Protein AF-0000000069056713 (afdb_homodimer)

Radius of gyration: 35.23 Å; Cα contacts (8 Å, |Δi|>4): 2065; chains: 2; bounding box: 78×116×124 Å

Secondary structure (DSSP, 8-state):
-------------------------------SS-SEEEEEEEEE-TTS-EEEEEEEEEE-TT--EEEEETBTTEEEEEEEE-TTS-EEE-B---SSHHHHHHT-TT-TTPEE-SB-SEEGGGEEE-TT--EEEPP--BTTBEETTSTT-GGGSBPEEEEETTEEEEEEEE-TTGGG-SS-EEEEEEEEE-TTSEEEEEEEEEESS-EE-B-EE-PEE-TT-TTSHHHHHTTEEEEE-EEEEEEEETTTTEEEEEEEE-TTSTT--SS-EEHHHHGGGSTTSS-EEEEEE---S-TT--EEEEEEEETTTTEEEEEEES-SEEEEE--TTS---S--SS------------------SS---------S------TTTTTTSS----------------------EE-GGG-EE-TTS-EEEEEES-TTTTT-TTSPP-EEPTTS-EEEEEEEEEEE-----/-------------------------------SS-SEEEEEEEEE-TTS-EEEEEEEEEE-TTS-EEEEETBTTEEEEEEEE-TTS-EEE-B---SSHHHHHHT-TT-TTPEE-SB-SEEGGGEEE-TTS-EEEPP--BTTBEETTSTT-GGGSBPEEEEETTEEEEEEEE-TTGGG-SS-EEEEEEEEE-TTSEEEEEEEEEESS-EE-B-EE--EE-TT-TTSHHHHHTTEEEEE-EEEEEEEETTTTEEEEEEEE-TTSTT--SS-EEHHHHGGGSTTSS-EEEEEE---S-TT--EEEEEEEETTTTEEEEEEES-SEEEEE--TTS---S--SS------------------SS---------S------THHHHTSS----------------------EE-GGG-EE-TTS-EEEEEES-TTTTT-TTSPP-EEPTTS-EEEEEEEEEEE-----

InterPro domains:
  IPR008183 Aldose 1-/Glucose-6-phosphate 1-epimerase [PF01263] (55-453)
  IPR011013 Galactose mutarotase-like domain superfamily [SSF74650] (52-454)
  IPR014718 Glycoside hydrolase-type carbohydrate-binding [G3DSA:2.70.98.10] (38-457)
  IPR047215 Galactose mutarotase-like [cd09019] (55-454)

Sequence (922 aa):
MDGSKKHSLETMLLNPISVDALNDIIYESEEQQKSFSIKLCSIKDDNGQNVRVTKYTLKNEHKVVIEIINYGATVISCWVPNSQGELEDVLLGFDSIEDYKLHNTHSIGGTLGRVTDYISNGHLENENGEIYELIKNRDGHHFNGGEKGFDKVMWDGYVADDELVLTYSSKDGEEGYPGTFQARITFRLTCKNELVVNYVGMTSKSTPVNMASNMFFNLAGQNTGESELMNHSIMVNAEEYVAIKQPERRPVGLIKNVHYTCLDLRVPRLLKKAFPLVPGFGYNHTFKLFKGKDRKAFNLAASLVHKQSGRLLDIYTDMPCIHVNTAQDFPNYGKPLFKEEVLKVTNIEAPLAKFNKYENEQESFISEEYKFASDAELVEEEHNLDYDIKHSSTHVNHVQEIKPIKGKCNTIYNKHSGICIRPQLFPDAVTHKNFNSITLKPSNMYSQQVIYKFGVIASTAMDGSKKHSLETMLLNPISVDALNDIIYESEEQQKSFSIKLCSIKDDNGQNVRVTKYTLKNEHKVVIEIINYGATVISCWVPNSQGELEDVLLGFDSIEDYKLHNTHSIGGTLGRVTDYISNGHLENENGEIYELIKNRDGHHFNGGEKGFDKVMWDGYVADDELVLTYSSKDGEEGYPGTFQARITFRLTCKNELVVNYVGMTSKSTPVNMASNMFFNLAGQNTGESELMNHSIMVNAEEYVAIKQPERRPVGLIKNVHYTCLDLRVPRLLKKAFPLVPGFGYNHTFKLFKGKDRKAFNLAASLVHKQSGRLLDIYTDMPCIHVNTAQDFPNYGKPLFKEEVLKVTNIEAPLAKFNKYENEQESFISEEYKFASDAELVEEEHNLDYDIKHSSTHVNHVQEIKPIKGKCNTIYNKHSGICIRPQLFPDAVTHKNFNSITLKPSNMYSQQVIYKFGVIASTA

Foldseek 3Di:
DPPPPPPPPPPPPPDDPDPPPPVPPPPPPPDPVAQKDKDWDWDQDPVGDTDIKIKIWGAAPLGWIWIFIQQLRFTAWTWDAFPVSDIFTFWWFADDPVCLQPPPPVLARGKFDQAAAWQQLQWFADPVGDIWRFAADDPNIAHRCHPCGSNGHGWDWDDDRQKIKTKDWDAACRSGWHWIKIKIWIWGQDNLRKTKIKIKIFTPAKTFGKMKTFIFGGQVHLQPAQVQLQQKKKAFQFQKWFDADPPVRAGPQDIGGCAQALNHRNDIDRLNVSQLRDVLSWFFTKGFHDDPPDLQDWDFGMKMARQQRQKIKTKTKSFGIKTKGLQSVAAAPDDPPDPSPNPQQAGRRDPDPPPDDDDDPPPPPRPRRRHNPDPVVVVPPDDPPPPPPPPPPPPPVPVVVNDFSQIYPRRTHGRRSGMTIIRIADHNCSVHVVGDGSIDGNVDMDIMMMMIRMDGDPRDD/DPDDDPVVVPPPPPDDPDPPDPPPPPPPPDPPVAQKDKDWDWDQDPVGRTDIKIKIWGAAPLGWIWIFIQQLRFTAWTWDAFPVSDIFTFWWFADDPVCLQPPPPVLARGKFDQAAAWQQLQWFADPVGDIWRFAADDPNIAHRCHDCGSNGDGWDWDDDRQKIKTKDWDAACRSGWHWIKIKIWIWGQDNLRKTKIKIKIFTPAKTFGKMKTWIFGGQVHLQPFQVQLLQKKKAFQFQKWFDADPPVRAGPQDIGGCAQALNHRNDIDRLNVSQLRDVLSWFFTKGFHDDPPDLQDWDFGMKMARQQRQKIKTKTKSFGIKTKDLQSVAAAPDDPPDPSPNPQQAGRRDPPPPPDDDDDPPPPPRPPRRHNPDPVVVVPPDDPPPPPPPPPPPPPVPVVVRDFSQIYPRRTHGRRSGMTIIRIADHNCSVHVVGDGSIDGNVDMDIMMMMIRMDGDDRDD

Organism: Acyrthosiphon pisum (NCBI:txid7029)

Nearest PDB structures (foldseek):
  4rnl-assembly4_D  TM=9.428E-01  e=7.581E-34  Streptomyces platensis
  1lur-assembly2_B  TM=9.309E-01  e=1.025E-30  Caenorhabditis elegans
  1mmu-assembly1_A  TM=8.641E-01  e=6.506E-29  Lactococcus lactis
  1nsu-assembly1_B  TM=8.604E-01  e=3.171E-28  Lactococcus lactis
  1nsx-assembly1_B  TM=8.621E-01  e=4.400E-28  Lactococcus lactis

Solvent-accessible surface area (backbone atoms only — not comparable to full-atom values): 50426 Å² total; per-residue (Å²): 136,78,74,75,73,72,77,74,77,76,73,78,75,77,76,83,80,78,88,75,80,74,77,68,78,68,78,68,71,83,70,61,100,61,44,63,48,80,44,80,43,75,42,66,42,97,86,65,44,78,36,81,35,42,34,36,34,38,43,43,92,80,67,34,36,38,32,34,29,29,54,3,56,16,44,47,39,35,29,39,46,30,59,84,62,52,71,38,47,20,32,39,35,52,79,43,70,66,44,55,74,74,62,42,83,78,41,59,11,12,23,31,11,54,32,41,49,44,34,64,66,13,63,42,67,51,97,84,66,51,77,36,64,33,41,55,64,49,96,62,15,16,37,36,28,24,85,74,16,44,41,69,37,78,35,36,72,44,77,56,91,70,29,42,32,35,24,41,76,45,49,59,50,55,59,33,39,53,29,37,36,41,39,37,38,36,43,33,67,43,90,73,44,27,44,38,39,37,40,39,32,43,32,42,30,64,28,66,52,29,57,33,55,41,45,27,37,16,72,83,19,38,78,53,26,39,78,49,43,34,58,25,29,38,24,33,43,32,60,30,28,53,40,56,41,83,87,80,60,44,69,71,73,44,76,41,66,19,78,42,40,81,68,52,26,70,46,74,39,46,37,62,72,46,24,58,48,26,84,85,54,35,49,77,45,42,30,35,43,66,53,72,96,46,82,71,44,74,41,73,42,35,38,40,37,24,56,87,47,8,23,32,42,37,33,33,28,42,52,55,19,34,33,37,32,28,37,58,85,37,51,72,87,64,82,68,88,63,75,86,61,76,50,73,50,16,50,40,76,61,75,78,78,74,82,69,87,82,86,77,85,71,75,76,76,73,74,81,74,16,61,55,76,62,75,65,67,73,61,57,72,70,80,78,73,77,71,75,70,71,72,73,69,75,68,68,76,64,71,62,75,77,69,75,44,67,26,44,93,74,27,70,46,32,39,30,21,28,37,24,74,27,55,24,61,69,63,29,19,86,73,24,78,89,40,69,78,44,64,41,42,51,88,45,72,48,76,47,47,39,33,44,32,50,44,63,41,87,46,80,126,134,83,76,77,87,68,77,70,78,73,75,77,73,80,74,80,81,78,86,75,81,74,76,70,78,68,80,69,73,83,75,61,98,63,43,62,48,79,45,79,44,74,41,66,44,98,86,64,43,79,36,80,36,43,36,37,34,37,44,42,90,80,67,35,34,38,31,35,30,29,56,3,57,16,45,46,39,35,28,41,45,31,59,85,62,52,72,38,46,20,32,40,34,52,80,42,70,65,44,54,74,75,63,42,84,79,40,59,11,12,23,31,11,54,31,42,50,44,33,63,66,12,62,42,68,51,98,84,66,50,76,36,64,33,42,54,65,47,96,62,15,17,37,36,28,24,87,72,16,43,40,68,36,76,35,36,73,44,78,55,90,69,28,43,32,36,22,40,76,45,48,59,50,52,59,33,40,54,29,38,35,39,40,37,38,36,42,33,68,42,88,75,44,26,44,38,38,39,40,38,32,43,32,40,28,65,28,67,53,28,59,33,56,40,45,26,38,14,72,82,18,37,78,52,26,38,77,48,43,34,58,25,29,38,26,34,42,33,60,30,28,53,41,57,42,83,88,81,60,45,71,71,73,43,77,42,66,18,77,43,38,81,67,50,25,69,47,74,40,47,37,61,71,46,24,56,48,27,82,84,54,36,50,77,46,43,31,35,43,66,54,72,96,43,84,73,46,73,41,74,43,34,39,39,36,23,56,87,47,8,22,32,41,38,33,32,30,43,52,57,20,34,33,37,33,28,36,58,84,37,51,75,86,63,81,70,87,62,75,84,63,76,50,74,52,16,48,40,76,63,75,80,75,72,83,70,88,81,86,79,86,71,76,76,75,74,72,78,74,16,63,58,75,62,74,65,68,72,61,58,71,69,79,81,74,78,70,75,69,72,74,72,72,76,68,66,77,66,71,62,75,77,67,73,46,67,27,45,92,73,28,70,47,33,39,30,22,29,37,25,72,28,56,25,60,67,65,29,19,86,74,25,78,88,40,69,78,44,63,41,43,50,88,46,71,49,76,47,48,39,32,44,33,50,41,62,41,86,48,80,128

Structure (mmCIF, N/CA/C/O backbone):
data_AF-0000000069056713-model_v1
#
loop_
_entity.id
_entity.type
_entity.pdbx_description
1 polymer 'Galactose mutarotase'
#
loop_
_atom_site.group_PDB
_atom_site.id
_atom_site.type_symbol
_atom_site.label_atom_id
_atom_site.label_alt_id
_atom_site.label_comp_id
_atom_site.label_asym_id
_atom_site.label_entity_id
_atom_site.label_seq_id
_atom_site.pdbx_PDB_ins_code
_atom_site.Cartn_x
_atom_site.Cartn_y
_atom_site.Cartn_z
_atom_site.occupancy
_atom_site.B_iso_or_equiv
_atom_site.auth_seq_id
_atom_site.auth_comp_id
_atom_site.auth_asym_id
_atom_site.auth_atom_id
_atom_site.pdbx_PDB_model_num
ATOM 1 N N . MET A 1 1 ? -31.625 64.312 -53.062 1 21.7 1 MET A N 1
ATOM 2 C CA . MET A 1 1 ? -32.656 63.625 -52.25 1 21.7 1 MET A CA 1
ATOM 3 C C . MET A 1 1 ? -32.219 62.219 -51.875 1 21.7 1 MET A C 1
ATOM 5 O O . MET A 1 1 ? -32.375 61.281 -52.688 1 21.7 1 MET A O 1
ATOM 9 N N . ASP A 1 2 ? -31.094 62.094 -51.531 1 21.25 2 ASP A N 1
ATOM 10 C CA . ASP A 1 2 ? -29.938 61.281 -51.156 1 21.25 2 ASP A CA 1
ATOM 11 C C . ASP A 1 2 ? -30.266 60.344 -50 1 21.25 2 ASP A C 1
ATOM 13 O O . ASP A 1 2 ? -30.234 60.75 -48.844 1 21.25 2 ASP A O 1
ATOM 17 N N . GLY A 1 3 ? -31.422 59.719 -50.312 1 21.02 3 GLY A N 1
ATOM 18 C CA . GLY A 1 3 ? -32.188 58.969 -49.344 1 21.02 3 GLY A CA 1
ATOM 19 C C . GLY A 1 3 ? -31.391 57.875 -48.656 1 21.02 3 GLY A C 1
ATOM 20 O O . GLY A 1 3 ? -30.844 57 -49.312 1 21.02 3 GLY A O 1
ATOM 21 N N . SER A 1 4 ? -30.688 58.219 -47.719 1 20.09 4 SER A N 1
ATOM 22 C CA . SER A 1 4 ? -29.703 57.625 -46.812 1 20.09 4 SER A CA 1
ATOM 23 C C . SER A 1 4 ? -30.25 56.375 -46.156 1 20.09 4 SER A C 1
ATOM 25 O O . SER A 1 4 ? -31.094 56.469 -45.25 1 20.09 4 SER A O 1
ATOM 27 N N . LYS A 1 5 ? -30.688 55.469 -46.938 1 20.91 5 LYS A N 1
ATOM 28 C CA . LYS A 1 5 ? -31.438 54.281 -46.469 1 20.91 5 LYS A CA 1
ATOM 29 C C . LYS A 1 5 ? -30.672 53.562 -45.375 1 20.91 5 LYS A C 1
ATOM 31 O O . LYS A 1 5 ? -29.719 52.844 -45.656 1 20.91 5 LYS A O 1
ATOM 36 N N . LYS A 1 6 ? -30.25 54.188 -44.375 1 20.94 6 LYS A N 1
ATOM 37 C CA . LYS A 1 6 ? -29.406 53.5 -43.375 1 20.94 6 LYS A CA 1
ATOM 38 C C . LYS A 1 6 ? -30.094 52.219 -42.875 1 20.94 6 LYS A C 1
ATOM 40 O O . LYS A 1 6 ? -31.25 52.25 -42.469 1 20.94 6 LYS A O 1
ATOM 45 N N . HIS A 1 7 ? -29.859 51.062 -43.375 1 19.73 7 HIS A N 1
ATOM 46 C CA . HIS A 1 7 ? -30.297 49.719 -43.094 1 19.73 7 HIS A CA 1
ATOM 47 C C . HIS A 1 7 ? -30.172 49.406 -41.594 1 19.73 7 HIS A C 1
ATOM 49 O O . HIS A 1 7 ? -29.109 49.594 -41 1 19.73 7 HIS A O 1
ATOM 55 N N . SER A 1 8 ? -31.062 49.781 -40.812 1 20.42 8 SER A N 1
ATOM 56 C CA . SER A 1 8 ? -31.219 49.625 -39.344 1 20.42 8 SER A CA 1
ATOM 57 C C . SER A 1 8 ? -31.062 48.156 -38.938 1 20.42 8 SER A C 1
ATOM 59 O O . SER A 1 8 ? -31.828 47.312 -39.406 1 20.42 8 SER A O 1
ATOM 61 N N . LEU A 1 9 ? -29.906 47.656 -39.031 1 20.58 9 LEU A N 1
ATOM 62 C CA . LEU A 1 9 ? -29.594 46.281 -38.688 1 20.58 9 LEU A CA 1
ATOM 63 C C . LEU A 1 9 ? -30.25 45.906 -37.375 1 20.58 9 LEU A C 1
ATOM 65 O O . LEU A 1 9 ? -29.969 46.5 -36.312 1 20.58 9 LEU A O 1
ATOM 69 N N . GLU A 1 10 ? -31.438 45.625 -37.281 1 18.97 10 GLU A N 1
ATOM 70 C CA . GLU A 1 10 ? -32.25 45.188 -36.156 1 18.97 10 GLU A CA 1
ATOM 71 C C . GLU A 1 10 ? -31.594 44.062 -35.406 1 18.97 10 GLU A C 1
ATOM 73 O O . GLU A 1 10 ? -31.25 43.031 -36 1 18.97 10 GLU A O 1
ATOM 78 N N . THR A 1 11 ? -30.766 44.312 -34.406 1 19.45 11 THR A N 1
ATOM 79 C CA . THR A 1 11 ? -30.062 43.469 -33.438 1 19.45 11 THR A CA 1
ATOM 80 C C . THR A 1 11 ? -31.016 42.469 -32.781 1 19.45 11 THR A C 1
ATOM 82 O O . THR A 1 11 ? -31.984 42.844 -32.125 1 19.45 11 THR A O 1
ATOM 85 N N . MET A 1 12 ? -31.516 41.562 -33.469 1 19.14 12 MET A N 1
ATOM 86 C CA . MET A 1 12 ? -32.406 40.594 -32.844 1 19.14 12 MET A CA 1
ATOM 87 C C . MET A 1 12 ? -31.844 40.156 -31.484 1 19.14 12 MET A C 1
ATOM 89 O O . MET A 1 12 ? -30.703 39.656 -31.406 1 19.14 12 MET A O 1
ATOM 93 N N . LEU A 1 13 ? -32.156 40.75 -30.391 1 19.84 13 LEU A N 1
ATOM 94 C CA . LEU A 1 13 ? -31.969 40.5 -28.969 1 19.84 13 LEU A CA 1
ATOM 95 C C . LEU A 1 13 ? -32.375 39.094 -28.594 1 19.84 13 LEU A C 1
ATOM 97 O O . LEU A 1 13 ? -33.531 38.688 -28.75 1 19.84 13 LEU A O 1
ATOM 101 N N . LEU A 1 14 ? -31.578 38.094 -28.906 1 19.81 14 LEU A N 1
ATOM 102 C CA . LEU A 1 14 ? -31.844 36.719 -28.609 1 19.81 14 LEU A CA 1
ATOM 103 C C . LEU A 1 14 ? -32.438 36.562 -27.219 1 19.81 14 LEU A C 1
ATOM 105 O O . LEU A 1 14 ? -31.969 37.188 -26.266 1 19.81 14 LEU A O 1
ATOM 109 N N . ASN A 1 15 ? -33.656 36.25 -27.031 1 20.31 15 ASN A N 1
ATOM 110 C CA . ASN A 1 15 ? -34.531 35.969 -25.891 1 20.31 15 ASN A CA 1
ATOM 111 C C . ASN A 1 15 ? -33.844 35.062 -24.875 1 20.31 15 ASN A C 1
ATOM 113 O O . ASN A 1 15 ? -33.094 34.156 -25.25 1 20.31 15 ASN A O 1
ATOM 117 N N . PRO A 1 16 ? -33.875 35.406 -23.531 1 22.5 16 PRO A N 1
ATOM 118 C CA . PRO A 1 16 ? -33.281 34.844 -22.312 1 22.5 16 PRO A CA 1
ATOM 119 C C . PRO A 1 16 ? -33.719 33.375 -22.078 1 22.5 16 PRO A C 1
ATOM 121 O O . PRO A 1 16 ? -34.938 33.094 -22 1 22.5 16 PRO A O 1
ATOM 124 N N . ILE A 1 17 ? -33.312 32.438 -22.75 1 23.09 17 ILE A N 1
ATOM 125 C CA . ILE A 1 17 ? -33.75 31.062 -22.578 1 23.09 17 ILE A CA 1
ATOM 126 C C . ILE A 1 17 ? -33.906 30.766 -21.078 1 23.09 17 ILE A C 1
ATOM 128 O O . ILE A 1 17 ? -33.031 31.125 -20.266 1 23.09 17 ILE A O 1
ATOM 132 N N . SER A 1 18 ? -35.062 30.438 -20.531 1 21.95 18 SER A N 1
ATOM 133 C CA . SER A 1 18 ? -35.688 30.031 -19.281 1 21.95 18 SER A CA 1
ATOM 134 C C . SER A 1 18 ? -34.844 28.984 -18.547 1 21.95 18 SER A C 1
ATOM 136 O O . SER A 1 18 ? -34.156 28.188 -19.172 1 21.95 18 SER A O 1
ATOM 138 N N . VAL A 1 19 ? -34.594 29.125 -17.203 1 23.42 19 VAL A N 1
ATOM 139 C CA . VAL A 1 19 ? -33.938 28.547 -16.016 1 23.42 19 VAL A CA 1
ATOM 140 C C . VAL A 1 19 ? -34.406 27.094 -15.852 1 23.42 19 VAL A C 1
ATOM 142 O O . VAL A 1 19 ? -35.562 26.844 -15.438 1 23.42 19 VAL A O 1
ATOM 145 N N . ASP A 1 20 ? -34.531 26.25 -16.734 1 22.88 20 ASP A N 1
ATOM 146 C CA . ASP A 1 20 ? -34.938 24.859 -16.609 1 22.88 20 ASP A CA 1
ATOM 147 C C . ASP A 1 20 ? -34.344 24.203 -15.367 1 22.88 20 ASP A C 1
ATOM 149 O O . ASP A 1 20 ? -33.156 24.391 -15.086 1 22.88 20 ASP A O 1
ATOM 153 N N . ALA A 1 21 ? -35.219 23.609 -14.414 1 22.86 21 ALA A N 1
ATOM 154 C CA . ALA A 1 21 ? -35.312 22.922 -13.125 1 22.86 21 ALA A CA 1
ATOM 155 C C . ALA A 1 21 ? -34.344 21.75 -13.055 1 22.86 21 ALA A C 1
ATOM 157 O O . ALA A 1 21 ? -34.5 20.766 -13.773 1 22.86 21 ALA A O 1
ATOM 158 N N . LEU A 1 22 ? -33.188 22.031 -13 1 23.75 22 LEU A N 1
ATOM 159 C CA . LEU A 1 22 ? -32.156 21.078 -12.578 1 23.75 22 LEU A CA 1
ATOM 160 C C . LEU A 1 22 ? -32.688 20.203 -11.445 1 23.75 22 LEU A C 1
ATOM 162 O O . LEU A 1 22 ? -32.844 20.672 -10.312 1 23.75 22 LEU A O 1
ATOM 166 N N . ASN A 1 23 ? -33.688 19.422 -11.711 1 23.7 23 ASN A N 1
ATOM 167 C CA . ASN A 1 23 ? -34.125 18.422 -10.734 1 23.7 23 ASN A CA 1
ATOM 168 C C . ASN A 1 23 ? -32.906 17.703 -10.117 1 23.7 23 ASN A C 1
ATOM 170 O O . ASN A 1 23 ? -32.188 16.984 -10.812 1 23.7 23 ASN A O 1
ATOM 174 N N . ASP A 1 24 ? -32.312 18.344 -9.219 1 26.41 24 ASP A N 1
ATOM 175 C CA . ASP A 1 24 ? -31.375 17.953 -8.172 1 26.41 24 ASP A CA 1
ATOM 176 C C . ASP A 1 24 ? -31.797 16.625 -7.543 1 26.41 24 ASP A C 1
ATOM 178 O O . ASP A 1 24 ? -32.781 16.562 -6.812 1 26.41 24 ASP A O 1
ATOM 182 N N . ILE A 1 25 ? -31.922 15.641 -8.281 1 26.91 25 ILE A N 1
ATOM 183 C CA . ILE A 1 25 ? -32.25 14.422 -7.539 1 26.91 25 ILE A CA 1
ATOM 184 C C . ILE A 1 25 ? -31.266 14.258 -6.379 1 26.91 25 ILE A C 1
ATOM 186 O O . ILE A 1 25 ? -30.078 13.969 -6.594 1 26.91 25 ILE A O 1
ATOM 190 N N . ILE A 1 26 ? -31.469 15.016 -5.359 1 27.47 26 ILE A N 1
ATOM 191 C CA . ILE A 1 26 ? -30.938 14.859 -4.008 1 27.47 26 ILE A CA 1
ATOM 192 C C . ILE A 1 26 ? -31.188 13.43 -3.52 1 27.47 26 ILE A C 1
ATOM 194 O O . ILE A 1 26 ? -32.344 13.016 -3.346 1 27.47 26 ILE A O 1
ATOM 198 N N . TYR A 1 27 ? -30.578 12.539 -4.027 1 27.08 27 TYR A N 1
ATOM 199 C CA . TYR A 1 27 ? -30.719 11.289 -3.287 1 27.08 27 TYR A CA 1
ATOM 200 C C . TYR A 1 27 ? -30.297 11.469 -1.834 1 27.08 27 TYR A C 1
ATOM 202 O O . TYR A 1 27 ? -29.125 11.734 -1.549 1 27.08 27 TYR A O 1
ATOM 210 N N . GLU A 1 28 ? -31.234 12.109 -1.03 1 27.86 28 GLU A N 1
ATOM 211 C CA . GLU A 1 28 ? -31.156 12.047 0.426 1 27.86 28 GLU A CA 1
ATOM 212 C C . GLU A 1 28 ? -31.25 10.609 0.923 1 27.86 28 GLU A C 1
ATOM 214 O O . GLU A 1 28 ? -32.281 9.945 0.77 1 27.86 28 GLU A O 1
ATOM 219 N N . SER A 1 29 ? -30.391 9.812 0.697 1 31.2 29 SER A N 1
ATOM 220 C CA . SER A 1 29 ? -30.562 8.594 1.485 1 31.2 29 SER A CA 1
ATOM 221 C C . SER A 1 29 ? -30.938 8.922 2.926 1 31.2 29 SER A C 1
ATOM 223 O O . SER A 1 29 ? -30.531 9.953 3.465 1 31.2 29 SER A O 1
ATOM 225 N N . GLU A 1 30 ? -32.156 8.625 3.375 1 29.73 30 GLU A N 1
ATOM 226 C CA . GLU A 1 30 ? -32.656 8.656 4.746 1 29.73 30 GLU A CA 1
ATOM 227 C C . GLU A 1 30 ? -31.578 8.305 5.742 1 29.73 30 GLU A C 1
ATOM 229 O O . GLU A 1 30 ? -30.969 7.234 5.652 1 29.73 30 GLU A O 1
ATOM 234 N N . GLU A 1 31 ? -30.938 9.359 6.312 1 32.09 31 GLU A N 1
ATOM 235 C CA . GLU A 1 31 ? -30.031 9.445 7.457 1 32.09 31 GLU A CA 1
ATOM 236 C C . GLU A 1 31 ? -30.609 8.727 8.672 1 32.09 31 GLU A C 1
ATOM 238 O O . GLU A 1 31 ? -31.625 9.156 9.227 1 32.09 31 GLU A O 1
ATOM 243 N N . GLN A 1 32 ? -30.859 7.582 8.766 1 31.58 32 GLN A N 1
ATOM 244 C CA . GLN A 1 32 ? -30.5 7.117 10.102 1 31.58 32 GLN A CA 1
ATOM 245 C C . GLN A 1 32 ? -29.328 7.926 10.664 1 31.58 32 GLN A C 1
ATOM 247 O O . GLN A 1 32 ? -28.578 8.547 9.914 1 31.58 32 GLN A O 1
ATOM 252 N N . GLN A 1 33 ? -29.062 8.312 12 1 38.03 33 GLN A N 1
ATOM 253 C CA . GLN A 1 33 ? -28.078 9.109 12.719 1 38.03 33 GLN A CA 1
ATOM 254 C C . GLN A 1 33 ? -26.719 9.078 12.016 1 38.03 33 GLN A C 1
ATOM 256 O O . GLN A 1 33 ? -25.828 8.32 12.414 1 38.03 33 GLN A O 1
ATOM 261 N N . LYS A 1 34 ? -26.438 9.117 10.703 1 47.34 34 LYS A N 1
ATOM 262 C CA . LYS A 1 34 ? -25.344 8.789 9.789 1 47.34 34 LYS A CA 1
ATOM 263 C C . LYS A 1 34 ? -24.266 9.867 9.828 1 47.34 34 LYS A C 1
ATOM 265 O O . LYS A 1 34 ? -24.562 11.055 9.711 1 47.34 34 LYS A O 1
ATOM 270 N N . SER A 1 35 ? -22.922 9.633 10.453 1 61.53 35 SER A N 1
ATOM 271 C CA . SER A 1 35 ? -21.625 10.242 10.75 1 61.53 35 SER A CA 1
ATOM 272 C C . SER A 1 35 ? -21.031 10.906 9.516 1 61.53 35 SER A C 1
ATOM 274 O O . SER A 1 35 ? -20.047 11.633 9.609 1 61.53 35 SER A O 1
ATOM 276 N N . PHE A 1 36 ? -21.656 10.617 8.281 1 63.88 36 PHE A N 1
ATOM 277 C CA . PHE A 1 36 ? -20.984 11.172 7.109 1 63.88 36 PHE A CA 1
ATOM 278 C C . PHE A 1 36 ? -21.984 11.82 6.16 1 63.88 36 PHE A C 1
ATOM 280 O O . PHE A 1 36 ? -23.125 11.359 6.047 1 63.88 36 PHE A O 1
ATOM 287 N N . SER A 1 37 ? -21.891 13.141 5.68 1 65.88 37 SER A N 1
ATOM 288 C CA . SER A 1 37 ? -22.578 13.68 4.508 1 65.88 37 SER A CA 1
ATOM 289 C C . SER A 1 37 ? -21.594 14.008 3.395 1 65.88 37 SER A C 1
ATOM 291 O O . SER A 1 37 ? -20.391 14.188 3.648 1 65.88 37 SER A O 1
ATOM 293 N N . ILE A 1 38 ? -22.062 13.852 2.117 1 72.19 38 ILE A N 1
ATOM 294 C CA . ILE A 1 38 ? -21.203 14.094 0.959 1 72.19 38 ILE A CA 1
ATOM 295 C C . ILE A 1 38 ? -21.844 15.156 0.061 1 72.19 38 ILE A C 1
ATOM 297 O O . ILE A 1 38 ? -23.062 15.133 -0.175 1 72.19 38 ILE A O 1
ATOM 301 N N . LYS A 1 39 ? -21.094 16.234 -0.246 1 71.62 39 LYS A N 1
ATOM 302 C CA . LYS A 1 39 ? -21.484 17.234 -1.235 1 71.62 39 LYS A CA 1
ATOM 303 C C . LYS A 1 39 ? -20.469 17.328 -2.365 1 71.62 39 LYS A C 1
ATOM 305 O O . LYS A 1 39 ? -19.266 17.234 -2.125 1 71.62 39 LYS A O 1
ATOM 310 N N . LEU A 1 40 ? -21.031 17.344 -3.57 1 66.81 40 LEU A N 1
ATOM 311 C CA . LEU A 1 40 ? -20.156 17.359 -4.746 1 66.81 40 LEU A CA 1
ATOM 312 C C . LEU A 1 40 ? -20.109 18.766 -5.352 1 66.81 40 LEU A C 1
ATOM 314 O O . LEU A 1 40 ? -21.125 19.469 -5.391 1 66.81 40 LEU A O 1
ATOM 318 N N . CYS A 1 41 ? -18.906 19.219 -5.496 1 69.19 41 CYS A N 1
ATOM 319 C CA . CYS A 1 41 ? -18.688 20.438 -6.246 1 69.19 41 CYS A CA 1
ATOM 320 C C . CYS A 1 41 ? -17.734 20.203 -7.41 1 69.19 41 CYS A C 1
ATOM 322 O O . CYS A 1 41 ? -17.062 19.172 -7.469 1 69.19 41 CYS A O 1
ATOM 324 N N . SER A 1 42 ? -17.922 20.953 -8.547 1 69.94 42 SER A N 1
ATOM 325 C CA . SER A 1 42 ? -17.047 20.766 -9.703 1 69.94 42 SER A CA 1
ATOM 326 C C . SER A 1 42 ? -16.031 21.906 -9.82 1 69.94 42 SER A C 1
ATOM 328 O O . SER A 1 42 ? -16.344 23.047 -9.484 1 69.94 42 SER A O 1
ATOM 330 N N . ILE A 1 43 ? -14.852 21.484 -10.078 1 65.44 43 ILE A N 1
ATOM 331 C CA . ILE A 1 43 ? -13.828 22.484 -10.375 1 65.44 43 ILE A CA 1
ATOM 332 C C . ILE A 1 43 ? -13.133 22.125 -11.695 1 65.44 43 ILE A C 1
ATOM 334 O O . ILE A 1 43 ? -13.289 21.016 -12.203 1 65.44 43 ILE A O 1
ATOM 338 N N . LYS A 1 44 ? -12.469 23.156 -12.375 1 66.38 44 LYS A N 1
ATOM 339 C CA . LYS A 1 44 ? -11.68 22.891 -13.57 1 66.38 44 LYS A CA 1
ATOM 340 C C . LYS A 1 44 ? -10.266 22.438 -13.203 1 66.38 44 LYS A C 1
ATOM 342 O O . LYS A 1 44 ? -9.633 23.016 -12.312 1 66.38 44 LYS A O 1
ATOM 347 N N . ASP A 1 45 ? -9.859 21.328 -13.742 1 64.5 45 ASP A N 1
ATOM 348 C CA . ASP A 1 45 ? -8.492 20.875 -13.523 1 64.5 45 ASP A CA 1
ATOM 349 C C . ASP A 1 45 ? -7.512 21.656 -14.398 1 64.5 45 ASP A C 1
ATOM 351 O O . ASP A 1 45 ? -7.887 22.656 -15.016 1 64.5 45 ASP A O 1
ATOM 355 N N . ASP A 1 46 ? -6.215 21.344 -14.258 1 61.03 46 ASP A N 1
ATOM 356 C CA . ASP A 1 46 ? -5.148 22.062 -14.938 1 61.03 46 ASP A CA 1
ATOM 357 C C . ASP A 1 46 ? -5.359 22.062 -16.453 1 61.03 46 ASP A C 1
ATOM 359 O O . ASP A 1 46 ? -4.895 22.953 -17.156 1 61.03 46 ASP A O 1
ATOM 363 N N . ASN A 1 47 ? -6.047 21.016 -16.891 1 64.44 47 ASN A N 1
ATOM 364 C CA . ASN A 1 47 ? -6.32 20.906 -18.328 1 64.44 47 ASN A CA 1
ATOM 365 C C . ASN A 1 47 ? -7.641 21.578 -18.688 1 64.44 47 ASN A C 1
ATOM 367 O O . ASN A 1 47 ? -8.086 21.484 -19.844 1 64.44 47 ASN A O 1
ATOM 371 N N . GLY A 1 48 ? -8.219 22.25 -17.719 1 66.62 48 GLY A N 1
ATOM 372 C CA . GLY A 1 48 ? -9.477 22.938 -17.953 1 66.62 48 GLY A CA 1
ATOM 373 C C . GLY A 1 48 ? -10.688 22.031 -17.906 1 66.62 48 GLY A C 1
ATOM 374 O O . GLY A 1 48 ? -11.797 22.453 -18.219 1 66.62 48 GLY A O 1
ATOM 375 N N . GLN A 1 49 ? -10.414 20.766 -17.547 1 70.75 49 GLN A N 1
ATOM 376 C CA . GLN A 1 49 ? -11.523 19.812 -17.453 1 70.75 49 GLN A CA 1
ATOM 377 C C . GLN A 1 49 ? -12.211 19.906 -16.094 1 70.75 49 GLN A C 1
ATOM 379 O O . GLN A 1 49 ? -11.555 20.078 -15.078 1 70.75 49 GLN A O 1
ATOM 384 N N . ASN A 1 50 ? -13.516 19.766 -16.156 1 76.25 50 ASN A N 1
ATOM 385 C CA . ASN A 1 50 ? -14.289 19.781 -14.914 1 76.25 50 ASN A CA 1
ATOM 386 C C . ASN A 1 50 ? -14.039 18.531 -14.078 1 76.25 50 ASN A C 1
ATOM 388 O O . ASN A 1 50 ? -14.156 17.406 -14.586 1 76.25 50 ASN A O 1
ATOM 392 N N . VAL A 1 51 ? -13.508 18.859 -12.969 1 77.25 51 VAL A N 1
ATOM 393 C CA . VAL A 1 51 ? -13.32 17.75 -12.055 1 77.25 51 VAL A CA 1
ATOM 394 C C . VAL A 1 51 ? -14.219 17.922 -10.828 1 77.25 51 VAL A C 1
ATOM 396 O O . VAL A 1 51 ? -14.414 19.031 -10.352 1 77.25 51 VAL A O 1
ATOM 399 N N . ARG A 1 52 ? -14.773 16.812 -10.469 1 84.56 52 ARG A N 1
ATOM 400 C CA . ARG A 1 52 ? -15.688 16.828 -9.336 1 84.56 52 ARG A CA 1
ATOM 401 C C . ARG A 1 52 ? -14.93 16.766 -8.016 1 84.56 52 ARG A C 1
ATOM 403 O O . ARG A 1 52 ? -14.062 15.898 -7.836 1 84.56 52 ARG A O 1
ATOM 410 N N . VAL A 1 53 ? -15.133 17.797 -7.191 1 90.75 53 VAL A N 1
ATOM 411 C CA . VAL A 1 53 ? -14.617 17.797 -5.828 1 90.75 53 VAL A CA 1
ATOM 412 C C . VAL A 1 53 ? -15.727 17.406 -4.852 1 90.75 53 VAL A C 1
ATOM 414 O O . VAL A 1 53 ? -16.844 17.906 -4.957 1 90.75 53 VAL A O 1
ATOM 417 N N . THR A 1 54 ? -15.43 16.531 -3.996 1 92 54 THR A N 1
ATOM 418 C CA . THR A 1 54 ? -16.406 16.047 -3.027 1 92 54 THR A CA 1
ATOM 419 C C . THR A 1 54 ? -16.094 16.578 -1.632 1 92 54 THR A C 1
ATOM 421 O O . THR A 1 54 ? -14.945 16.547 -1.19 1 92 54 THR A O 1
ATOM 424 N N . LYS A 1 55 ? -17.125 17.125 -1.016 1 93.12 55 LYS A N 1
ATOM 425 C CA . LYS A 1 55 ? -17.031 17.5 0.39 1 93.12 55 LYS A CA 1
ATOM 426 C C . LYS A 1 55 ? -17.609 16.422 1.295 1 93.12 55 LYS A C 1
ATOM 428 O O . LYS A 1 55 ? -18.75 16 1.098 1 93.12 55 LYS A O 1
ATOM 433 N N . TYR A 1 56 ? -16.859 16.031 2.215 1 94.31 56 TYR A N 1
ATOM 434 C CA . TYR A 1 56 ? -17.266 15.047 3.209 1 94.31 56 TYR A CA 1
ATOM 435 C C . TYR A 1 56 ? -17.484 15.703 4.57 1 94.31 56 TYR A C 1
ATOM 437 O O . TYR A 1 56 ? -16.609 16.438 5.043 1 94.31 56 TYR A O 1
ATOM 445 N N . THR A 1 57 ? -18.594 15.43 5.195 1 94.38 57 THR A N 1
ATOM 446 C CA . THR A 1 57 ? -18.891 15.977 6.516 1 94.38 57 THR A CA 1
ATOM 447 C C . THR A 1 57 ? -18.969 14.859 7.559 1 94.38 57 THR A C 1
ATOM 449 O O . THR A 1 57 ? -19.812 13.969 7.465 1 94.38 57 THR A O 1
ATOM 452 N N . LEU A 1 58 ? -18.047 14.953 8.484 1 94.56 58 LEU A N 1
ATOM 453 C CA . LEU A 1 58 ? -18.062 14.055 9.633 1 94.56 58 LEU A CA 1
ATOM 454 C C . LEU A 1 58 ? -18.766 14.695 10.82 1 94.56 58 LEU A C 1
ATOM 456 O O . LEU A 1 58 ? -18.5 15.852 11.156 1 94.56 58 LEU A O 1
ATOM 460 N N . LYS A 1 59 ? -19.688 13.922 11.469 1 93.31 59 LYS A N 1
ATOM 461 C CA . LYS A 1 59 ? -20.422 14.422 12.625 1 93.31 59 LYS A CA 1
ATOM 462 C C . LYS A 1 59 ? -20.516 13.359 13.719 1 93.31 59 LYS A C 1
ATOM 464 O O . LYS A 1 59 ? -20.594 12.164 13.422 1 93.31 59 LYS A O 1
ATOM 469 N N . ASN A 1 60 ? -20.438 13.797 14.945 1 91.88 60 ASN A N 1
ATOM 470 C CA . ASN A 1 60 ? -20.688 12.867 16.047 1 91.88 60 ASN A CA 1
ATOM 471 C C . ASN A 1 60 ? -21.828 13.328 16.938 1 91.88 60 ASN A C 1
ATOM 473 O O . ASN A 1 60 ? -22.531 14.289 16.594 1 91.88 60 ASN A O 1
ATOM 477 N N . GLU A 1 61 ? -22.094 12.609 17.953 1 89.94 61 GLU A N 1
ATOM 478 C CA . GLU A 1 61 ? -23.25 12.852 18.812 1 89.94 61 GLU A CA 1
ATOM 479 C C . GLU A 1 61 ? -23.047 14.094 19.672 1 89.94 61 GLU A C 1
ATOM 481 O O . GLU A 1 61 ? -24 14.602 20.266 1 89.94 61 GLU A O 1
ATOM 486 N N . HIS A 1 62 ? -21.906 14.625 19.797 1 89.81 62 HIS A N 1
ATOM 487 C CA . HIS A 1 62 ? -21.609 15.781 20.641 1 89.81 62 HIS A CA 1
ATOM 488 C C . HIS A 1 62 ? -21.562 17.062 19.812 1 89.81 62 HIS A C 1
ATOM 490 O O . HIS A 1 62 ? -20.922 18.031 20.203 1 89.81 62 HIS A O 1
ATOM 496 N N . LYS A 1 63 ? -22.016 17.031 18.578 1 89.88 63 LYS A N 1
ATOM 497 C CA . LYS A 1 63 ? -22.234 18.172 17.688 1 89.88 63 LYS A CA 1
ATOM 498 C C . LYS A 1 63 ? -20.938 18.594 17.016 1 89.88 63 LYS A C 1
ATOM 500 O O . LYS A 1 63 ? -20.859 19.656 16.391 1 89.88 63 LYS A O 1
ATOM 505 N N . VAL A 1 64 ? -19.891 17.859 17.266 1 95.81 64 VAL A N 1
ATOM 506 C CA . VAL A 1 64 ? -18.656 18.156 16.547 1 95.81 64 VAL A CA 1
ATOM 507 C C . VAL A 1 64 ? -18.844 17.844 15.055 1 95.81 64 VAL A C 1
ATOM 509 O O . VAL A 1 64 ? -19.422 16.812 14.695 1 95.81 64 VAL A O 1
ATOM 512 N N . VAL A 1 65 ? -18.406 18.781 14.203 1 95.38 65 VAL A N 1
ATOM 513 C CA . VAL A 1 65 ? -18.516 18.625 12.75 1 95.38 65 VAL A CA 1
ATOM 514 C C . VAL A 1 65 ? -17.172 18.953 12.102 1 95.38 65 VAL A C 1
ATOM 516 O O . VAL A 1 65 ? -16.609 20.016 12.344 1 95.38 65 VAL A O 1
ATOM 519 N N . ILE A 1 66 ? -16.688 18.031 11.32 1 97.31 66 ILE A N 1
ATOM 520 C CA . ILE A 1 66 ? -15.469 18.234 10.555 1 97.31 66 ILE A CA 1
ATOM 521 C C . ILE A 1 66 ? -15.75 18.031 9.062 1 97.31 66 ILE A C 1
ATOM 523 O O . ILE A 1 66 ? -16.375 17.047 8.664 1 97.31 66 ILE A O 1
ATOM 527 N N . GLU A 1 67 ? -15.336 18.953 8.289 1 95.81 67 GLU A N 1
ATOM 528 C CA . GLU A 1 67 ? -15.539 18.875 6.848 1 95.81 67 GLU A CA 1
ATOM 529 C C . GLU A 1 67 ? -14.219 18.75 6.105 1 95.81 67 GLU A C 1
ATOM 531 O O . GLU A 1 67 ? -13.242 19.438 6.434 1 95.81 67 GLU A O 1
ATOM 536 N N . ILE A 1 68 ? -14.203 17.812 5.156 1 97.25 68 ILE A N 1
ATOM 537 C CA . ILE A 1 68 ? -13.008 17.484 4.391 1 97.25 68 ILE A CA 1
ATOM 538 C C . ILE A 1 68 ? -13.344 17.422 2.902 1 97.25 68 ILE A C 1
ATOM 540 O O . ILE A 1 68 ? -14.406 16.938 2.518 1 97.25 68 ILE A O 1
ATOM 544 N N . ILE A 1 69 ? -12.438 17.969 2.076 1 95.19 69 ILE A N 1
ATOM 545 C CA . ILE A 1 69 ? -12.609 17.828 0.635 1 95.19 69 ILE A CA 1
ATOM 546 C C . ILE A 1 69 ? -11.477 16.969 0.065 1 95.19 69 ILE A C 1
ATOM 548 O O . ILE A 1 69 ? -10.391 16.906 0.644 1 95.19 69 ILE A O 1
ATOM 552 N N . ASN A 1 70 ? -11.766 16.344 -1.058 1 95.69 70 ASN A N 1
ATOM 553 C CA . ASN A 1 70 ? -10.781 15.414 -1.605 1 95.69 70 ASN A CA 1
ATOM 554 C C . ASN A 1 70 ? -9.742 16.141 -2.455 1 95.69 70 ASN A C 1
ATOM 556 O O . ASN A 1 70 ? -8.734 15.547 -2.852 1 95.69 70 ASN A O 1
ATOM 560 N N . TYR A 1 71 ? -9.938 17.438 -2.719 1 95.25 71 TYR A N 1
ATOM 561 C CA . TYR A 1 71 ? -8.836 18.219 -3.264 1 95.25 71 TYR A CA 1
ATOM 562 C C . TYR A 1 71 ? -7.801 18.531 -2.189 1 95.25 71 TYR A C 1
ATOM 564 O O . TYR A 1 71 ? -8.102 19.219 -1.211 1 95.25 71 TYR A O 1
ATOM 572 N N . GLY A 1 72 ? -6.656 17.891 -2.359 1 97.25 72 GLY A N 1
ATOM 573 C CA . GLY A 1 72 ? -5.574 18.109 -1.412 1 97.25 72 GLY A CA 1
ATOM 574 C C . GLY A 1 72 ? -5.785 17.406 -0.09 1 97.25 72 GLY A C 1
ATOM 575 O O . GLY A 1 72 ? -5.09 17.672 0.889 1 97.25 72 GLY A O 1
ATOM 576 N N . ALA A 1 73 ? -6.844 16.516 -0.14 1 98.25 73 ALA A N 1
ATOM 577 C CA . ALA A 1 73 ? -7.203 15.953 1.157 1 98.25 73 ALA A CA 1
ATOM 578 C C . ALA A 1 73 ? -7.242 17.031 2.236 1 98.25 73 ALA A C 1
ATOM 580 O O . ALA A 1 73 ? -6.602 16.891 3.279 1 98.25 73 ALA A O 1
ATOM 581 N N . THR A 1 74 ? -8.023 18.031 2.061 1 97.94 74 THR A N 1
ATOM 582 C CA . THR A 1 74 ? -7.988 19.266 2.844 1 97.94 74 THR A CA 1
ATOM 583 C C . THR A 1 74 ? -9.094 19.266 3.896 1 97.94 74 THR A C 1
ATOM 585 O O . THR A 1 74 ? -10.266 19.062 3.576 1 97.94 74 THR A O 1
ATOM 588 N N . VAL A 1 75 ? -8.719 19.453 5.141 1 98.25 75 VAL A N 1
ATOM 589 C CA . VAL A 1 75 ? -9.711 19.734 6.172 1 98.25 75 VAL A CA 1
ATOM 590 C C . VAL A 1 75 ? -10.125 21.203 6.098 1 98.25 75 VAL A C 1
ATOM 592 O O . VAL A 1 75 ? -9.297 22.094 6.27 1 98.25 75 VAL A O 1
ATOM 595 N N . ILE A 1 76 ? -11.398 21.469 5.895 1 96.19 76 ILE A N 1
ATOM 596 C CA . ILE A 1 76 ? -11.766 22.844 5.539 1 96.19 76 ILE A CA 1
ATOM 597 C C . ILE A 1 76 ? -12.508 23.5 6.703 1 96.19 76 ILE A C 1
ATOM 599 O O . ILE A 1 76 ? -12.586 24.719 6.781 1 96.19 76 ILE A O 1
ATOM 603 N N . SER A 1 77 ? -13.07 22.703 7.602 1 96.56 77 SER A N 1
ATOM 604 C CA . SER A 1 77 ? -13.719 23.281 8.773 1 96.56 77 SER A CA 1
ATOM 605 C C . SER A 1 77 ? -13.727 22.297 9.938 1 96.56 77 SER A C 1
ATOM 607 O O . SER A 1 77 ? -13.594 21.078 9.734 1 96.56 77 SER A O 1
ATOM 609 N N . CYS A 1 78 ? -13.789 22.812 11.117 1 98.19 78 CYS A N 1
ATOM 610 C CA . CYS A 1 78 ? -13.859 22.078 12.375 1 98.19 78 CYS A CA 1
ATOM 611 C C . CYS A 1 78 ? -14.719 22.828 13.391 1 98.19 78 CYS A C 1
ATOM 613 O O . CYS A 1 78 ? -14.258 23.766 14.039 1 98.19 78 CYS A O 1
ATOM 615 N N . TRP A 1 79 ? -15.922 22.359 13.555 1 97.5 79 TRP A N 1
ATOM 616 C CA . TRP A 1 79 ? -16.859 22.969 14.484 1 97.5 79 TRP A CA 1
ATOM 617 C C . TRP A 1 79 ? -16.859 22.234 15.82 1 97.5 79 TRP A C 1
ATOM 619 O O . TRP A 1 79 ? -17.188 21.031 15.875 1 97.5 79 TRP A O 1
ATOM 629 N N . VAL A 1 80 ? -16.594 22.922 16.875 1 98 80 VAL A N 1
ATOM 630 C CA . VAL A 1 80 ? -16.516 22.297 18.188 1 98 80 VAL A CA 1
ATOM 631 C C . VAL A 1 80 ? -17.219 23.172 19.219 1 98 80 VAL A C 1
ATOM 633 O O . VAL A 1 80 ? -17.297 24.391 19.062 1 98 80 VAL A O 1
ATOM 636 N N . PRO A 1 81 ? -17.766 22.625 20.266 1 96.5 81 PRO A N 1
ATOM 637 C CA . PRO A 1 81 ? -18.484 23.391 21.297 1 96.5 81 PRO A CA 1
ATOM 638 C C . PRO A 1 81 ? -17.547 24.062 22.281 1 96.5 81 PRO A C 1
ATOM 640 O O . PRO A 1 81 ? -16.438 23.578 22.516 1 96.5 81 PRO A O 1
ATOM 643 N N . ASN A 1 82 ? -18 25.219 22.812 1 96.25 82 ASN A N 1
ATOM 644 C CA . ASN A 1 82 ? -17.344 25.812 23.969 1 96.25 82 ASN A CA 1
ATOM 645 C C . ASN A 1 82 ? -17.953 25.344 25.281 1 96.25 82 ASN A C 1
ATOM 647 O O . ASN A 1 82 ? -18.734 24.375 25.297 1 96.25 82 ASN A O 1
ATOM 651 N N . SER A 1 83 ? -17.531 25.922 26.406 1 94.31 83 SER A N 1
ATOM 652 C CA . SER A 1 83 ? -17.984 25.516 27.719 1 94.31 83 SER A CA 1
ATOM 653 C C . SER A 1 83 ? -19.5 25.719 27.875 1 94.31 83 SER A C 1
ATOM 655 O O . SER A 1 83 ? -20.125 25.094 28.734 1 94.31 83 SER A O 1
ATOM 657 N N . GLN A 1 84 ? -20.125 26.516 27.031 1 93.5 84 GLN A N 1
ATOM 658 C CA . GLN A 1 84 ? -21.562 26.781 27.078 1 93.5 84 GLN A CA 1
ATOM 659 C C . GLN A 1 84 ? -22.312 25.953 26.047 1 93.5 84 GLN A C 1
ATOM 661 O O . GLN A 1 84 ? -23.531 26.078 25.906 1 93.5 84 GLN A O 1
ATOM 666 N N . GLY A 1 85 ? -21.578 25.219 25.234 1 93.44 85 GLY A N 1
ATOM 667 C CA . GLY A 1 85 ? -22.203 24.359 24.234 1 93.44 85 GLY A CA 1
ATOM 668 C C . GLY A 1 85 ? -22.344 25.016 22.875 1 93.44 85 GLY A C 1
ATOM 669 O O . GLY A 1 85 ? -22.891 24.422 21.953 1 93.44 85 GLY A O 1
ATOM 670 N N . GLU A 1 86 ? -21.891 26.25 22.766 1 94.44 86 GLU A N 1
ATOM 671 C CA . GLU A 1 86 ? -21.953 26.969 21.5 1 94.44 86 GLU A CA 1
ATOM 672 C C . GLU A 1 86 ? -20.875 26.5 20.531 1 94.44 86 GLU A C 1
ATOM 674 O O . GLU A 1 86 ? -19.719 26.375 20.906 1 94.44 86 GLU A O 1
ATOM 679 N N . LEU A 1 87 ? -21.266 26.312 19.328 1 96.38 87 LEU A N 1
ATOM 680 C CA . LEU A 1 87 ? -20.359 25.812 18.312 1 96.38 87 LEU A CA 1
ATOM 681 C C . LEU A 1 87 ? -19.641 26.953 17.609 1 96.38 87 LEU A C 1
ATOM 683 O O . LEU A 1 87 ? -20.219 28.016 17.375 1 96.38 87 LEU A O 1
ATOM 687 N N . GLU A 1 88 ? -18.375 26.703 17.312 1 96.69 88 GLU A N 1
ATOM 688 C CA . GLU A 1 88 ? -17.562 27.609 16.5 1 96.69 88 GLU A CA 1
ATOM 689 C C . GLU A 1 88 ? -16.625 26.828 15.57 1 96.69 88 GLU A C 1
ATOM 691 O O . GLU A 1 88 ? -16.156 25.75 15.922 1 96.69 88 GLU A O 1
ATOM 696 N N . ASP A 1 89 ? -16.484 27.375 14.336 1 97.75 89 ASP A N 1
ATOM 697 C CA . ASP A 1 89 ? -15.453 26.859 13.445 1 97.75 89 ASP A CA 1
ATOM 698 C C . ASP A 1 89 ? -14.07 27.328 13.875 1 97.75 89 ASP A C 1
ATOM 700 O O . ASP A 1 89 ? -13.758 28.531 13.773 1 97.75 89 ASP A O 1
ATOM 704 N N . VAL A 1 90 ? -13.234 26.422 14.273 1 98.62 90 VAL A N 1
ATOM 705 C CA . VAL A 1 90 ? -11.969 26.812 14.875 1 98.62 90 VAL A CA 1
ATOM 706 C C . VAL A 1 90 ? -10.836 26.594 13.867 1 98.62 90 VAL A C 1
ATOM 708 O O . VAL A 1 90 ? -9.656 26.672 14.234 1 98.62 90 VAL A O 1
ATOM 711 N N . LEU A 1 91 ? -11.086 26.297 12.641 1 98.38 91 LEU A N 1
ATOM 712 C CA . LEU A 1 91 ? -10.078 26.047 11.617 1 98.38 91 LEU A CA 1
ATOM 713 C C . LEU A 1 91 ? -10.109 27.156 10.555 1 98.38 91 LEU A C 1
ATOM 715 O O . LEU A 1 91 ? -11.172 27.5 10.047 1 98.38 91 LEU A O 1
ATOM 719 N N . LEU A 1 92 ? -8.875 27.734 10.281 1 97.88 92 LEU A N 1
ATOM 720 C CA . LEU A 1 92 ? -8.789 28.641 9.148 1 97.88 92 LEU A CA 1
ATOM 721 C C . LEU A 1 92 ? -9.055 27.906 7.84 1 97.88 92 LEU A C 1
ATOM 723 O O . LEU A 1 92 ? -8.852 26.703 7.754 1 97.88 92 LEU A O 1
ATOM 727 N N . GLY A 1 93 ? -9.531 28.625 6.871 1 96.88 93 GLY A N 1
ATOM 728 C CA . GLY A 1 93 ? -9.828 28.047 5.57 1 96.88 93 GLY A CA 1
ATOM 729 C C . GLY A 1 93 ? -10.523 29.016 4.633 1 96.88 93 GLY A C 1
ATOM 730 O O . GLY A 1 93 ? -10.5 30.234 4.852 1 96.88 93 GLY A O 1
ATOM 731 N N . PHE A 1 94 ? -11.047 28.484 3.547 1 93.94 94 PHE A N 1
ATOM 732 C CA . PHE A 1 94 ? -11.727 29.266 2.523 1 93.94 94 PHE A CA 1
ATOM 733 C C . PHE A 1 94 ? -13.133 28.734 2.283 1 93.94 94 PHE A C 1
ATOM 735 O O . PHE A 1 94 ? -13.477 27.641 2.732 1 93.94 94 PHE A O 1
ATOM 742 N N . ASP A 1 95 ? -13.898 29.531 1.559 1 87.75 95 ASP A N 1
ATOM 743 C CA . ASP A 1 95 ? -15.297 29.172 1.354 1 87.75 95 ASP A CA 1
ATOM 744 C C . ASP A 1 95 ? -15.484 28.391 0.05 1 87.75 95 ASP A C 1
ATOM 746 O O . ASP A 1 95 ? -16.438 27.641 -0.1 1 87.75 95 ASP A O 1
ATOM 750 N N . SER A 1 96 ? -14.555 28.656 -0.84 1 85.38 96 SER A N 1
ATOM 751 C CA . SER A 1 96 ? -14.773 28.062 -2.154 1 85.38 96 SER A CA 1
ATOM 752 C C . SER A 1 96 ? -13.578 27.219 -2.584 1 85.38 96 SER A C 1
ATOM 754 O O . SER A 1 96 ? -12.445 27.484 -2.168 1 85.38 96 SER A O 1
ATOM 756 N N . ILE A 1 97 ? -13.906 26.281 -3.4 1 85.88 97 ILE A N 1
ATOM 757 C CA . ILE A 1 97 ? -12.859 25.422 -3.932 1 85.88 97 ILE A CA 1
ATOM 758 C C . ILE A 1 97 ? -11.898 26.25 -4.793 1 85.88 97 ILE A C 1
ATOM 760 O O . ILE A 1 97 ? -10.695 25.984 -4.824 1 85.88 97 ILE A O 1
ATOM 764 N N . GLU A 1 98 ? -12.391 27.219 -5.484 1 84.38 98 GLU A N 1
ATOM 765 C CA . GLU A 1 98 ? -11.562 28.094 -6.305 1 84.38 98 GLU A CA 1
ATOM 766 C C . GLU A 1 98 ? -10.508 28.812 -5.457 1 84.38 98 GLU A C 1
ATOM 768 O O . GLU A 1 98 ? -9.367 28.953 -5.879 1 84.38 98 GLU A O 1
ATOM 773 N N . ASP A 1 99 ? -10.938 29.219 -4.305 1 88.06 99 ASP A N 1
ATOM 774 C CA . ASP A 1 99 ? -9.992 29.875 -3.412 1 88.06 99 ASP A CA 1
ATOM 775 C C . ASP A 1 99 ? -8.914 28.906 -2.93 1 88.06 99 ASP A C 1
ATOM 777 O O . ASP A 1 99 ? -7.746 29.281 -2.812 1 88.06 99 ASP A O 1
ATOM 781 N N . TYR A 1 100 ? -9.305 27.703 -2.623 1 91.31 100 TYR A N 1
ATOM 782 C CA . TYR A 1 100 ? -8.312 26.703 -2.246 1 91.31 100 TYR A CA 1
ATOM 783 C C . TYR A 1 100 ? -7.34 26.453 -3.389 1 91.31 100 TYR A C 1
ATOM 785 O O . TYR A 1 100 ? -6.145 26.234 -3.158 1 91.31 100 TYR A O 1
ATOM 793 N N . LYS A 1 101 ? -7.777 26.469 -4.531 1 88.56 101 LYS A N 1
ATOM 794 C CA . LYS A 1 101 ? -6.938 26.172 -5.691 1 88.56 101 LYS A CA 1
ATOM 795 C C . LYS A 1 101 ? -6.047 27.359 -6.039 1 88.56 101 LYS A C 1
ATOM 797 O O . LYS A 1 101 ? -4.863 27.203 -6.328 1 88.56 101 LYS A O 1
ATOM 802 N N . LEU A 1 102 ? -6.562 28.625 -5.926 1 86.56 102 LEU A N 1
ATOM 803 C CA . LEU A 1 102 ? -5.887 29.781 -6.512 1 86.56 102 LEU A CA 1
ATOM 804 C C . LEU A 1 102 ? -5.219 30.625 -5.43 1 86.56 102 LEU A C 1
ATOM 806 O O . LEU A 1 102 ? -4.227 31.297 -5.695 1 86.56 102 LEU A O 1
ATOM 810 N N . HIS A 1 103 ? -5.75 30.531 -4.215 1 88.25 103 HIS A N 1
ATOM 811 C CA . HIS A 1 103 ? -5.332 31.547 -3.252 1 88.25 103 HIS A CA 1
ATOM 812 C C . HIS A 1 103 ? -4.715 30.906 -2.012 1 88.25 103 HIS A C 1
ATOM 814 O O . HIS A 1 103 ? -4.195 31.609 -1.142 1 88.25 103 HIS A O 1
ATOM 820 N N . ASN A 1 104 ? -4.734 29.625 -1.883 1 92 104 ASN A N 1
ATOM 821 C CA . ASN A 1 104 ? -4.203 28.953 -0.7 1 92 104 ASN A CA 1
ATOM 822 C C . ASN A 1 104 ? -2.688 28.797 -0.78 1 92 104 ASN A C 1
ATOM 824 O O . ASN A 1 104 ? -2.174 27.672 -0.739 1 92 104 ASN A O 1
ATOM 828 N N . THR A 1 105 ? -1.981 29.891 -0.723 1 89.5 105 THR A N 1
ATOM 829 C CA . THR A 1 105 ? -0.533 29.906 -0.894 1 89.5 105 THR A CA 1
ATOM 830 C C . THR A 1 105 ? 0.164 29.297 0.318 1 89.5 105 THR A C 1
ATOM 832 O O . THR A 1 105 ? 1.338 28.938 0.245 1 89.5 105 THR A O 1
ATOM 835 N N . HIS A 1 106 ? -0.521 29.203 1.414 1 93.44 106 HIS A N 1
ATOM 836 C CA . HIS A 1 106 ? 0.087 28.688 2.631 1 93.44 106 HIS A CA 1
ATOM 837 C C . HIS A 1 106 ? -0.415 27.281 2.934 1 93.44 106 HIS A C 1
ATOM 839 O O . HIS A 1 106 ? -0.251 26.781 4.051 1 93.44 106 HIS A O 1
ATOM 845 N N . SER A 1 107 ? -1.112 26.672 1.976 1 96.44 107 SER A N 1
ATOM 846 C CA . SER A 1 107 ? -1.594 25.297 2.062 1 96.44 107 SER A CA 1
ATOM 847 C C . SER A 1 107 ? -2.459 25.094 3.303 1 96.44 107 SER A C 1
ATOM 849 O O . SER A 1 107 ? -2.355 24.062 3.977 1 96.44 107 SER A O 1
ATOM 851 N N . ILE A 1 108 ? -3.264 26.062 3.615 1 97.5 108 ILE A N 1
ATOM 852 C CA . ILE A 1 108 ? -4.121 26.016 4.797 1 97.5 108 ILE A CA 1
ATOM 853 C C . ILE A 1 108 ? -5.055 24.812 4.707 1 97.5 108 ILE A C 1
ATOM 855 O O . ILE A 1 108 ? -5.836 24.688 3.76 1 97.5 108 ILE A O 1
ATOM 859 N N . GLY A 1 109 ? -4.98 23.953 5.676 1 98.06 109 GLY A N 1
ATOM 860 C CA . GLY A 1 109 ? -5.871 22.812 5.797 1 98.06 109 GLY A CA 1
ATOM 861 C C . GLY A 1 109 ? -5.453 21.641 4.934 1 98.06 109 GLY A C 1
ATOM 862 O O . GLY A 1 109 ? -5.941 20.516 5.117 1 98.06 109 GLY A O 1
ATOM 863 N N . GLY A 1 110 ? -4.551 21.828 4.016 1 98.25 110 GLY A N 1
ATOM 864 C CA . GLY A 1 110 ? -4.164 20.812 3.045 1 98.25 110 GLY A CA 1
ATOM 865 C C . GLY A 1 110 ? -3.186 19.797 3.598 1 98.25 110 GLY A C 1
ATOM 866 O O . GLY A 1 110 ? -2.566 20.016 4.641 1 98.25 110 GLY A O 1
ATOM 867 N N . THR A 1 111 ? -3.121 18.641 2.912 1 98.56 111 THR A N 1
ATOM 868 C CA . THR A 1 111 ? -2.127 17.625 3.238 1 98.56 111 THR A CA 1
ATOM 869 C C . THR A 1 111 ? -0.823 17.891 2.49 1 98.56 111 THR A C 1
ATOM 871 O O . THR A 1 111 ? -0.817 18 1.265 1 98.56 111 THR A O 1
ATOM 874 N N . LEU A 1 112 ? 0.237 17.969 3.27 1 98.5 112 LEU A N 1
ATOM 875 C CA . LEU A 1 112 ? 1.552 18.188 2.676 1 98.5 112 LEU A CA 1
ATOM 876 C C . LEU A 1 112 ? 2.225 16.859 2.342 1 98.5 112 LEU A C 1
ATOM 878 O O . LEU A 1 112 ? 2.137 15.898 3.111 1 98.5 112 LEU A O 1
ATOM 882 N N . GLY A 1 113 ? 2.93 16.891 1.194 1 98.25 113 GLY A N 1
ATOM 883 C CA . GLY A 1 113 ? 3.654 15.742 0.675 1 98.25 113 GLY A CA 1
ATOM 884 C C . GLY A 1 113 ? 4.219 15.969 -0.714 1 98.25 113 GLY A C 1
ATOM 885 O O . GLY A 1 113 ? 3.846 16.938 -1.392 1 98.25 113 GLY A O 1
ATOM 886 N N . ARG A 1 114 ? 5.102 15.203 -1.1 1 98.38 114 ARG A N 1
ATOM 887 C CA . ARG A 1 114 ? 5.504 13.922 -0.528 1 98.38 114 ARG A CA 1
ATOM 888 C C . ARG A 1 114 ? 6.301 14.125 0.757 1 98.38 114 ARG A C 1
ATOM 890 O O . ARG A 1 114 ? 6.305 13.25 1.632 1 98.38 114 ARG A O 1
ATOM 897 N N . VAL A 1 115 ? 7 15.25 0.783 1 98.56 115 VAL A N 1
ATOM 898 C CA . VAL A 1 115 ? 7.773 15.578 1.977 1 98.56 115 VAL A CA 1
ATOM 899 C C . VAL A 1 115 ? 7.406 16.969 2.469 1 98.56 115 VAL A C 1
ATOM 901 O O . VAL A 1 115 ? 7.488 17.938 1.717 1 98.56 115 VAL A O 1
ATOM 904 N N . THR A 1 116 ? 6.961 17.031 3.678 1 97.75 116 THR A N 1
ATOM 905 C CA . THR A 1 116 ? 6.723 18.328 4.301 1 97.75 116 THR A CA 1
ATOM 906 C C . THR A 1 116 ? 8.039 18.984 4.699 1 97.75 116 THR A C 1
ATOM 908 O O . THR A 1 116 ? 9.016 18.297 5.02 1 97.75 116 THR A O 1
ATOM 911 N N . ASP A 1 117 ? 8.078 20.312 4.648 1 96.12 117 ASP A N 1
ATOM 912 C CA . ASP A 1 117 ? 9.242 21.109 5.008 1 96.12 117 ASP A CA 1
ATOM 913 C C . ASP A 1 117 ? 10.312 21.047 3.918 1 96.12 117 ASP A C 1
ATOM 915 O O . ASP A 1 117 ? 10 20.859 2.74 1 96.12 117 ASP A O 1
ATOM 919 N N . TYR A 1 118 ? 11.648 21.281 4.246 1 95.88 118 TYR A N 1
ATOM 920 C CA . TYR A 1 118 ? 12.695 21.531 3.264 1 95.88 118 TYR A CA 1
ATOM 921 C C . TYR A 1 118 ? 13.383 20.234 2.855 1 95.88 118 TYR A C 1
ATOM 923 O O . TYR A 1 118 ? 13.5 19.297 3.658 1 95.88 118 TYR A O 1
ATOM 931 N N . ILE A 1 119 ? 13.688 20.188 1.694 1 96.88 119 ILE A N 1
ATOM 932 C CA . ILE A 1 119 ? 14.859 19.469 1.206 1 96.88 119 ILE A CA 1
ATOM 933 C C . ILE A 1 119 ? 15.844 20.438 0.579 1 96.88 119 ILE A C 1
ATOM 935 O O . ILE A 1 119 ? 15.625 20.922 -0.533 1 96.88 119 ILE A O 1
ATOM 939 N N . SER A 1 120 ? 16.891 20.672 1.276 1 95.62 120 SER A N 1
ATOM 940 C CA . SER A 1 120 ? 17.828 21.734 0.912 1 95.62 120 SER A CA 1
ATOM 941 C C . SER A 1 120 ? 18.438 21.484 -0.461 1 95.62 120 SER A C 1
ATOM 943 O O . SER A 1 120 ? 18.828 20.359 -0.773 1 95.62 120 SER A O 1
ATOM 945 N N . ASN A 1 121 ? 18.469 22.5 -1.291 1 95.25 121 ASN A N 1
ATOM 946 C CA . ASN A 1 121 ? 19.031 22.516 -2.635 1 95.25 121 ASN A CA 1
ATOM 947 C C . ASN A 1 121 ? 18.281 21.578 -3.576 1 95.25 121 ASN A C 1
ATOM 949 O O . ASN A 1 121 ? 18.672 21.422 -4.734 1 95.25 121 ASN A O 1
ATOM 953 N N . GLY A 1 122 ? 17.219 20.938 -3.072 1 97 122 GLY A N 1
ATOM 954 C CA . GLY A 1 122 ? 16.453 20.016 -3.893 1 97 122 GLY A CA 1
ATOM 955 C C . GLY A 1 122 ? 17.234 18.797 -4.336 1 97 122 GLY A C 1
ATOM 956 O O . GLY A 1 122 ? 16.953 18.219 -5.383 1 97 122 GLY A O 1
ATOM 957 N N . HIS A 1 123 ? 18.234 18.531 -3.613 1 94.31 123 HIS A N 1
ATOM 958 C CA . HIS A 1 123 ? 19.141 17.453 -3.963 1 94.31 123 HIS A CA 1
ATOM 959 C C . HIS A 1 123 ? 18.812 16.172 -3.199 1 94.31 123 HIS A C 1
ATOM 961 O O . HIS A 1 123 ? 18.766 16.172 -1.967 1 94.31 123 HIS A O 1
ATOM 967 N N . LEU A 1 124 ? 18.531 15.078 -3.91 1 95.75 124 LEU A N 1
ATOM 968 C CA . LEU A 1 124 ? 18.234 13.766 -3.334 1 95.75 124 LEU A CA 1
ATOM 969 C C . LEU A 1 124 ? 19.188 12.711 -3.896 1 95.75 124 LEU A C 1
ATOM 971 O O . LEU A 1 124 ? 19.344 12.602 -5.113 1 95.75 124 LEU A O 1
ATOM 975 N N . GLU A 1 125 ? 19.812 12.023 -3.006 1 92.06 125 GLU A N 1
ATOM 976 C CA . GLU A 1 125 ? 20.672 10.914 -3.393 1 92.06 125 GLU A CA 1
ATOM 977 C C . GLU A 1 125 ? 20.188 9.602 -2.777 1 92.06 125 GLU A C 1
ATOM 979 O O . GLU A 1 125 ? 19.922 9.539 -1.576 1 92.06 125 GLU A O 1
ATOM 984 N N . ASN A 1 126 ? 20.031 8.625 -3.646 1 87.31 126 ASN A N 1
ATOM 985 C CA . ASN A 1 126 ? 19.594 7.352 -3.098 1 87.31 126 ASN A CA 1
ATOM 986 C C . ASN A 1 126 ? 20.766 6.52 -2.584 1 87.31 126 ASN A C 1
ATOM 988 O O . ASN A 1 126 ? 21.906 6.984 -2.588 1 87.31 126 ASN A O 1
ATOM 992 N N . GLU A 1 127 ? 20.453 5.344 -2.076 1 82.75 127 GLU A N 1
ATOM 993 C CA . GLU A 1 127 ? 21.453 4.473 -1.455 1 82.75 127 GLU A CA 1
ATOM 994 C C . GLU A 1 127 ? 22.484 3.998 -2.475 1 82.75 127 GLU A C 1
ATOM 996 O O . GLU A 1 127 ? 23.594 3.639 -2.111 1 82.75 127 GLU A O 1
ATOM 1001 N N . ASN A 1 128 ? 22.188 4.039 -3.746 1 83.62 128 ASN A N 1
ATOM 1002 C CA . ASN A 1 128 ? 23.094 3.588 -4.801 1 83.62 128 ASN A CA 1
ATOM 1003 C C . ASN A 1 128 ? 23.891 4.746 -5.398 1 83.62 128 ASN A C 1
ATOM 1005 O O . ASN A 1 128 ? 24.609 4.566 -6.375 1 83.62 128 ASN A O 1
ATOM 1009 N N . GLY A 1 129 ? 23.656 5.914 -4.883 1 87.12 129 GLY A N 1
ATOM 1010 C CA . GLY A 1 129 ? 24.406 7.078 -5.332 1 87.12 129 GLY A CA 1
ATOM 1011 C C . GLY A 1 129 ? 23.734 7.805 -6.48 1 87.12 129 GLY A C 1
ATOM 1012 O O . GLY A 1 129 ? 24.281 8.766 -7.02 1 87.12 129 GLY A O 1
ATOM 1013 N N . GLU A 1 130 ? 22.609 7.328 -6.902 1 90.12 130 GLU A N 1
ATOM 1014 C CA . GLU A 1 130 ? 21.875 8.023 -7.945 1 90.12 130 GLU A CA 1
ATOM 1015 C C . GLU A 1 130 ? 21.297 9.344 -7.434 1 90.12 130 GLU A C 1
ATOM 1017 O O . GLU A 1 130 ? 20.766 9.406 -6.324 1 90.12 130 GLU A O 1
ATOM 1022 N N . ILE A 1 131 ? 21.438 10.336 -8.266 1 93.44 131 ILE A N 1
ATOM 1023 C CA . ILE A 1 131 ? 21.031 11.68 -7.859 1 93.44 131 ILE A CA 1
ATOM 1024 C C . ILE A 1 131 ? 19.703 12.047 -8.531 1 93.44 131 ILE A C 1
ATOM 1026 O O . ILE A 1 131 ? 19.516 11.805 -9.727 1 93.44 131 ILE A O 1
ATOM 1030 N N . TYR A 1 132 ? 18.812 12.547 -7.762 1 96.12 132 TYR A N 1
ATOM 1031 C CA . TYR A 1 132 ? 17.547 13.086 -8.234 1 96.12 132 TYR A CA 1
ATOM 1032 C C . TYR A 1 132 ? 17.438 14.578 -7.93 1 96.12 132 TYR A C 1
ATOM 1034 O O . TYR A 1 132 ? 17.797 15.016 -6.832 1 96.12 132 TYR A O 1
ATOM 1042 N N . GLU A 1 133 ? 17 15.32 -8.859 1 96.81 133 GLU A N 1
ATOM 1043 C CA . GLU A 1 133 ? 16.766 16.75 -8.664 1 96.81 133 GLU A CA 1
ATOM 1044 C C . GLU A 1 133 ? 15.273 17.031 -8.484 1 96.81 133 GLU A C 1
ATOM 1046 O O . GLU A 1 133 ? 14.477 16.844 -9.406 1 96.81 133 GLU A O 1
ATOM 1051 N N . LEU A 1 134 ? 14.984 17.5 -7.355 1 98.12 134 LEU A N 1
ATOM 1052 C CA . LEU A 1 134 ? 13.602 17.859 -7.055 1 98.12 134 LEU A CA 1
ATOM 1053 C C . LEU A 1 134 ? 13.312 19.297 -7.492 1 98.12 134 LEU A C 1
ATOM 1055 O O . LEU A 1 134 ? 14.227 20.109 -7.617 1 98.12 134 LEU A O 1
ATOM 1059 N N . ILE A 1 135 ? 12.086 19.562 -7.711 1 98 135 ILE A N 1
ATOM 1060 C CA . ILE A 1 135 ? 11.664 20.906 -8.094 1 98 135 ILE A CA 1
ATOM 1061 C C . ILE A 1 135 ? 11.953 21.891 -6.953 1 98 135 ILE A C 1
ATOM 1063 O O . ILE A 1 135 ? 11.617 21.609 -5.797 1 98 135 ILE A O 1
ATOM 1067 N N . LYS A 1 136 ? 12.648 22.906 -7.27 1 97.31 136 LYS A N 1
ATOM 1068 C CA . LYS A 1 136 ? 12.953 23.953 -6.293 1 97.31 136 LYS A CA 1
ATOM 1069 C C . LYS A 1 136 ? 11.914 25.062 -6.34 1 97.31 136 LYS A C 1
ATOM 1071 O O . LYS A 1 136 ? 11.922 25.891 -7.258 1 97.31 136 LYS A O 1
ATOM 1076 N N . ASN A 1 137 ? 11.062 25.109 -5.344 1 95.94 137 ASN A N 1
ATOM 1077 C CA . ASN A 1 137 ? 9.93 26.031 -5.391 1 95.94 137 ASN A CA 1
ATOM 1078 C C . ASN A 1 137 ? 10.062 27.141 -4.352 1 95.94 137 ASN A C 1
ATOM 1080 O O . ASN A 1 137 ? 9.211 28.031 -4.262 1 95.94 137 ASN A O 1
ATOM 1084 N N . ARG A 1 138 ? 11.094 27.125 -3.527 1 93.44 138 ARG A N 1
ATOM 1085 C CA . ARG A 1 138 ? 11.281 28.141 -2.506 1 93.44 138 ARG A CA 1
ATOM 1086 C C . ARG A 1 138 ? 12.758 28.516 -2.363 1 93.44 138 ARG A C 1
ATOM 1088 O O . ARG A 1 138 ? 13.531 27.766 -1.771 1 93.44 138 ARG A O 1
ATOM 1095 N N . ASP A 1 139 ? 13.195 29.609 -2.875 1 91.88 139 ASP A N 1
ATOM 1096 C CA . ASP A 1 139 ? 14.516 30.203 -2.717 1 91.88 139 ASP A CA 1
ATOM 1097 C C . ASP A 1 139 ? 15.617 29.188 -3.02 1 91.88 139 ASP A C 1
ATOM 1099 O O . ASP A 1 139 ? 16.547 29.016 -2.223 1 91.88 139 ASP A O 1
ATOM 1103 N N . GLY A 1 140 ? 15.422 28.422 -4.027 1 94.81 140 GLY A N 1
ATOM 1104 C CA . GLY A 1 140 ? 16.438 27.484 -4.477 1 94.81 140 GLY A CA 1
ATOM 1105 C C . GLY A 1 140 ? 16.359 26.156 -3.773 1 94.81 140 GLY A C 1
ATOM 1106 O O . GLY A 1 140 ? 17.234 25.297 -3.965 1 94.81 140 GLY A O 1
ATOM 1107 N N . HIS A 1 141 ? 15.359 25.969 -2.934 1 96 141 HIS A N 1
ATOM 1108 C CA . HIS A 1 141 ? 15.18 24.719 -2.201 1 96 141 HIS A CA 1
ATOM 1109 C C . HIS A 1 141 ? 13.836 24.078 -2.521 1 96 141 HIS A C 1
ATOM 1111 O O . HIS A 1 141 ? 12.977 24.703 -3.154 1 96 141 HIS A O 1
ATOM 1117 N N . HIS A 1 142 ? 13.75 22.828 -2.268 1 97.31 142 HIS A N 1
ATOM 1118 C CA . HIS A 1 142 ? 12.492 22.094 -2.346 1 97.31 142 HIS A CA 1
ATOM 1119 C C . HIS A 1 142 ? 11.711 22.203 -1.042 1 97.31 142 HIS A C 1
ATOM 1121 O O . HIS A 1 142 ? 12.258 21.969 0.038 1 97.31 142 HIS A O 1
ATOM 1127 N N . PHE A 1 143 ? 10.422 22.594 -1.185 1 96.56 143 PHE A N 1
ATOM 1128 C CA . PHE A 1 143 ? 9.648 22.859 0.021 1 96.56 143 PHE A CA 1
ATOM 1129 C C . PHE A 1 143 ? 8.242 22.297 -0.092 1 96.56 143 PHE A C 1
ATOM 1131 O O . PHE A 1 143 ? 7.57 22.469 -1.111 1 96.56 143 PHE A O 1
ATOM 1138 N N . ASN A 1 144 ? 7.805 21.594 0.92 1 97.56 144 ASN A N 1
ATOM 1139 C CA . ASN A 1 144 ? 6.453 21.078 1.111 1 97.56 144 ASN A CA 1
ATOM 1140 C C . ASN A 1 144 ? 5.965 20.312 -0.115 1 97.56 144 ASN A C 1
ATOM 1142 O O . ASN A 1 144 ? 4.84 20.516 -0.571 1 97.56 144 ASN A O 1
ATOM 1146 N N . GLY A 1 145 ? 6.805 19.531 -0.616 1 97.75 145 GLY A N 1
ATOM 1147 C CA . GLY A 1 145 ? 6.414 18.609 -1.673 1 97.75 145 GLY A CA 1
ATOM 1148 C C . GLY A 1 145 ? 6.516 19.219 -3.061 1 97.75 145 GLY A C 1
ATOM 1149 O O . GLY A 1 145 ? 6.145 18.578 -4.051 1 97.75 145 GLY A O 1
ATOM 1150 N N . GLY A 1 146 ? 6.918 20.484 -3.219 1 97.44 146 GLY A N 1
ATOM 1151 C CA . GLY A 1 146 ? 7.164 21.062 -4.527 1 97.44 146 GLY A CA 1
ATOM 1152 C C . GLY A 1 146 ? 6.066 22.016 -4.973 1 97.44 146 GLY A C 1
ATOM 1153 O O . GLY A 1 146 ? 5.355 22.578 -4.141 1 97.44 146 GLY A O 1
ATOM 1154 N N . GLU A 1 147 ? 6.004 22.297 -6.27 1 96.19 147 GLU A N 1
ATOM 1155 C CA . GLU A 1 147 ? 5.039 23.219 -6.863 1 96.19 147 GLU A CA 1
ATOM 1156 C C . GLU A 1 147 ? 3.619 22.656 -6.777 1 96.19 147 GLU A C 1
ATOM 1158 O O . GLU A 1 147 ? 2.678 23.391 -6.473 1 96.19 147 GLU A O 1
ATOM 1163 N N . LYS A 1 148 ? 3.486 21.438 -7.121 1 95.75 148 LYS A N 1
ATOM 1164 C CA . LYS A 1 148 ? 2.207 20.75 -7.004 1 95.75 148 LYS A CA 1
ATOM 1165 C C . LYS A 1 148 ? 2.303 19.578 -6.039 1 95.75 148 LYS A C 1
ATOM 1167 O O . LYS A 1 148 ? 2.307 18.422 -6.461 1 95.75 148 LYS A O 1
ATOM 1172 N N . GLY A 1 149 ? 2.344 19.953 -4.766 1 97.44 149 GLY A N 1
ATOM 1173 C CA . GLY A 1 149 ? 2.408 18.922 -3.744 1 97.44 149 GLY A CA 1
ATOM 1174 C C . GLY A 1 149 ? 1.078 18.234 -3.504 1 97.44 149 GLY A C 1
ATOM 1175 O O . GLY A 1 149 ? 0.141 18.391 -4.289 1 97.44 149 GLY A O 1
ATOM 1176 N N . PHE A 1 150 ? 1.007 17.438 -2.451 1 98.44 150 PHE A N 1
ATOM 1177 C CA . PHE A 1 150 ? -0.149 16.609 -2.152 1 98.44 150 PHE A CA 1
ATOM 1178 C C . PHE A 1 150 ? -1.356 17.469 -1.787 1 98.44 150 PHE A C 1
ATOM 1180 O O . PHE A 1 150 ? -2.492 16.984 -1.805 1 98.44 150 PHE A O 1
ATOM 1187 N N . ASP A 1 151 ? -1.16 18.75 -1.389 1 97.75 151 ASP A N 1
ATOM 1188 C CA . ASP A 1 151 ? -2.248 19.656 -1.059 1 97.75 151 ASP A CA 1
ATOM 1189 C C . ASP A 1 151 ? -2.873 20.25 -2.322 1 97.75 151 ASP A C 1
ATOM 1191 O O . ASP A 1 151 ? -3.883 20.953 -2.252 1 97.75 151 ASP A O 1
ATOM 1195 N N . LYS A 1 152 ? -2.369 19.922 -3.512 1 95.81 152 LYS A N 1
ATOM 1196 C CA . LYS A 1 152 ? -2.83 20.531 -4.758 1 95.81 152 LYS A CA 1
ATOM 1197 C C . LYS A 1 152 ? -3.232 19.469 -5.773 1 95.81 152 LYS A C 1
ATOM 1199 O O . LYS A 1 152 ? -3.24 19.719 -6.98 1 95.81 152 LYS A O 1
ATOM 1204 N N . VAL A 1 153 ? -3.531 18.312 -5.332 1 95.38 153 VAL A N 1
ATOM 1205 C CA . VAL A 1 153 ? -3.934 17.219 -6.227 1 95.38 153 VAL A CA 1
ATOM 1206 C C . VAL A 1 153 ? -5.297 16.688 -5.801 1 95.38 153 VAL A C 1
ATOM 1208 O O . VAL A 1 153 ? -5.777 16.984 -4.707 1 95.38 153 VAL A O 1
ATOM 1211 N N . MET A 1 154 ? -5.941 15.938 -6.727 1 93.62 154 MET A N 1
ATOM 1212 C CA . MET A 1 154 ? -7.215 15.289 -6.438 1 93.62 154 MET A CA 1
ATOM 1213 C C . MET A 1 154 ? -6.992 13.906 -5.836 1 93.62 154 MET A C 1
ATOM 1215 O O . MET A 1 154 ? -6.32 13.062 -6.434 1 93.62 154 MET A O 1
ATOM 1219 N N . TRP A 1 155 ? -7.496 13.711 -4.691 1 96.31 155 TRP A N 1
ATOM 1220 C CA . TRP A 1 155 ? -7.48 12.406 -4.039 1 96.31 155 TRP A CA 1
ATOM 1221 C C . TRP A 1 155 ? -8.75 11.625 -4.355 1 96.31 155 TRP A C 1
ATOM 1223 O O . TRP A 1 155 ? -9.82 12.211 -4.531 1 96.31 155 TRP A O 1
ATOM 1233 N N . ASP A 1 156 ? -8.641 10.305 -4.43 1 94.25 156 ASP A N 1
ATOM 1234 C CA . ASP A 1 156 ? -9.812 9.438 -4.531 1 94.25 156 ASP A CA 1
ATOM 1235 C C . ASP A 1 156 ? -10.445 9.211 -3.16 1 94.25 156 ASP A C 1
ATOM 1237 O O . ASP A 1 156 ? -9.758 8.852 -2.203 1 94.25 156 ASP A O 1
ATOM 1241 N N . GLY A 1 157 ? -11.797 9.359 -3.096 1 94.12 157 GLY A N 1
ATOM 1242 C CA . GLY A 1 157 ? -12.469 9.227 -1.813 1 94.12 157 GLY A CA 1
ATOM 1243 C C . GLY A 1 157 ? -13.32 7.973 -1.713 1 94.12 157 GLY A C 1
ATOM 1244 O O . GLY A 1 157 ? -13.922 7.547 -2.697 1 94.12 157 GLY A O 1
ATOM 1245 N N . TYR A 1 158 ? -13.281 7.379 -0.535 1 93 158 TYR A N 1
ATOM 1246 C CA . TYR A 1 158 ? -14.094 6.219 -0.193 1 93 158 TYR A CA 1
ATOM 1247 C C . TYR A 1 158 ? -14.57 6.297 1.252 1 93 158 TYR A C 1
ATOM 1249 O O . TYR A 1 158 ? -13.797 6.602 2.156 1 93 158 TYR A O 1
ATOM 1257 N N . VAL A 1 159 ? -15.852 6.105 1.459 1 92.12 159 VAL A N 1
ATOM 1258 C CA . VAL A 1 159 ? -16.391 6.105 2.814 1 92.12 159 VAL A CA 1
ATOM 1259 C C . VAL A 1 159 ? -16.656 4.676 3.266 1 92.12 159 VAL A C 1
ATOM 1261 O O . VAL A 1 159 ? -17.422 3.949 2.619 1 92.12 159 VAL A O 1
ATOM 1264 N N . ALA A 1 160 ? -15.984 4.285 4.25 1 88.75 160 ALA A N 1
ATOM 1265 C CA . ALA A 1 160 ? -16.188 2.98 4.871 1 88.75 160 ALA A CA 1
ATOM 1266 C C . ALA A 1 160 ? -16.75 3.127 6.285 1 88.75 160 ALA A C 1
ATOM 1268 O O . ALA A 1 160 ? -16 3.408 7.227 1 88.75 160 ALA A O 1
ATOM 1269 N N . ASP A 1 161 ? -18 2.824 6.418 1 84.31 161 ASP A N 1
ATOM 1270 C CA . ASP A 1 161 ? -18.641 2.986 7.719 1 84.31 161 ASP A CA 1
ATOM 1271 C C . ASP A 1 161 ? -18.484 4.414 8.234 1 84.31 161 ASP A C 1
ATOM 1273 O O . ASP A 1 161 ? -18.969 5.363 7.625 1 84.31 161 ASP A O 1
ATOM 1277 N N . ASP A 1 162 ? -17.641 4.527 9.234 1 86.81 162 ASP A N 1
ATOM 1278 C CA . ASP A 1 162 ? -17.5 5.844 9.859 1 86.81 162 ASP A CA 1
ATOM 1279 C C . ASP A 1 162 ? -16.125 6.441 9.562 1 86.81 162 ASP A C 1
ATOM 1281 O O . ASP A 1 162 ? -15.672 7.328 10.289 1 86.81 162 ASP A O 1
ATOM 1285 N N . GLU A 1 163 ? -15.555 5.977 8.477 1 94.25 163 GLU A N 1
ATOM 1286 C CA . GLU A 1 163 ? -14.227 6.48 8.141 1 94.25 163 GLU A CA 1
ATOM 1287 C C . GLU A 1 163 ? -14.188 6.996 6.703 1 94.25 163 GLU A C 1
ATOM 1289 O O . GLU A 1 163 ? -14.805 6.418 5.809 1 94.25 163 GLU A O 1
ATOM 1294 N N . LEU A 1 164 ? -13.555 8.109 6.547 1 96.75 164 LEU A N 1
ATOM 1295 C CA . LEU A 1 164 ? -13.234 8.617 5.215 1 96.75 164 LEU A CA 1
ATOM 1296 C C . LEU A 1 164 ? -11.836 8.195 4.797 1 96.75 164 LEU A C 1
ATOM 1298 O O . LEU A 1 164 ? -10.859 8.453 5.508 1 96.75 164 LEU A O 1
ATOM 1302 N N . VAL A 1 165 ? -11.75 7.496 3.68 1 97.56 165 VAL A N 1
ATOM 1303 C CA . VAL A 1 165 ? -10.469 7.055 3.135 1 97.56 165 VAL A CA 1
ATOM 1304 C C . VAL A 1 165 ? -10.148 7.844 1.867 1 97.56 165 VAL A C 1
ATOM 1306 O O . VAL A 1 165 ? -10.945 7.871 0.926 1 97.56 165 VAL A O 1
ATOM 1309 N N . LEU A 1 166 ? -9.055 8.531 1.874 1 98.06 166 LEU A N 1
ATOM 1310 C CA . LEU A 1 166 ? -8.555 9.242 0.704 1 98.06 166 LEU A CA 1
ATOM 1311 C C . LEU A 1 166 ? -7.246 8.625 0.217 1 98.06 166 LEU A C 1
ATOM 1313 O O . LEU A 1 166 ? -6.332 8.391 1.012 1 98.06 166 LEU A O 1
ATOM 1317 N N . THR A 1 167 ? -7.152 8.352 -1.085 1 98 167 THR A N 1
ATOM 1318 C CA . THR A 1 167 ? -5.957 7.746 -1.654 1 98 167 THR A CA 1
ATOM 1319 C C . THR A 1 167 ? -5.426 8.578 -2.82 1 98 167 THR A C 1
ATOM 1321 O O . THR A 1 167 ? -6.195 9.25 -3.51 1 98 167 THR A O 1
ATOM 1324 N N . TYR A 1 168 ? -4.145 8.57 -2.975 1 97.81 168 TYR A N 1
ATOM 1325 C CA . TYR A 1 168 ? -3.482 9.25 -4.078 1 97.81 168 TYR A CA 1
ATOM 1326 C C . TYR A 1 168 ? -2.25 8.484 -4.539 1 97.81 168 TYR A C 1
ATOM 1328 O O . TYR A 1 168 ? -1.483 7.98 -3.713 1 97.81 168 TYR A O 1
ATOM 1336 N N . SER A 1 169 ? -2.121 8.312 -5.855 1 97.12 169 SER A N 1
ATOM 1337 C CA . SER A 1 169 ? -0.947 7.691 -6.457 1 97.12 169 SER A CA 1
ATOM 1338 C C . SER A 1 169 ? -0.005 8.742 -7.043 1 97.12 169 SER A C 1
ATOM 1340 O O . SER A 1 169 ? -0.257 9.273 -8.125 1 97.12 169 SER A O 1
ATOM 1342 N N . SER A 1 170 ? 1.058 9.008 -6.312 1 97.81 170 SER A N 1
ATOM 1343 C CA . SER A 1 170 ? 2.098 9.906 -6.812 1 97.81 170 SER A CA 1
ATOM 1344 C C . SER A 1 170 ? 3.066 9.172 -7.727 1 97.81 170 SER A C 1
ATOM 1346 O O . SER A 1 170 ? 3.887 8.375 -7.262 1 97.81 170 SER A O 1
ATOM 1348 N N . LYS A 1 171 ? 3.062 9.461 -8.969 1 96.5 171 LYS A N 1
ATOM 1349 C CA . LYS A 1 171 ? 3.768 8.688 -9.984 1 96.5 171 LYS A CA 1
ATOM 1350 C C . LYS A 1 171 ? 5.273 8.922 -9.914 1 96.5 171 LYS A C 1
ATOM 1352 O O . LYS A 1 171 ? 5.723 9.953 -9.406 1 96.5 171 LYS A O 1
ATOM 1357 N N . ASP A 1 172 ? 6.016 7.969 -10.453 1 95.94 172 ASP A N 1
ATOM 1358 C CA . ASP A 1 172 ? 7.465 8.109 -10.57 1 95.94 172 ASP A CA 1
ATOM 1359 C C . ASP A 1 172 ? 7.828 9.391 -11.32 1 95.94 172 ASP A C 1
ATOM 1361 O O . ASP A 1 172 ? 7.27 9.68 -12.375 1 95.94 172 ASP A O 1
ATOM 1365 N N . GLY A 1 173 ? 8.695 10.164 -10.672 1 96.88 173 GLY A N 1
ATOM 1366 C CA . GLY A 1 173 ? 9.18 11.383 -11.312 1 96.88 173 GLY A CA 1
ATOM 1367 C C . GLY A 1 173 ? 8.383 12.609 -10.922 1 96.88 173 GLY A C 1
ATOM 1368 O O . GLY A 1 173 ? 8.766 13.734 -11.25 1 96.88 173 GLY A O 1
ATOM 1369 N N . GLU A 1 174 ? 7.262 12.414 -10.281 1 97.5 174 GLU A N 1
ATOM 1370 C CA . GLU A 1 174 ? 6.461 13.562 -9.859 1 97.5 174 GLU A CA 1
ATOM 1371 C C . GLU A 1 174 ? 7.262 14.492 -8.953 1 97.5 174 GLU A C 1
ATOM 1373 O O . GLU A 1 174 ? 7.801 14.055 -7.938 1 97.5 174 GLU A O 1
ATOM 1378 N N . GLU A 1 175 ? 7.344 15.781 -9.281 1 98.19 175 GLU A N 1
ATOM 1379 C CA . GLU A 1 175 ? 8.109 16.797 -8.57 1 98.19 175 GLU A CA 1
ATOM 1380 C C . GLU A 1 175 ? 9.57 16.375 -8.422 1 98.19 175 GLU A C 1
ATOM 1382 O O . GLU A 1 175 ? 10.289 16.906 -7.566 1 98.19 175 GLU A O 1
ATOM 1387 N N . GLY A 1 176 ? 9.969 15.32 -9.141 1 98 176 GLY A N 1
ATOM 1388 C CA . GLY A 1 176 ? 11.352 14.867 -9.156 1 98 176 GLY A CA 1
ATOM 1389 C C . GLY A 1 176 ? 11.602 13.664 -8.273 1 98 176 GLY A C 1
ATOM 1390 O O . GLY A 1 176 ? 12.711 13.125 -8.242 1 98 176 GLY A O 1
ATOM 1391 N N . TYR A 1 177 ? 10.609 13.164 -7.582 1 98.12 177 TYR A N 1
ATOM 1392 C CA . TYR A 1 177 ? 10.773 12.062 -6.641 1 98.12 177 TYR A CA 1
ATOM 1393 C C . TYR A 1 177 ? 10.914 10.734 -7.375 1 98.12 177 TYR A C 1
ATOM 1395 O O . TYR A 1 177 ? 10.211 10.484 -8.359 1 98.12 177 TYR A O 1
ATOM 1403 N N . PRO A 1 178 ? 11.781 9.898 -6.906 1 97.31 178 PRO A N 1
ATOM 1404 C CA . PRO A 1 178 ? 11.844 8.555 -7.484 1 97.31 178 PRO A CA 1
ATOM 1405 C C . PRO A 1 178 ? 10.734 7.637 -6.977 1 97.31 178 PRO A C 1
ATOM 1407 O O . PRO A 1 178 ? 10.367 7.703 -5.801 1 97.31 178 PRO A O 1
ATOM 1410 N N . GLY A 1 179 ? 10.172 6.824 -7.902 1 96.25 179 GLY A N 1
ATOM 1411 C CA . GLY A 1 179 ? 9.234 5.781 -7.535 1 96.25 179 GLY A CA 1
ATOM 1412 C C . GLY A 1 179 ? 7.793 6.258 -7.5 1 96.25 179 GLY A C 1
ATOM 1413 O O . GLY A 1 179 ? 7.531 7.445 -7.309 1 96.25 179 GLY A O 1
ATOM 1414 N N . THR A 1 180 ? 6.898 5.379 -7.754 1 96.88 180 THR A N 1
ATOM 1415 C CA . THR A 1 180 ? 5.48 5.609 -7.512 1 96.88 180 THR A CA 1
ATOM 1416 C C . THR A 1 180 ? 5.141 5.398 -6.039 1 96.88 180 THR A C 1
ATOM 1418 O O . THR A 1 180 ? 5.488 4.371 -5.457 1 96.88 180 THR A O 1
ATOM 1421 N N . PHE A 1 181 ? 4.664 6.359 -5.445 1 98.06 181 PHE A N 1
ATOM 1422 C CA . PHE A 1 181 ? 4.262 6.297 -4.043 1 98.06 181 PHE A CA 1
ATOM 1423 C C . PHE A 1 181 ? 2.742 6.301 -3.916 1 98.06 181 PHE A C 1
ATOM 1425 O O . PHE A 1 181 ? 2.078 7.234 -4.367 1 98.06 181 PHE A O 1
ATOM 1432 N N . GLN A 1 182 ? 2.141 5.289 -3.404 1 97.62 182 GLN A N 1
ATOM 1433 C CA . GLN A 1 182 ? 0.714 5.23 -3.102 1 97.62 182 GLN A CA 1
ATOM 1434 C C . GLN A 1 182 ? 0.439 5.668 -1.666 1 97.62 182 GLN A C 1
ATOM 1436 O O . GLN A 1 182 ? 0.892 5.023 -0.718 1 97.62 182 GLN A O 1
ATOM 1441 N N . ALA A 1 183 ? -0.347 6.664 -1.562 1 98.38 183 ALA A N 1
ATOM 1442 C CA . ALA A 1 183 ? -0.664 7.23 -0.253 1 98.38 183 ALA A CA 1
ATOM 1443 C C . ALA A 1 183 ? -2.125 6.984 0.111 1 98.38 183 ALA A C 1
ATOM 1445 O O . ALA A 1 183 ? -3.008 7.07 -0.747 1 98.38 183 ALA A O 1
ATOM 1446 N N . ARG A 1 184 ? -2.383 6.703 1.387 1 98.44 184 ARG A N 1
ATOM 1447 C CA . ARG A 1 184 ? -3.725 6.586 1.946 1 98.44 184 ARG A CA 1
ATOM 1448 C C . ARG A 1 184 ? -3.844 7.363 3.252 1 98.44 184 ARG A C 1
ATOM 1450 O O . ARG A 1 184 ? -2.994 7.242 4.137 1 98.44 184 ARG A O 1
ATOM 1457 N N . ILE A 1 185 ? -4.793 8.141 3.305 1 98.62 185 ILE A N 1
ATOM 1458 C CA . ILE A 1 185 ? -5.133 8.836 4.543 1 98.62 185 ILE A CA 1
ATOM 1459 C C . ILE A 1 185 ? -6.535 8.43 4.992 1 98.62 185 ILE A C 1
ATOM 1461 O O . ILE A 1 185 ? -7.473 8.422 4.188 1 98.62 185 ILE A O 1
ATOM 1465 N N . THR A 1 186 ? -6.688 8.109 6.254 1 98.19 186 THR A N 1
ATOM 1466 C CA . THR A 1 186 ? -7.992 7.785 6.824 1 98.19 186 THR A CA 1
ATOM 1467 C C . THR A 1 186 ? -8.367 8.781 7.922 1 98.19 186 THR A C 1
ATOM 1469 O O . THR A 1 186 ? -7.574 9.039 8.828 1 98.19 186 THR A O 1
ATOM 1472 N N . PHE A 1 187 ? -9.547 9.336 7.793 1 98 187 PHE A N 1
ATOM 1473 C CA . PHE A 1 187 ? -10.102 10.227 8.797 1 98 187 PHE A CA 1
ATOM 1474 C C . PHE A 1 187 ? -11.258 9.562 9.531 1 98 187 PHE A C 1
ATOM 1476 O O . PHE A 1 187 ? -12.188 9.039 8.898 1 98 187 PHE A O 1
ATOM 1483 N N . ARG A 1 188 ? -11.219 9.633 10.82 1 97.12 188 ARG A N 1
ATOM 1484 C CA . ARG A 1 188 ? -12.305 9.109 11.641 1 97.12 188 ARG A CA 1
ATOM 1485 C C . ARG A 1 188 ? -12.609 10.055 12.805 1 97.12 188 ARG A C 1
ATOM 1487 O O . ARG A 1 188 ? -11.695 10.461 13.531 1 97.12 188 ARG A O 1
ATOM 1494 N N . LEU A 1 189 ? -13.812 10.43 12.938 1 96.94 189 LEU A N 1
ATOM 1495 C CA . LEU A 1 189 ? -14.266 11.203 14.086 1 96.94 189 LEU A CA 1
ATOM 1496 C C . LEU A 1 189 ? -14.922 10.297 15.125 1 96.94 189 LEU A C 1
ATOM 1498 O O . LEU A 1 189 ? -15.945 9.664 14.844 1 96.94 189 LEU A O 1
ATOM 1502 N N . THR A 1 190 ? -14.367 10.242 16.344 1 96 190 THR A N 1
ATOM 1503 C CA . THR A 1 190 ? -14.867 9.32 17.359 1 96 190 THR A CA 1
ATOM 1504 C C . THR A 1 190 ? -15.914 10 18.25 1 96 190 THR A C 1
ATOM 1506 O O . THR A 1 190 ? -16.094 11.219 18.172 1 96 190 THR A O 1
ATOM 1509 N N . CYS A 1 191 ? -16.531 9.219 19.094 1 93.88 191 CYS A N 1
ATOM 1510 C CA . CYS A 1 191 ? -17.531 9.719 20.047 1 93.88 191 CYS A CA 1
ATOM 1511 C C . CYS A 1 191 ? -16.859 10.469 21.188 1 93.88 191 CYS A C 1
ATOM 1513 O O . CYS A 1 191 ? -17.531 11.141 21.969 1 93.88 191 CYS A O 1
ATOM 1515 N N . LYS A 1 192 ? -15.562 10.438 21.281 1 95.19 192 LYS A N 1
ATOM 1516 C CA . LYS A 1 192 ? -14.82 11.148 22.312 1 95.19 192 LYS A CA 1
ATOM 1517 C C . LYS A 1 192 ? -14.281 12.477 21.781 1 95.19 192 LYS A C 1
ATOM 1519 O O . LYS A 1 192 ? -13.328 13.031 22.344 1 95.19 192 LYS A O 1
ATOM 1524 N N . ASN A 1 193 ? -14.805 12.906 20.609 1 96.5 193 ASN A N 1
ATOM 1525 C CA . ASN A 1 193 ? -14.406 14.156 19.984 1 96.5 193 ASN A CA 1
ATOM 1526 C C . ASN A 1 193 ? -12.945 14.125 19.531 1 96.5 193 ASN A C 1
ATOM 1528 O O . ASN A 1 193 ? -12.211 15.086 19.734 1 96.5 193 ASN A O 1
ATOM 1532 N N . GLU A 1 194 ? -12.555 12.945 19 1 97.44 194 GLU A N 1
ATOM 1533 C CA . GLU A 1 194 ? -11.227 12.766 18.438 1 97.44 194 GLU A CA 1
ATOM 1534 C C . GLU A 1 194 ? -11.281 12.641 16.922 1 97.44 194 GLU A C 1
ATOM 1536 O O . GLU A 1 194 ? -12.039 11.828 16.391 1 97.44 194 GLU A O 1
ATOM 1541 N N . LEU A 1 195 ? -10.57 13.547 16.281 1 98.06 195 LEU A N 1
ATOM 1542 C CA . LEU A 1 195 ? -10.273 13.281 14.875 1 98.06 195 LEU A CA 1
ATOM 1543 C C . LEU A 1 195 ? -9.008 12.438 14.734 1 98.06 195 LEU A C 1
ATOM 1545 O O . LEU A 1 195 ? -7.902 12.922 14.953 1 98.06 195 LEU A O 1
ATOM 1549 N N . VAL A 1 196 ? -9.203 11.188 14.414 1 98.12 196 VAL A N 1
ATOM 1550 C CA . VAL A 1 196 ? -8.086 10.266 14.211 1 98.12 196 VAL A CA 1
ATOM 1551 C C . VAL A 1 196 ? -7.676 10.273 12.742 1 98.12 196 VAL A C 1
ATOM 1553 O O . VAL A 1 196 ? -8.492 10 11.859 1 98.12 196 VAL A O 1
ATOM 1556 N N . VAL A 1 197 ? -6.445 10.609 12.461 1 98.38 197 VAL A N 1
ATOM 1557 C CA . VAL A 1 197 ? -5.895 10.648 11.109 1 98.38 197 VAL A CA 1
ATOM 1558 C C . VAL A 1 197 ? -4.77 9.625 10.984 1 98.38 197 VAL A C 1
ATOM 1560 O O . VAL A 1 197 ? -3.768 9.703 11.695 1 98.38 197 VAL A O 1
ATOM 1563 N N . ASN A 1 198 ? -4.938 8.648 10.109 1 98.06 198 ASN A N 1
ATOM 1564 C CA . ASN A 1 198 ? -3.93 7.633 9.828 1 98.06 198 ASN A CA 1
ATOM 1565 C C . ASN A 1 198 ? -3.367 7.785 8.414 1 98.06 198 ASN A C 1
ATOM 1567 O O . ASN A 1 198 ? -4.125 7.914 7.449 1 98.06 198 ASN A O 1
ATOM 1571 N N . TYR A 1 199 ? -2.053 7.82 8.336 1 98 199 TYR A N 1
ATOM 1572 C CA . TYR A 1 199 ? -1.351 7.852 7.059 1 98 199 TYR A CA 1
ATOM 1573 C C . TYR A 1 199 ? -0.64 6.527 6.797 1 98 199 TYR A C 1
ATOM 1575 O O . TYR A 1 199 ? 0.085 6.023 7.656 1 98 199 TYR A O 1
ATOM 1583 N N . VAL A 1 200 ? -0.874 5.98 5.625 1 97.69 200 VAL A N 1
ATOM 1584 C CA . VAL A 1 200 ? -0.194 4.766 5.191 1 97.69 200 VAL A CA 1
ATOM 1585 C C . VAL A 1 200 ? 0.288 4.926 3.752 1 97.69 200 VAL A C 1
ATOM 1587 O O . VAL A 1 200 ? -0.266 5.727 2.992 1 97.69 200 VAL A O 1
ATOM 1590 N N . GLY A 1 201 ? 1.373 4.254 3.42 1 97.5 201 GLY A N 1
ATOM 1591 C CA . GLY A 1 201 ? 1.822 4.312 2.039 1 97.5 201 GLY A CA 1
ATOM 1592 C C . GLY A 1 201 ? 2.838 3.238 1.695 1 97.5 201 GLY A C 1
ATOM 1593 O O . GLY A 1 201 ? 3.404 2.604 2.588 1 97.5 201 GLY A O 1
ATOM 1594 N N . MET A 1 202 ? 3.043 2.982 0.434 1 96.5 202 MET A N 1
ATOM 1595 C CA . MET A 1 202 ? 4.059 2.092 -0.126 1 96.5 202 MET A CA 1
ATOM 1596 C C . MET A 1 202 ? 4.676 2.695 -1.382 1 96.5 202 MET A C 1
ATOM 1598 O O . MET A 1 202 ? 4.062 3.539 -2.039 1 96.5 202 MET A O 1
ATOM 1602 N N . THR A 1 203 ? 5.887 2.254 -1.674 1 97.44 203 THR A N 1
ATOM 1603 C CA . THR A 1 203 ? 6.609 2.875 -2.777 1 97.44 203 THR A CA 1
ATOM 1604 C C . THR A 1 203 ? 7.25 1.817 -3.67 1 97.44 203 THR A C 1
ATOM 1606 O O . THR A 1 203 ? 7.5 0.694 -3.229 1 97.44 203 THR A O 1
ATOM 1609 N N . SER A 1 204 ? 7.504 2.18 -4.914 1 95.75 204 SER A N 1
ATOM 1610 C CA . SER A 1 204 ? 8.117 1.267 -5.871 1 95.75 204 SER A CA 1
ATOM 1611 C C . SER A 1 204 ? 9.641 1.37 -5.84 1 95.75 204 SER A C 1
ATOM 1613 O O . SER A 1 204 ? 10.336 0.442 -6.25 1 95.75 204 SER A O 1
ATOM 1615 N N . LYS A 1 205 ? 10.125 2.529 -5.508 1 95.06 205 LYS A N 1
ATOM 1616 C CA . LYS A 1 205 ? 11.547 2.795 -5.32 1 95.06 205 LYS A CA 1
ATOM 1617 C C . LYS A 1 205 ? 11.797 3.535 -4.008 1 95.06 205 LYS A C 1
ATOM 1619 O O . LYS A 1 205 ? 10.891 4.164 -3.461 1 95.06 205 LYS A O 1
ATOM 1624 N N . SER A 1 206 ? 13.031 3.41 -3.564 1 95.94 206 SER A N 1
ATOM 1625 C CA . SER A 1 206 ? 13.383 4.191 -2.385 1 95.94 206 SER A CA 1
ATOM 1626 C C . SER A 1 206 ? 13.117 5.676 -2.602 1 95.94 206 SER A C 1
ATOM 1628 O O . SER A 1 206 ? 13.555 6.25 -3.602 1 95.94 206 SER A O 1
ATOM 1630 N N . THR A 1 207 ? 12.383 6.285 -1.706 1 97.69 207 THR A N 1
ATOM 1631 C CA . THR A 1 207 ? 12 7.684 -1.835 1 97.69 207 THR A CA 1
ATOM 1632 C C . THR A 1 207 ? 11.75 8.305 -0.463 1 97.69 207 THR A C 1
ATOM 1634 O O . THR A 1 207 ? 11.305 7.625 0.461 1 97.69 207 THR A O 1
ATOM 1637 N N . PRO A 1 208 ? 12.078 9.562 -0.252 1 98 208 PRO A N 1
ATOM 1638 C CA . PRO A 1 208 ? 11.727 10.195 1.022 1 98 208 PRO A CA 1
ATOM 1639 C C . PRO A 1 208 ? 10.227 10.445 1.156 1 98 208 PRO A C 1
ATOM 1641 O O . PRO A 1 208 ? 9.562 10.797 0.174 1 98 208 PRO A O 1
ATOM 1644 N N . VAL A 1 209 ? 9.695 10.188 2.324 1 98.56 209 VAL A N 1
ATOM 1645 C CA . VAL A 1 209 ? 8.289 10.438 2.611 1 98.56 209 VAL A CA 1
ATOM 1646 C C . VAL A 1 209 ? 8.148 11.094 3.984 1 98.56 209 VAL A C 1
ATOM 1648 O O . VAL A 1 209 ? 8.773 10.656 4.953 1 98.56 209 VAL A O 1
ATOM 1651 N N . ASN A 1 210 ? 7.422 12.117 4.102 1 98.69 210 ASN A N 1
ATOM 1652 C CA . ASN A 1 210 ? 7.07 12.867 5.301 1 98.69 210 ASN A CA 1
ATOM 1653 C C . ASN A 1 210 ? 5.766 13.641 5.117 1 98.69 210 ASN A C 1
ATOM 1655 O O . ASN A 1 210 ? 5.781 14.805 4.715 1 98.69 210 ASN A O 1
ATOM 1659 N N . MET A 1 211 ? 4.66 13.031 5.453 1 98.62 211 MET A N 1
ATOM 1660 C CA . MET A 1 211 ? 3.361 13.656 5.207 1 98.62 211 MET A CA 1
ATOM 1661 C C . MET A 1 211 ? 2.84 14.336 6.465 1 98.62 211 MET A C 1
ATOM 1663 O O . MET A 1 211 ? 3.146 13.914 7.582 1 98.62 211 MET A O 1
ATOM 1667 N N . ALA A 1 212 ? 2.043 15.344 6.309 1 98.19 212 ALA A N 1
ATOM 1668 C CA . ALA A 1 212 ? 1.441 16.047 7.438 1 98.19 212 ALA A CA 1
ATOM 1669 C C . ALA A 1 212 ? 0.244 16.875 6.988 1 98.19 212 ALA A C 1
ATOM 1671 O O . ALA A 1 212 ? 0.204 17.359 5.855 1 98.19 212 ALA A O 1
ATOM 1672 N N . SER A 1 213 ? -0.687 17.031 7.848 1 97.94 213 SER A N 1
ATOM 1673 C CA . SER A 1 213 ? -1.798 17.953 7.617 1 97.94 213 SER A CA 1
ATOM 1674 C C . SER A 1 213 ? -1.473 19.344 8.125 1 97.94 213 SER A C 1
ATOM 1676 O O . SER A 1 213 ? -0.987 19.516 9.242 1 97.94 213 SER A O 1
ATOM 1678 N N . ASN A 1 214 ? -1.718 20.297 7.312 1 98.38 214 ASN A N 1
ATOM 1679 C CA . ASN A 1 214 ? -1.351 21.688 7.621 1 98.38 214 ASN A CA 1
ATOM 1680 C C . ASN A 1 214 ? -2.547 22.484 8.133 1 98.38 214 ASN A C 1
ATOM 1682 O O . ASN A 1 214 ? -2.865 23.547 7.594 1 98.38 214 ASN A O 1
ATOM 1686 N N . MET A 1 215 ? -3.119 22.125 9.211 1 98.56 215 MET A N 1
ATOM 1687 C CA . MET A 1 215 ? -4.301 22.734 9.805 1 98.56 215 MET A CA 1
ATOM 1688 C C . MET A 1 215 ? -3.914 23.906 10.711 1 98.56 215 MET A C 1
ATOM 1690 O O . MET A 1 215 ? -3.143 23.719 11.656 1 98.56 215 MET A O 1
ATOM 1694 N N . PHE A 1 216 ? -4.445 25.078 10.438 1 98.56 216 PHE A N 1
ATOM 1695 C CA . PHE A 1 216 ? -4.27 26.25 11.297 1 98.56 216 PHE A CA 1
ATOM 1696 C C . PHE A 1 216 ? -5.484 26.453 12.188 1 98.56 216 PHE A C 1
ATOM 1698 O O . PHE A 1 216 ? -6.582 26.734 11.703 1 98.56 216 PHE A O 1
ATOM 1705 N N . PHE A 1 217 ? -5.277 26.391 13.492 1 98.81 217 PHE A N 1
ATOM 1706 C CA . PHE A 1 217 ? -6.363 26.469 14.461 1 98.81 217 PHE A CA 1
ATOM 1707 C C . PHE A 1 217 ? -6.418 27.828 15.117 1 98.81 217 PHE A C 1
ATOM 1709 O O . PHE A 1 217 ? -5.383 28.469 15.328 1 98.81 217 PHE A O 1
ATOM 1716 N N . ASN A 1 218 ? -7.516 28.344 15.406 1 98.69 218 ASN A N 1
ATOM 1717 C CA . ASN A 1 218 ? -7.863 29.375 16.375 1 98.69 218 ASN A CA 1
ATOM 1718 C C . ASN A 1 218 ? -9.086 28.969 17.203 1 98.69 218 ASN A C 1
ATOM 1720 O O . ASN A 1 218 ? -10.219 29.062 16.719 1 98.69 218 ASN A O 1
ATOM 1724 N N . LEU A 1 219 ? -8.852 28.531 18.438 1 98.56 219 LEU A N 1
ATOM 1725 C CA . LEU A 1 219 ? -9.898 27.906 19.25 1 98.56 219 LEU A CA 1
ATOM 1726 C C . LEU A 1 219 ? -10.953 28.938 19.641 1 98.56 219 LEU A C 1
ATOM 1728 O O . LEU A 1 219 ? -12.047 28.578 20.078 1 98.56 219 LEU A O 1
ATOM 1732 N N . ALA A 1 220 ? -10.656 30.219 19.5 1 97.62 220 ALA A N 1
ATOM 1733 C CA . ALA A 1 220 ? -11.648 31.266 19.719 1 97.62 220 ALA A CA 1
ATOM 1734 C C . ALA A 1 220 ? -12.594 31.406 18.531 1 97.62 220 ALA A C 1
ATOM 1736 O O . ALA A 1 220 ? -13.672 32 18.656 1 97.62 220 ALA A O 1
ATOM 1737 N N . GLY A 1 221 ? -12.258 30.859 17.438 1 97.75 221 GLY A N 1
ATOM 1738 C CA . GLY A 1 221 ? -12.945 31.016 16.172 1 97.75 221 GLY A CA 1
ATOM 1739 C C . GLY A 1 221 ? -12.039 31.5 15.047 1 97.75 221 GLY A C 1
ATOM 1740 O O . GLY A 1 221 ? -11.203 32.375 15.258 1 97.75 221 GLY A O 1
ATOM 1741 N N . GLN A 1 222 ? -12.219 30.938 13.859 1 95.62 222 GLN A N 1
ATOM 1742 C CA . GLN A 1 222 ? -11.336 31.219 12.734 1 95.62 222 GLN A CA 1
ATOM 1743 C C . GLN A 1 222 ? -11.375 32.719 12.367 1 95.62 222 GLN A C 1
ATOM 1745 O O . GLN A 1 222 ? -10.445 33.219 11.742 1 95.62 222 GLN A O 1
ATOM 1750 N N . ASN A 1 223 ? -12.383 33.438 12.781 1 94.5 223 ASN A N 1
ATOM 1751 C CA . ASN A 1 223 ? -12.57 34.844 12.383 1 94.5 223 ASN A CA 1
ATOM 1752 C C . ASN A 1 223 ? -12.086 35.812 13.461 1 94.5 223 ASN A C 1
ATOM 1754 O O . ASN A 1 223 ? -12.25 37.031 13.336 1 94.5 223 ASN A O 1
ATOM 1758 N N . THR A 1 224 ? -11.484 35.344 14.516 1 95.31 224 THR A N 1
ATOM 1759 C CA . THR A 1 224 ? -11.172 36.188 15.648 1 95.31 224 THR A CA 1
ATOM 1760 C C . THR A 1 224 ? -9.766 36.781 15.523 1 95.31 224 THR A C 1
ATOM 1762 O O . THR A 1 224 ? -9.422 37.75 16.188 1 95.31 224 THR A O 1
ATOM 1765 N N . GLY A 1 225 ? -8.914 36.125 14.75 1 93.31 225 GLY A N 1
ATOM 1766 C CA . GLY A 1 225 ? -7.637 36.719 14.344 1 93.31 225 GLY A CA 1
ATOM 1767 C C . GLY A 1 225 ? -6.605 36.719 15.461 1 93.31 225 GLY A C 1
ATOM 1768 O O . GLY A 1 225 ? -6.633 35.844 16.344 1 93.31 225 GLY A O 1
ATOM 1769 N N . GLU A 1 226 ? -5.672 37.656 15.312 1 92 226 GLU A N 1
ATOM 1770 C CA . GLU A 1 226 ? -4.512 37.75 16.188 1 92 226 GLU A CA 1
ATOM 1771 C C . GLU A 1 226 ? -4.926 38.094 17.625 1 92 226 GLU A C 1
ATOM 1773 O O . GLU A 1 226 ? -4.34 37.594 18.578 1 92 226 GLU A O 1
ATOM 1778 N N . SER A 1 227 ? -5.879 38.938 17.781 1 91.62 227 SER A N 1
ATOM 1779 C CA . SER A 1 227 ? -6.277 39.438 19.094 1 91.62 227 SER A CA 1
ATOM 1780 C C . SER A 1 227 ? -6.66 38.281 20.016 1 91.62 227 SER A C 1
ATOM 1782 O O . SER A 1 227 ? -6.285 38.25 21.188 1 91.62 227 SER A O 1
ATOM 1784 N N . GLU A 1 228 ? -7.328 37.281 19.469 1 94.25 228 GLU A N 1
ATOM 1785 C CA . GLU A 1 228 ? -7.738 36.188 20.312 1 94.25 228 GLU A CA 1
ATOM 1786 C C . GLU A 1 228 ? -6.695 35.062 20.297 1 94.25 228 GLU A C 1
ATOM 1788 O O . GLU A 1 228 ? -6.543 34.344 21.281 1 94.25 228 GLU A O 1
ATOM 1793 N N . LEU A 1 229 ? -5.965 34.969 19.203 1 96.56 229 LEU A N 1
ATOM 1794 C CA . LEU A 1 229 ? -4.906 33.969 19.203 1 96.56 229 LEU A CA 1
ATOM 1795 C C . LEU A 1 229 ? -3.945 34.188 20.359 1 96.56 229 LEU A C 1
ATOM 1797 O O . LEU A 1 229 ? -3.5 33.219 21 1 96.56 229 LEU A O 1
ATOM 1801 N N . MET A 1 230 ? -3.734 35.406 20.688 1 94.94 230 MET A N 1
ATOM 1802 C CA . MET A 1 230 ? -2.791 35.781 21.734 1 94.94 230 MET A CA 1
ATOM 1803 C C . MET A 1 230 ? -3.262 35.312 23.094 1 94.94 230 MET A C 1
ATOM 1805 O O . MET A 1 230 ? -2.467 35.188 24.031 1 94.94 230 MET A O 1
ATOM 1809 N N . ASN A 1 231 ? -4.504 35 23.172 1 96.75 231 ASN A N 1
ATOM 1810 C CA . ASN A 1 231 ? -5.078 34.562 24.438 1 96.75 231 ASN A CA 1
ATOM 1811 C C . ASN A 1 231 ? -5.027 33.031 24.578 1 96.75 231 ASN A C 1
ATOM 1813 O O . ASN A 1 231 ? -5.598 32.469 25.516 1 96.75 231 ASN A O 1
ATOM 1817 N N . HIS A 1 232 ? -4.32 32.344 23.672 1 98 232 HIS A N 1
ATOM 1818 C CA . HIS A 1 232 ? -4.125 30.906 23.766 1 98 232 HIS A CA 1
ATOM 1819 C C . HIS A 1 232 ? -2.891 30.562 24.594 1 98 232 HIS A C 1
ATOM 1821 O O . HIS A 1 232 ? -1.924 31.328 24.609 1 98 232 HIS A O 1
ATOM 1827 N N . SER A 1 233 ? -2.957 29.453 25.297 1 97.62 233 SER A N 1
ATOM 1828 C CA . SER A 1 233 ? -1.796 28.828 25.922 1 97.62 233 SER A CA 1
ATOM 1829 C C . SER A 1 233 ? -1.395 27.547 25.188 1 97.62 233 SER A C 1
ATOM 1831 O O . SER A 1 233 ? -2.254 26.766 24.766 1 97.62 233 SER A O 1
ATOM 1833 N N . ILE A 1 234 ? -0.087 27.375 25.016 1 98.06 234 ILE A N 1
ATOM 1834 C CA . ILE A 1 234 ? 0.387 26.203 24.297 1 98.06 234 ILE A CA 1
ATOM 1835 C C . ILE A 1 234 ? 1.397 25.438 25.156 1 98.06 234 ILE A C 1
ATOM 1837 O O . ILE A 1 234 ? 2.188 26.047 25.875 1 98.06 234 ILE A O 1
ATOM 1841 N N . MET A 1 235 ? 1.319 24.156 25.156 1 97.56 235 MET A N 1
ATOM 1842 C CA . MET A 1 235 ? 2.297 23.234 25.734 1 97.56 235 MET A CA 1
ATOM 1843 C C . MET A 1 235 ? 2.787 22.234 24.703 1 97.56 235 MET A C 1
ATOM 1845 O O . MET A 1 235 ? 1.994 21.703 23.922 1 97.56 235 MET A O 1
ATOM 1849 N N . VAL A 1 236 ? 4.07 22.047 24.562 1 97.31 236 VAL A N 1
ATOM 1850 C CA . VAL A 1 236 ? 4.68 21.047 23.688 1 97.31 236 VAL A CA 1
ATOM 1851 C C . VAL A 1 236 ? 5.547 20.094 24.516 1 97.31 236 VAL A C 1
ATOM 1853 O O . VAL A 1 236 ? 6.438 20.531 25.234 1 97.31 236 VAL A O 1
ATOM 1856 N N . ASN A 1 237 ? 5.277 18.844 24.359 1 94.94 237 ASN A N 1
ATOM 1857 C CA . ASN A 1 237 ? 6.008 17.812 25.109 1 94.94 237 ASN A CA 1
ATOM 1858 C C . ASN A 1 237 ? 7.336 17.469 24.438 1 94.94 237 ASN A C 1
ATOM 1860 O O . ASN A 1 237 ? 7.527 16.344 23.969 1 94.94 237 ASN A O 1
ATOM 1864 N N . ALA A 1 238 ? 8.242 18.438 24.469 1 95.5 238 ALA A N 1
ATOM 1865 C CA . ALA A 1 238 ? 9.539 18.25 23.828 1 95.5 238 ALA A CA 1
ATOM 1866 C C . ALA A 1 238 ? 10.664 18.891 24.641 1 95.5 238 ALA A C 1
ATOM 1868 O O . ALA A 1 238 ? 10.531 20.016 25.125 1 95.5 238 ALA A O 1
ATOM 1869 N N . GLU A 1 239 ? 11.797 18.172 24.828 1 93.5 239 GLU A N 1
ATOM 1870 C CA . GLU A 1 239 ? 12.945 18.688 25.562 1 93.5 239 GLU A CA 1
ATOM 1871 C C . GLU A 1 239 ? 14 19.234 24.594 1 93.5 239 GLU A C 1
ATOM 1873 O O . GLU A 1 239 ? 14.992 19.844 25.031 1 93.5 239 GLU A O 1
ATOM 1878 N N . GLU A 1 240 ? 13.773 19 23.344 1 96.31 240 GLU A N 1
ATOM 1879 C CA . GLU A 1 240 ? 14.727 19.406 22.312 1 96.31 240 GLU A CA 1
ATOM 1880 C C . GLU A 1 240 ? 14.023 20.031 21.109 1 96.31 240 GLU A C 1
ATOM 1882 O O . GLU A 1 240 ? 12.805 19.906 20.984 1 96.31 240 GLU A O 1
ATOM 1887 N N . TYR A 1 241 ? 14.742 20.828 20.328 1 96.12 241 TYR A N 1
ATOM 1888 C CA . TYR A 1 241 ? 14.242 21.406 19.094 1 96.12 241 TYR A CA 1
ATOM 1889 C C . TYR A 1 241 ? 15.305 21.391 18 1 96.12 241 TYR A C 1
ATOM 1891 O O . TYR A 1 241 ? 16.5 21.219 18.297 1 96.12 241 TYR A O 1
ATOM 1899 N N . VAL A 1 242 ? 14.883 21.469 16.766 1 96.44 242 VAL A N 1
ATOM 1900 C CA . VAL A 1 242 ? 15.781 21.516 15.617 1 96.44 242 VAL A CA 1
ATOM 1901 C C . VAL A 1 242 ? 16.219 22.953 15.367 1 96.44 242 VAL A C 1
ATOM 1903 O O . VAL A 1 242 ? 15.398 23.828 15.109 1 96.44 242 VAL A O 1
ATOM 1906 N N . ALA A 1 243 ? 17.484 23.172 15.398 1 94.88 243 ALA A N 1
ATOM 1907 C CA . ALA A 1 243 ? 18.031 24.516 15.188 1 94.88 243 ALA A CA 1
ATOM 1908 C C . ALA A 1 243 ? 17.891 24.938 13.727 1 94.88 243 ALA A C 1
ATOM 1910 O O . ALA A 1 243 ? 18.047 24.125 12.82 1 94.88 243 ALA A O 1
ATOM 1911 N N . ILE A 1 244 ? 17.594 26.188 13.508 1 92.38 244 ILE A N 1
ATOM 1912 C CA . ILE A 1 244 ? 17.391 26.688 12.156 1 92.38 244 ILE A CA 1
ATOM 1913 C C . ILE A 1 244 ? 18.297 27.891 11.914 1 92.38 244 ILE A C 1
ATOM 1915 O O . ILE A 1 244 ? 18.75 28.531 12.867 1 92.38 244 ILE A O 1
ATOM 1919 N N . LYS A 1 245 ? 18.531 28.078 10.633 1 84.81 245 LYS A N 1
ATOM 1920 C CA . LYS A 1 245 ? 19.281 29.266 10.195 1 84.81 245 LYS A CA 1
ATOM 1921 C C . LYS A 1 245 ? 18.328 30.406 9.828 1 84.81 245 LYS A C 1
ATOM 1923 O O . LYS A 1 245 ? 17.359 30.203 9.094 1 84.81 245 LYS A O 1
ATOM 1928 N N . GLN A 1 246 ? 18.438 31.562 10.406 1 77.81 246 GLN A N 1
ATOM 1929 C CA . GLN A 1 246 ? 17.656 32.75 10.031 1 77.81 246 GLN A CA 1
ATOM 1930 C C . GLN A 1 246 ? 18.344 33.5 8.898 1 77.81 246 GLN A C 1
ATOM 1932 O O . GLN A 1 246 ? 19.562 33.469 8.781 1 77.81 246 GLN A O 1
ATOM 1937 N N . PRO A 1 247 ? 17.594 34.031 7.914 1 74.5 247 PRO A N 1
ATOM 1938 C CA . PRO A 1 247 ? 16.141 34.219 7.977 1 74.5 247 PRO A CA 1
ATOM 1939 C C . PRO A 1 247 ? 15.375 33.094 7.266 1 74.5 247 PRO A C 1
ATOM 1941 O O . PRO A 1 247 ? 14.148 33 7.398 1 74.5 247 PRO A O 1
ATOM 1944 N N . GLU A 1 248 ? 16.047 32.219 6.547 1 74.06 248 GLU A N 1
ATOM 1945 C CA . GLU A 1 248 ? 15.367 31.203 5.723 1 74.06 248 GLU A CA 1
ATOM 1946 C C . GLU A 1 248 ? 14.695 30.141 6.586 1 74.06 248 GLU A C 1
ATOM 1948 O O . GLU A 1 248 ? 13.781 29.453 6.125 1 74.06 248 GLU A O 1
ATOM 1953 N N . ARG A 1 249 ? 15.062 30.016 7.742 1 83.81 249 ARG A N 1
ATOM 1954 C CA . ARG A 1 249 ? 14.508 29.094 8.734 1 83.81 249 ARG A CA 1
ATOM 1955 C C . ARG A 1 249 ? 14.711 27.656 8.305 1 83.81 249 ARG A C 1
ATOM 1957 O O . ARG A 1 249 ? 13.836 26.812 8.5 1 83.81 249 ARG A O 1
ATOM 1964 N N . ARG A 1 250 ? 15.758 27.406 7.594 1 91.06 250 ARG A N 1
ATOM 1965 C CA . ARG A 1 250 ? 16.141 26.047 7.215 1 91.06 250 ARG A CA 1
ATOM 1966 C C . ARG A 1 250 ? 16.875 25.344 8.352 1 91.06 250 ARG A C 1
ATOM 1968 O O . ARG A 1 250 ? 17.719 25.953 9.016 1 91.06 250 ARG A O 1
ATOM 1975 N N . PRO A 1 251 ? 16.609 24.078 8.523 1 94.25 251 PRO A N 1
ATOM 1976 C CA . PRO A 1 251 ? 17.375 23.344 9.539 1 94.25 251 PRO A CA 1
ATOM 1977 C C . PRO A 1 251 ? 18.875 23.328 9.258 1 94.25 251 PRO A C 1
ATOM 1979 O O . PRO A 1 251 ? 19.281 23.234 8.102 1 94.25 251 PRO A O 1
ATOM 1982 N N . VAL A 1 252 ? 19.719 23.344 10.32 1 93.38 252 VAL A N 1
ATOM 1983 C CA . VAL A 1 252 ? 21.156 23.375 10.148 1 93.38 252 VAL A CA 1
ATOM 1984 C C . VAL A 1 252 ? 21.75 22.047 10.594 1 93.38 252 VAL A C 1
ATOM 1986 O O . VAL A 1 252 ? 22.984 21.906 10.711 1 93.38 252 VAL A O 1
ATOM 1989 N N . GLY A 1 253 ? 20.922 21.109 10.984 1 93.62 253 GLY A N 1
ATOM 1990 C CA . GLY A 1 253 ? 21.391 19.766 11.32 1 93.62 253 GLY A CA 1
ATOM 1991 C C . GLY A 1 253 ? 21.75 19.625 12.789 1 93.62 253 GLY A C 1
ATOM 1992 O O . GLY A 1 253 ? 22.422 18.656 13.172 1 93.62 253 GLY A O 1
ATOM 1993 N N . LEU A 1 254 ? 21.312 20.547 13.594 1 93.5 254 LEU A N 1
ATOM 1994 C CA . LEU A 1 254 ? 21.609 20.5 15.023 1 93.5 254 LEU A CA 1
ATOM 1995 C C . LEU A 1 254 ? 20.328 20.391 15.836 1 93.5 254 LEU A C 1
ATOM 1997 O O . LEU A 1 254 ? 19.312 21.031 15.5 1 93.5 254 LEU A O 1
ATOM 2001 N N . ILE A 1 255 ? 20.422 19.578 16.891 1 95.06 255 ILE A N 1
ATOM 2002 C CA . ILE A 1 255 ? 19.344 19.453 17.875 1 95.06 255 ILE A CA 1
ATOM 2003 C C . ILE A 1 255 ? 19.797 20.078 19.188 1 95.06 255 ILE A C 1
ATOM 2005 O O . ILE A 1 255 ? 20.875 19.75 19.703 1 95.06 255 ILE A O 1
ATOM 2009 N N . LYS A 1 256 ? 19.016 20.984 19.703 1 94.94 256 LYS A N 1
ATOM 2010 C CA . LYS A 1 256 ? 19.375 21.703 20.938 1 94.94 256 LYS A CA 1
ATOM 2011 C C . LYS A 1 256 ? 18.312 21.5 22.016 1 94.94 256 LYS A C 1
ATOM 2013 O O . LYS A 1 256 ? 17.156 21.172 21.703 1 94.94 256 LYS A O 1
ATOM 2018 N N . ASN A 1 257 ? 18.719 21.672 23.203 1 95.06 257 ASN A N 1
ATOM 2019 C CA . ASN A 1 257 ? 17.797 21.578 24.328 1 95.06 257 ASN A CA 1
ATOM 2020 C C . ASN A 1 257 ? 16.953 22.844 24.453 1 95.06 257 ASN A C 1
ATOM 2022 O O . ASN A 1 257 ? 17.438 23.953 24.25 1 95.06 257 ASN A O 1
ATOM 2026 N N . VAL A 1 258 ? 15.727 22.688 24.844 1 94.62 258 VAL A N 1
ATOM 2027 C CA . VAL A 1 258 ? 14.836 23.844 24.953 1 94.62 258 VAL A CA 1
ATOM 2028 C C . VAL A 1 258 ? 15.078 24.547 26.281 1 94.62 258 VAL A C 1
ATOM 2030 O O . VAL A 1 258 ? 14.641 25.688 26.469 1 94.62 258 VAL A O 1
ATOM 2033 N N . HIS A 1 259 ? 15.758 23.891 27.188 1 92 259 HIS A N 1
ATOM 2034 C CA . HIS A 1 259 ? 15.961 24.422 28.531 1 92 259 HIS A CA 1
ATOM 2035 C C . HIS A 1 259 ? 16.609 25.797 28.484 1 92 259 HIS A C 1
ATOM 2037 O O . HIS A 1 259 ? 17.594 26 27.797 1 92 259 HIS A O 1
ATOM 2043 N N . TYR A 1 260 ? 15.977 26.797 29.109 1 87.56 260 TYR A N 1
ATOM 2044 C CA . TYR A 1 260 ? 16.438 28.172 29.25 1 87.56 260 TYR A CA 1
ATOM 2045 C C . TYR A 1 260 ? 16.406 28.906 27.906 1 87.56 260 TYR A C 1
ATOM 2047 O O . TYR A 1 260 ? 17.281 29.703 27.609 1 87.56 260 TYR A O 1
ATOM 2055 N N . THR A 1 261 ? 15.492 28.469 27.141 1 90.25 261 THR A N 1
ATOM 2056 C CA . THR A 1 261 ? 15.273 29.172 25.875 1 90.25 261 THR A CA 1
ATOM 2057 C C . THR A 1 261 ? 13.812 29.594 25.734 1 90.25 261 THR A C 1
ATOM 2059 O O . THR A 1 261 ? 12.961 29.156 26.516 1 90.25 261 THR A O 1
ATOM 2062 N N . CYS A 1 262 ? 13.539 30.516 24.797 1 91.06 262 CYS A N 1
ATOM 2063 C CA . CYS A 1 262 ? 12.188 30.969 24.5 1 91.06 262 CYS A CA 1
ATOM 2064 C C . CYS A 1 262 ? 11.359 29.859 23.859 1 91.06 262 CYS A C 1
ATOM 2066 O O . CYS A 1 262 ? 10.156 30 23.656 1 91.06 262 CYS A O 1
ATOM 2068 N N . LEU A 1 263 ? 12.023 28.656 23.656 1 94.94 263 LEU A N 1
ATOM 2069 C CA . LEU A 1 263 ? 11.336 27.547 23.016 1 94.94 263 LEU A CA 1
ATOM 2070 C C . LEU A 1 263 ? 10.945 26.484 24.031 1 94.94 263 LEU A C 1
ATOM 2072 O O . LEU A 1 263 ? 10.469 25.406 23.672 1 94.94 263 LEU A O 1
ATOM 2076 N N . ASP A 1 264 ? 11.188 26.812 25.312 1 94.5 264 ASP A N 1
ATOM 2077 C CA . ASP A 1 264 ? 10.766 25.906 26.359 1 94.5 264 ASP A CA 1
ATOM 2078 C C . ASP A 1 264 ? 9.25 25.953 26.562 1 94.5 264 ASP A C 1
ATOM 2080 O O . ASP A 1 264 ? 8.75 26.828 27.281 1 94.5 264 ASP A O 1
ATOM 2084 N N . LEU A 1 265 ? 8.586 25.078 25.938 1 96 265 LEU A N 1
ATOM 2085 C CA . LEU A 1 265 ? 7.129 25.031 26 1 96 265 LEU A CA 1
ATOM 2086 C C . LEU A 1 265 ? 6.664 23.797 26.781 1 96 265 LEU A C 1
ATOM 2088 O O . LEU A 1 265 ? 5.531 23.344 26.609 1 96 265 LEU A O 1
ATOM 2092 N N . ARG A 1 266 ? 7.512 23.172 27.641 1 93.62 266 ARG A N 1
ATOM 2093 C CA . ARG A 1 266 ? 7.164 21.984 28.406 1 93.62 266 ARG A CA 1
ATOM 2094 C C . ARG A 1 266 ? 6.086 22.281 29.438 1 93.62 266 ARG A C 1
ATOM 2096 O O . ARG A 1 266 ? 5.348 21.391 29.859 1 93.62 266 ARG A O 1
ATOM 2103 N N . VAL A 1 267 ? 6.004 23.578 29.734 1 92.81 267 VAL A N 1
ATOM 2104 C CA . VAL A 1 267 ? 4.91 24.109 30.547 1 92.81 267 VAL A CA 1
ATOM 2105 C C . VAL A 1 267 ? 4.039 25.031 29.703 1 92.81 267 VAL A C 1
ATOM 2107 O O . VAL A 1 267 ? 4.551 25.766 28.859 1 92.81 267 VAL A O 1
ATOM 2110 N N . PRO A 1 268 ? 2.758 24.984 29.984 1 95.12 268 PRO A N 1
ATOM 2111 C CA . PRO A 1 268 ? 1.89 25.859 29.188 1 95.12 268 PRO A CA 1
ATOM 2112 C C . PRO A 1 268 ? 2.307 27.328 29.234 1 95.12 268 PRO A C 1
ATOM 2114 O O . PRO A 1 268 ? 2.578 27.859 30.328 1 95.12 268 PRO A O 1
ATOM 2117 N N . ARG A 1 269 ? 2.391 27.969 28.078 1 95.25 269 ARG A N 1
ATOM 2118 C CA . ARG A 1 269 ? 2.746 29.375 27.969 1 95.25 269 ARG A CA 1
ATOM 2119 C C . ARG A 1 269 ? 1.675 30.141 27.203 1 95.25 269 ARG A C 1
ATOM 2121 O O . ARG A 1 269 ? 1.235 29.719 26.141 1 95.25 269 ARG A O 1
ATOM 2128 N N . LEU A 1 270 ? 1.267 31.25 27.812 1 95.62 270 LEU A N 1
ATOM 2129 C CA . LEU A 1 270 ? 0.383 32.156 27.094 1 95.62 270 LEU A CA 1
ATOM 2130 C C . LEU A 1 270 ? 1.104 32.812 25.922 1 95.62 270 LEU A C 1
ATOM 2132 O O . LEU A 1 270 ? 2.203 33.344 26.078 1 95.62 270 LEU A O 1
ATOM 2136 N N . LEU A 1 271 ? 0.514 32.812 24.781 1 95.94 271 LEU A N 1
ATOM 2137 C CA . LEU A 1 271 ? 1.187 33.281 23.562 1 95.94 271 LEU A CA 1
ATOM 2138 C C . LEU A 1 271 ? 1.525 34.75 23.656 1 95.94 271 LEU A C 1
ATOM 2140 O O . LEU A 1 271 ? 2.594 35.188 23.203 1 95.94 271 LEU A O 1
ATOM 2144 N N . LYS A 1 272 ? 0.631 35.531 24.25 1 93.88 272 LYS A N 1
ATOM 2145 C CA . LYS A 1 272 ? 0.859 36.969 24.375 1 93.88 272 LYS A CA 1
ATOM 2146 C C . LYS A 1 272 ? 2.135 37.25 25.172 1 93.88 272 LYS A C 1
ATOM 2148 O O . LYS A 1 272 ? 2.814 38.25 24.922 1 93.88 272 LYS A O 1
ATOM 2153 N N . LYS A 1 273 ? 2.459 36.438 26.062 1 91.31 273 LYS A N 1
ATOM 2154 C CA . LYS A 1 273 ? 3.654 36.625 26.891 1 91.31 273 LYS A CA 1
ATOM 2155 C C . LYS A 1 273 ? 4.879 36 26.203 1 91.31 273 LYS A C 1
ATOM 2157 O O . LYS A 1 273 ? 6 36.469 26.391 1 91.31 273 LYS A O 1
ATOM 2162 N N . ALA A 1 274 ? 4.668 35 25.469 1 92.06 274 ALA A N 1
ATOM 2163 C CA . ALA A 1 274 ? 5.766 34.25 24.859 1 92.06 274 ALA A CA 1
ATOM 2164 C C . ALA A 1 274 ? 6.27 34.938 23.594 1 92.06 274 ALA A C 1
ATOM 2166 O O . ALA A 1 274 ? 7.477 34.969 23.344 1 92.06 274 ALA A O 1
ATOM 2167 N N . PHE A 1 275 ? 5.391 35.469 22.766 1 89.88 275 PHE A N 1
ATOM 2168 C CA . PHE A 1 275 ? 5.699 35.969 21.438 1 89.88 275 PHE A CA 1
ATOM 2169 C C . PHE A 1 275 ? 6.797 37.031 21.5 1 89.88 275 PHE A C 1
ATOM 2171 O O . PHE A 1 275 ? 7.746 37 20.703 1 89.88 275 PHE A O 1
ATOM 2178 N N . PRO A 1 276 ? 6.711 37.938 22.469 1 84.88 276 PRO A N 1
ATOM 2179 C CA . PRO A 1 276 ? 7.738 38.969 22.5 1 84.88 276 PRO A CA 1
ATOM 2180 C C . PRO A 1 276 ? 9.141 38.406 22.75 1 84.88 276 PRO A C 1
ATOM 2182 O O . PRO A 1 276 ? 10.133 39.094 22.438 1 84.88 276 PRO A O 1
ATOM 2185 N N . LEU A 1 277 ? 9.211 37.219 23.234 1 86.25 277 LEU A N 1
ATOM 2186 C CA . LEU A 1 277 ? 10.5 36.625 23.578 1 86.25 277 LEU A CA 1
ATOM 2187 C C . LEU A 1 277 ? 11.062 35.844 22.406 1 86.25 277 LEU A C 1
ATOM 2189 O O . LEU A 1 277 ? 12.242 35.5 22.406 1 86.25 277 LEU A O 1
ATOM 2193 N N . VAL A 1 278 ? 10.289 35.531 21.484 1 87.75 278 VAL A N 1
ATOM 2194 C CA . VAL A 1 278 ? 10.688 34.688 20.359 1 87.75 278 VAL A CA 1
ATOM 2195 C C . VAL A 1 278 ? 11.125 35.562 19.188 1 87.75 278 VAL A C 1
ATOM 2197 O O . VAL A 1 278 ? 10.383 36.438 18.75 1 87.75 278 VAL A O 1
ATOM 2200 N N . PRO A 1 279 ? 12.359 35.312 18.688 1 81.19 279 PRO A N 1
ATOM 2201 C CA . PRO A 1 279 ? 12.75 36.062 17.484 1 81.19 279 PRO A CA 1
ATOM 2202 C C . PRO A 1 279 ? 11.742 35.906 16.344 1 81.19 279 PRO A C 1
ATOM 2204 O O . PRO A 1 279 ? 11.336 34.781 16.016 1 81.19 279 PRO A O 1
ATOM 2207 N N . GLY A 1 280 ? 11.234 37.031 15.781 1 78.06 280 GLY A N 1
ATOM 2208 C CA . GLY A 1 280 ? 10.234 37.031 14.727 1 78.06 280 GLY A CA 1
ATOM 2209 C C . GLY A 1 280 ? 8.812 37.094 15.25 1 78.06 280 GLY A C 1
ATOM 2210 O O . GLY A 1 280 ? 7.859 37.156 14.469 1 78.06 280 GLY A O 1
ATOM 2211 N N . PHE A 1 281 ? 8.688 37.125 16.594 1 84.56 281 PHE A N 1
ATOM 2212 C CA . PHE A 1 281 ? 7.426 37.312 17.297 1 84.56 281 PHE A CA 1
ATOM 2213 C C . PHE A 1 281 ? 6.461 36.188 17.016 1 84.56 281 PHE A C 1
ATOM 2215 O O . PHE A 1 281 ? 5.305 36.406 16.656 1 84.56 281 PHE A O 1
ATOM 2222 N N . GLY A 1 282 ? 6.871 35.031 17.047 1 91.38 282 GLY A N 1
ATOM 2223 C CA . GLY A 1 282 ? 6.059 33.844 16.844 1 91.38 282 GLY A CA 1
ATOM 2224 C C . GLY A 1 282 ? 6.875 32.594 16.688 1 91.38 282 GLY A C 1
ATOM 2225 O O . GLY A 1 282 ? 8.109 32.625 16.672 1 91.38 282 GLY A O 1
ATOM 2226 N N . TYR A 1 283 ? 6.203 31.484 16.688 1 94.38 283 TYR A N 1
ATOM 2227 C CA . TYR A 1 283 ? 6.875 30.203 16.562 1 94.38 283 TYR A CA 1
ATOM 2228 C C . TYR A 1 283 ? 6.824 29.688 15.133 1 94.38 283 TYR A C 1
ATOM 2230 O O . TYR A 1 283 ? 5.809 29.828 14.445 1 94.38 283 TYR A O 1
ATOM 2238 N N . ASN A 1 284 ? 7.789 29.219 14.594 1 94.62 284 ASN A N 1
ATOM 2239 C CA . ASN A 1 284 ? 7.98 28.453 13.367 1 94.62 284 ASN A CA 1
ATOM 2240 C C . ASN A 1 284 ? 9.141 27.469 13.5 1 94.62 284 ASN A C 1
ATOM 2242 O O . ASN A 1 284 ? 10.156 27.594 12.812 1 94.62 284 ASN A O 1
ATOM 2246 N N . HIS A 1 285 ? 8.898 26.562 14.406 1 95.88 285 HIS A N 1
ATOM 2247 C CA . HIS A 1 285 ? 9.977 25.703 14.883 1 95.88 285 HIS A CA 1
ATOM 2248 C C . HIS A 1 285 ? 9.523 24.25 14.969 1 95.88 285 HIS A C 1
ATOM 2250 O O . HIS A 1 285 ? 8.344 23.969 15.219 1 95.88 285 HIS A O 1
ATOM 2256 N N . THR A 1 286 ? 10.492 23.406 14.688 1 97.44 286 THR A N 1
ATOM 2257 C CA . THR A 1 286 ? 10.25 21.984 14.867 1 97.44 286 THR A CA 1
ATOM 2258 C C . THR A 1 286 ? 10.82 21.5 16.203 1 97.44 286 THR A C 1
ATOM 2260 O O . THR A 1 286 ? 11.992 21.75 16.5 1 97.44 286 THR A O 1
ATOM 2263 N N . PHE A 1 287 ? 9.969 20.891 16.969 1 97.31 287 PHE A N 1
ATOM 2264 C CA . PHE A 1 287 ? 10.352 20.344 18.266 1 97.31 287 PHE A CA 1
ATOM 2265 C C . PHE A 1 287 ? 10.484 18.828 18.188 1 97.31 287 PHE A C 1
ATOM 2267 O O . PHE A 1 287 ? 9.688 18.156 17.516 1 97.31 287 PHE A O 1
ATOM 2274 N N . LYS A 1 288 ? 11.492 18.266 18.812 1 95.94 288 LYS A N 1
ATOM 2275 C CA . LYS A 1 288 ? 11.641 16.828 18.938 1 95.94 288 LYS A CA 1
ATOM 2276 C C . LYS A 1 288 ? 10.914 16.297 20.172 1 95.94 288 LYS A C 1
ATOM 2278 O O . LYS A 1 288 ? 11.266 16.641 21.312 1 95.94 288 LYS A O 1
ATOM 2283 N N . LEU A 1 289 ? 10 15.453 19.984 1 93.38 289 LEU A N 1
ATOM 2284 C CA . LEU A 1 289 ? 9.125 14.992 21.047 1 93.38 289 LEU A CA 1
ATOM 2285 C C . LEU A 1 289 ? 9.852 14.008 21.953 1 93.38 289 LEU A C 1
ATOM 2287 O O . LEU A 1 289 ? 10.727 13.273 21.516 1 93.38 289 LEU A O 1
ATOM 2291 N N . PHE A 1 290 ? 9.484 14.062 23.188 1 78.25 290 PHE A N 1
ATOM 2292 C CA . PHE A 1 290 ? 10 13.133 24.188 1 78.25 290 PHE A CA 1
ATOM 2293 C C . PHE A 1 290 ? 9.352 11.766 24.031 1 78.25 290 PHE A C 1
ATOM 2295 O O . PHE A 1 290 ? 8.133 11.633 24.156 1 78.25 290 PHE A O 1
ATOM 2302 N N . LYS A 1 291 ? 10.086 10.797 23.469 1 69.38 291 LYS A N 1
ATOM 2303 C CA . LYS A 1 291 ? 9.445 9.492 23.328 1 69.38 291 LYS A CA 1
ATOM 2304 C C . LYS A 1 291 ? 10.055 8.477 24.297 1 69.38 291 LYS A C 1
ATOM 2306 O O . LYS A 1 291 ? 11.273 8.367 24.406 1 69.38 291 LYS A O 1
ATOM 2311 N N . GLY A 1 292 ? 9.68 8.547 25.609 1 58.25 292 GLY A N 1
ATOM 2312 C CA . GLY A 1 292 ? 10.164 7.531 26.531 1 58.25 292 GLY A CA 1
ATOM 2313 C C . GLY A 1 292 ? 11 6.461 25.859 1 58.25 292 GLY A C 1
ATOM 2314 O O . GLY A 1 292 ? 11.531 6.672 24.781 1 58.25 292 GLY A O 1
ATOM 2315 N N . LYS A 1 293 ? 11.289 5.324 26.453 1 50.47 293 LYS A N 1
ATOM 2316 C CA . LYS A 1 293 ? 12.141 4.223 26 1 50.47 293 LYS A CA 1
ATOM 2317 C C . LYS A 1 293 ? 11.578 3.576 24.734 1 50.47 293 LYS A C 1
ATOM 2319 O O . LYS A 1 293 ? 12.305 2.891 24.016 1 50.47 293 LYS A O 1
ATOM 2324 N N . ASP A 1 294 ? 10.297 3.859 24.484 1 50.5 294 ASP A N 1
ATOM 2325 C CA . ASP A 1 294 ? 9.734 3.066 23.406 1 50.5 294 ASP A CA 1
ATOM 2326 C C . ASP A 1 294 ? 9.602 3.9 22.125 1 50.5 294 ASP A C 1
ATOM 2328 O O . ASP A 1 294 ? 9.109 5.027 22.172 1 50.5 294 ASP A O 1
ATOM 2332 N N . ARG A 1 295 ? 10.219 3.605 21.094 1 50.72 295 ARG A N 1
ATOM 2333 C CA . ARG A 1 295 ? 10.312 4.234 19.781 1 50.72 295 ARG A CA 1
ATOM 2334 C C . ARG A 1 295 ? 8.938 4.656 19.281 1 50.72 295 ARG A C 1
ATOM 2336 O O . ARG A 1 295 ? 8.797 5.691 18.625 1 50.72 295 ARG A O 1
ATOM 2343 N N . LYS A 1 296 ? 7.98 3.873 19.344 1 56.91 296 LYS A N 1
ATOM 2344 C CA . LYS A 1 296 ? 6.66 4.137 18.781 1 56.91 296 LYS A CA 1
ATOM 2345 C C . LYS A 1 296 ? 5.656 4.492 19.875 1 56.91 296 LYS A C 1
ATOM 2347 O O . LYS A 1 296 ? 4.465 4.191 19.75 1 56.91 296 LYS A O 1
ATOM 2352 N N . ALA A 1 297 ? 6.086 5.254 20.812 1 67.25 297 ALA A N 1
ATOM 2353 C CA . ALA A 1 297 ? 5.18 5.613 21.891 1 67.25 297 ALA A CA 1
ATOM 2354 C C . ALA A 1 297 ? 4.16 6.656 21.438 1 67.25 297 ALA A C 1
ATOM 2356 O O . ALA A 1 297 ? 4.504 7.594 20.719 1 67.25 297 ALA A O 1
ATOM 2357 N N . PHE A 1 298 ? 3 6.328 21.578 1 77.38 298 PHE A N 1
ATOM 2358 C CA . PHE A 1 298 ? 1.86 7.199 21.328 1 77.38 298 PHE A CA 1
ATOM 2359 C C . PHE A 1 298 ? 1.521 8.023 22.562 1 77.38 298 PHE A C 1
ATOM 2361 O O . PHE A 1 298 ? 0.928 7.508 23.516 1 77.38 298 PHE A O 1
ATOM 2368 N N . ASN A 1 299 ? 2.094 9.297 22.547 1 83.94 299 ASN A N 1
ATOM 2369 C CA . ASN A 1 299 ? 1.948 10.164 23.703 1 83.94 299 ASN A CA 1
ATOM 2370 C C . ASN A 1 299 ? 1.375 11.523 23.312 1 83.94 299 ASN A C 1
ATOM 2372 O O . ASN A 1 299 ? 1.213 11.82 22.141 1 83.94 299 ASN A O 1
ATOM 2376 N N . LEU A 1 300 ? 1.021 12.297 24.422 1 93.12 300 LEU A N 1
ATOM 2377 C CA . LEU A 1 300 ? 0.619 13.688 24.219 1 93.12 300 LEU A CA 1
ATOM 2378 C C . LEU A 1 300 ? 1.771 14.508 23.656 1 93.12 300 LEU A C 1
ATOM 2380 O O . LEU A 1 300 ? 2.844 14.578 24.25 1 93.12 300 LEU A O 1
ATOM 2384 N N . ALA A 1 301 ? 1.563 15.047 22.5 1 96.19 301 ALA A N 1
ATOM 2385 C CA . ALA A 1 301 ? 2.605 15.812 21.828 1 96.19 301 ALA A CA 1
ATOM 2386 C C . ALA A 1 301 ? 2.484 17.297 22.141 1 96.19 301 ALA A C 1
ATOM 2388 O O . ALA A 1 301 ? 3.49 17.984 22.375 1 96.19 301 ALA A O 1
ATOM 2389 N N . ALA A 1 302 ? 1.265 17.812 22.141 1 97.81 302 ALA A N 1
ATOM 2390 C CA . ALA A 1 302 ? 1.015 19.234 22.375 1 97.81 302 ALA A CA 1
ATOM 2391 C C . ALA A 1 302 ? -0.406 19.469 22.875 1 97.81 302 ALA A C 1
ATOM 2393 O O . ALA A 1 302 ? -1.292 18.641 22.656 1 97.81 302 ALA A O 1
ATOM 2394 N N . SER A 1 303 ? -0.566 20.547 23.578 1 98.12 303 SER A N 1
ATOM 2395 C CA . SER A 1 303 ? -1.869 21 24.062 1 98.12 303 SER A CA 1
ATOM 2396 C C . SER A 1 303 ? -2.078 22.484 23.797 1 98.12 303 SER A C 1
ATOM 2398 O O . SER A 1 303 ? -1.168 23.281 24 1 98.12 303 SER A O 1
ATOM 2400 N N . LEU A 1 304 ? -3.178 22.812 23.297 1 98.62 304 LEU A N 1
ATOM 2401 C CA . LEU A 1 304 ? -3.596 24.172 23.031 1 98.62 304 LEU A CA 1
ATOM 2402 C C . LEU A 1 304 ? -4.895 24.5 23.75 1 98.62 304 LEU A C 1
ATOM 2404 O O . LEU A 1 304 ? -5.863 23.734 23.672 1 98.62 304 LEU A O 1
ATOM 2408 N N . VAL A 1 305 ? -4.906 25.672 24.5 1 98.06 305 VAL A N 1
ATOM 2409 C CA . VAL A 1 305 ? -6.082 26 25.297 1 98.06 305 VAL A CA 1
ATOM 2410 C C . VAL A 1 305 ? -6.465 27.453 25.078 1 98.06 305 VAL A C 1
ATOM 2412 O O . VAL A 1 305 ? -5.594 28.344 25.047 1 98.06 305 VAL A O 1
ATOM 2415 N N . HIS A 1 306 ? -7.656 27.703 24.859 1 98.06 306 HIS A N 1
ATOM 2416 C CA . HIS A 1 306 ? -8.242 29.031 24.938 1 98.06 306 HIS A CA 1
ATOM 2417 C C . HIS A 1 306 ? -9.172 29.172 26.141 1 98.06 306 HIS A C 1
ATOM 2419 O O . HIS A 1 306 ? -10.336 28.766 26.078 1 98.06 306 HIS A O 1
ATOM 2425 N N . LYS A 1 307 ? -8.773 29.812 27.109 1 95.56 307 LYS A N 1
ATOM 2426 C CA . LYS A 1 307 ? -9.469 29.844 28.391 1 95.56 307 LYS A CA 1
ATOM 2427 C C . LYS A 1 307 ? -10.836 30.516 28.266 1 95.56 307 LYS A C 1
ATOM 2429 O O . LYS A 1 307 ? -11.812 30.062 28.875 1 95.56 307 LYS A O 1
ATOM 2434 N N . GLN A 1 308 ? -10.914 31.609 27.531 1 95.06 308 GLN A N 1
ATOM 2435 C CA . GLN A 1 308 ? -12.141 32.375 27.453 1 95.06 308 GLN A CA 1
ATOM 2436 C C . GLN A 1 308 ? -13.297 31.547 26.891 1 95.06 308 GLN A C 1
ATOM 2438 O O . GLN A 1 308 ? -14.414 31.625 27.391 1 95.06 308 GLN A O 1
ATOM 2443 N N . SER A 1 309 ? -13.031 30.797 25.891 1 96.12 309 SER A N 1
ATOM 2444 C CA . SER A 1 309 ? -14.078 29.938 25.328 1 96.12 309 SER A CA 1
ATOM 2445 C C . SER A 1 309 ? -14.164 28.609 26.078 1 96.12 309 SER A C 1
ATOM 2447 O O . SER A 1 309 ? -15.164 27.906 25.984 1 96.12 309 SER A O 1
ATOM 2449 N N . GLY A 1 310 ? -13.07 28.219 26.734 1 97 310 GLY A N 1
ATOM 2450 C CA . GLY A 1 310 ? -12.977 26.922 27.391 1 97 310 GLY A CA 1
ATOM 2451 C C . GLY A 1 310 ? -12.547 25.812 26.453 1 97 310 GLY A C 1
ATOM 2452 O O . GLY A 1 310 ? -12.375 24.656 26.875 1 97 310 GLY A O 1
ATOM 2453 N N . ARG A 1 311 ? -12.297 26.078 25.172 1 97.81 311 ARG A N 1
ATOM 2454 C CA . ARG A 1 311 ? -11.945 25.047 24.203 1 97.81 311 ARG A CA 1
ATOM 2455 C C . ARG A 1 311 ? -10.5 24.594 24.375 1 97.81 311 ARG A C 1
ATOM 2457 O O . ARG A 1 311 ? -9.617 25.422 24.656 1 97.81 311 ARG A O 1
ATOM 2464 N N . LEU A 1 312 ? -10.312 23.328 24.234 1 97.94 312 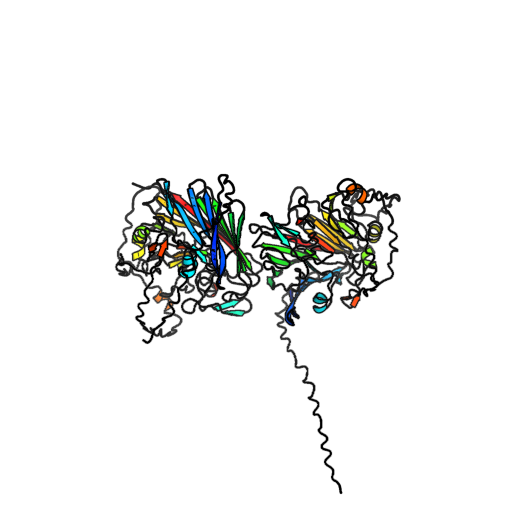LEU A N 1
ATOM 2465 C CA . LEU A 1 312 ? -9.023 22.656 24.375 1 97.94 312 LEU A CA 1
ATOM 2466 C C . LEU A 1 312 ? -8.766 21.734 23.188 1 97.94 312 LEU A C 1
ATOM 2468 O O . LEU A 1 312 ? -9.68 21.047 22.719 1 97.94 312 LEU A O 1
ATOM 2472 N N . LEU A 1 313 ? -7.508 21.719 22.672 1 98.56 313 LEU A N 1
ATOM 2473 C CA . LEU A 1 313 ? -7.039 20.781 21.656 1 98.56 313 LEU A CA 1
ATOM 2474 C C . LEU A 1 313 ? -5.789 20.047 22.125 1 98.56 313 LEU A C 1
ATOM 2476 O O . LEU A 1 313 ? -4.742 20.672 22.344 1 98.56 313 LEU A O 1
ATOM 2480 N N . ASP A 1 314 ? -5.918 18.75 22.344 1 98.12 314 ASP A N 1
ATOM 2481 C CA . ASP A 1 314 ? -4.777 17.875 22.609 1 98.12 314 ASP A CA 1
ATOM 2482 C C . ASP A 1 314 ? -4.406 17.078 21.359 1 98.12 314 ASP A C 1
ATOM 2484 O O . ASP A 1 314 ? -5.281 16.516 20.688 1 98.12 314 ASP A O 1
ATOM 2488 N N . ILE A 1 315 ? -3.156 17.047 21.094 1 98.25 315 ILE A N 1
ATOM 2489 C CA . ILE A 1 315 ? -2.676 16.312 19.938 1 98.25 315 ILE A CA 1
ATOM 2490 C C . ILE A 1 315 ? -1.794 15.148 20.391 1 98.25 315 ILE A C 1
ATOM 2492 O O . ILE A 1 315 ? -0.848 15.344 21.156 1 98.25 315 ILE A O 1
ATOM 2496 N N . TYR A 1 316 ? -2.131 13.93 19.969 1 96.88 316 TYR A N 1
ATOM 2497 C CA . TYR A 1 316 ? -1.351 12.719 20.188 1 96.88 316 TYR A CA 1
ATOM 2498 C C . TYR A 1 316 ? -0.792 12.18 18.875 1 96.88 316 TYR A C 1
ATOM 2500 O O . TYR A 1 316 ? -1.449 12.258 17.844 1 96.88 316 TYR A O 1
ATOM 2508 N N . THR A 1 317 ? 0.396 11.617 18.922 1 96.31 317 THR A N 1
ATOM 2509 C CA . THR A 1 317 ? 0.971 11.094 17.703 1 96.31 317 THR A CA 1
ATOM 2510 C C . THR A 1 317 ? 2.105 10.117 18 1 96.31 317 THR A C 1
ATOM 2512 O O . THR A 1 317 ? 2.605 10.07 19.125 1 96.31 317 THR A O 1
ATOM 2515 N N . ASP A 1 318 ? 2.443 9.297 17.047 1 93.94 318 ASP A N 1
ATOM 2516 C CA . ASP A 1 318 ? 3.613 8.422 17.125 1 93.94 318 ASP A CA 1
ATOM 2517 C C . ASP A 1 318 ? 4.801 9.039 16.391 1 93.94 318 ASP A C 1
ATOM 2519 O O . ASP A 1 318 ? 5.867 8.422 16.297 1 93.94 318 ASP A O 1
ATOM 2523 N N . MET A 1 319 ? 4.664 10.242 15.867 1 95.06 319 MET A N 1
ATOM 2524 C CA . MET A 1 319 ? 5.734 10.891 15.117 1 95.06 319 MET A CA 1
ATOM 2525 C C . MET A 1 319 ? 6.809 11.43 16.062 1 95.06 319 MET A C 1
ATOM 2527 O O . MET A 1 319 ? 6.512 11.781 17.203 1 95.06 319 MET A O 1
ATOM 2531 N N . PRO A 1 320 ? 7.98 11.547 15.609 1 94.81 320 PRO A N 1
ATOM 2532 C CA . PRO A 1 320 ? 9.078 11.969 16.484 1 94.81 320 PRO A CA 1
ATOM 2533 C C . PRO A 1 320 ? 9.117 13.484 16.688 1 94.81 320 PRO A C 1
ATOM 2535 O O . PRO A 1 320 ? 9.734 13.961 17.641 1 94.81 320 PRO A O 1
ATOM 2538 N N . CYS A 1 321 ? 8.477 14.234 15.781 1 96.44 321 CYS A N 1
ATOM 2539 C CA . CYS A 1 321 ? 8.555 15.688 15.859 1 96.44 321 CYS A CA 1
ATOM 2540 C C . CYS A 1 321 ? 7.176 16.328 15.727 1 96.44 321 CYS A C 1
ATOM 2542 O O . CYS A 1 321 ? 6.234 15.672 15.258 1 96.44 321 CYS A O 1
ATOM 2544 N N . ILE A 1 322 ? 7.16 17.562 16.203 1 97.19 322 ILE A N 1
ATOM 2545 C CA . ILE A 1 322 ? 6.016 18.438 15.93 1 97.19 322 ILE A CA 1
ATOM 2546 C C . ILE A 1 322 ? 6.504 19.797 15.477 1 97.19 322 ILE A C 1
ATOM 2548 O O . ILE A 1 322 ? 7.48 20.328 16.016 1 97.19 322 ILE A O 1
ATOM 2552 N N . HIS A 1 323 ? 5.941 20.25 14.445 1 98 323 HIS A N 1
ATOM 2553 C CA . HIS A 1 323 ? 6.223 21.594 13.953 1 98 323 HIS A CA 1
ATOM 2554 C C . HIS A 1 323 ? 5.137 22.562 14.391 1 98 323 HIS A C 1
ATOM 2556 O O . HIS A 1 323 ? 3.947 22.312 14.195 1 98 323 HIS A O 1
ATOM 2562 N N . VAL A 1 324 ? 5.547 23.656 15.031 1 98.06 324 VAL A N 1
ATOM 2563 C CA . VAL A 1 324 ? 4.617 24.688 15.477 1 98.06 324 VAL A CA 1
ATOM 2564 C C . VAL A 1 324 ? 4.812 25.953 14.641 1 98.06 324 VAL A C 1
ATOM 2566 O O . VAL A 1 324 ? 5.914 26.5 14.594 1 98.06 324 VAL A O 1
ATOM 2569 N N . ASN A 1 325 ? 3.797 26.328 14 1 97.5 325 ASN A N 1
ATOM 2570 C CA . ASN A 1 325 ? 3.768 27.531 13.18 1 97.5 325 ASN A CA 1
ATOM 2571 C C . ASN A 1 325 ? 2.613 28.453 13.57 1 97.5 325 ASN A C 1
ATOM 2573 O O . ASN A 1 325 ? 1.445 28.094 13.422 1 97.5 325 ASN A O 1
ATOM 2577 N N . THR A 1 326 ? 2.951 29.672 14.008 1 96.94 326 THR A N 1
ATOM 2578 C CA . THR A 1 326 ? 1.926 30.594 14.492 1 96.94 326 THR A CA 1
ATOM 2579 C C . THR A 1 326 ? 1.556 31.594 13.406 1 96.94 326 THR A C 1
ATOM 2581 O O . THR A 1 326 ? 1.241 32.75 13.711 1 96.94 326 THR A O 1
ATOM 2584 N N . ALA A 1 327 ? 1.718 31.219 12.133 1 95.25 327 ALA A N 1
ATOM 2585 C CA . ALA A 1 327 ? 1.32 32 10.953 1 95.25 327 ALA A CA 1
ATOM 2586 C C . ALA A 1 327 ? 2.018 33.344 10.93 1 95.25 327 ALA A C 1
ATOM 2588 O O . ALA A 1 327 ? 1.426 34.344 10.523 1 95.25 327 ALA A O 1
ATOM 2589 N N . GLN A 1 328 ? 3.18 33.438 11.344 1 87.25 328 GLN A N 1
ATOM 2590 C CA . GLN A 1 328 ? 3.928 34.688 11.352 1 87.25 328 GLN A CA 1
ATOM 2591 C C . GLN A 1 328 ? 4.262 35.156 9.93 1 87.25 328 GLN A C 1
ATOM 2593 O O . GLN A 1 328 ? 4.551 36.312 9.703 1 87.25 328 GLN A O 1
ATOM 2598 N N . ASP A 1 329 ? 4.203 34.188 8.977 1 85.81 329 ASP A N 1
ATOM 2599 C CA . ASP A 1 329 ? 4.555 34.531 7.602 1 85.81 329 ASP A CA 1
ATOM 2600 C C . ASP A 1 329 ? 3.316 34.938 6.801 1 85.81 329 ASP A C 1
ATOM 2602 O O . ASP A 1 329 ? 3.412 35.219 5.609 1 85.81 329 ASP A O 1
ATOM 2606 N N . PHE A 1 330 ? 2.129 34.875 7.484 1 90.88 330 PHE A N 1
ATOM 2607 C CA . PHE A 1 330 ? 0.952 35.438 6.836 1 90.88 330 PHE A CA 1
ATOM 2608 C C . PHE A 1 330 ? 1.126 36.938 6.609 1 90.88 330 PHE A C 1
ATOM 2610 O O . PHE A 1 330 ? 1.88 37.594 7.328 1 90.88 330 PHE A O 1
ATOM 2617 N N . PRO A 1 331 ? 0.438 37.531 5.555 1 86.62 331 PRO A N 1
ATOM 2618 C CA . PRO A 1 331 ? 0.561 38.938 5.301 1 86.62 331 PRO A CA 1
ATOM 2619 C C . PRO A 1 331 ? 0.074 39.812 6.469 1 86.62 331 PRO A C 1
ATOM 2621 O O . PRO A 1 331 ? -0.905 39.438 7.133 1 86.62 331 PRO A O 1
ATOM 2624 N N . ASN A 1 332 ? 0.788 40.812 6.73 1 79.44 332 ASN A N 1
ATOM 2625 C CA . ASN A 1 332 ? 0.419 41.75 7.785 1 79.44 332 ASN A CA 1
ATOM 2626 C C . ASN A 1 332 ? -0.362 42.938 7.227 1 79.44 332 ASN A C 1
ATOM 2628 O O . ASN A 1 332 ? 0.206 43.812 6.559 1 79.44 332 ASN A O 1
ATOM 2632 N N . TYR A 1 333 ? -1.637 43.031 7.133 1 64.06 333 TYR A N 1
ATOM 2633 C CA . TYR A 1 333 ? -2.42 44.125 6.559 1 64.06 333 TYR A CA 1
ATOM 2634 C C . TYR A 1 333 ? -2.902 45.062 7.641 1 64.06 333 TYR A C 1
ATOM 2636 O O . TYR A 1 333 ? -3.197 46.25 7.367 1 64.06 333 TYR A O 1
ATOM 2644 N N . GLY A 1 334 ? -2.613 44.938 8.875 1 56.34 334 GLY A N 1
ATOM 2645 C CA . GLY A 1 334 ? -3.096 45.844 9.914 1 56.34 334 GLY A CA 1
ATOM 2646 C C . GLY A 1 334 ? -1.984 46.406 10.773 1 56.34 334 GLY A C 1
ATOM 2647 O O . GLY A 1 334 ? -0.803 46.188 10.492 1 56.34 334 GLY A O 1
ATOM 2648 N N . LYS A 1 335 ? -2.217 47.562 11.578 1 46.53 335 LYS A N 1
ATOM 2649 C CA . LYS A 1 335 ? -1.284 48.125 12.539 1 46.53 335 LYS A CA 1
ATOM 2650 C C . LYS A 1 335 ? -0.733 47.062 13.477 1 46.53 335 LYS A C 1
ATOM 2652 O O . LYS A 1 335 ? -1.497 46.344 14.117 1 46.53 335 LYS A O 1
ATOM 2657 N N . PRO A 1 336 ? 0.498 46.625 13.18 1 47.69 336 PRO A N 1
ATOM 2658 C CA . PRO A 1 336 ? 1.025 45.656 14.125 1 47.69 336 PRO A CA 1
ATOM 2659 C C . PRO A 1 336 ? 0.731 46 15.578 1 47.69 336 PRO A C 1
ATOM 2661 O O . PRO A 1 336 ? 0.751 47.188 15.945 1 47.69 336 PRO A O 1
ATOM 2664 N N . LEU A 1 337 ? -0.112 45.156 16.266 1 43.66 337 LEU A N 1
ATOM 2665 C CA . LEU A 1 337 ? -0.384 45.438 17.672 1 43.66 337 LEU A CA 1
ATOM 2666 C C . LEU A 1 337 ? 0.913 45.656 18.438 1 43.66 337 LEU A C 1
ATOM 2668 O O . LEU A 1 337 ? 0.916 46.312 19.484 1 43.66 337 LEU A O 1
ATOM 2672 N N . PHE A 1 338 ? 1.996 44.781 18.203 1 42.59 338 PHE A N 1
ATOM 2673 C CA . PHE A 1 338 ? 3.229 44.938 18.969 1 42.59 338 PHE A CA 1
ATOM 2674 C C . PHE A 1 338 ? 4.32 45.562 18.109 1 42.59 338 PHE A C 1
ATOM 2676 O O . PHE A 1 338 ? 4.41 45.281 16.906 1 42.59 338 PHE A O 1
ATOM 2683 N N . LYS A 1 339 ? 4.66 46.719 18.375 1 37.22 339 LYS A N 1
ATOM 2684 C CA . LYS A 1 339 ? 5.902 47.281 17.844 1 37.22 339 LYS A CA 1
ATOM 2685 C C . LYS A 1 339 ? 7.043 46.25 17.969 1 37.22 339 LYS A C 1
ATOM 2687 O O . LYS A 1 339 ? 7.277 45.719 19.047 1 37.22 339 LYS A O 1
ATOM 2692 N N . GLU A 1 340 ? 7.422 45.469 16.953 1 41.09 340 GLU A N 1
ATOM 2693 C CA . GLU A 1 340 ? 8.492 44.469 16.891 1 41.09 340 GLU A CA 1
ATOM 2694 C C . GLU A 1 340 ? 9.727 44.969 17.656 1 41.09 340 GLU A C 1
ATOM 2696 O O . GLU A 1 340 ? 10.602 45.625 17.078 1 41.09 340 GLU A O 1
ATOM 2701 N N . GLU A 1 341 ? 9.625 45.625 18.781 1 30.58 341 GLU A N 1
ATOM 2702 C CA . GLU A 1 341 ? 10.914 45.781 19.453 1 30.58 341 GLU A CA 1
ATOM 2703 C C . GLU A 1 341 ? 11.445 44.469 19.969 1 30.58 341 GLU A C 1
ATOM 2705 O O . GLU A 1 341 ? 10.789 43.781 20.75 1 30.58 341 GLU A O 1
ATOM 2710 N N . VAL A 1 342 ? 12.125 43.781 19.172 1 32.38 342 VAL A N 1
ATOM 2711 C CA . VAL A 1 342 ? 12.844 42.562 19.547 1 32.38 342 VAL A CA 1
ATOM 2712 C C . VAL A 1 342 ? 13.398 42.719 20.969 1 32.38 342 VAL A C 1
ATOM 2714 O O . VAL A 1 342 ? 14.25 43.562 21.219 1 32.38 342 VAL A O 1
ATOM 2717 N N . LEU A 1 343 ? 12.625 42.562 21.953 1 29.17 343 LEU A N 1
ATOM 2718 C CA . LEU A 1 343 ? 13.273 42.5 23.25 1 29.17 343 LEU A CA 1
ATOM 2719 C C . LEU A 1 343 ? 14.32 41.406 23.297 1 29.17 343 LEU A C 1
ATOM 2721 O O . LEU A 1 343 ? 14.039 40.25 22.922 1 29.17 343 LEU A O 1
ATOM 2725 N N . LYS A 1 344 ? 15.539 41.656 23.125 1 28.41 344 LYS A N 1
ATOM 2726 C CA . LYS A 1 344 ? 16.703 40.812 23.359 1 28.41 344 LYS A CA 1
ATOM 2727 C C . LYS A 1 344 ? 16.578 40.062 24.703 1 28.41 344 LYS A C 1
ATOM 2729 O O . LYS A 1 344 ? 16.812 40.656 25.766 1 28.41 344 LYS A O 1
ATOM 2734 N N . VAL A 1 345 ? 15.625 39.188 24.922 1 28.98 345 VAL A N 1
ATOM 2735 C CA . VAL A 1 345 ? 15.57 38.438 26.172 1 28.98 345 VAL A CA 1
ATOM 2736 C C . VAL A 1 345 ? 16.625 37.344 26.172 1 28.98 345 VAL A C 1
ATOM 2738 O O . VAL A 1 345 ? 16.641 36.5 25.281 1 28.98 345 VAL A O 1
ATOM 2741 N N . THR A 1 346 ? 17.797 37.5 26.812 1 27.14 346 THR A N 1
ATOM 2742 C CA . THR A 1 346 ? 18.891 36.531 26.953 1 27.14 346 THR A CA 1
ATOM 2743 C C . THR A 1 346 ? 18.406 35.281 27.672 1 27.14 346 THR A C 1
ATOM 2745 O O . THR A 1 346 ? 18.578 34.188 27.172 1 27.14 346 THR A O 1
ATOM 2748 N N . ASN A 1 347 ? 18.75 35.188 29.141 1 25.75 347 ASN A N 1
ATOM 2749 C CA . ASN A 1 347 ? 18.828 34 30 1 25.75 347 ASN A CA 1
ATOM 2750 C C . ASN A 1 347 ? 17.484 33.625 30.594 1 25.75 347 ASN A C 1
ATOM 2752 O O . ASN A 1 347 ? 16.906 34.406 31.375 1 25.75 347 ASN A O 1
ATOM 2756 N N . ILE A 1 348 ? 16.594 33.031 29.875 1 30.69 348 ILE A N 1
ATOM 2757 C CA . ILE A 1 348 ? 15.336 32.625 30.484 1 30.69 348 ILE A CA 1
ATOM 2758 C C . ILE A 1 348 ? 15.562 31.469 31.438 1 30.69 348 ILE A C 1
ATOM 2760 O O . ILE A 1 348 ? 16.031 30.406 31.016 1 30.69 348 ILE A O 1
ATOM 2764 N N . GLU A 1 349 ? 15.891 31.719 32.688 1 27.27 349 GLU A N 1
ATOM 2765 C CA . GLU A 1 349 ? 15.773 30.594 33.594 1 27.27 349 GLU A CA 1
ATOM 2766 C C . GLU A 1 349 ? 14.367 29.984 33.562 1 27.27 349 GLU A C 1
ATOM 2768 O O . GLU A 1 349 ? 13.375 30.719 33.656 1 27.27 349 GLU A O 1
ATOM 2773 N N . ALA A 1 350 ? 14.227 28.922 32.906 1 29.3 350 ALA A N 1
ATOM 2774 C CA . ALA A 1 350 ? 13 28.141 32.844 1 29.3 350 ALA A CA 1
ATOM 2775 C C . ALA A 1 350 ? 12.352 28.031 34.219 1 29.3 350 ALA A C 1
ATOM 2777 O O . ALA A 1 350 ? 13.016 27.688 35.219 1 29.3 350 ALA A O 1
ATOM 2778 N N . PRO A 1 351 ? 11.297 28.703 34.5 1 28.72 351 PRO A N 1
ATOM 2779 C CA . PRO A 1 351 ? 10.695 28.406 35.812 1 28.72 351 PRO A CA 1
ATOM 2780 C C . PRO A 1 351 ? 10.406 26.922 36 1 28.72 351 PRO A C 1
ATOM 2782 O O . PRO A 1 351 ? 10.18 26.203 35.031 1 28.72 351 PRO A O 1
ATOM 2785 N N . LEU A 1 352 ? 10.953 26.297 36.969 1 26.2 352 LEU A N 1
ATOM 2786 C CA . LEU A 1 352 ? 10.617 24.938 37.438 1 26.2 352 LEU A CA 1
ATOM 2787 C C . LEU A 1 352 ? 9.102 24.766 37.5 1 26.2 352 LEU A C 1
ATOM 2789 O O . LEU A 1 352 ? 8.406 25.547 38.156 1 26.2 352 LEU A O 1
ATOM 2793 N N . ALA A 1 353 ? 8.531 24.125 36.5 1 28.45 353 ALA A N 1
ATOM 2794 C CA . ALA A 1 353 ? 7.113 23.781 36.438 1 28.45 353 ALA A CA 1
ATOM 2795 C C . ALA A 1 353 ? 6.688 22.938 37.625 1 28.45 353 ALA A C 1
ATOM 2797 O O . ALA A 1 353 ? 7.074 21.781 37.75 1 28.45 353 ALA A O 1
ATOM 2798 N N . LYS A 1 354 ? 6.66 23.438 38.906 1 27.48 354 LYS A N 1
ATOM 2799 C CA . LYS A 1 354 ? 5.93 22.641 39.875 1 27.48 354 LYS A CA 1
ATOM 2800 C C . LYS A 1 354 ? 4.434 22.625 39.562 1 27.48 354 LYS A C 1
ATOM 2802 O O . LYS A 1 354 ? 3.783 23.672 39.562 1 27.48 354 LYS A O 1
ATOM 2807 N N . PHE A 1 355 ? 4.016 21.609 38.781 1 26.8 355 PHE A N 1
ATOM 2808 C CA . PHE A 1 355 ? 2.609 21.359 38.5 1 26.8 355 PHE A CA 1
ATOM 2809 C C . PHE A 1 355 ? 1.825 21.203 39.812 1 26.8 355 PHE A C 1
ATOM 2811 O O . PHE A 1 355 ? 1.94 20.188 40.5 1 26.8 355 PHE A O 1
ATOM 2818 N N . ASN A 1 356 ? 1.677 22.219 40.688 1 25.52 356 ASN A N 1
ATOM 2819 C CA . ASN A 1 356 ? 0.653 21.938 41.688 1 25.52 356 ASN A CA 1
ATOM 2820 C C . ASN A 1 356 ? -0.714 21.719 41.062 1 25.52 356 ASN A C 1
ATOM 2822 O O . ASN A 1 356 ? -0.995 22.266 39.969 1 25.52 356 ASN A O 1
ATOM 2826 N N . LYS A 1 357 ? -1.568 20.875 41.562 1 27.55 357 LYS A N 1
ATOM 2827 C CA . LYS A 1 357 ? -2.91 20.484 41.156 1 27.55 357 LYS A CA 1
ATOM 2828 C C . LYS A 1 357 ? -3.707 21.688 40.656 1 27.55 357 LYS A C 1
ATOM 2830 O O . LYS A 1 357 ? -4.332 21.625 39.594 1 27.55 357 LYS A O 1
ATOM 2835 N N . TYR A 1 358 ? -4.652 22.266 41.531 1 24.53 358 TYR A N 1
ATOM 2836 C CA . TYR A 1 358 ? -5.809 23.125 41.312 1 24.53 358 TYR A CA 1
ATOM 2837 C C . TYR A 1 358 ? -5.371 24.531 40.906 1 24.53 358 TYR A C 1
ATOM 2839 O O . TYR A 1 358 ? -5.961 25.109 39.969 1 24.53 358 TYR A O 1
ATOM 2847 N N . GLU A 1 359 ? -4.707 25.391 41.844 1 24.83 359 GLU A N 1
ATOM 2848 C CA . GLU A 1 359 ? -5.105 26.781 42.094 1 24.83 359 GLU A CA 1
ATOM 2849 C C . GLU A 1 359 ? -4.605 27.703 40.969 1 24.83 359 GLU A C 1
ATOM 2851 O O . GLU A 1 359 ? -3.83 27.281 40.125 1 24.83 359 GLU A O 1
ATOM 2856 N N . ASN A 1 360 ? -4.062 29.188 41.406 1 23.75 360 ASN A N 1
ATOM 2857 C CA . ASN A 1 360 ? -3.994 30.594 41.031 1 23.75 360 ASN A CA 1
ATOM 2858 C C . ASN A 1 360 ? -2.924 30.828 39.969 1 23.75 360 ASN A C 1
ATOM 2860 O O . ASN A 1 360 ? -1.983 30.047 39.844 1 23.75 360 ASN A O 1
ATOM 2864 N N . GLU A 1 361 ? -3.121 31.922 39.062 1 26.59 361 GLU A N 1
ATOM 2865 C CA . GLU A 1 361 ? -2.346 32.625 38.031 1 26.59 361 GLU A CA 1
ATOM 2866 C C . GLU A 1 361 ? -0.906 32.844 38.5 1 26.59 361 GLU A C 1
ATOM 2868 O O . GLU A 1 361 ? -0.65 33.625 39.406 1 26.59 361 GLU A O 1
ATOM 2873 N N . GLN A 1 362 ? -0.161 31.844 38.875 1 27.77 362 GLN A N 1
ATOM 2874 C CA . GLN A 1 362 ? 1.167 32.312 39.281 1 27.77 362 GLN A CA 1
ATOM 2875 C C . GLN A 1 362 ? 1.766 33.25 38.25 1 27.77 362 GLN A C 1
ATOM 2877 O O . GLN A 1 362 ? 1.799 32.938 37.062 1 27.77 362 GLN A O 1
ATOM 2882 N N . GLU A 1 363 ? 1.83 34.562 38.562 1 25.52 363 GLU A N 1
ATOM 2883 C CA . GLU A 1 363 ? 2.564 35.625 37.906 1 25.52 363 GLU A CA 1
ATOM 2884 C C . GLU A 1 363 ? 3.986 35.188 37.562 1 25.52 363 GLU A C 1
ATOM 2886 O O . GLU A 1 363 ? 4.766 34.844 38.438 1 25.52 363 GLU A O 1
ATOM 2891 N N . SER A 1 364 ? 4.176 34.406 36.562 1 29.03 364 SER A N 1
ATOM 2892 C CA . SER A 1 364 ? 5.531 34.156 36.094 1 29.03 364 SER A CA 1
ATOM 2893 C C . SER A 1 364 ? 6.344 35.438 36.031 1 29.03 364 SER A C 1
ATOM 2895 O O . SER A 1 364 ? 5.941 36.406 35.406 1 29.03 364 SER A O 1
ATOM 2897 N N . PHE A 1 365 ? 6.887 35.875 37.219 1 25.28 365 PHE A N 1
ATOM 2898 C CA . PHE A 1 365 ? 7.84 36.969 37.25 1 25.28 365 PHE A CA 1
ATOM 2899 C C . PHE A 1 365 ? 8.938 36.75 36.219 1 25.28 365 PHE A C 1
ATOM 2901 O O . PHE A 1 365 ? 9.602 35.719 36.219 1 25.28 365 PHE A O 1
ATOM 2908 N N . ILE A 1 366 ? 8.734 37.219 35 1 28.83 366 ILE A N 1
ATOM 2909 C CA . ILE A 1 366 ? 9.758 37.406 33.969 1 28.83 366 ILE A CA 1
ATOM 2910 C C . ILE A 1 366 ? 10.977 38.094 34.562 1 28.83 366 ILE A C 1
ATOM 2912 O O . ILE A 1 366 ? 10.883 39.219 35.062 1 28.83 366 ILE A O 1
ATOM 2916 N N . SER A 1 367 ? 11.789 37.406 35.25 1 27.52 367 SER A N 1
ATOM 2917 C CA . SER A 1 367 ? 13.023 38.094 35.594 1 27.52 367 SER A CA 1
ATOM 2918 C C . SER A 1 367 ? 13.656 38.75 34.375 1 27.52 367 SER A C 1
ATOM 2920 O O . SER A 1 367 ? 13.547 38.219 33.25 1 27.52 367 SER A O 1
ATOM 2922 N N . GLU A 1 368 ? 14.031 40.031 34.281 1 26.03 368 GLU A N 1
ATOM 2923 C CA . GLU A 1 368 ? 14.469 41.062 33.344 1 26.03 368 GLU A CA 1
ATOM 2924 C C . GLU A 1 368 ? 15.594 40.562 32.438 1 26.03 368 GLU A C 1
ATOM 2926 O O . GLU A 1 368 ? 15.703 40.969 31.281 1 26.03 368 GLU A O 1
ATOM 2931 N N . GLU A 1 369 ? 16.719 39.938 32.875 1 25.08 369 GLU A N 1
ATOM 2932 C CA . GLU A 1 369 ? 17.953 40.062 32.125 1 25.08 369 GLU A CA 1
ATOM 2933 C C . GLU A 1 369 ? 18.141 38.906 31.141 1 25.08 369 GLU A C 1
ATOM 2935 O O . GLU A 1 369 ? 18.516 37.812 31.531 1 25.08 369 GLU A O 1
ATOM 2940 N N . TYR A 1 370 ? 17.344 38.75 30.172 1 26.44 370 TYR A N 1
ATOM 2941 C CA . TYR A 1 370 ? 17.406 37.656 29.203 1 26.44 370 TYR A CA 1
ATOM 2942 C C . TYR A 1 370 ? 18.531 37.906 28.188 1 26.44 370 TYR A C 1
ATOM 2944 O O . TYR A 1 370 ? 18.562 38.938 27.531 1 26.44 370 TYR A O 1
ATOM 2952 N N . LYS A 1 371 ? 19.875 37.594 28.391 1 26.31 371 LYS A N 1
ATOM 2953 C CA . LYS A 1 371 ? 20.922 37.812 27.391 1 26.31 371 LYS A CA 1
ATOM 2954 C C . LYS A 1 371 ? 20.844 36.75 26.297 1 26.31 371 LYS A C 1
ATOM 2956 O O . LYS A 1 371 ? 20.891 35.562 26.562 1 26.31 371 LYS A O 1
ATOM 2961 N N . PHE A 1 372 ? 20.219 37 25.141 1 27.42 372 PHE A N 1
ATOM 2962 C CA . PHE A 1 372 ? 20.125 36.156 23.938 1 27.42 372 PHE A CA 1
ATOM 2963 C C . PHE A 1 372 ? 21.484 35.969 23.297 1 27.42 372 PHE A C 1
ATOM 2965 O O . PHE A 1 372 ? 22.156 36.938 22.922 1 27.42 372 PHE A O 1
ATOM 2972 N N . ALA A 1 373 ? 22.391 35.062 23.672 1 27.44 373 ALA A N 1
ATOM 2973 C CA . ALA A 1 373 ? 23.5 34.812 22.75 1 27.44 373 ALA A CA 1
ATOM 2974 C C . ALA A 1 373 ? 23 34.219 21.453 1 27.44 373 ALA A C 1
ATOM 2976 O O . ALA A 1 373 ? 22.219 33.25 21.453 1 27.44 373 ALA A O 1
ATOM 2977 N N . SER A 1 374 ? 22.781 34.844 20.391 1 28.55 374 SER A N 1
ATOM 2978 C CA . SER A 1 374 ? 22.469 34.406 19.047 1 28.55 374 SER A CA 1
ATOM 2979 C C . SER A 1 374 ? 23.188 33.094 18.719 1 28.55 374 SER A C 1
ATOM 2981 O O . SER A 1 374 ? 24.344 32.906 19.109 1 28.55 374 SER A O 1
ATOM 2983 N N . ASP A 1 375 ? 22.453 32.031 18.547 1 31.92 375 ASP A N 1
ATOM 2984 C CA . ASP A 1 375 ? 22.984 30.766 18.062 1 31.92 375 ASP A CA 1
ATOM 2985 C C . ASP A 1 375 ? 24.047 30.984 16.984 1 31.92 375 ASP A C 1
ATOM 2987 O O . ASP A 1 375 ? 24.609 30.031 16.453 1 31.92 375 ASP A O 1
ATOM 2991 N N . ALA A 1 376 ? 24.172 32.125 16.266 1 31.83 376 ALA A N 1
ATOM 2992 C CA . ALA A 1 376 ? 25.203 32.406 15.266 1 31.83 376 ALA A CA 1
ATOM 2993 C C . ALA A 1 376 ? 26.594 32.25 15.867 1 31.83 376 ALA A C 1
ATOM 2995 O O . ALA A 1 376 ? 27.547 31.953 15.156 1 31.83 376 ALA A O 1
ATOM 2996 N N . GLU A 1 377 ? 26.828 32.625 17.109 1 32.5 377 GLU A N 1
ATOM 2997 C CA . GLU A 1 377 ? 28.203 32.625 17.578 1 32.5 377 GLU A CA 1
ATOM 2998 C C . GLU A 1 377 ? 28.766 31.234 17.672 1 32.5 377 GLU A C 1
ATOM 3000 O O . GLU A 1 377 ? 29.984 31.047 17.703 1 32.5 377 GLU A O 1
ATOM 3005 N N . LEU A 1 378 ? 27.969 30.219 17.875 1 31.64 378 LEU A N 1
ATOM 3006 C CA . LEU A 1 378 ? 28.625 28.922 18.016 1 31.64 378 LEU A CA 1
ATOM 3007 C C . LEU A 1 378 ? 29.094 28.391 16.672 1 31.64 378 LEU A C 1
ATOM 3009 O O . LEU A 1 378 ? 29.953 27.5 16.609 1 31.64 378 LEU A O 1
ATOM 3013 N N . VAL A 1 379 ? 28.375 28.656 15.539 1 32.56 379 VAL A N 1
ATOM 3014 C CA . VAL A 1 379 ? 28.875 28.078 14.297 1 32.56 379 VAL A CA 1
ATOM 3015 C C . VAL A 1 379 ? 30.047 28.906 13.773 1 32.56 379 VAL A C 1
ATOM 3017 O O . VAL A 1 379 ? 30.594 28.609 12.711 1 32.56 379 VAL A O 1
ATOM 3020 N N . GLU A 1 380 ? 30.484 30.016 14.344 1 30.72 380 GLU A N 1
ATOM 3021 C CA . GLU A 1 380 ? 31.594 30.75 13.742 1 30.72 380 GLU A CA 1
ATOM 3022 C C . GLU A 1 380 ? 32.844 29.891 13.688 1 30.72 380 GLU A C 1
ATOM 3024 O O . GLU A 1 380 ? 33.812 30.219 12.992 1 30.72 380 GLU A O 1
ATOM 3029 N N . GLU A 1 381 ? 33.188 29.016 14.664 1 30.28 381 GLU A N 1
ATOM 3030 C CA . GLU A 1 381 ? 34.562 28.562 14.547 1 30.28 381 GLU A CA 1
ATOM 3031 C C . GLU A 1 381 ? 34.781 27.828 13.227 1 30.28 381 GLU A C 1
ATOM 3033 O O . GLU A 1 381 ? 35.906 27.828 12.695 1 30.28 381 GLU A O 1
ATOM 3038 N N . GLU A 1 382 ? 34.031 26.75 12.898 1 29.44 382 GLU A N 1
ATOM 3039 C CA . GLU A 1 382 ? 34.719 26.016 11.844 1 29.44 382 GLU A CA 1
ATOM 3040 C C . GLU A 1 382 ? 34.75 26.828 10.547 1 29.44 382 GLU A C 1
ATOM 3042 O O . GLU A 1 382 ? 35.812 27 9.961 1 29.44 382 GLU A O 1
ATOM 3047 N N . HIS A 1 383 ? 33.875 26.469 9.469 1 28.34 383 HIS A N 1
ATOM 3048 C CA . HIS A 1 383 ? 34.188 26.766 8.07 1 28.34 383 HIS A CA 1
ATOM 3049 C C . HIS A 1 383 ? 33.938 28.234 7.746 1 28.34 383 HIS A C 1
ATOM 3051 O O . HIS A 1 383 ? 32.875 28.781 8.094 1 28.34 383 HIS A O 1
ATOM 3057 N N . ASN A 1 384 ? 34.969 29.188 7.723 1 26.52 384 ASN A N 1
ATOM 3058 C CA . ASN A 1 384 ? 35.156 30.531 7.168 1 26.52 384 ASN A CA 1
ATOM 3059 C C . ASN A 1 384 ? 34.438 30.672 5.82 1 26.52 384 ASN A C 1
ATOM 3061 O O . ASN A 1 384 ? 35.094 30.75 4.777 1 26.52 384 ASN A O 1
ATOM 3065 N N . LEU A 1 385 ? 33.562 29.828 5.344 1 24.33 385 LEU A N 1
ATOM 3066 C CA . LEU A 1 385 ? 33.156 30.125 3.984 1 24.33 385 LEU A CA 1
ATOM 3067 C C . LEU A 1 385 ? 32.5 31.516 3.906 1 24.33 385 LEU A C 1
ATOM 3069 O O . LEU A 1 385 ? 31.609 31.828 4.688 1 24.33 385 LEU A O 1
ATOM 3073 N N . ASP A 1 386 ? 33.281 32.562 3.451 1 23.41 386 ASP A N 1
ATOM 3074 C CA . ASP A 1 3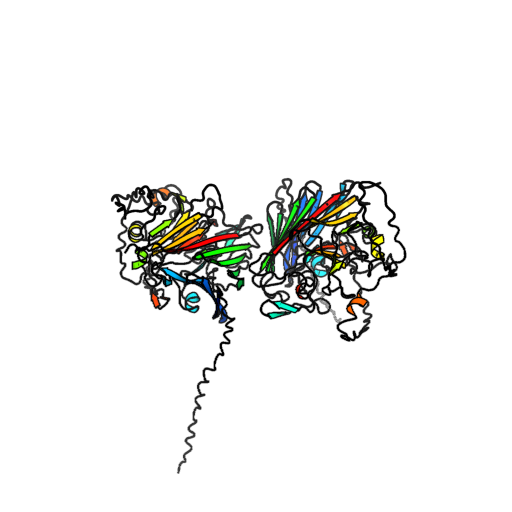86 ? 33.031 33.938 3.002 1 23.41 386 ASP A CA 1
ATOM 3075 C C . ASP A 1 386 ? 31.766 34 2.135 1 23.41 386 ASP A C 1
ATOM 3077 O O . ASP A 1 386 ? 31.828 33.812 0.919 1 23.41 386 ASP A O 1
ATOM 3081 N N . TYR A 1 387 ? 30.812 33.25 2.381 1 24.12 387 TYR A N 1
ATOM 3082 C CA . TYR A 1 387 ? 29.766 33.562 1.413 1 24.12 387 TYR A CA 1
ATOM 3083 C C . TYR A 1 387 ? 29.344 35.031 1.547 1 24.12 387 TYR A C 1
ATOM 3085 O O . TYR A 1 387 ? 29 35.5 2.641 1 24.12 387 TYR A O 1
ATOM 3093 N N . ASP A 1 388 ? 30.062 35.938 0.792 1 23.23 388 ASP A N 1
ATOM 3094 C CA . ASP A 1 388 ? 29.578 37.25 0.412 1 23.23 388 ASP A CA 1
ATOM 3095 C C . ASP A 1 388 ? 28.094 37.219 0.06 1 23.23 388 ASP A C 1
ATOM 3097 O O . ASP A 1 388 ? 27.703 36.594 -0.929 1 23.23 388 ASP A O 1
ATOM 3101 N N . ILE A 1 389 ? 27.391 37.062 1.062 1 23.34 389 ILE A N 1
ATOM 3102 C CA . ILE A 1 389 ? 25.984 37.375 0.842 1 23.34 389 ILE A CA 1
ATOM 3103 C C . ILE A 1 389 ? 25.859 38.75 0.182 1 23.34 389 ILE A C 1
ATOM 3105 O O . ILE A 1 389 ? 26.188 39.781 0.795 1 23.34 389 ILE A O 1
ATOM 3109 N N . LYS A 1 390 ? 26.219 38.812 -1.052 1 25.23 390 LYS A N 1
ATOM 3110 C CA . LYS A 1 390 ? 25.719 40 -1.727 1 25.23 390 LYS A CA 1
ATOM 3111 C C . LYS A 1 390 ? 24.266 40.281 -1.354 1 25.23 390 LYS A C 1
ATOM 3113 O O . LYS A 1 390 ? 23.406 39.406 -1.519 1 25.23 390 LYS A O 1
ATOM 3118 N N . HIS A 1 391 ? 24.109 40.969 -0.22 1 22.45 391 HIS A N 1
ATOM 3119 C CA . HIS A 1 391 ? 22.828 41.625 0.003 1 22.45 391 HIS A CA 1
ATOM 3120 C C . HIS A 1 391 ? 22.312 42.281 -1.282 1 22.45 391 HIS A C 1
ATOM 3122 O O . HIS A 1 391 ? 22.812 43.312 -1.72 1 22.45 391 HIS A O 1
ATOM 3128 N N . SER A 1 392 ? 22.359 41.656 -2.361 1 24.03 392 SER A N 1
ATOM 3129 C CA . SER A 1 392 ? 21.609 42.406 -3.361 1 24.03 392 SER A CA 1
ATOM 3130 C C . SER A 1 392 ? 20.281 42.906 -2.797 1 24.03 392 SER A C 1
ATOM 3132 O O . SER A 1 392 ? 19.469 42.125 -2.316 1 24.03 392 SER A O 1
ATOM 3134 N N . SER A 1 393 ? 20.312 44.062 -2.178 1 25 393 SER A N 1
ATOM 3135 C CA . SER A 1 393 ? 19.297 45.062 -1.911 1 25 393 SER A CA 1
ATOM 3136 C C . SER A 1 393 ? 18.328 45.219 -3.084 1 25 393 SER A C 1
ATOM 3138 O O . SER A 1 393 ? 18.172 46.281 -3.654 1 25 393 SER A O 1
ATOM 3140 N N . THR A 1 394 ? 18.406 44.406 -4.113 1 25.62 394 THR A N 1
ATOM 3141 C CA . THR A 1 394 ? 17.297 44.844 -4.98 1 25.62 394 THR A CA 1
ATOM 3142 C C . THR A 1 394 ? 16 44.938 -4.188 1 25.62 394 THR A C 1
ATOM 3144 O O . THR A 1 394 ? 15.438 43.938 -3.777 1 25.62 394 THR A O 1
ATOM 3147 N N . HIS A 1 395 ? 15.938 45.938 -3.322 1 25.75 395 HIS A N 1
ATOM 3148 C CA . HIS A 1 395 ? 14.695 46.625 -2.992 1 25.75 395 HIS A CA 1
ATOM 3149 C C . HIS A 1 395 ? 13.781 46.719 -4.211 1 25.75 395 HIS A C 1
ATOM 3151 O O . HIS A 1 395 ? 13.914 47.656 -5.008 1 25.75 395 HIS A O 1
ATOM 3157 N N . VAL A 1 396 ? 13.68 45.812 -5.074 1 28.61 396 VAL A N 1
ATOM 3158 C CA . VAL A 1 396 ? 12.539 46.156 -5.934 1 28.61 396 VAL A CA 1
ATOM 3159 C C . VAL A 1 396 ? 11.352 46.594 -5.082 1 28.61 396 VAL A C 1
ATOM 3161 O O . VAL A 1 396 ? 10.914 45.844 -4.188 1 28.61 396 VAL A O 1
ATOM 3164 N N . ASN A 1 397 ? 11.18 47.781 -4.75 1 29.58 397 ASN A N 1
ATOM 3165 C CA . ASN A 1 397 ? 10 48.531 -4.363 1 29.58 397 ASN A CA 1
ATOM 3166 C C . ASN A 1 397 ? 8.734 47.969 -4.984 1 29.58 397 ASN A C 1
ATOM 3168 O O . ASN A 1 397 ? 7.906 48.688 -5.527 1 29.58 397 ASN A O 1
ATOM 3172 N N . HIS A 1 398 ? 8.805 46.969 -5.82 1 30.17 398 HIS A N 1
ATOM 3173 C CA . HIS A 1 398 ? 7.438 46.531 -6.109 1 30.17 398 HIS A CA 1
ATOM 3174 C C . HIS A 1 398 ? 6.66 46.25 -4.828 1 30.17 398 HIS A C 1
ATOM 3176 O O . HIS A 1 398 ? 7 45.344 -4.074 1 30.17 398 HIS A O 1
ATOM 3182 N N . VAL A 1 399 ? 6.375 47.25 -4.105 1 32.84 399 VAL A N 1
ATOM 3183 C CA . VAL A 1 399 ? 5.23 47.094 -3.217 1 32.84 399 VAL A CA 1
ATOM 3184 C C . VAL A 1 399 ? 4.359 45.938 -3.721 1 32.84 399 VAL A C 1
ATOM 3186 O O . VAL A 1 399 ? 3.633 46.094 -4.703 1 32.84 399 VAL A O 1
ATOM 3189 N N . GLN A 1 400 ? 4.867 44.844 -4.066 1 38.34 400 GLN A N 1
ATOM 3190 C CA . GLN A 1 400 ? 3.924 43.781 -4.312 1 38.34 400 GLN A CA 1
ATOM 3191 C C . GLN A 1 400 ? 2.738 43.844 -3.354 1 38.34 400 GLN A C 1
ATOM 3193 O O . GLN A 1 400 ? 2.922 43.938 -2.139 1 38.34 400 GLN A O 1
ATOM 3198 N N . GLU A 1 401 ? 1.794 44.531 -3.75 1 47.28 401 GLU A N 1
ATOM 3199 C CA . GLU A 1 401 ? 0.508 44.531 -3.059 1 47.28 401 GLU A CA 1
ATOM 3200 C C . GLU A 1 401 ? 0.291 43.25 -2.291 1 47.28 401 GLU A C 1
ATOM 3202 O O . GLU A 1 401 ? 0.199 42.156 -2.893 1 47.28 401 GLU A O 1
ATOM 3207 N N . ILE A 1 402 ? 0.86 43.156 -1.121 1 59.59 402 ILE A N 1
ATOM 3208 C CA . ILE A 1 402 ? 0.536 42.031 -0.282 1 59.59 402 ILE A CA 1
ATOM 3209 C C . ILE A 1 402 ? -0.977 41.812 -0.25 1 59.59 402 ILE A C 1
ATOM 3211 O O . ILE A 1 402 ? -1.718 42.688 0.223 1 59.59 402 ILE A O 1
ATOM 3215 N N . LYS A 1 403 ? -1.424 40.938 -1.07 1 71.12 403 LYS A N 1
ATOM 3216 C CA . LYS A 1 403 ? -2.848 40.625 -1.08 1 71.12 403 LYS A CA 1
ATOM 3217 C C . LYS A 1 403 ? -3.25 39.875 0.184 1 71.12 403 LYS A C 1
ATOM 3219 O O . LYS A 1 403 ? -2.557 38.938 0.607 1 71.12 403 LYS A O 1
ATOM 3224 N N . PRO A 1 404 ? -4.223 40.5 0.83 1 79.75 404 PRO A N 1
ATOM 3225 C CA . PRO A 1 404 ? -4.723 39.812 2.018 1 79.75 404 PRO A CA 1
ATOM 3226 C C . PRO A 1 404 ? -5.234 38.406 1.706 1 79.75 404 PRO A C 1
ATOM 3228 O O . PRO A 1 404 ? -5.652 38.125 0.578 1 79.75 404 PRO A O 1
ATOM 3231 N N . ILE A 1 405 ? -5.023 37.531 2.66 1 91.12 405 ILE A N 1
ATOM 3232 C CA . ILE A 1 405 ? -5.668 36.219 2.559 1 91.12 405 ILE A CA 1
ATOM 3233 C C . ILE A 1 405 ? -7.133 36.312 2.98 1 91.12 405 ILE A C 1
ATOM 3235 O O . ILE A 1 405 ? -7.43 36.5 4.164 1 91.12 405 ILE A O 1
ATOM 3239 N N . LYS A 1 406 ? -7.977 36.312 1.997 1 91.12 406 LYS A N 1
ATOM 3240 C CA . LYS A 1 406 ? -9.406 36.344 2.297 1 91.12 406 LYS A CA 1
ATOM 3241 C C . LYS A 1 406 ? -9.922 34.938 2.582 1 91.12 406 LYS A C 1
ATOM 3243 O O . LYS A 1 406 ? -10.086 34.125 1.664 1 91.12 406 LYS A O 1
ATOM 3248 N N . GLY A 1 407 ? -10.156 34.719 3.863 1 93.31 407 GLY A N 1
ATOM 3249 C CA . GLY A 1 407 ? -10.594 33.375 4.277 1 93.31 407 GLY A CA 1
ATOM 3250 C C . GLY A 1 407 ? -12.102 33.219 4.281 1 93.31 407 GLY A C 1
ATOM 3251 O O . GLY A 1 407 ? -12.789 33.781 3.42 1 93.31 407 GLY A O 1
ATOM 3252 N N . LYS A 1 408 ? -12.602 32.406 5.117 1 92.44 408 LYS A N 1
ATOM 3253 C CA . LYS A 1 408 ? -14.031 32.125 5.227 1 92.44 408 LYS A CA 1
ATOM 3254 C C . LYS A 1 408 ? -14.812 33.344 5.652 1 92.44 408 LYS A C 1
ATOM 3256 O O . LYS A 1 408 ? -14.359 34.125 6.492 1 92.44 408 LYS A O 1
ATOM 3261 N N . CYS A 1 409 ? -16.016 33.5 5.047 1 89.94 409 CYS A N 1
ATOM 3262 C CA . CYS A 1 409 ? -16.922 34.594 5.379 1 89.94 409 CYS A CA 1
ATOM 3263 C C . CYS A 1 409 ? -16.234 35.938 5.23 1 89.94 409 CYS A C 1
ATOM 3265 O O . CYS A 1 409 ? -16.422 36.812 6.062 1 89.94 409 CYS A O 1
ATOM 3267 N N . ASN A 1 410 ? -15.328 36.062 4.363 1 87 410 ASN A N 1
ATOM 3268 C CA . ASN A 1 410 ? -14.609 37.25 4.004 1 87 410 ASN A CA 1
ATOM 3269 C C . ASN A 1 410 ? -13.703 37.719 5.137 1 87 410 ASN A C 1
ATOM 3271 O O . ASN A 1 410 ? -13.367 38.906 5.223 1 87 410 ASN A O 1
ATOM 3275 N N . THR A 1 411 ? -13.461 36.781 5.996 1 91.5 411 THR A N 1
ATOM 3276 C CA . THR A 1 411 ? -12.5 37.094 7.051 1 91.5 411 THR A CA 1
ATOM 3277 C C . THR A 1 411 ? -11.094 37.281 6.473 1 91.5 411 THR A C 1
ATOM 3279 O O . THR A 1 411 ? -10.664 36.5 5.633 1 91.5 411 THR A O 1
ATOM 3282 N N . ILE A 1 412 ? -10.398 38.312 6.906 1 91.06 412 ILE A N 1
ATOM 3283 C CA . ILE A 1 412 ? -9.023 38.531 6.48 1 91.06 412 ILE A CA 1
ATOM 3284 C C . ILE A 1 412 ? -8.07 37.812 7.449 1 91.06 412 ILE A C 1
ATOM 3286 O O . ILE A 1 412 ? -8.055 38.125 8.641 1 91.06 412 ILE A O 1
ATOM 3290 N N . TYR A 1 413 ? -7.383 36.844 6.953 1 93.62 413 TYR A N 1
ATOM 3291 C CA . TYR A 1 413 ? -6.367 36.156 7.75 1 93.62 413 TYR A CA 1
ATOM 3292 C C . TYR A 1 413 ? -5.031 36.875 7.664 1 93.62 413 TYR A C 1
ATOM 3294 O O . TYR A 1 413 ? -4.395 36.906 6.609 1 93.62 413 TYR A O 1
ATOM 3302 N N . ASN A 1 414 ? -4.609 37.469 8.781 1 90.75 414 ASN A N 1
ATOM 3303 C CA . ASN A 1 414 ? -3.346 38.188 8.93 1 90.75 414 ASN A CA 1
ATOM 3304 C C . ASN A 1 414 ? -2.352 37.406 9.781 1 90.75 414 ASN A C 1
ATOM 3306 O O . ASN A 1 414 ? -2.627 36.281 10.18 1 90.75 414 ASN A O 1
ATOM 3310 N N . LYS A 1 415 ? -1.223 38.062 9.938 1 91.44 415 LYS A N 1
ATOM 3311 C CA . LYS A 1 415 ? -0.224 37.5 10.836 1 91.44 415 LYS A CA 1
ATOM 3312 C C . LYS A 1 415 ? -0.855 37.094 12.164 1 91.44 415 LYS A C 1
ATOM 3314 O O . LYS A 1 415 ? -1.669 37.812 12.727 1 91.44 415 LYS A O 1
ATOM 3319 N N . HIS A 1 416 ? -0.577 35.844 12.562 1 94.44 416 HIS A N 1
ATOM 3320 C CA . HIS A 1 416 ? -1.004 35.312 13.852 1 94.44 416 HIS A CA 1
ATOM 3321 C C . HIS A 1 416 ? -2.516 35.125 13.891 1 94.44 416 HIS A C 1
ATOM 3323 O O . HIS A 1 416 ? -3.146 35.312 14.93 1 94.44 416 HIS A O 1
ATOM 3329 N N . SER A 1 417 ? -3.068 34.812 12.727 1 95.44 417 SER A N 1
ATOM 3330 C CA . SER A 1 417 ? -4.496 34.531 12.703 1 95.44 417 SER A CA 1
ATOM 3331 C C . SER A 1 417 ? -4.781 33.094 13.195 1 95.44 417 SER A C 1
ATOM 3333 O O . SER A 1 417 ? -5.918 32.781 13.547 1 95.44 417 SER A O 1
ATOM 3335 N N . GLY A 1 418 ? -3.848 32.219 13.102 1 97.75 418 GLY A N 1
ATOM 3336 C CA . GLY A 1 418 ? -3.992 30.844 13.523 1 97.75 418 GLY A CA 1
ATOM 3337 C C . GLY A 1 418 ? -2.676 30.188 13.906 1 97.75 418 GLY A C 1
ATOM 3338 O O . GLY A 1 418 ? -1.612 30.797 13.758 1 97.75 418 GLY A O 1
ATOM 3339 N N . ILE A 1 419 ? -2.736 29.031 14.484 1 98.38 419 ILE A N 1
ATOM 3340 C CA . ILE A 1 419 ? -1.562 28.25 14.875 1 98.38 419 ILE A CA 1
ATOM 3341 C C . ILE A 1 419 ? -1.652 26.844 14.289 1 98.38 419 ILE A C 1
ATOM 3343 O O . ILE A 1 419 ? -2.697 26.203 14.375 1 98.38 419 ILE A O 1
ATOM 3347 N N . CYS A 1 420 ? -0.621 26.453 13.586 1 98.44 420 CYS A N 1
ATOM 3348 C CA . CYS A 1 420 ? -0.506 25.109 13.031 1 98.44 420 CYS A CA 1
ATOM 3349 C C . CYS A 1 420 ? 0.421 24.234 13.875 1 98.44 420 CYS A C 1
ATOM 3351 O O . CYS A 1 420 ? 1.56 24.625 14.148 1 98.44 420 CYS A O 1
ATOM 3353 N N . ILE A 1 421 ? -0.071 23.172 14.383 1 98.25 421 ILE A N 1
ATOM 3354 C CA . ILE A 1 421 ? 0.689 22.172 15.117 1 98.25 421 ILE A CA 1
ATOM 3355 C C . ILE A 1 421 ? 0.716 20.859 14.32 1 98.25 421 ILE A C 1
ATOM 3357 O O . ILE A 1 421 ? -0.253 20.109 14.336 1 98.25 421 ILE A O 1
ATOM 3361 N N . ARG A 1 422 ? 1.818 20.547 13.75 1 97.81 422 ARG A N 1
ATOM 3362 C CA . ARG A 1 422 ? 1.889 19.531 12.719 1 97.81 422 ARG A CA 1
ATOM 3363 C C . ARG A 1 422 ? 2.863 18.422 13.109 1 97.81 422 ARG A C 1
ATOM 3365 O O . ARG A 1 422 ? 4.078 18.625 13.086 1 97.81 422 ARG A O 1
ATOM 3372 N N . PRO A 1 423 ? 2.342 17.234 13.508 1 97.5 423 PRO A N 1
ATOM 3373 C CA . PRO A 1 423 ? 3.24 16.094 13.695 1 97.5 423 PRO A CA 1
ATOM 3374 C C . PRO A 1 423 ? 3.934 15.672 12.398 1 97.5 423 PRO A C 1
ATOM 3376 O O . PRO A 1 423 ? 3.291 15.594 11.344 1 97.5 423 PRO A O 1
ATOM 3379 N N . GLN A 1 424 ? 5.164 15.492 12.414 1 97.56 424 GLN A N 1
ATOM 3380 C CA . GLN A 1 424 ? 5.941 15.141 11.234 1 97.56 424 GLN A CA 1
ATOM 3381 C C . GLN A 1 424 ? 7.234 14.422 11.617 1 97.56 424 GLN A C 1
ATOM 3383 O O . GLN A 1 424 ? 7.531 14.266 12.797 1 97.56 424 GLN A O 1
ATOM 3388 N N . LEU A 1 425 ? 7.941 13.891 10.609 1 97.31 425 LEU A N 1
ATOM 3389 C CA . LEU A 1 425 ? 9.312 13.422 10.766 1 97.31 425 LEU A CA 1
ATOM 3390 C C . LEU A 1 425 ? 10.289 14.602 10.758 1 97.31 425 LEU A C 1
ATOM 3392 O O . LEU A 1 425 ? 9.875 15.758 10.656 1 97.31 425 LEU A O 1
ATOM 3396 N N . PHE A 1 426 ? 11.578 14.336 10.969 1 96.88 426 PHE A N 1
ATOM 3397 C CA . PHE A 1 426 ? 12.586 15.391 11.055 1 96.88 426 PHE A CA 1
ATOM 3398 C C . PHE A 1 426 ? 12.648 16.188 9.75 1 96.88 426 PHE A C 1
ATOM 3400 O O . PHE A 1 426 ? 12.68 15.602 8.664 1 96.88 426 PHE A O 1
ATOM 3407 N N . PRO A 1 427 ? 12.633 17.531 9.867 1 96.94 427 PRO A N 1
ATOM 3408 C CA . PRO A 1 427 ? 12.727 18.391 8.68 1 96.94 427 PRO A CA 1
ATOM 3409 C C . PRO A 1 427 ? 14.102 18.328 8.023 1 96.94 427 PRO A C 1
ATOM 3411 O O . PRO A 1 427 ? 15.117 18.234 8.711 1 96.94 427 PRO A O 1
ATOM 3414 N N . ASP A 1 428 ? 14.156 18.281 6.703 1 96.88 428 ASP A N 1
ATOM 3415 C CA . ASP A 1 428 ? 15.383 18.297 5.906 1 96.88 428 ASP A CA 1
ATOM 3416 C C . ASP A 1 428 ? 16.281 17.125 6.262 1 96.88 428 ASP A C 1
ATOM 3418 O O . ASP A 1 428 ? 17.516 17.234 6.203 1 96.88 428 ASP A O 1
ATOM 3422 N N . ALA A 1 429 ? 15.656 16.062 6.609 1 95.88 429 ALA A N 1
ATOM 3423 C CA . ALA A 1 429 ? 16.406 14.891 7.086 1 95.88 429 ALA A CA 1
ATOM 3424 C C . ALA A 1 429 ? 17.234 14.273 5.965 1 95.88 429 ALA A C 1
ATOM 3426 O O . ALA A 1 429 ? 18.203 13.555 6.219 1 95.88 429 ALA A O 1
ATOM 3427 N N . VAL A 1 430 ? 16.906 14.492 4.734 1 94 430 VAL A N 1
ATOM 3428 C CA . VAL A 1 430 ? 17.656 13.992 3.588 1 94 430 VAL A CA 1
ATOM 3429 C C . VAL A 1 430 ? 19.031 14.641 3.541 1 94 430 VAL A C 1
ATOM 3431 O O . VAL A 1 430 ? 20 14.016 3.123 1 94 430 VAL A O 1
ATOM 3434 N N . THR A 1 431 ? 19.109 15.836 3.934 1 92.56 431 THR A N 1
ATOM 3435 C CA . THR A 1 431 ? 20.328 16.625 3.889 1 92.56 431 THR A CA 1
ATOM 3436 C C . THR A 1 431 ? 21.203 16.359 5.113 1 92.56 431 THR A C 1
ATOM 3438 O O . THR A 1 431 ? 22.422 16.312 5.016 1 92.56 431 THR A O 1
ATOM 3441 N N . HIS A 1 432 ? 20.516 16.156 6.234 1 93.88 432 HIS A N 1
ATOM 3442 C CA . HIS A 1 432 ? 21.234 16 7.492 1 93.88 432 HIS A CA 1
ATOM 3443 C C . HIS A 1 432 ? 21.266 14.547 7.941 1 93.88 432 HIS A C 1
ATOM 3445 O O . HIS A 1 432 ? 20.328 14.078 8.586 1 93.88 432 HIS A O 1
ATOM 3451 N N . LYS A 1 433 ? 22.328 13.883 7.816 1 88.75 433 LYS A N 1
ATOM 3452 C CA . LYS A 1 433 ? 22.453 12.438 7.984 1 88.75 433 LYS A CA 1
ATOM 3453 C C . LYS A 1 433 ? 22.328 12.047 9.453 1 88.75 433 LYS A C 1
ATOM 3455 O O . LYS A 1 433 ? 22.078 10.883 9.773 1 88.75 433 LYS A O 1
ATOM 3460 N N . ASN A 1 434 ? 22.547 13.016 10.344 1 91.19 434 ASN A N 1
ATOM 3461 C CA . ASN A 1 434 ? 22.406 12.711 11.766 1 91.19 434 ASN A CA 1
ATOM 3462 C C . ASN A 1 434 ? 20.953 12.625 12.188 1 91.19 434 ASN A C 1
ATOM 3464 O O . ASN A 1 434 ? 20.641 12.148 13.281 1 91.19 434 ASN A O 1
ATOM 3468 N N . PHE A 1 435 ? 20.094 13.141 11.367 1 93.44 435 PHE A N 1
ATOM 3469 C CA . PHE A 1 435 ? 18.672 12.945 11.609 1 93.44 435 PHE A CA 1
ATOM 3470 C C . PHE A 1 435 ? 18.219 11.562 11.164 1 93.44 435 PHE A C 1
ATOM 3472 O O . PHE A 1 435 ? 18.828 10.977 10.258 1 93.44 435 PHE A O 1
ATOM 3479 N N . ASN A 1 436 ? 17.266 11 11.844 1 91.44 436 ASN A N 1
ATOM 3480 C CA . ASN A 1 436 ? 16.719 9.727 11.375 1 91.44 436 ASN A CA 1
ATOM 3481 C C . ASN A 1 436 ? 16.234 9.82 9.93 1 91.44 436 ASN A C 1
ATOM 3483 O O . ASN A 1 436 ? 15.617 10.812 9.539 1 91.44 436 ASN A O 1
ATOM 3487 N N . SER A 1 437 ? 16.484 8.766 9.195 1 93.44 437 SER A N 1
ATOM 3488 C CA . SER A 1 437 ? 16.141 8.75 7.781 1 93.44 437 SER A CA 1
ATOM 3489 C C . SER A 1 437 ? 14.633 8.781 7.574 1 93.44 437 SER A C 1
ATOM 3491 O O . SER A 1 437 ? 13.883 8.133 8.312 1 93.44 437 SER A O 1
ATOM 3493 N N . ILE A 1 438 ? 14.258 9.516 6.543 1 96.31 438 ILE A N 1
ATOM 3494 C CA . ILE A 1 438 ? 12.844 9.539 6.168 1 96.31 438 ILE A CA 1
ATOM 3495 C C . ILE A 1 438 ? 12.656 8.812 4.836 1 96.31 438 ILE A C 1
ATOM 3497 O O . ILE A 1 438 ? 11.617 8.969 4.18 1 96.31 438 ILE A O 1
ATOM 3501 N N . THR A 1 439 ? 13.664 8.086 4.383 1 96.5 439 THR A N 1
ATOM 3502 C CA . THR A 1 439 ? 13.57 7.328 3.141 1 96.5 439 THR A CA 1
ATOM 3503 C C . THR A 1 439 ? 12.742 6.062 3.344 1 96.5 439 THR A C 1
ATOM 3505 O O . THR A 1 439 ? 13.055 5.246 4.215 1 96.5 439 THR A O 1
ATOM 3508 N N . LEU A 1 440 ? 11.711 5.969 2.582 1 97.38 440 LEU A N 1
ATOM 3509 C CA . LEU A 1 440 ? 10.906 4.754 2.545 1 97.38 440 LEU A CA 1
ATOM 3510 C C . LEU A 1 440 ? 11.422 3.793 1.481 1 97.38 440 LEU A C 1
ATOM 3512 O O . LEU A 1 440 ? 11.547 4.164 0.313 1 97.38 440 LEU A O 1
ATOM 3516 N N . LYS A 1 441 ? 11.758 2.596 1.901 1 96.06 441 LYS A N 1
ATOM 3517 C CA . LYS A 1 441 ? 12.172 1.546 0.974 1 96.06 441 LYS A CA 1
ATOM 3518 C C . LYS A 1 441 ? 10.977 0.714 0.519 1 96.06 441 LYS A C 1
ATOM 3520 O O . LYS A 1 441 ? 9.977 0.615 1.231 1 96.06 441 LYS A O 1
ATOM 3525 N N . PRO A 1 442 ? 11.07 0.124 -0.647 1 95.75 442 PRO A N 1
ATOM 3526 C CA . PRO A 1 442 ? 9.953 -0.671 -1.16 1 95.75 442 PRO A CA 1
ATOM 3527 C C . PRO A 1 442 ? 9.57 -1.818 -0.229 1 95.75 442 PRO A C 1
ATOM 3529 O O . PRO A 1 442 ? 8.422 -2.271 -0.242 1 95.75 442 PRO A O 1
ATOM 3532 N N . SER A 1 443 ? 10.477 -2.264 0.588 1 94.31 443 SER A N 1
ATOM 3533 C CA . SER A 1 443 ? 10.219 -3.391 1.48 1 94.31 443 SER A CA 1
ATOM 3534 C C . SER A 1 443 ? 9.398 -2.959 2.693 1 94.31 443 SER A C 1
ATOM 3536 O O . SER A 1 443 ? 8.867 -3.801 3.418 1 94.31 443 SER A O 1
ATOM 3538 N N . ASN A 1 444 ? 9.32 -1.699 2.908 1 94.81 444 ASN A N 1
ATOM 3539 C CA . ASN A 1 444 ? 8.672 -1.189 4.117 1 94.81 444 ASN A CA 1
ATOM 3540 C C . ASN A 1 444 ? 7.383 -0.443 3.791 1 94.81 444 ASN A C 1
ATOM 3542 O O . ASN A 1 444 ? 7.121 -0.126 2.629 1 94.81 444 ASN A O 1
ATOM 3546 N N . MET A 1 445 ? 6.566 -0.272 4.852 1 95.81 445 MET A N 1
ATOM 3547 C CA . MET A 1 445 ? 5.363 0.552 4.77 1 95.81 445 MET A CA 1
ATOM 3548 C C . MET A 1 445 ? 5.543 1.856 5.535 1 95.81 445 MET A C 1
ATOM 3550 O O . MET A 1 445 ? 6.191 1.881 6.586 1 95.81 445 MET A O 1
ATOM 3554 N N . TYR A 1 446 ? 5.07 2.93 4.945 1 97.38 446 TYR A N 1
ATOM 3555 C CA . TYR A 1 446 ? 4.938 4.176 5.691 1 97.38 446 TYR A CA 1
ATOM 3556 C C . TYR A 1 446 ? 3.719 4.137 6.605 1 97.38 446 TYR A C 1
ATOM 3558 O O . TYR A 1 446 ? 2.635 3.719 6.191 1 97.38 446 TYR A O 1
ATOM 3566 N N . SER A 1 447 ? 3.85 4.527 7.836 1 97 447 SER A N 1
ATOM 3567 C CA . SER A 1 447 ? 2.725 4.559 8.766 1 97 447 SER A CA 1
ATOM 3568 C C . SER A 1 447 ? 2.861 5.707 9.758 1 97 447 SER A C 1
ATOM 3570 O O . SER A 1 447 ? 3.943 5.938 10.305 1 97 447 SER A O 1
ATOM 3572 N N . GLN A 1 448 ? 1.789 6.438 9.945 1 96 448 GLN A N 1
ATOM 3573 C CA . GLN A 1 448 ? 1.685 7.574 10.859 1 96 448 GLN A CA 1
ATOM 3574 C C . GLN A 1 448 ? 0.272 7.699 11.422 1 96 448 GLN A C 1
ATOM 3576 O O . GLN A 1 448 ? -0.709 7.504 10.703 1 96 448 GLN A O 1
ATOM 3581 N N . GLN A 1 449 ? 0.211 8.008 12.75 1 97.44 449 GLN A N 1
ATOM 3582 C CA . GLN A 1 449 ? -1.091 8.281 13.352 1 97.44 449 GLN A CA 1
ATOM 3583 C C . GLN A 1 449 ? -1.077 9.594 14.125 1 97.44 449 GLN A C 1
ATOM 3585 O O . GLN A 1 449 ? -0.124 9.883 14.844 1 97.44 449 GLN A O 1
ATOM 3590 N N . VAL A 1 450 ? -2.047 10.359 13.938 1 98 450 VAL A N 1
ATOM 3591 C CA . VAL A 1 450 ? -2.264 11.609 14.664 1 98 450 VAL A CA 1
ATOM 3592 C C . VAL A 1 450 ? -3.691 11.656 15.203 1 98 450 VAL A C 1
ATOM 3594 O O . VAL A 1 450 ? -4.641 11.328 14.484 1 98 450 VAL A O 1
ATOM 3597 N N . ILE A 1 451 ? -3.824 12.023 16.438 1 98.25 451 ILE A N 1
ATOM 3598 C CA . ILE A 1 451 ? -5.141 12.211 17.031 1 98.25 451 ILE A CA 1
ATOM 3599 C C . ILE A 1 451 ? -5.293 13.664 17.5 1 98.25 451 ILE A C 1
ATOM 3601 O O . ILE A 1 451 ? -4.508 14.148 18.312 1 98.25 451 ILE A O 1
ATOM 3605 N N . TYR A 1 452 ? -6.215 14.344 16.938 1 98.62 452 TYR A N 1
ATOM 3606 C CA . TYR A 1 452 ? -6.656 15.648 17.438 1 98.62 452 TYR A CA 1
ATOM 3607 C C . TYR A 1 452 ? -7.848 15.5 18.375 1 98.62 452 TYR A C 1
ATOM 3609 O O . TYR A 1 452 ? -8.961 15.227 17.938 1 98.62 452 TYR A O 1
ATOM 3617 N N . LYS A 1 453 ? -7.637 15.695 19.641 1 98.25 453 LYS A N 1
ATOM 3618 C CA . LYS A 1 453 ? -8.695 15.531 20.625 1 98.25 453 LYS A CA 1
ATOM 3619 C C . LYS A 1 453 ? -9.219 16.891 21.094 1 98.25 453 LYS A C 1
ATOM 3621 O O . LYS A 1 453 ? -8.477 17.672 21.688 1 98.25 453 LYS A O 1
ATOM 3626 N N . PHE A 1 454 ? -10.477 17.109 20.891 1 98 454 PHE A N 1
ATOM 3627 C CA . PHE A 1 454 ? -11.117 18.359 21.281 1 98 454 PHE A CA 1
ATOM 3628 C C . PHE A 1 454 ? -11.836 18.188 22.625 1 98 454 PHE A C 1
ATOM 3630 O O . PHE A 1 454 ? -12.461 17.156 22.875 1 98 454 PHE A O 1
ATOM 3637 N N . GLY A 1 455 ? -11.641 19.188 23.453 1 96.5 455 GLY A N 1
ATOM 3638 C CA . GLY A 1 455 ? -12.289 19.172 24.766 1 96.5 455 GLY A CA 1
ATOM 3639 C C . GLY A 1 455 ? -12.703 20.547 25.25 1 96.5 455 GLY A C 1
ATOM 3640 O O . GLY A 1 455 ? -12.586 21.531 24.5 1 96.5 455 GLY A O 1
ATOM 3641 N N . VAL A 1 456 ? -13.32 20.516 26.469 1 95.06 456 VAL A N 1
ATOM 3642 C CA . VAL A 1 456 ? -13.773 21.75 27.094 1 95.06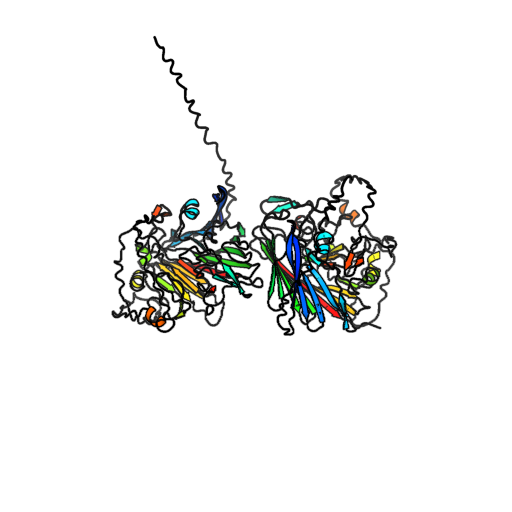 456 VAL A CA 1
ATOM 3643 C C . VAL A 1 456 ? -13.352 21.781 28.562 1 95.06 456 VAL A C 1
ATOM 3645 O O . VAL A 1 456 ? -13.469 20.781 29.266 1 95.06 456 VAL A O 1
ATOM 3648 N N . ILE A 1 457 ? -12.758 22.844 28.938 1 91.19 457 ILE A N 1
ATOM 3649 C CA . ILE A 1 457 ? -12.453 23.047 30.344 1 91.19 457 ILE A CA 1
ATOM 3650 C C . ILE A 1 457 ? -13.43 24.062 30.938 1 91.19 457 ILE A C 1
ATOM 3652 O O . ILE A 1 457 ? -14.047 24.844 30.219 1 91.19 457 ILE A O 1
ATOM 3656 N N . ALA A 1 458 ? -13.688 23.906 32.312 1 79.25 458 ALA A N 1
ATOM 3657 C CA . ALA A 1 458 ? -14.586 24.844 32.969 1 79.25 458 ALA A CA 1
ATOM 3658 C C . ALA A 1 458 ? -14.078 26.266 32.844 1 79.25 458 ALA A C 1
ATOM 3660 O O . ALA A 1 458 ? -12.875 26.531 32.969 1 79.25 458 ALA A O 1
ATOM 3661 N N . SER A 1 459 ? -14.789 27.094 32.094 1 65.06 459 SER A N 1
ATOM 3662 C CA . SER A 1 459 ? -14.438 28.5 31.922 1 65.06 459 SER A CA 1
ATOM 3663 C C . SER A 1 459 ? -14.469 29.25 33.25 1 65.06 459 SER A C 1
ATOM 3665 O O . SER A 1 459 ? -15.305 28.969 34.094 1 65.06 459 SER A O 1
ATOM 3667 N N . THR A 1 460 ? -13.406 29.609 33.906 1 49.09 460 THR A N 1
ATOM 3668 C CA . THR A 1 460 ? -13.562 30.516 35.062 1 49.09 460 THR A CA 1
ATOM 3669 C C . THR A 1 460 ? -14.219 31.828 34.625 1 49.09 460 THR A C 1
ATOM 3671 O O . THR A 1 460 ? -13.758 32.469 33.688 1 49.09 460 THR A O 1
ATOM 3674 N N . ALA A 1 461 ? -15.516 32 34.906 1 41.06 461 ALA A N 1
ATOM 3675 C CA . ALA A 1 461 ? -16.156 33.312 34.844 1 41.06 461 AL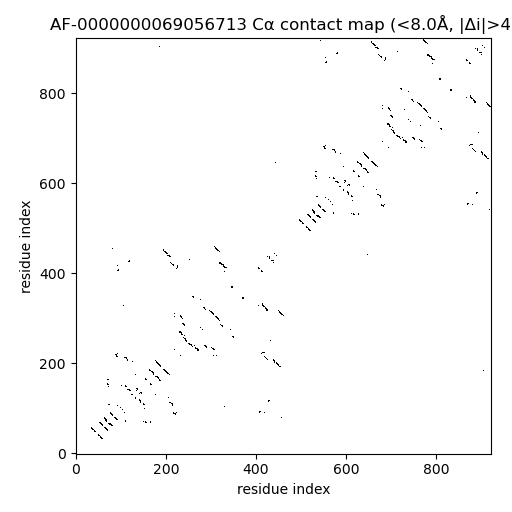A A CA 1
ATOM 3676 C C . ALA A 1 461 ? -15.281 34.375 35.469 1 41.06 461 ALA A C 1
ATOM 3678 O O . ALA A 1 461 ? -14.609 34.156 36.469 1 41.06 461 ALA A O 1
ATOM 3679 N N . MET B 1 1 ? 40.969 4.75 -82.625 1 22.25 1 MET B N 1
ATOM 3680 C CA . MET B 1 1 ? 41.875 4.746 -81.5 1 22.25 1 MET B CA 1
ATOM 3681 C C . MET B 1 1 ? 41.094 5.074 -80.188 1 22.25 1 MET B C 1
ATOM 3683 O O . MET B 1 1 ? 41.188 6.188 -79.688 1 22.25 1 MET B O 1
ATOM 3687 N N . ASP B 1 2 ? 39.906 4.832 -80.312 1 23.39 2 ASP B N 1
ATOM 3688 C CA . ASP B 1 2 ? 38.688 5.051 -79.562 1 23.39 2 ASP B CA 1
ATOM 3689 C C . ASP B 1 2 ? 38.844 4.559 -78.125 1 23.39 2 ASP B C 1
ATOM 3691 O O . ASP B 1 2 ? 39.031 3.365 -77.875 1 23.39 2 ASP B O 1
ATOM 3695 N N . GLY B 1 3 ? 39.531 5.426 -77.438 1 20.11 3 GLY B N 1
ATOM 3696 C CA . GLY B 1 3 ? 40.094 5.359 -76.062 1 20.11 3 GLY B CA 1
ATOM 3697 C C . GLY B 1 3 ? 39.156 4.773 -75.062 1 20.11 3 GLY B C 1
ATOM 3698 O O . GLY B 1 3 ? 37.938 4.652 -75.312 1 20.11 3 GLY B O 1
ATOM 3699 N N . SER B 1 4 ? 39.562 4.559 -73.812 1 18.88 4 SER B N 1
ATOM 3700 C CA . SER B 1 4 ? 39.812 3.576 -72.75 1 18.88 4 SER B CA 1
ATOM 3701 C C . SER B 1 4 ? 38.75 3.656 -71.625 1 18.88 4 SER B C 1
ATOM 3703 O O . SER B 1 4 ? 38.5 2.691 -70.938 1 18.88 4 SER B O 1
ATOM 3705 N N . LYS B 1 5 ? 38.125 4.922 -71.375 1 21.3 5 LYS B N 1
ATOM 3706 C CA . LYS B 1 5 ? 38.156 5.199 -69.938 1 21.3 5 LYS B CA 1
ATOM 3707 C C . LYS B 1 5 ? 37.125 4.355 -69.188 1 21.3 5 LYS B C 1
ATOM 3709 O O . LYS B 1 5 ? 35.906 4.477 -69.438 1 21.3 5 LYS B O 1
ATOM 3714 N N . LYS B 1 6 ? 37.406 3.209 -68.812 1 20.53 6 LYS B N 1
ATOM 3715 C CA . LYS B 1 6 ? 36.75 2.139 -68.062 1 20.53 6 LYS B CA 1
ATOM 3716 C C . LYS B 1 6 ? 36.281 2.633 -66.688 1 20.53 6 LYS B C 1
ATOM 3718 O O . LYS B 1 6 ? 37.094 2.711 -65.75 1 20.53 6 LYS B O 1
ATOM 3723 N N . HIS B 1 7 ? 35.812 3.795 -66.5 1 20.27 7 HIS B N 1
ATOM 3724 C CA . HIS B 1 7 ? 35.781 4.254 -65.062 1 20.27 7 HIS B CA 1
ATOM 3725 C C . HIS B 1 7 ? 35.031 3.266 -64.188 1 20.27 7 HIS B C 1
ATOM 3727 O O . HIS B 1 7 ? 33.875 2.947 -64.438 1 20.27 7 HIS B O 1
ATOM 3733 N N . SER B 1 8 ? 35.625 2.178 -63.875 1 20.62 8 SER B N 1
ATOM 3734 C CA . SER B 1 8 ? 35.156 1.097 -63.031 1 20.62 8 SER B CA 1
ATOM 3735 C C . SER B 1 8 ? 34.656 1.632 -61.688 1 20.62 8 SER B C 1
ATOM 3737 O O . SER B 1 8 ? 35.438 2.268 -60.938 1 20.62 8 SER B O 1
ATOM 3739 N N . LEU B 1 9 ? 33.688 2.365 -61.656 1 20.8 9 LEU B N 1
ATOM 3740 C CA . LEU B 1 9 ? 33.219 2.945 -60.406 1 20.8 9 LEU B CA 1
ATOM 3741 C C . LEU B 1 9 ? 33.219 1.906 -59.312 1 20.8 9 LEU B C 1
ATOM 3743 O O . LEU B 1 9 ? 32.531 0.887 -59.406 1 20.8 9 LEU B O 1
ATOM 3747 N N . GLU B 1 10 ? 34.312 1.587 -58.719 1 19.61 10 GLU B N 1
ATOM 3748 C CA . GLU B 1 10 ? 34.625 0.721 -57.594 1 19.61 10 GLU B CA 1
ATOM 3749 C C . GLU B 1 10 ? 33.688 1.016 -56.406 1 19.61 10 GLU B C 1
ATOM 3751 O O . GLU B 1 10 ? 33.594 2.156 -55.969 1 19.61 10 GLU B O 1
ATOM 3756 N N . THR B 1 11 ? 32.5 0.471 -56.406 1 20.22 11 THR B N 1
ATOM 3757 C CA . THR B 1 11 ? 31.5 0.513 -55.344 1 20.22 11 THR B CA 1
ATOM 3758 C C . THR B 1 11 ? 32.156 0.275 -53.969 1 20.22 11 THR B C 1
ATOM 3760 O O . THR B 1 11 ? 32.781 -0.763 -53.75 1 20.22 11 THR B O 1
ATOM 3763 N N . MET B 1 12 ? 32.875 1.175 -53.438 1 20.61 12 MET B N 1
ATOM 3764 C CA . MET B 1 12 ? 33.469 1.028 -52.125 1 20.61 12 MET B CA 1
ATOM 3765 C C . MET B 1 12 ? 32.469 0.385 -51.156 1 20.61 12 MET B C 1
ATOM 3767 O O . MET B 1 12 ? 31.391 0.931 -50.906 1 20.61 12 MET B O 1
ATOM 3771 N N . LEU B 1 13 ? 32.344 -0.902 -51.094 1 20.48 13 LEU B N 1
ATOM 3772 C CA . LEU B 1 13 ? 31.656 -1.76 -50.156 1 20.48 13 LEU B CA 1
ATOM 3773 C C . LEU B 1 13 ? 31.984 -1.354 -48.719 1 20.48 13 LEU B C 1
ATOM 3775 O O . LEU B 1 13 ? 33.156 -1.327 -48.344 1 20.48 13 LEU B O 1
ATOM 3779 N N . LEU B 1 14 ? 31.297 -0.369 -48.188 1 20.11 14 LEU B N 1
ATOM 3780 C CA . LEU B 1 14 ? 31.484 0.109 -46.844 1 20.11 14 LEU B CA 1
ATOM 3781 C C . LEU B 1 14 ? 31.75 -1.052 -45.875 1 20.11 14 LEU B C 1
ATOM 3783 O O . LEU B 1 14 ? 31.047 -2.066 -45.906 1 20.11 14 LEU B O 1
ATOM 3787 N N . ASN B 1 15 ? 32.906 -1.294 -45.438 1 20.73 15 ASN B N 1
ATOM 3788 C CA . ASN B 1 15 ? 33.562 -2.203 -44.469 1 20.73 15 ASN B CA 1
ATOM 3789 C C . ASN B 1 15 ? 32.719 -2.35 -43.188 1 20.73 15 ASN B C 1
ATOM 3791 O O . ASN B 1 15 ? 32.125 -1.382 -42.75 1 20.73 15 ASN B O 1
ATOM 3795 N N . PRO B 1 16 ? 32.406 -3.615 -42.75 1 22.86 16 PRO B N 1
ATOM 3796 C CA . PRO B 1 16 ? 31.609 -4.098 -41.625 1 22.86 16 PRO B CA 1
ATOM 3797 C C . PRO B 1 16 ? 32.062 -3.531 -40.281 1 22.86 16 PRO B C 1
ATOM 3799 O O . PRO B 1 16 ? 33.25 -3.588 -39.969 1 22.86 16 PRO B O 1
ATOM 3802 N N . ILE B 1 17 ? 31.672 -2.43 -39.844 1 23.47 17 ILE B N 1
ATOM 3803 C CA . ILE B 1 17 ? 32.094 -1.815 -38.594 1 23.47 17 ILE B CA 1
ATOM 3804 C C . ILE B 1 17 ? 32.219 -2.887 -37.531 1 23.47 17 ILE B C 1
ATOM 3806 O O . ILE B 1 17 ? 31.312 -3.715 -37.344 1 23.47 17 ILE B O 1
ATOM 3810 N N . SER B 1 18 ? 33.375 -3.27 -37 1 22.45 18 SER B N 1
ATOM 3811 C CA . SER B 1 18 ? 33.906 -4.125 -35.938 1 22.45 18 SER B CA 1
ATOM 3812 C C . SER B 1 18 ? 33.094 -3.998 -34.656 1 22.45 18 SER B C 1
ATOM 3814 O O . SER B 1 18 ? 32.594 -2.922 -34.344 1 22.45 18 SER B O 1
ATOM 3816 N N . VAL B 1 19 ? 32.656 -5.129 -34.031 1 23.8 19 VAL B N 1
ATOM 3817 C CA . VAL B 1 19 ? 31.938 -5.605 -32.844 1 23.8 19 VAL B CA 1
ATOM 3818 C C . VAL B 1 19 ? 32.562 -4.988 -31.594 1 23.8 19 VAL B C 1
ATOM 3820 O O . VAL B 1 19 ? 33.688 -5.344 -31.203 1 23.8 19 VAL B O 1
ATOM 3823 N N . ASP B 1 20 ? 32.844 -3.77 -31.391 1 23.19 20 ASP B N 1
ATOM 3824 C CA . ASP B 1 20 ? 33.406 -3.08 -30.234 1 23.19 20 ASP B CA 1
ATOM 3825 C C . ASP B 1 20 ? 32.875 -3.678 -28.922 1 23.19 20 ASP B C 1
ATOM 3827 O O . ASP B 1 20 ? 31.703 -4.047 -28.828 1 23.19 20 ASP B O 1
ATOM 3831 N N . ALA B 1 21 ? 33.844 -4.023 -27.922 1 23.31 21 ALA B N 1
ATOM 3832 C CA . ALA B 1 21 ? 34.031 -4.586 -26.578 1 23.31 21 ALA B CA 1
ATOM 3833 C C . ALA B 1 21 ? 33.094 -3.928 -25.578 1 23.31 21 ALA B C 1
ATOM 3835 O O . ALA B 1 21 ? 33.219 -2.738 -25.281 1 23.31 21 ALA B O 1
ATOM 3836 N N . LEU B 1 22 ? 31.906 -4.223 -25.625 1 24.52 22 LEU B N 1
ATOM 3837 C CA . LEU B 1 22 ? 30.969 -4.012 -24.547 1 24.52 22 LEU B CA 1
ATOM 3838 C C . LEU B 1 22 ? 31.625 -4.254 -23.188 1 24.52 22 LEU B C 1
ATOM 3840 O O . LEU B 1 22 ? 31.891 -5.402 -22.812 1 24.52 22 LEU B O 1
ATOM 3844 N N . ASN B 1 23 ? 32.625 -3.482 -22.844 1 24.16 23 ASN B N 1
ATOM 3845 C CA . ASN B 1 23 ? 33.125 -3.559 -21.484 1 24.16 23 ASN B CA 1
ATOM 3846 C C . ASN B 1 23 ? 32 -3.621 -20.469 1 24.16 23 ASN B C 1
ATOM 3848 O O . ASN B 1 23 ? 31.234 -2.666 -20.328 1 24.16 23 ASN B O 1
ATOM 3852 N N . ASP B 1 24 ? 31.469 -4.77 -20.297 1 26.36 24 ASP B N 1
ATOM 3853 C CA . ASP B 1 24 ? 30.641 -5.336 -19.234 1 26.36 24 ASP B CA 1
ATOM 3854 C C . ASP B 1 24 ? 31.141 -4.887 -17.859 1 26.36 24 ASP B C 1
ATOM 3856 O O . ASP B 1 24 ? 32.188 -5.332 -17.391 1 26.36 24 ASP B O 1
ATOM 3860 N N . ILE B 1 25 ? 31.203 -3.668 -17.625 1 27.42 25 ILE B N 1
ATOM 3861 C CA . ILE B 1 25 ? 31.562 -3.406 -16.234 1 27.42 25 ILE B CA 1
ATOM 3862 C C . ILE B 1 25 ? 30.656 -4.215 -15.305 1 27.42 25 ILE B C 1
ATOM 3864 O O . ILE B 1 25 ? 29.469 -3.922 -15.18 1 27.42 25 ILE B O 1
ATOM 3868 N N . ILE B 1 26 ? 30.969 -5.473 -15.18 1 27.33 26 ILE B N 1
ATOM 3869 C CA . ILE B 1 26 ? 30.516 -6.398 -14.141 1 27.33 26 ILE B CA 1
ATOM 3870 C C . ILE B 1 26 ? 30.766 -5.793 -12.766 1 27.33 26 ILE B C 1
ATOM 3872 O O . ILE B 1 26 ? 31.906 -5.586 -12.367 1 27.33 26 ILE B O 1
ATOM 3876 N N . TYR B 1 27 ? 30.094 -4.883 -12.398 1 27.02 27 TYR B N 1
ATOM 3877 C CA . TYR B 1 27 ? 30.25 -4.617 -10.969 1 27.02 27 TYR B CA 1
ATOM 3878 C C . TYR B 1 27 ? 29.953 -5.867 -10.148 1 27.02 27 TYR B C 1
ATOM 3880 O O . TYR B 1 27 ? 28.812 -6.344 -10.117 1 27.02 27 TYR B O 1
ATOM 3888 N N . GLU B 1 28 ? 30.969 -6.82 -10.133 1 27.42 28 GLU B N 1
ATOM 3889 C CA . GLU B 1 28 ? 31 -7.891 -9.141 1 27.42 28 GLU B CA 1
ATOM 3890 C C . GLU B 1 28 ? 31.078 -7.328 -7.723 1 27.42 28 GLU B C 1
ATOM 3892 O O . GLU B 1 28 ? 32.094 -6.754 -7.332 1 27.42 28 GLU B O 1
ATOM 3897 N N . SER B 1 29 ? 30.172 -6.676 -7.195 1 31.44 29 SER B N 1
ATOM 3898 C CA . SER B 1 29 ? 30.344 -6.477 -5.762 1 31.44 29 SER B CA 1
ATOM 3899 C C . SER B 1 29 ? 30.859 -7.742 -5.086 1 31.44 29 SER B C 1
ATOM 3901 O O . SER B 1 29 ? 30.562 -8.852 -5.531 1 31.44 29 SER B O 1
ATOM 3903 N N . GLU B 1 30 ? 32.062 -7.812 -4.477 1 30.05 30 GLU B N 1
ATOM 3904 C CA . GLU B 1 30 ? 32.719 -8.828 -3.654 1 30.05 30 GLU B CA 1
ATOM 3905 C C . GLU B 1 30 ? 31.688 -9.664 -2.895 1 30.05 30 GLU B C 1
ATOM 3907 O O . GLU B 1 30 ? 30.656 -9.148 -2.465 1 30.05 30 GLU B O 1
ATOM 3912 N N . GLU B 1 31 ? 31.922 -11.086 -2.916 1 32.06 31 GLU B N 1
ATOM 3913 C CA . GLU B 1 31 ? 31.344 -12.383 -2.572 1 32.06 31 GLU B CA 1
ATOM 3914 C C . GLU B 1 31 ? 31.031 -12.469 -1.082 1 32.06 31 GLU B C 1
ATOM 3916 O O . GLU B 1 31 ? 31.766 -13.109 -0.324 1 32.06 31 GLU B O 1
ATOM 3921 N N . GLN B 1 32 ? 31.062 -11.586 -0.291 1 32.25 32 GLN B N 1
ATOM 3922 C CA . GLN B 1 32 ? 30.578 -12.258 0.909 1 32.25 32 GLN B CA 1
ATOM 3923 C C . GLN B 1 32 ? 29.406 -13.188 0.586 1 32.25 32 GLN B C 1
ATOM 3925 O O . GLN B 1 32 ? 28.719 -12.992 -0.414 1 32.25 32 GLN B O 1
ATOM 3930 N N . GLN B 1 33 ? 29.234 -14.531 1.049 1 38.12 33 GLN B N 1
ATOM 3931 C CA . GLN B 1 33 ? 28.266 -15.609 0.84 1 38.12 33 GLN B CA 1
ATOM 3932 C C . GLN B 1 33 ? 26.906 -15.055 0.444 1 38.12 33 GLN B C 1
ATOM 3934 O O . GLN B 1 33 ? 26.016 -14.914 1.288 1 38.12 33 GLN B O 1
ATOM 3939 N N . LYS B 1 34 ? 26.703 -14.047 -0.431 1 47.75 34 LYS B N 1
ATOM 3940 C CA . LYS B 1 34 ? 25.562 -13.172 -0.74 1 47.75 34 LYS B CA 1
ATOM 3941 C C . LYS B 1 34 ? 24.469 -13.938 -1.466 1 47.75 34 LYS B C 1
ATOM 3943 O O . LYS B 1 34 ? 24.719 -14.609 -2.471 1 47.75 34 LYS B O 1
ATOM 3948 N N . SER B 1 35 ? 23.188 -14.281 -0.875 1 63.16 35 SER B N 1
ATOM 3949 C CA . SER B 1 35 ? 21.906 -14.914 -1.139 1 63.16 35 SER B CA 1
ATOM 3950 C C . SER B 1 35 ? 21.297 -14.398 -2.438 1 63.16 35 SER B C 1
ATOM 3952 O O . SER B 1 35 ? 20.281 -14.93 -2.91 1 63.16 35 SER B O 1
ATOM 3954 N N . PHE B 1 36 ? 21.969 -13.258 -3.043 1 66.12 36 PHE B N 1
ATOM 3955 C CA . PHE B 1 36 ? 21.297 -12.719 -4.215 1 66.12 36 PHE B CA 1
ATOM 3956 C C . PHE B 1 36 ? 22.297 -12.398 -5.316 1 66.12 36 PHE B C 1
ATOM 3958 O O . PHE B 1 36 ? 23.438 -12.023 -5.035 1 66.12 36 PHE B O 1
ATOM 3965 N N . SER B 1 37 ? 22.156 -12.812 -6.656 1 67 37 SER B N 1
ATOM 3966 C CA . SER B 1 37 ? 22.844 -12.25 -7.816 1 67 37 SER B CA 1
ATOM 3967 C C . SER B 1 37 ? 21.859 -11.594 -8.773 1 67 37 SER B C 1
ATOM 3969 O O . SER B 1 37 ? 20.656 -11.898 -8.75 1 67 37 SER B O 1
ATOM 3971 N N . ILE B 1 38 ? 22.328 -10.5 -9.469 1 73.56 38 ILE B N 1
ATOM 3972 C CA . ILE B 1 38 ? 21.484 -9.758 -10.383 1 73.56 38 ILE B CA 1
ATOM 3973 C C . ILE B 1 38 ? 22.109 -9.734 -11.773 1 73.56 38 ILE B C 1
ATOM 3975 O O . ILE B 1 38 ? 23.328 -9.539 -11.906 1 73.56 38 ILE B O 1
ATOM 3979 N N . LYS B 1 39 ? 21.344 -10.164 -12.797 1 72.75 39 LYS B N 1
ATOM 3980 C CA . LYS B 1 39 ? 21.734 -10.031 -14.195 1 72.75 39 LYS B CA 1
ATOM 3981 C C . LYS B 1 39 ? 20.703 -9.211 -14.977 1 72.75 39 LYS B C 1
ATOM 3983 O O . LYS B 1 39 ? 19.5 -9.344 -14.766 1 72.75 39 LYS B O 1
ATOM 3988 N N . LEU B 1 40 ? 21.266 -8.297 -15.766 1 68.25 40 LEU B N 1
ATOM 3989 C CA . LEU B 1 40 ? 20.391 -7.41 -16.531 1 68.25 40 LEU B CA 1
ATOM 3990 C C . LEU B 1 40 ? 20.344 -7.828 -18 1 68.25 40 LEU B C 1
ATOM 3992 O O . LEU B 1 40 ? 21.359 -8.242 -18.562 1 68.25 40 LEU B O 1
ATOM 3996 N N . CYS B 1 41 ? 19.141 -7.996 -18.438 1 69.88 41 CYS B N 1
ATOM 3997 C CA . CYS B 1 41 ? 18.922 -8.203 -19.859 1 69.88 41 CYS B CA 1
ATOM 3998 C C . CYS B 1 41 ? 17.953 -7.16 -20.422 1 69.88 41 CYS B C 1
ATOM 4000 O O . CYS B 1 41 ? 17.312 -6.438 -19.656 1 69.88 41 CYS B O 1
ATOM 4002 N N . SER B 1 42 ? 18.125 -6.77 -21.703 1 70.75 42 SER B N 1
ATOM 4003 C CA . SER B 1 42 ? 17.25 -5.773 -22.312 1 70.75 42 SER B CA 1
ATOM 4004 C C . SER B 1 42 ? 16.25 -6.422 -23.266 1 70.75 42 SER B C 1
ATOM 4006 O O . SER B 1 42 ? 16.562 -7.414 -23.922 1 70.75 42 SER B O 1
ATOM 4008 N N . ILE B 1 43 ? 15.055 -5.953 -23.109 1 66.19 43 ILE B N 1
ATOM 4009 C CA . ILE B 1 43 ? 14.039 -6.363 -24.078 1 66.19 43 ILE B CA 1
ATOM 4010 C C . ILE B 1 43 ? 13.344 -5.129 -24.641 1 66.19 43 ILE B C 1
ATOM 4012 O O . ILE B 1 43 ? 13.477 -4.027 -24.109 1 66.19 43 ILE B O 1
ATOM 4016 N N . LYS B 1 44 ? 12.695 -5.27 -25.891 1 67.06 44 LYS B N 1
ATOM 4017 C CA . LYS B 1 44 ? 11.906 -4.184 -26.438 1 67.06 44 LYS B CA 1
ATOM 4018 C C . LYS B 1 44 ? 10.484 -4.184 -25.875 1 67.06 44 LYS B C 1
ATOM 4020 O O . LYS B 1 44 ? 9.867 -5.242 -25.75 1 67.06 44 LYS B O 1
ATOM 4025 N N . ASP B 1 45 ? 10.086 -3.066 -25.359 1 65.31 45 ASP B N 1
ATOM 4026 C CA . ASP B 1 45 ? 8.703 -2.959 -24.875 1 65.31 45 ASP B CA 1
ATOM 4027 C C . ASP B 1 45 ? 7.734 -2.801 -26.047 1 65.31 45 ASP B C 1
ATOM 4029 O O . ASP B 1 45 ? 8.117 -2.977 -27.203 1 65.31 45 ASP B O 1
ATOM 4033 N N . ASP B 1 46 ? 6.43 -2.695 -25.719 1 61.34 46 ASP B N 1
ATOM 4034 C CA . ASP B 1 46 ? 5.371 -2.646 -26.734 1 61.34 46 ASP B CA 1
ATOM 4035 C C . ASP B 1 46 ? 5.578 -1.476 -27.688 1 61.34 46 ASP B C 1
ATOM 4037 O O . ASP B 1 46 ? 5.117 -1.513 -28.828 1 61.34 46 ASP B O 1
ATOM 4041 N N . ASN B 1 47 ? 6.254 -0.456 -27.156 1 64.75 47 ASN B N 1
ATOM 4042 C CA . ASN B 1 47 ? 6.52 0.71 -28 1 64.75 47 ASN B CA 1
ATOM 4043 C C . ASN B 1 47 ? 7.844 0.574 -28.734 1 64.75 47 ASN B C 1
ATOM 4045 O O . ASN B 1 47 ? 8.289 1.511 -29.406 1 64.75 47 ASN B O 1
ATOM 4049 N N . GLY B 1 48 ? 8.438 -0.604 -28.609 1 67.25 48 GLY B N 1
ATOM 4050 C CA . GLY B 1 48 ? 9.695 -0.854 -29.297 1 67.25 48 GLY B CA 1
ATOM 4051 C C . GLY B 1 48 ? 10.898 -0.308 -28.562 1 67.25 48 GLY B C 1
ATOM 4052 O O . GLY B 1 48 ? 12.016 -0.316 -29.078 1 67.25 48 GLY B O 1
ATOM 4053 N N . GLN B 1 49 ? 10.602 0.226 -27.359 1 71.12 49 GLN B N 1
ATOM 4054 C CA . GLN B 1 49 ? 11.703 0.772 -26.562 1 71.12 49 GLN B CA 1
ATOM 4055 C C . GLN B 1 49 ? 12.391 -0.321 -25.75 1 71.12 49 GLN B C 1
ATOM 4057 O O . GLN B 1 49 ? 11.742 -1.231 -25.25 1 71.12 49 GLN B O 1
ATOM 4062 N N . ASN B 1 50 ? 13.703 -0.188 -25.672 1 76.38 50 ASN B N 1
ATOM 4063 C CA . ASN B 1 50 ? 14.477 -1.143 -24.891 1 76.38 50 ASN B CA 1
ATOM 4064 C C . ASN B 1 50 ? 14.211 -0.982 -23.391 1 76.38 50 ASN B C 1
ATOM 4066 O O . ASN B 1 50 ? 14.32 0.122 -22.859 1 76.38 50 ASN B O 1
ATOM 4070 N N . VAL B 1 51 ? 13.703 -2.064 -22.938 1 77.5 51 VAL B N 1
ATOM 4071 C CA . VAL B 1 51 ? 13.5 -2.055 -21.5 1 77.5 51 VAL B CA 1
ATOM 4072 C C . VAL B 1 51 ? 14.406 -3.096 -20.844 1 77.5 51 VAL B C 1
ATOM 4074 O O . VAL B 1 51 ? 14.617 -4.18 -21.391 1 77.5 51 VAL B O 1
ATOM 4077 N N . ARG B 1 52 ? 14.953 -2.658 -19.766 1 84.81 52 ARG B N 1
ATOM 4078 C CA . ARG B 1 52 ? 15.875 -3.533 -19.047 1 84.81 52 ARG B CA 1
ATOM 4079 C C . ARG B 1 52 ? 15.117 -4.508 -18.156 1 84.81 52 ARG B C 1
ATOM 4081 O O . ARG B 1 52 ? 14.25 -4.102 -17.375 1 84.81 52 ARG B O 1
ATOM 4088 N N . VAL B 1 53 ? 15.336 -5.809 -18.422 1 90.94 53 VAL B N 1
ATOM 4089 C CA . VAL B 1 53 ? 14.82 -6.863 -17.562 1 90.94 53 VAL B CA 1
ATOM 4090 C C . VAL B 1 53 ? 15.938 -7.367 -16.641 1 90.94 53 VAL B C 1
ATOM 4092 O O . VAL B 1 53 ? 17.062 -7.598 -17.094 1 90.94 53 VAL B O 1
ATOM 4095 N N . THR B 1 54 ? 15.641 -7.461 -15.414 1 92.12 54 THR B N 1
ATOM 4096 C CA . THR B 1 54 ? 16.625 -7.895 -14.422 1 92.12 54 THR B CA 1
ATOM 4097 C C . THR B 1 54 ? 16.312 -9.312 -13.945 1 92.12 54 THR B C 1
ATOM 4099 O O . THR B 1 54 ? 15.164 -9.641 -13.648 1 92.12 54 THR B O 1
ATOM 4102 N N . LYS B 1 55 ? 17.344 -10.133 -13.977 1 93.25 55 LYS B N 1
ATOM 4103 C CA . LYS B 1 55 ? 17.25 -11.469 -13.383 1 93.25 55 LYS B CA 1
ATOM 4104 C C . LYS B 1 55 ? 17.844 -11.484 -11.977 1 93.25 55 LYS B C 1
ATOM 4106 O O . LYS B 1 55 ? 18.984 -11.047 -11.773 1 93.25 55 LYS B O 1
ATOM 4111 N N . TYR B 1 56 ? 17.094 -11.945 -11.086 1 94.38 56 TYR B N 1
ATOM 4112 C CA . TYR B 1 56 ? 17.516 -12.086 -9.695 1 94.38 56 TYR B CA 1
ATOM 4113 C C . TYR B 1 56 ? 17.719 -13.555 -9.344 1 94.38 56 TYR B C 1
ATOM 4115 O O . TYR B 1 56 ? 16.859 -14.398 -9.609 1 94.38 56 TYR B O 1
ATOM 4123 N N . THR B 1 57 ? 18.844 -13.867 -8.734 1 94.38 57 THR B N 1
ATOM 4124 C CA . THR B 1 57 ? 19.141 -15.234 -8.312 1 94.38 57 THR B CA 1
ATOM 4125 C C . THR B 1 57 ? 19.219 -15.336 -6.797 1 94.38 57 THR B C 1
ATOM 4127 O O . THR B 1 57 ? 20.062 -14.688 -6.168 1 94.38 57 THR B O 1
ATOM 4130 N N . LEU B 1 58 ? 18.312 -16.109 -6.277 1 94.69 58 LEU B N 1
ATOM 4131 C CA . LEU B 1 58 ? 18.328 -16.422 -4.855 1 94.69 58 LEU B CA 1
ATOM 4132 C C . LEU B 1 58 ? 19.031 -17.75 -4.598 1 94.69 58 LEU B C 1
ATOM 4134 O O . LEU B 1 58 ? 18.766 -18.75 -5.273 1 94.69 58 LEU B O 1
ATOM 4138 N N . LYS B 1 59 ? 19.953 -17.75 -3.594 1 93.38 59 LYS B N 1
ATOM 4139 C CA . LYS B 1 59 ? 20.703 -18.953 -3.244 1 93.38 59 LYS B CA 1
ATOM 4140 C C . LYS B 1 59 ? 20.797 -19.125 -1.729 1 93.38 59 LYS B C 1
ATOM 4142 O O . LYS B 1 59 ? 20.875 -18.125 -0.999 1 93.38 59 LYS B O 1
ATOM 4147 N N . ASN B 1 60 ? 20.734 -20.359 -1.291 1 92.06 60 ASN B N 1
ATOM 4148 C CA . ASN B 1 60 ? 21 -20.609 0.125 1 92.06 60 ASN B CA 1
ATOM 4149 C C . ASN B 1 60 ? 22.141 -21.578 0.325 1 92.06 60 ASN B C 1
ATOM 4151 O O . ASN B 1 60 ? 22.844 -21.938 -0.628 1 92.06 60 ASN B O 1
ATOM 4155 N N . GLU B 1 61 ? 22.406 -21.906 1.531 1 89.94 61 GLU B N 1
ATOM 4156 C CA . GLU B 1 61 ? 23.562 -22.719 1.886 1 89.94 61 GLU B CA 1
ATOM 4157 C C . GLU B 1 61 ? 23.375 -24.172 1.479 1 89.94 61 GLU B C 1
ATOM 4159 O O . GLU B 1 61 ? 24.344 -24.953 1.452 1 89.94 61 GLU B O 1
ATOM 4164 N N . HIS B 1 62 ? 22.234 -24.609 1.155 1 89.75 62 HIS B N 1
ATOM 4165 C CA . HIS B 1 62 ? 21.938 -26 0.793 1 89.75 62 HIS B CA 1
ATOM 4166 C C . HIS B 1 62 ? 21.875 -26.172 -0.721 1 89.75 62 HIS B C 1
ATOM 4168 O O . HIS B 1 62 ? 21.234 -27.094 -1.222 1 89.75 62 HIS B O 1
ATOM 4174 N N . LYS B 1 63 ? 22.344 -25.188 -1.487 1 89.81 63 LYS B N 1
ATOM 4175 C CA . LYS B 1 63 ? 22.547 -25.234 -2.932 1 89.81 63 LYS B CA 1
ATOM 4176 C C . LYS B 1 63 ? 21.234 -24.984 -3.68 1 89.81 63 LYS B C 1
ATOM 4178 O O . LYS B 1 63 ? 21.156 -25.203 -4.891 1 89.81 63 LYS B O 1
ATOM 4183 N N . VAL B 1 64 ? 20.203 -24.719 -2.947 1 95.75 64 VAL B N 1
ATOM 4184 C CA . VAL B 1 64 ? 18.969 -24.359 -3.629 1 95.75 64 VAL B CA 1
ATOM 4185 C C . VAL B 1 64 ? 19.141 -23.016 -4.34 1 95.75 64 VAL B C 1
ATOM 4187 O O . VAL B 1 64 ? 19.703 -22.078 -3.773 1 95.75 64 VAL B O 1
ATOM 4190 N N . VAL B 1 65 ? 18.703 -22.953 -5.605 1 95.5 65 VAL B N 1
ATOM 4191 C CA . VAL B 1 65 ? 18.797 -21.734 -6.398 1 95.5 65 VAL B CA 1
ATOM 4192 C C . VAL B 1 65 ? 17.453 -21.453 -7.062 1 95.5 65 VAL B C 1
ATOM 4194 O O . VAL B 1 65 ? 16.875 -22.312 -7.723 1 95.5 65 VAL B O 1
ATOM 4197 N N . ILE B 1 66 ? 16.969 -20.25 -6.855 1 97.31 66 ILE B N 1
ATOM 4198 C CA . ILE B 1 66 ? 15.734 -19.797 -7.484 1 97.31 66 ILE B CA 1
ATOM 4199 C C . ILE B 1 66 ? 16.016 -18.516 -8.289 1 97.31 66 ILE B C 1
ATOM 4201 O O . ILE B 1 66 ? 16.641 -17.594 -7.781 1 97.31 66 ILE B O 1
ATOM 4205 N N . GLU B 1 67 ? 15.594 -18.5 -9.484 1 95.81 67 GLU B N 1
ATOM 4206 C CA . GLU B 1 67 ? 15.789 -17.344 -10.344 1 95.81 67 GLU B CA 1
ATOM 4207 C C . GLU B 1 67 ? 14.461 -16.688 -10.703 1 95.81 67 GLU B C 1
ATOM 4209 O O . GLU B 1 67 ? 13.492 -17.375 -11.031 1 95.81 67 GLU B O 1
ATOM 4214 N N . ILE B 1 68 ? 14.453 -15.359 -10.586 1 97.19 68 ILE B N 1
ATOM 4215 C CA . ILE B 1 68 ? 13.25 -14.562 -10.812 1 97.19 68 ILE B CA 1
ATOM 4216 C C . ILE B 1 68 ? 13.586 -13.383 -11.719 1 97.19 68 ILE B C 1
ATOM 4218 O O . ILE B 1 68 ? 14.648 -12.766 -11.586 1 97.19 68 ILE B O 1
ATOM 4222 N N . ILE B 1 69 ? 12.672 -13.078 -12.656 1 95.25 69 ILE B N 1
ATOM 4223 C CA . ILE B 1 69 ? 12.844 -11.875 -13.461 1 95.25 69 ILE B CA 1
ATOM 4224 C C . ILE B 1 69 ? 11.711 -10.891 -13.156 1 95.25 69 ILE B C 1
ATOM 4226 O O . ILE B 1 69 ? 10.625 -11.297 -12.734 1 95.25 69 ILE B O 1
ATOM 4230 N N . ASN B 1 70 ? 11.992 -9.633 -13.391 1 95.75 70 ASN B N 1
ATOM 4231 C CA . ASN B 1 70 ? 11.008 -8.617 -13.023 1 95.75 70 ASN B CA 1
ATOM 4232 C C . ASN B 1 70 ? 9.961 -8.43 -14.117 1 95.75 70 ASN B C 1
ATOM 4234 O O . ASN B 1 70 ? 8.953 -7.758 -13.906 1 95.75 70 ASN B O 1
ATOM 4238 N N . TYR B 1 71 ? 10.156 -9.039 -15.289 1 95.31 71 TYR B N 1
ATOM 4239 C CA . TYR B 1 71 ? 9.055 -9.125 -16.234 1 95.31 71 TYR B CA 1
ATOM 4240 C C . TYR B 1 71 ? 8.023 -10.148 -15.789 1 95.31 71 TYR B C 1
ATOM 4242 O O . TYR B 1 71 ? 8.328 -11.344 -15.703 1 95.31 71 TYR B O 1
ATOM 4250 N N . GLY B 1 72 ? 6.879 -9.617 -15.398 1 97.25 72 GLY B N 1
ATOM 4251 C CA . GLY B 1 72 ? 5.801 -10.492 -14.961 1 97.25 72 GLY B CA 1
ATOM 4252 C C . GLY B 1 72 ? 6.016 -11.062 -13.578 1 97.25 72 GLY B C 1
ATOM 4253 O O . GLY B 1 72 ? 5.328 -12 -13.164 1 97.25 72 GLY B O 1
ATOM 4254 N N . ALA B 1 73 ? 7.074 -10.453 -12.93 1 98.25 73 ALA B N 1
ATOM 4255 C CA . ALA B 1 73 ? 7.441 -11.094 -11.672 1 98.25 73 ALA B CA 1
ATOM 4256 C C . ALA B 1 73 ? 7.48 -12.617 -11.82 1 98.25 73 ALA B C 1
ATOM 4258 O O . ALA B 1 73 ? 6.848 -13.336 -11.047 1 98.25 73 ALA B O 1
ATOM 4259 N N . THR B 1 74 ? 8.273 -13.117 -12.695 1 97.94 74 THR B N 1
ATOM 4260 C CA . THR B 1 74 ? 8.234 -14.5 -13.148 1 97.94 74 THR B CA 1
ATOM 4261 C C . THR B 1 74 ? 9.336 -15.32 -12.492 1 97.94 74 THR B C 1
ATOM 4263 O O . THR B 1 74 ? 10.508 -14.93 -12.531 1 97.94 74 THR B O 1
ATOM 4266 N N . VAL B 1 75 ? 8.961 -16.406 -11.836 1 98.31 75 VAL B N 1
ATOM 4267 C CA . VAL B 1 75 ? 9.961 -17.375 -11.406 1 98.31 75 VAL B CA 1
ATOM 4268 C C . VAL B 1 75 ? 10.375 -18.25 -12.586 1 98.31 75 VAL B C 1
ATOM 4270 O O . VAL B 1 75 ? 9.539 -18.953 -13.172 1 98.31 75 VAL B O 1
ATOM 4273 N N . ILE B 1 76 ? 11.648 -18.25 -12.938 1 96.19 76 ILE B N 1
ATOM 4274 C CA . ILE B 1 76 ? 12.016 -18.844 -14.219 1 96.19 76 ILE B CA 1
ATOM 4275 C C . ILE B 1 76 ? 12.758 -20.156 -13.984 1 96.19 76 ILE B C 1
ATOM 4277 O O . ILE B 1 76 ? 12.844 -21 -14.883 1 96.19 76 ILE B O 1
ATOM 4281 N N . SER B 1 77 ? 13.32 -20.359 -12.812 1 96.56 77 SER B N 1
ATOM 4282 C CA . SER B 1 77 ? 13.977 -21.625 -12.508 1 96.56 77 SER B CA 1
ATOM 4283 C C . SER B 1 77 ? 13.992 -21.906 -11.008 1 96.56 77 SER B C 1
ATOM 4285 O O . SER B 1 77 ? 13.852 -20.984 -10.203 1 96.56 77 SER B O 1
ATOM 4287 N N . CYS B 1 78 ? 14.055 -23.141 -10.664 1 98.25 78 CYS B N 1
ATOM 4288 C CA . CYS B 1 78 ? 14.133 -23.656 -9.297 1 98.25 78 CYS B CA 1
ATOM 4289 C C . CYS B 1 78 ? 15 -24.906 -9.234 1 98.25 78 CYS B C 1
ATOM 4291 O O . CYS B 1 78 ? 14.539 -26 -9.555 1 98.25 78 CYS B O 1
ATOM 4293 N N . TRP B 1 79 ? 16.203 -24.734 -8.773 1 97.5 79 TRP B N 1
ATOM 4294 C CA . TRP B 1 79 ? 17.156 -25.828 -8.656 1 97.5 79 TRP B CA 1
ATOM 4295 C C . TRP B 1 79 ? 17.156 -26.391 -7.234 1 97.5 79 TRP B C 1
ATOM 4297 O O . TRP B 1 79 ? 17.469 -25.672 -6.281 1 97.5 79 TRP B O 1
ATOM 4307 N N . VAL B 1 80 ? 16.875 -27.656 -7.098 1 98 80 VAL B N 1
ATOM 4308 C CA . VAL B 1 80 ? 16.812 -28.266 -5.777 1 98 80 VAL B CA 1
ATOM 4309 C C . VAL B 1 80 ? 17.531 -29.609 -5.797 1 98 80 VAL B C 1
ATOM 4311 O O . VAL B 1 80 ? 17.594 -30.281 -6.84 1 98 80 VAL B O 1
ATOM 4314 N N . PRO B 1 81 ? 18.094 -30.062 -4.707 1 96.5 81 PRO B N 1
ATOM 4315 C CA . PRO B 1 81 ? 18.812 -31.344 -4.652 1 96.5 81 PRO B CA 1
ATOM 4316 C C . PRO B 1 81 ? 17.875 -32.531 -4.531 1 96.5 81 PRO B C 1
ATOM 4318 O O . PRO B 1 81 ? 16.766 -32.406 -4.008 1 96.5 81 PRO B O 1
ATOM 4321 N N . ASN B 1 82 ? 18.328 -33.688 -5.09 1 96.19 82 ASN B N 1
ATOM 4322 C CA . ASN B 1 82 ? 17.672 -34.969 -4.824 1 96.19 82 ASN B CA 1
ATOM 4323 C C . ASN B 1 82 ? 18.297 -35.656 -3.623 1 96.19 82 ASN B C 1
ATOM 4325 O O . ASN B 1 82 ? 19.078 -35.062 -2.879 1 96.19 82 ASN B O 1
ATOM 4329 N N . SER B 1 83 ? 17.875 -36.906 -3.369 1 94.5 83 SER B N 1
ATOM 4330 C CA . SER B 1 83 ? 18.328 -37.656 -2.213 1 94.5 83 SER B CA 1
ATOM 4331 C C . SER B 1 83 ? 19.844 -37.906 -2.277 1 94.5 83 SER B C 1
ATOM 4333 O O . SER B 1 83 ? 20.469 -38.188 -1.257 1 94.5 83 SER B O 1
ATOM 4335 N N . GLN B 1 84 ? 20.469 -37.781 -3.434 1 93.62 84 GLN B N 1
ATOM 4336 C CA . GLN B 1 84 ? 21.906 -37.969 -3.609 1 93.62 84 GLN B CA 1
ATOM 4337 C C . GLN B 1 84 ? 22.656 -36.625 -3.637 1 93.62 84 GLN B C 1
ATOM 4339 O O . GLN B 1 84 ? 23.875 -36.594 -3.822 1 93.62 84 GLN B O 1
ATOM 4344 N N . GLY B 1 85 ? 21.922 -35.562 -3.578 1 93.56 85 GLY B N 1
ATOM 4345 C CA . GLY B 1 85 ? 22.547 -34.25 -3.549 1 93.56 85 GLY B CA 1
ATOM 4346 C C . GLY B 1 85 ? 22.672 -33.594 -4.922 1 93.56 85 GLY B C 1
ATOM 4347 O O . GLY B 1 85 ? 23.219 -32.5 -5.059 1 93.56 85 GLY B O 1
ATOM 4348 N N . GLU B 1 86 ? 22.203 -34.312 -5.938 1 94.5 86 GLU B N 1
ATOM 4349 C CA . GLU B 1 86 ? 22.266 -33.781 -7.297 1 94.5 86 GLU B CA 1
ATOM 4350 C C . GLU B 1 86 ? 21.188 -32.719 -7.543 1 94.5 86 GLU B C 1
ATOM 4352 O O . GLU B 1 86 ? 20.016 -32.938 -7.203 1 94.5 86 GLU B O 1
ATOM 4357 N N . LEU B 1 87 ? 21.578 -31.688 -8.18 1 96.44 87 LEU B N 1
ATOM 4358 C CA . LEU B 1 87 ? 20.656 -30.578 -8.43 1 96.44 87 LEU B CA 1
ATOM 4359 C C . LEU B 1 87 ? 19.938 -30.766 -9.758 1 96.44 87 LEU B C 1
ATOM 4361 O O . LEU B 1 87 ? 20.516 -31.266 -10.727 1 96.44 87 LEU B O 1
ATOM 4365 N N . GLU B 1 88 ? 18.672 -30.375 -9.742 1 96.75 88 GLU B N 1
ATOM 4366 C CA . GLU B 1 88 ? 17.859 -30.328 -10.953 1 96.75 88 GLU B CA 1
ATOM 4367 C C . GLU B 1 88 ? 16.906 -29.125 -10.945 1 96.75 88 GLU B C 1
ATOM 4369 O O . GLU B 1 88 ? 16.422 -28.719 -9.891 1 96.75 88 GLU B O 1
ATOM 4374 N N . ASP B 1 89 ? 16.766 -28.516 -12.141 1 97.81 89 ASP B N 1
ATOM 4375 C CA . ASP B 1 89 ? 15.727 -27.5 -12.305 1 97.81 89 ASP B CA 1
ATOM 4376 C C . ASP B 1 89 ? 14.344 -28.141 -12.398 1 97.81 89 ASP B C 1
ATOM 4378 O O . ASP B 1 89 ? 14.039 -28.828 -13.375 1 97.81 89 ASP B O 1
ATOM 4382 N N . VAL B 1 90 ? 13.516 -27.875 -11.43 1 98.62 90 VAL B N 1
ATOM 4383 C CA . VAL B 1 90 ? 12.25 -28.594 -11.344 1 98.62 90 VAL B CA 1
ATOM 4384 C C . VAL B 1 90 ? 11.109 -27.688 -11.82 1 98.62 90 VAL B C 1
ATOM 4386 O O . VAL B 1 90 ? 9.938 -28.016 -11.633 1 98.62 90 VAL B O 1
ATOM 4389 N N . LEU B 1 91 ? 11.359 -26.547 -12.367 1 98.38 91 LEU B N 1
ATOM 4390 C CA . LEU B 1 91 ? 10.344 -25.594 -12.828 1 98.38 91 LEU B CA 1
ATOM 4391 C C . LEU B 1 91 ? 10.367 -25.484 -14.352 1 98.38 91 LEU B C 1
ATOM 4393 O O . LEU B 1 91 ? 11.43 -25.297 -14.953 1 98.38 91 LEU B O 1
ATOM 4397 N N . LEU B 1 92 ? 9.141 -25.641 -14.969 1 97.88 92 LEU B N 1
ATOM 4398 C CA . LEU B 1 92 ? 9.039 -25.344 -16.391 1 97.88 92 LEU B CA 1
ATOM 4399 C C . LEU B 1 92 ? 9.305 -23.859 -16.656 1 97.88 92 LEU B C 1
ATOM 4401 O O . LEU B 1 92 ? 9.102 -23.016 -15.781 1 97.88 92 LEU B O 1
ATOM 4405 N N . GLY B 1 93 ? 9.781 -23.562 -17.828 1 96.81 93 GLY B N 1
ATOM 4406 C CA . GLY B 1 93 ? 10.07 -22.203 -18.219 1 96.81 93 GLY B CA 1
ATOM 4407 C C . GLY B 1 93 ? 10.766 -22.094 -19.547 1 96.81 93 GLY B C 1
ATOM 4408 O O . GLY B 1 93 ? 10.758 -23.031 -20.344 1 96.81 93 GLY B O 1
ATOM 4409 N N . PHE B 1 94 ? 11.281 -20.891 -19.828 1 94 94 PHE B N 1
ATOM 4410 C CA . PHE B 1 94 ? 11.961 -20.609 -21.094 1 94 94 PHE B CA 1
ATOM 4411 C C . PHE B 1 94 ? 13.367 -20.078 -20.844 1 94 94 PHE B C 1
ATOM 4413 O O . PHE B 1 94 ? 13.711 -19.734 -19.703 1 94 94 PHE B O 1
ATOM 4420 N N . ASP B 1 95 ? 14.133 -20.031 -21.906 1 87.94 95 ASP B N 1
ATOM 4421 C CA . ASP B 1 95 ? 15.531 -19.641 -21.766 1 87.94 95 ASP B CA 1
ATOM 4422 C C . ASP B 1 95 ? 15.711 -18.141 -22 1 87.94 95 ASP B C 1
ATOM 4424 O O . ASP B 1 95 ? 16.656 -17.547 -21.5 1 87.94 95 ASP B O 1
ATOM 4428 N N . SER B 1 96 ? 14.789 -17.609 -22.766 1 85.56 96 SER B N 1
ATOM 4429 C CA . SER B 1 96 ? 15 -16.219 -23.141 1 85.56 96 SER B CA 1
ATOM 4430 C C . SER B 1 96 ? 13.805 -15.359 -22.766 1 85.56 96 SER B C 1
ATOM 4432 O O . SER B 1 96 ? 12.672 -15.852 -22.703 1 85.56 96 SER B O 1
ATOM 4434 N N . ILE B 1 97 ? 14.125 -14.141 -22.562 1 85.88 97 ILE B N 1
ATOM 4435 C CA . ILE B 1 97 ? 13.078 -13.188 -22.219 1 85.88 97 ILE B CA 1
ATOM 4436 C C . ILE B 1 97 ? 12.117 -13.039 -23.391 1 85.88 97 ILE B C 1
ATOM 4438 O O . ILE B 1 97 ? 10.914 -12.852 -23.203 1 85.88 97 ILE B O 1
ATOM 4442 N N . GLU B 1 98 ? 12.594 -13.117 -24.594 1 84.81 98 GLU B N 1
ATOM 4443 C CA . GLU B 1 98 ? 11.758 -13.039 -25.781 1 84.81 98 GLU B CA 1
ATOM 4444 C C . GLU B 1 98 ? 10.711 -14.148 -25.797 1 84.81 98 GLU B C 1
ATOM 4446 O O . GLU B 1 98 ? 9.562 -13.922 -26.172 1 84.81 98 GLU B O 1
ATOM 4451 N N . ASP B 1 99 ? 11.148 -15.297 -25.375 1 88.19 99 ASP B N 1
ATOM 4452 C CA . ASP B 1 99 ? 10.203 -16.406 -25.328 1 88.19 99 ASP B CA 1
ATOM 4453 C C . ASP B 1 99 ? 9.125 -16.172 -24.266 1 88.19 99 ASP B C 1
ATOM 4455 O O . ASP B 1 99 ? 7.957 -16.5 -24.484 1 88.19 99 ASP B O 1
ATOM 4459 N N . TYR B 1 100 ? 9.516 -15.641 -23.156 1 91.25 100 TYR B N 1
ATOM 4460 C CA . TYR B 1 100 ? 8.523 -15.305 -22.141 1 91.25 100 TYR B CA 1
ATOM 4461 C C . TYR B 1 100 ? 7.543 -14.258 -22.656 1 91.25 100 TYR B C 1
ATOM 4463 O O . TYR B 1 100 ? 6.352 -14.312 -22.344 1 91.25 100 TYR B O 1
ATOM 4471 N N . LYS B 1 101 ? 7.984 -13.383 -23.406 1 88.44 101 LYS B N 1
ATOM 4472 C CA . LYS B 1 101 ? 7.141 -12.305 -23.906 1 88.44 101 LYS B CA 1
ATOM 4473 C C . LYS B 1 101 ? 6.25 -12.789 -25.047 1 88.44 101 LYS B C 1
ATOM 4475 O O . LYS B 1 101 ? 5.062 -12.469 -25.094 1 88.44 101 LYS B O 1
ATOM 4480 N N . LEU B 1 102 ? 6.758 -13.68 -25.953 1 86.62 102 LEU B N 1
ATOM 4481 C CA . LEU B 1 102 ? 6.078 -13.953 -27.203 1 86.62 102 LEU B CA 1
ATOM 4482 C C . LEU B 1 102 ? 5.418 -15.328 -27.172 1 86.62 102 LEU B C 1
ATOM 4484 O O . LEU B 1 102 ? 4.422 -15.562 -27.859 1 86.62 102 LEU B O 1
ATOM 4488 N N . HIS B 1 103 ? 5.957 -16.219 -26.328 1 88.19 103 HIS B N 1
ATOM 4489 C CA . HIS B 1 103 ? 5.543 -17.594 -26.5 1 88.19 103 HIS B CA 1
ATOM 4490 C C . HIS B 1 103 ? 4.922 -18.156 -25.219 1 88.19 103 HIS B C 1
ATOM 4492 O O . HIS B 1 103 ? 4.402 -19.266 -25.203 1 88.19 103 HIS B O 1
ATOM 4498 N N . ASN B 1 104 ? 4.941 -17.438 -24.141 1 92 104 ASN B N 1
ATOM 4499 C CA . ASN B 1 104 ? 4.414 -17.922 -22.875 1 92 104 ASN B CA 1
ATOM 4500 C C . ASN B 1 104 ? 2.9 -17.766 -22.797 1 92 104 ASN B C 1
ATOM 4502 O O . ASN B 1 104 ? 2.385 -17.094 -21.891 1 92 104 ASN B O 1
ATOM 4506 N N . THR B 1 105 ? 2.193 -18.516 -23.609 1 89.31 105 THR B N 1
ATOM 4507 C CA . THR B 1 105 ? 0.744 -18.391 -23.719 1 89.31 105 THR B CA 1
ATOM 4508 C C . THR B 1 105 ? 0.052 -18.953 -22.484 1 89.31 105 THR B C 1
ATOM 4510 O O . THR B 1 105 ? -1.121 -18.656 -22.234 1 89.31 105 THR B O 1
ATOM 4513 N N . HIS B 1 106 ? 0.744 -19.734 -21.703 1 93.38 106 HIS B N 1
ATOM 4514 C CA . HIS B 1 106 ? 0.141 -20.344 -20.531 1 93.38 106 HIS B CA 1
ATOM 4515 C C . HIS B 1 106 ? 0.646 -19.672 -19.25 1 93.38 106 HIS B C 1
ATOM 4517 O O . HIS B 1 106 ? 0.482 -20.219 -18.156 1 93.38 106 HIS B O 1
ATOM 4523 N N . SER B 1 107 ? 1.334 -18.562 -19.391 1 96.38 107 SER B N 1
ATOM 4524 C CA . SER B 1 107 ? 1.82 -17.75 -18.281 1 96.38 107 SER B CA 1
ATOM 4525 C C . SER B 1 107 ? 2.689 -18.578 -17.344 1 96.38 107 SER B C 1
ATOM 4527 O O . SER B 1 107 ? 2.594 -18.438 -16.109 1 96.38 107 SER B O 1
ATOM 4529 N N . ILE B 1 108 ? 3.5 -19.438 -17.891 1 97.44 108 ILE B N 1
ATOM 4530 C CA . ILE B 1 108 ? 4.359 -20.312 -17.109 1 97.44 108 ILE B CA 1
ATOM 4531 C C . ILE B 1 108 ? 5.301 -19.484 -16.234 1 97.44 108 ILE B C 1
ATOM 4533 O O . ILE B 1 108 ? 6.074 -18.672 -16.75 1 97.44 108 ILE B O 1
ATOM 4537 N N . GLY B 1 109 ? 5.23 -19.688 -14.961 1 98.06 109 GLY B N 1
ATOM 4538 C CA . GLY B 1 109 ? 6.121 -19.047 -14.008 1 98.06 109 GLY B CA 1
ATOM 4539 C C . GLY B 1 109 ? 5.699 -17.641 -13.641 1 98.06 109 GLY B C 1
ATOM 4540 O O . GLY B 1 109 ? 6.195 -17.062 -12.664 1 98.06 109 GLY B O 1
ATOM 4541 N N . GLY B 1 110 ? 4.797 -17.031 -14.375 1 98.25 110 GLY B N 1
ATOM 4542 C CA . GLY B 1 110 ? 4.41 -15.648 -14.203 1 98.25 110 GLY B CA 1
ATOM 4543 C C . GLY B 1 110 ? 3.438 -15.43 -13.062 1 98.25 110 GLY B C 1
ATOM 4544 O O . GLY B 1 110 ? 2.832 -16.391 -12.57 1 98.25 110 GLY B O 1
ATOM 4545 N N . THR B 1 111 ? 3.361 -14.188 -12.617 1 98.56 111 THR B N 1
ATOM 4546 C CA . THR B 1 111 ? 2.373 -13.797 -11.617 1 98.56 111 THR B CA 1
ATOM 4547 C C . THR B 1 111 ? 1.063 -13.391 -12.289 1 98.56 111 THR B C 1
ATOM 4549 O O . THR B 1 111 ? 1.052 -12.516 -13.164 1 98.56 111 THR B O 1
ATOM 4552 N N . LEU B 1 112 ? 0.017 -14.023 -11.844 1 98.5 112 LEU B N 1
ATOM 4553 C CA . LEU B 1 112 ? -1.301 -13.703 -12.383 1 98.5 112 LEU B CA 1
ATOM 4554 C C . LEU B 1 112 ? -1.974 -12.602 -11.57 1 98.5 112 LEU B C 1
ATOM 4556 O O . LEU B 1 112 ? -1.878 -12.586 -10.344 1 98.5 112 LEU B O 1
ATOM 4560 N N . GLY B 1 113 ? -2.695 -11.758 -12.32 1 98.25 113 GLY B N 1
ATOM 4561 C CA . GLY B 1 113 ? -3.424 -10.625 -11.758 1 98.25 113 GLY B CA 1
ATOM 4562 C C . GLY B 1 113 ? -3.998 -9.703 -12.82 1 98.25 113 GLY B C 1
ATOM 4563 O O . GLY B 1 113 ? -3.633 -9.789 -13.992 1 98.25 113 GLY B O 1
ATOM 4564 N N . ARG B 1 114 ? -4.875 -8.906 -12.461 1 98.38 114 ARG B N 1
ATOM 4565 C CA . ARG B 1 114 ? -5.273 -8.539 -11.109 1 98.38 114 ARG B CA 1
ATOM 4566 C C . ARG B 1 114 ? -6.062 -9.656 -10.445 1 98.38 114 ARG B C 1
ATOM 4568 O O . ARG B 1 114 ? -6.055 -9.789 -9.219 1 98.38 114 ARG B O 1
ATOM 4575 N N . VAL B 1 115 ? -6.766 -10.398 -11.297 1 98.56 115 VAL B N 1
ATOM 4576 C CA . VAL B 1 115 ? -7.539 -11.523 -10.781 1 98.56 115 VAL B CA 1
ATOM 4577 C C . VAL B 1 115 ? -7.168 -12.797 -11.547 1 98.56 115 VAL B C 1
ATOM 4579 O O . VAL B 1 115 ? -7.254 -12.828 -12.773 1 98.56 115 VAL B O 1
ATOM 4582 N N . THR B 1 116 ? -6.727 -13.766 -10.828 1 97.75 116 THR B N 1
ATOM 4583 C CA . THR B 1 116 ? -6.488 -15.07 -11.43 1 97.75 116 THR B CA 1
ATOM 4584 C C . THR B 1 116 ? -7.805 -15.797 -11.68 1 97.75 116 THR B C 1
ATOM 4586 O O . THR B 1 116 ? -8.773 -15.617 -10.938 1 97.75 116 THR B O 1
ATOM 4589 N N . ASP B 1 117 ? -7.852 -16.609 -12.742 1 96.06 117 ASP B N 1
ATOM 4590 C CA . ASP B 1 117 ? -9.016 -17.391 -13.133 1 96.06 117 ASP B CA 1
ATOM 4591 C C . ASP B 1 117 ? -10.094 -16.5 -13.766 1 96.06 117 ASP B C 1
ATOM 4593 O O . ASP B 1 117 ? -9.773 -15.477 -14.367 1 96.06 117 ASP B O 1
ATOM 4597 N N . TYR B 1 118 ? -11.422 -16.906 -13.734 1 95.81 118 TYR B N 1
ATOM 4598 C CA . TYR B 1 118 ? -12.477 -16.312 -14.547 1 95.81 118 TYR B CA 1
ATOM 4599 C C . TYR B 1 118 ? -13.164 -15.18 -13.805 1 95.81 118 TYR B C 1
ATOM 4601 O O . TYR B 1 118 ? -13.266 -15.203 -12.578 1 95.81 118 TYR B O 1
ATOM 4609 N N . ILE B 1 119 ? -13.469 -14.25 -14.508 1 96.81 119 ILE B N 1
ATOM 4610 C CA . ILE B 1 119 ? -14.641 -13.414 -14.258 1 96.81 119 ILE B CA 1
ATOM 4611 C C . ILE B 1 119 ? -15.633 -13.562 -15.406 1 96.81 119 ILE B C 1
ATOM 4613 O O . ILE B 1 119 ? -15.414 -13.008 -16.484 1 96.81 119 ILE B O 1
ATOM 4617 N N . SER B 1 120 ? -16.672 -14.242 -15.148 1 95.56 120 SER B N 1
ATOM 4618 C CA . SER B 1 120 ? -17.609 -14.641 -16.188 1 95.56 120 SER B CA 1
ATOM 4619 C C . SER B 1 120 ? -18.219 -13.422 -16.875 1 95.56 120 SER B C 1
ATOM 4621 O O . SER B 1 120 ? -18.625 -12.461 -16.203 1 95.56 120 SER B O 1
ATOM 4623 N N . ASN B 1 121 ? -18.25 -13.43 -18.188 1 95.19 121 ASN B N 1
ATOM 4624 C CA . ASN B 1 121 ? -18.828 -12.406 -19.047 1 95.19 121 ASN B CA 1
ATOM 4625 C C . ASN B 1 121 ? -18.078 -11.078 -18.938 1 95.19 121 ASN B C 1
ATOM 4627 O O . ASN B 1 121 ? -18.469 -10.078 -19.531 1 95.19 121 ASN B O 1
ATOM 4631 N N . GLY B 1 122 ? -17 -11.055 -18.125 1 96.94 122 GLY B N 1
ATOM 4632 C CA . GLY B 1 122 ? -16.234 -9.836 -17.938 1 96.94 122 GLY B CA 1
ATOM 4633 C C . GLY B 1 122 ? -17.016 -8.727 -17.266 1 96.94 122 GLY B C 1
ATOM 4634 O O . GLY B 1 122 ? -16.75 -7.547 -17.484 1 96.94 122 GLY B O 1
ATOM 4635 N N . HIS B 1 123 ? -18.016 -9.117 -16.594 1 94.38 123 HIS B N 1
ATOM 4636 C CA . HIS B 1 123 ? -18.938 -8.172 -15.969 1 94.38 123 HIS B CA 1
ATOM 4637 C C . HIS B 1 123 ? -18.594 -7.945 -14.5 1 94.38 123 HIS B C 1
ATOM 4639 O O . HIS B 1 123 ? -18.531 -8.898 -13.719 1 94.38 123 HIS B O 1
ATOM 4645 N N . LEU B 1 124 ? -18.328 -6.707 -14.109 1 95.69 124 LEU B N 1
ATOM 4646 C CA . LEU B 1 124 ? -18.031 -6.316 -12.734 1 95.69 124 LEU B CA 1
ATOM 4647 C C . LEU B 1 124 ? -18.969 -5.211 -12.273 1 95.69 124 LEU B C 1
ATOM 4649 O O . LEU B 1 124 ? -19.156 -4.207 -12.969 1 95.69 124 LEU B O 1
ATOM 4653 N N . GLU B 1 125 ? -19.594 -5.453 -11.188 1 92.12 125 GLU B N 1
ATOM 4654 C CA . GLU B 1 125 ? -20.453 -4.449 -10.57 1 92.12 125 GLU B CA 1
ATOM 4655 C C . GLU B 1 125 ? -19.969 -4.086 -9.164 1 92.12 125 GLU B C 1
ATOM 4657 O O . GLU B 1 125 ? -19.703 -4.973 -8.352 1 92.12 125 GLU B O 1
ATOM 4662 N N . ASN B 1 126 ? -19.812 -2.799 -8.969 1 87.31 126 ASN B N 1
ATOM 4663 C CA . ASN B 1 126 ? -19.375 -2.41 -7.633 1 87.31 126 ASN B CA 1
ATOM 4664 C C . ASN B 1 126 ? -20.531 -2.281 -6.66 1 87.31 126 ASN B C 1
ATOM 4666 O O . ASN B 1 126 ? -21.688 -2.574 -7.016 1 87.31 126 ASN B O 1
ATOM 4670 N N . GLU B 1 127 ? -20.219 -1.927 -5.43 1 82.75 127 GLU B N 1
ATOM 4671 C CA . GLU B 1 127 ? -21.203 -1.855 -4.359 1 82.75 127 GLU B CA 1
ATOM 4672 C C . GLU B 1 127 ? -22.234 -0.768 -4.633 1 82.75 127 GLU B C 1
ATOM 4674 O O . GLU B 1 127 ? -23.359 -0.827 -4.125 1 82.75 127 GLU B O 1
ATOM 4679 N N . ASN B 1 128 ? -21.953 0.193 -5.484 1 83.81 128 ASN B N 1
ATOM 4680 C CA . ASN B 1 128 ? -22.875 1.292 -5.801 1 83.81 128 ASN B CA 1
ATOM 4681 C C . ASN B 1 128 ? -23.656 1.017 -7.074 1 83.81 128 ASN B C 1
ATOM 4683 O O . ASN B 1 128 ? -24.391 1.883 -7.551 1 83.81 128 ASN B O 1
ATOM 4687 N N . GLY B 1 129 ? -23.438 -0.122 -7.648 1 87.06 129 GLY B N 1
ATOM 4688 C CA . GLY B 1 129 ? -24.188 -0.516 -8.836 1 87.06 129 GLY B CA 1
ATOM 4689 C C . GLY B 1 129 ? -23.516 -0.091 -10.125 1 87.06 129 GLY B C 1
ATOM 4690 O O . GLY B 1 129 ? -24.062 -0.289 -11.211 1 87.06 129 GLY B O 1
ATOM 4691 N N . GLU B 1 130 ? -22.391 0.539 -10.016 1 90.12 130 GLU B N 1
ATOM 4692 C CA . GLU B 1 130 ? -21.656 0.906 -11.219 1 90.12 130 GLU B CA 1
ATOM 4693 C C . GLU B 1 130 ? -21.078 -0.328 -11.914 1 90.12 130 GLU B C 1
ATOM 4695 O O . GLU B 1 130 ? -20.547 -1.223 -11.258 1 90.12 130 GLU B O 1
ATOM 4700 N N . ILE B 1 131 ? -21.219 -0.318 -13.211 1 93.44 131 ILE B N 1
ATOM 4701 C CA . ILE B 1 131 ? -20.828 -1.484 -13.992 1 93.44 131 ILE B CA 1
ATOM 4702 C C . ILE B 1 131 ? -19.5 -1.2 -14.703 1 93.44 131 ILE B C 1
ATOM 4704 O O . ILE B 1 131 ? -19.312 -0.12 -15.266 1 93.44 131 ILE B O 1
ATOM 4708 N N . TYR B 1 132 ? -18.609 -2.113 -14.609 1 96.12 132 TYR B N 1
ATOM 4709 C CA . TYR B 1 132 ? -17.344 -2.088 -15.328 1 96.12 132 TYR B CA 1
ATOM 4710 C C . TYR B 1 132 ? -17.234 -3.27 -16.281 1 96.12 132 TYR B C 1
ATOM 4712 O O . TYR B 1 132 ? -17.594 -4.398 -15.93 1 96.12 132 TYR B O 1
ATOM 4720 N N . GLU B 1 133 ? -16.797 -3.025 -17.453 1 96.75 133 GLU B N 1
ATOM 4721 C CA . GLU B 1 133 ? -16.562 -4.078 -18.438 1 96.75 133 GLU B CA 1
ATOM 4722 C C . GLU B 1 133 ? -15.07 -4.398 -18.531 1 96.75 133 GLU B C 1
ATOM 4724 O O . GLU B 1 133 ? -14.281 -3.562 -18.984 1 96.75 133 GLU B O 1
ATOM 4729 N N . LEU B 1 134 ? -14.781 -5.574 -18.172 1 98.12 134 LEU B N 1
ATOM 4730 C CA . LEU B 1 134 ? -13.398 -6.031 -18.281 1 98.12 134 LEU B CA 1
ATOM 4731 C C . LEU B 1 134 ? -13.109 -6.605 -19.656 1 98.12 134 LEU B C 1
ATOM 4733 O O . LEU B 1 134 ? -14.023 -7.031 -20.359 1 98.12 134 LEU B O 1
ATOM 4737 N N . ILE B 1 135 ? -11.883 -6.594 -20.016 1 98 135 ILE B N 1
ATOM 4738 C CA . ILE B 1 135 ? -11.469 -7.148 -21.297 1 98 135 ILE B CA 1
ATOM 4739 C C . ILE B 1 135 ? -11.75 -8.648 -21.328 1 98 135 ILE B C 1
ATOM 4741 O O . ILE B 1 135 ? -11.398 -9.367 -20.391 1 98 135 ILE B O 1
ATOM 4745 N N . LYS B 1 136 ? -12.453 -9.062 -22.312 1 97.31 136 LYS B N 1
ATOM 4746 C CA . LYS B 1 136 ? -12.758 -10.484 -22.5 1 97.31 136 LYS B CA 1
ATOM 4747 C C . LYS B 1 136 ? -11.719 -11.156 -23.391 1 97.31 136 LYS B C 1
ATOM 4749 O O . LYS B 1 136 ? -11.742 -10.984 -24.609 1 97.31 136 LYS B O 1
ATOM 4754 N N . ASN B 1 137 ? -10.859 -11.945 -22.797 1 95.94 137 ASN B N 1
ATOM 4755 C CA . ASN B 1 137 ? -9.727 -12.492 -23.547 1 95.94 137 ASN B CA 1
ATOM 4756 C C . ASN B 1 137 ? -9.867 -14 -23.734 1 95.94 137 ASN B C 1
ATOM 4758 O O . ASN B 1 137 ? -9.016 -14.633 -24.359 1 95.94 137 ASN B O 1
ATOM 4762 N N . ARG B 1 138 ? -10.898 -14.625 -23.203 1 93.44 138 ARG B N 1
ATOM 4763 C CA . ARG B 1 138 ? -11.086 -16.062 -23.344 1 93.44 138 ARG B CA 1
ATOM 4764 C C . ARG B 1 138 ? -12.562 -16.406 -23.516 1 93.44 138 ARG B C 1
ATOM 4766 O O . ARG B 1 138 ? -13.336 -16.375 -22.562 1 93.44 138 ARG B O 1
ATOM 4773 N N . ASP B 1 139 ? -13.008 -16.719 -24.688 1 91.81 139 ASP B N 1
ATOM 4774 C CA . ASP B 1 139 ? -14.328 -17.219 -25.047 1 91.81 139 ASP B CA 1
ATOM 4775 C C . ASP B 1 139 ? -15.43 -16.344 -24.453 1 91.81 139 ASP B C 1
ATOM 4777 O O . ASP B 1 139 ? -16.359 -16.844 -23.812 1 91.81 139 ASP B O 1
ATOM 4781 N N . GLY B 1 140 ? -15.227 -15.078 -24.5 1 94.75 140 GLY B N 1
ATOM 4782 C CA . GLY B 1 140 ? -16.234 -14.133 -24.062 1 94.75 140 GLY B CA 1
ATOM 4783 C C . GLY B 1 140 ? -16.172 -13.828 -22.578 1 94.75 140 GLY B C 1
ATOM 4784 O O . GLY B 1 140 ? -17.031 -13.141 -22.031 1 94.75 140 GLY B O 1
ATOM 4785 N N . HIS B 1 141 ? -15.148 -14.352 -21.906 1 96 141 HIS B N 1
ATOM 4786 C CA . HIS B 1 141 ? -14.969 -14.133 -20.484 1 96 141 HIS B CA 1
ATOM 4787 C C . HIS B 1 141 ? -13.625 -13.469 -20.188 1 96 141 HIS B C 1
ATOM 4789 O O . HIS B 1 141 ? -12.773 -13.375 -21.078 1 96 141 HIS B O 1
ATOM 4795 N N . HIS B 1 142 ? -13.539 -12.867 -19.062 1 97.31 142 HIS B N 1
ATOM 4796 C CA . HIS B 1 142 ? -12.281 -12.344 -18.547 1 97.31 142 HIS B CA 1
ATOM 4797 C C . HIS B 1 142 ? -11.492 -13.422 -17.812 1 97.31 142 HIS B C 1
ATOM 4799 O O . HIS B 1 142 ? -12.039 -14.109 -16.953 1 97.31 142 HIS B O 1
ATOM 4805 N N . PHE B 1 143 ? -10.203 -13.555 -18.203 1 96.5 143 PHE B N 1
ATOM 4806 C CA . PHE B 1 143 ? -9.43 -14.656 -17.656 1 96.5 143 PHE B CA 1
ATOM 4807 C C . PHE B 1 143 ? -8.023 -14.203 -17.297 1 96.5 143 PHE B C 1
ATOM 4809 O O . PHE B 1 143 ? -7.355 -13.523 -18.078 1 96.5 143 PHE B O 1
ATOM 4816 N N . ASN B 1 144 ? -7.582 -14.539 -16.109 1 97.56 144 ASN B N 1
ATOM 4817 C CA . ASN B 1 144 ? -6.23 -14.359 -15.594 1 97.56 144 ASN B CA 1
ATOM 4818 C C . ASN B 1 144 ? -5.746 -12.922 -15.781 1 97.56 144 ASN B C 1
ATOM 4820 O O . ASN B 1 144 ? -4.621 -12.695 -16.234 1 97.56 144 ASN B O 1
ATOM 4824 N N . GLY B 1 145 ? -6.59 -12.031 -15.5 1 97.81 145 GLY B N 1
ATOM 4825 C CA . GLY B 1 145 ? -6.195 -10.633 -15.461 1 97.81 145 GLY B CA 1
ATOM 4826 C C . GLY B 1 145 ? -6.309 -9.945 -16.812 1 97.81 145 GLY B C 1
ATOM 4827 O O . GLY B 1 145 ? -5.938 -8.781 -16.953 1 97.81 145 GLY B O 1
ATOM 4828 N N . GLY B 1 146 ? -6.719 -10.633 -17.875 1 97.44 146 GLY B N 1
ATOM 4829 C CA . GLY B 1 146 ? -6.973 -10 -19.172 1 97.44 146 GLY B CA 1
ATOM 4830 C C . GLY B 1 146 ? -5.871 -10.25 -20.188 1 97.44 146 GLY B C 1
ATOM 4831 O O . GLY B 1 146 ? -5.16 -11.25 -20.094 1 97.44 146 GLY B O 1
ATOM 4832 N N . GLU B 1 147 ? -5.805 -9.414 -21.219 1 96.19 147 GLU B N 1
ATOM 4833 C CA . GLU B 1 147 ? -4.844 -9.539 -22.312 1 96.19 147 GLU B CA 1
ATOM 4834 C C . GLU B 1 147 ? -3.422 -9.25 -21.828 1 96.19 147 GLU B C 1
ATOM 4836 O O . GLU B 1 147 ? -2.48 -9.953 -22.203 1 96.19 147 GLU B O 1
ATOM 4841 N N . LYS B 1 148 ? -3.287 -8.211 -21.109 1 95.75 148 LYS B N 1
ATOM 4842 C CA . LYS B 1 148 ? -2.006 -7.855 -20.516 1 95.75 148 LYS B CA 1
ATOM 4843 C C . LYS B 1 148 ? -2.098 -7.859 -18.984 1 95.75 148 LYS B C 1
ATOM 4845 O O . LYS B 1 148 ? -2.096 -6.801 -18.359 1 95.75 148 LYS B O 1
ATOM 4850 N N . GLY B 1 149 ? -2.137 -9.086 -18.484 1 97.38 149 GLY B N 1
ATOM 4851 C CA . GLY B 1 149 ? -2.193 -9.227 -17.031 1 97.38 149 GLY B CA 1
ATOM 4852 C C . GLY B 1 149 ? -0.859 -8.977 -16.359 1 97.38 149 GLY B C 1
ATOM 4853 O O . GLY B 1 149 ? 0.076 -8.469 -16.984 1 97.38 149 GLY B O 1
ATOM 4854 N N . PHE B 1 150 ? -0.786 -9.281 -15.07 1 98.44 150 PHE B N 1
ATOM 4855 C CA . PHE B 1 150 ? 0.373 -8.977 -14.242 1 98.44 150 PHE B CA 1
ATOM 4856 C C . PHE B 1 150 ? 1.582 -9.797 -14.68 1 98.44 150 PHE B C 1
ATOM 4858 O O . PHE B 1 150 ? 2.717 -9.477 -14.32 1 98.44 150 PHE B O 1
ATOM 4865 N N . ASP B 1 151 ? 1.396 -10.93 -15.414 1 97.69 151 ASP B N 1
ATOM 4866 C CA . ASP B 1 151 ? 2.484 -11.758 -15.914 1 97.69 151 ASP B CA 1
ATOM 4867 C C . ASP B 1 151 ? 3.104 -11.148 -17.172 1 97.69 151 ASP B C 1
ATOM 4869 O O . ASP B 1 151 ? 4.113 -11.648 -17.672 1 97.69 151 ASP B O 1
ATOM 4873 N N . LYS B 1 152 ? 2.586 -10.023 -17.672 1 95.81 152 LYS B N 1
ATOM 4874 C CA . LYS B 1 152 ? 3.041 -9.445 -18.938 1 95.81 152 LYS B CA 1
ATOM 4875 C C . LYS B 1 152 ? 3.441 -7.984 -18.75 1 95.81 152 LYS B C 1
ATOM 4877 O O . LYS B 1 152 ? 3.447 -7.215 -19.719 1 95.81 152 LYS B O 1
ATOM 4882 N N . VAL B 1 153 ? 3.74 -7.582 -17.594 1 95.31 153 VAL B N 1
ATOM 4883 C CA . VAL B 1 153 ? 4.145 -6.207 -17.312 1 95.31 153 VAL B CA 1
ATOM 4884 C C . VAL B 1 153 ? 5.512 -6.191 -16.641 1 95.31 153 VAL B C 1
ATOM 4886 O O . VAL B 1 153 ? 5.996 -7.227 -16.188 1 95.31 153 VAL B O 1
ATOM 4889 N N . MET B 1 154 ? 6.148 -5 -16.656 1 93.62 154 MET B N 1
ATOM 4890 C CA . MET B 1 154 ? 7.426 -4.805 -15.977 1 93.62 154 MET B CA 1
ATOM 4891 C C . MET B 1 154 ? 7.215 -4.395 -14.523 1 93.62 154 MET B C 1
ATOM 4893 O O . MET B 1 154 ? 6.543 -3.4 -14.242 1 93.62 154 MET B O 1
ATOM 4897 N N . TRP B 1 155 ? 7.723 -5.156 -13.648 1 96.31 155 TRP B N 1
ATOM 4898 C CA . TRP B 1 155 ? 7.711 -4.832 -12.219 1 96.31 155 TRP B CA 1
ATOM 4899 C C . TRP B 1 155 ? 8.977 -4.086 -11.82 1 96.31 155 TRP B C 1
ATOM 4901 O O . TRP B 1 155 ? 10.047 -4.316 -12.391 1 96.31 155 TRP B O 1
ATOM 4911 N N . ASP B 1 156 ? 8.867 -3.197 -10.844 1 94.31 156 ASP B N 1
ATOM 4912 C CA . ASP B 1 156 ? 10.039 -2.566 -10.242 1 94.31 156 ASP B CA 1
ATOM 4913 C C . ASP B 1 156 ? 10.68 -3.475 -9.188 1 94.31 156 ASP B C 1
ATOM 4915 O O . ASP B 1 156 ? 9.992 -3.982 -8.305 1 94.31 156 ASP B O 1
ATOM 4919 N N . GLY B 1 157 ? 12.031 -3.635 -9.281 1 94.19 157 GLY B N 1
ATOM 4920 C CA . GLY B 1 157 ? 12.703 -4.539 -8.367 1 94.19 157 GLY B CA 1
ATOM 4921 C C . GLY B 1 157 ? 13.562 -3.818 -7.34 1 94.19 157 GLY B C 1
ATOM 4922 O O . GLY B 1 157 ? 14.172 -2.791 -7.641 1 94.19 157 GLY B O 1
ATOM 4923 N N . TYR B 1 158 ? 13.523 -4.34 -6.133 1 92.94 158 TYR B N 1
ATOM 4924 C CA . TYR B 1 158 ? 14.344 -3.863 -5.023 1 92.94 158 TYR B CA 1
ATOM 4925 C C . TYR B 1 158 ? 14.828 -5.027 -4.164 1 92.94 158 TYR B C 1
ATOM 4927 O O . TYR B 1 158 ? 14.047 -5.918 -3.818 1 92.94 158 TYR B O 1
ATOM 4935 N N . VAL B 1 159 ? 16.094 -5.074 -3.891 1 92.19 159 VAL B N 1
ATOM 4936 C CA . VAL B 1 159 ? 16.641 -6.121 -3.031 1 92.19 159 VAL B CA 1
ATOM 4937 C C . VAL B 1 159 ? 16.922 -5.555 -1.642 1 92.19 159 VAL B C 1
ATOM 4939 O O . VAL B 1 159 ? 17.672 -4.594 -1.496 1 92.19 159 VAL B O 1
ATOM 4942 N N . ALA B 1 160 ? 16.234 -6.066 -0.716 1 88.75 160 ALA B N 1
ATOM 4943 C CA . ALA B 1 160 ? 16.438 -5.715 0.687 1 88.75 160 ALA B CA 1
ATOM 4944 C C . ALA B 1 160 ? 17.016 -6.895 1.471 1 88.75 160 ALA B C 1
ATOM 4946 O O . ALA B 1 160 ? 16.266 -7.812 1.845 1 88.75 160 ALA B O 1
ATOM 4947 N N . ASP B 1 161 ? 18.266 -6.789 1.791 1 84.44 161 ASP B N 1
ATOM 4948 C CA . ASP B 1 161 ? 18.922 -7.895 2.492 1 84.44 161 ASP B CA 1
ATOM 4949 C C . ASP B 1 161 ? 18.75 -9.203 1.724 1 84.44 161 ASP B C 1
ATOM 4951 O O . ASP B 1 161 ? 19.234 -9.336 0.598 1 84.44 161 ASP B O 1
ATOM 4955 N N . ASP B 1 162 ? 17.922 -10.055 2.266 1 86.75 162 ASP B N 1
ATOM 4956 C CA . ASP B 1 162 ? 17.781 -11.375 1.647 1 86.75 162 ASP B CA 1
ATOM 4957 C C . ASP B 1 162 ? 16.406 -11.539 1.006 1 86.75 162 ASP B C 1
ATOM 4959 O O . ASP B 1 162 ? 15.953 -12.664 0.792 1 86.75 162 ASP B O 1
ATOM 4963 N N . GLU B 1 163 ? 15.836 -10.406 0.667 1 94.31 163 GLU B N 1
ATOM 4964 C CA . GLU B 1 163 ? 14.508 -10.469 0.066 1 94.31 163 GLU B CA 1
ATOM 4965 C C . GLU B 1 163 ? 14.453 -9.688 -1.245 1 94.31 163 GLU B C 1
ATOM 4967 O O . GLU B 1 163 ? 15.07 -8.625 -1.365 1 94.31 163 GLU B O 1
ATOM 4972 N N . LEU B 1 164 ? 13.828 -10.273 -2.201 1 96.81 164 LEU B N 1
ATOM 4973 C CA . LEU B 1 164 ? 13.5 -9.57 -3.436 1 96.81 164 LEU B CA 1
ATOM 4974 C C . LEU B 1 164 ? 12.102 -8.977 -3.369 1 96.81 164 LEU B C 1
ATOM 4976 O O . LEU B 1 164 ? 11.125 -9.695 -3.113 1 96.81 164 LEU B O 1
ATOM 4980 N N . VAL B 1 165 ? 12.016 -7.676 -3.539 1 97.62 165 VAL B N 1
ATOM 4981 C CA . VAL B 1 165 ? 10.734 -6.977 -3.539 1 97.62 165 VAL B CA 1
ATOM 4982 C C . VAL B 1 165 ? 10.406 -6.496 -4.949 1 97.62 165 VAL B C 1
ATOM 4984 O O . VAL B 1 165 ? 11.203 -5.789 -5.574 1 97.62 165 VAL B O 1
ATOM 4987 N N . LEU B 1 166 ? 9.312 -6.938 -5.469 1 98.06 166 LEU B N 1
ATOM 4988 C CA . LEU B 1 166 ? 8.797 -6.484 -6.758 1 98.06 166 LEU B CA 1
ATOM 4989 C C . LEU B 1 166 ? 7.488 -5.723 -6.59 1 98.06 166 LEU B C 1
ATOM 4991 O O . LEU B 1 166 ? 6.582 -6.188 -5.898 1 98.06 166 LEU B O 1
ATOM 4995 N N . THR B 1 167 ? 7.391 -4.547 -7.211 1 98 167 THR B N 1
ATOM 4996 C CA . THR B 1 167 ? 6.191 -3.723 -7.098 1 98 167 THR B CA 1
ATOM 4997 C C . THR B 1 167 ? 5.66 -3.354 -8.477 1 98 167 THR B C 1
ATOM 4999 O O . THR B 1 167 ? 6.426 -3.248 -9.438 1 98 167 THR B O 1
ATOM 5002 N N . TYR B 1 168 ? 4.383 -3.229 -8.57 1 97.81 168 TYR B N 1
ATOM 5003 C CA . TYR B 1 168 ? 3.711 -2.812 -9.797 1 97.81 168 TYR B CA 1
ATOM 5004 C C . TYR B 1 168 ? 2.479 -1.972 -9.492 1 97.81 168 TYR B C 1
ATOM 5006 O O . TYR B 1 168 ? 1.714 -2.293 -8.578 1 97.81 168 TYR B O 1
ATOM 5014 N N . SER B 1 169 ? 2.348 -0.846 -10.195 1 97.19 169 SER B N 1
ATOM 5015 C CA . SER B 1 169 ? 1.171 0.012 -10.094 1 97.19 169 SER B CA 1
ATOM 5016 C C . SER B 1 169 ? 0.225 -0.205 -11.273 1 97.19 169 SER B C 1
ATOM 5018 O O . SER B 1 169 ? 0.481 0.278 -12.375 1 97.19 169 SER B O 1
ATOM 5020 N N . SER B 1 170 ? -0.838 -0.934 -11.008 1 97.88 170 SER B N 1
ATOM 5021 C CA . SER B 1 170 ? -1.88 -1.122 -12.016 1 97.88 170 SER B CA 1
ATOM 5022 C C . SER B 1 170 ? -2.854 0.051 -12.023 1 97.88 170 SER B C 1
ATOM 5024 O O . SER B 1 170 ? -3.67 0.198 -11.117 1 97.88 170 SER B O 1
ATOM 5026 N N . LYS B 1 171 ? -2.85 0.819 -13.047 1 96.56 171 LYS B N 1
ATOM 5027 C CA . LYS B 1 171 ? -3.557 2.096 -13.094 1 96.56 171 LYS B CA 1
ATOM 5028 C C . LYS B 1 171 ? -5.062 1.884 -13.219 1 96.56 171 LYS B C 1
ATOM 5030 O O . LYS B 1 171 ? -5.512 0.834 -13.688 1 96.56 171 LYS B O 1
ATOM 5035 N N . ASP B 1 172 ? -5.805 2.912 -12.828 1 96.06 172 ASP B N 1
ATOM 5036 C CA . ASP B 1 172 ? -7.254 2.91 -13 1 96.06 172 ASP B CA 1
ATOM 5037 C C . ASP B 1 172 ? -7.629 2.67 -14.461 1 96.06 172 ASP B C 1
ATOM 5039 O O . ASP B 1 172 ? -7.078 3.309 -15.367 1 96.06 172 ASP B O 1
ATOM 5043 N N . GLY B 1 173 ? -8.484 1.688 -14.648 1 96.88 173 GLY B N 1
ATOM 5044 C CA . GLY B 1 173 ? -8.977 1.404 -15.984 1 96.88 173 GLY B CA 1
ATOM 5045 C C . GLY B 1 173 ? -8.18 0.327 -16.703 1 96.88 173 GLY B C 1
ATOM 5046 O O . GLY B 1 173 ? -8.578 -0.138 -17.766 1 96.88 173 GLY B O 1
ATOM 5047 N N . GLU B 1 174 ? -7.062 -0.052 -16.141 1 97.56 174 GLU B N 1
ATOM 5048 C CA . GLU B 1 174 ? -6.266 -1.104 -16.766 1 97.56 174 GLU B CA 1
ATOM 5049 C C . GLU B 1 174 ? -7.066 -2.395 -16.906 1 97.56 174 GLU B C 1
ATOM 5051 O O . GLU B 1 174 ? -7.605 -2.906 -15.922 1 97.56 174 GLU B O 1
ATOM 5056 N N . GLU B 1 175 ? -7.152 -2.957 -18.094 1 98.19 175 GLU B N 1
ATOM 5057 C CA . GLU B 1 175 ? -7.918 -4.156 -18.422 1 98.19 175 GLU B CA 1
ATOM 5058 C C . GLU B 1 175 ? -9.383 -4.008 -18.016 1 98.19 175 GLU B C 1
ATOM 5060 O O . GLU B 1 175 ? -10.094 -5 -17.859 1 98.19 175 GLU B O 1
ATOM 5065 N N . GLY B 1 176 ? -9.773 -2.785 -17.641 1 98 176 GLY B N 1
ATOM 5066 C CA . GLY B 1 176 ? -11.156 -2.488 -17.297 1 98 176 GLY B CA 1
ATOM 5067 C C . GLY B 1 176 ? -11.398 -2.406 -15.805 1 98 176 GLY B C 1
ATOM 5068 O O . GLY B 1 176 ? -12.508 -2.107 -15.359 1 98 176 GLY B O 1
ATOM 5069 N N . TYR B 1 177 ? -10.406 -2.617 -14.977 1 98.12 177 TYR B N 1
ATOM 5070 C CA . TYR B 1 177 ? -10.562 -2.648 -13.531 1 98.12 177 TYR B CA 1
ATOM 5071 C C . TYR B 1 177 ? -10.695 -1.238 -12.961 1 98.12 177 TYR B C 1
ATOM 5073 O O . TYR B 1 177 ? -10.008 -0.317 -13.398 1 98.12 177 TYR B O 1
ATOM 5081 N N . PRO B 1 178 ? -11.57 -1.07 -12.023 1 97.25 178 PRO B N 1
ATOM 5082 C CA . PRO B 1 178 ? -11.641 0.23 -11.352 1 97.25 178 PRO B CA 1
ATOM 5083 C C . PRO B 1 178 ? -10.523 0.427 -10.328 1 97.25 178 PRO B C 1
ATOM 5085 O O . PRO B 1 178 ? -10.148 -0.519 -9.633 1 97.25 178 PRO B O 1
ATOM 5088 N N . GLY B 1 179 ? -9.961 1.657 -10.289 1 96.31 179 GLY B N 1
ATOM 5089 C CA . GLY B 1 179 ? -9.016 2.043 -9.258 1 96.31 179 GLY B CA 1
ATOM 5090 C C . GLY B 1 179 ? -7.578 1.715 -9.609 1 96.31 179 GLY B C 1
ATOM 5091 O O . GLY B 1 179 ? -7.32 0.812 -10.414 1 96.31 179 GLY B O 1
ATOM 5092 N N . THR B 1 180 ? -6.676 2.471 -9.102 1 96.88 180 THR B N 1
ATOM 5093 C CA . THR B 1 180 ? -5.258 2.135 -9.133 1 96.88 180 THR B CA 1
ATOM 5094 C C . THR B 1 180 ? -4.914 1.13 -8.039 1 96.88 180 THR B C 1
ATOM 5096 O O . THR B 1 180 ? -5.254 1.335 -6.871 1 96.88 180 THR B O 1
ATOM 5099 N N . PHE B 1 181 ? -4.438 0.054 -8.406 1 98.06 181 PHE B N 1
ATOM 5100 C CA . PHE B 1 181 ? -4.031 -0.987 -7.469 1 98.06 181 PHE B CA 1
ATOM 5101 C C . PHE B 1 181 ? -2.512 -1.082 -7.395 1 98.06 181 PHE B C 1
ATOM 5103 O O . PHE B 1 181 ? -1.849 -1.324 -8.406 1 98.06 181 PHE B O 1
ATOM 5110 N N . GLN B 1 182 ? -1.903 -0.829 -6.281 1 97.62 182 GLN B N 1
ATOM 5111 C CA . GLN B 1 182 ? -0.476 -1.023 -6.051 1 97.62 182 GLN B CA 1
ATOM 5112 C C . GLN B 1 182 ? -0.195 -2.41 -5.48 1 97.62 182 GLN B C 1
ATOM 5114 O O . GLN B 1 182 ? -0.639 -2.734 -4.379 1 97.62 182 GLN B O 1
ATOM 5119 N N . ALA B 1 183 ? 0.588 -3.123 -6.195 1 98.38 183 ALA B N 1
ATOM 5120 C CA . ALA B 1 183 ? 0.91 -4.492 -5.805 1 98.38 183 ALA B CA 1
ATOM 5121 C C . ALA B 1 183 ? 2.373 -4.617 -5.387 1 98.38 183 ALA B C 1
ATOM 5123 O O . ALA B 1 183 ? 3.252 -4.008 -6 1 98.38 183 ALA B O 1
ATOM 5124 N N . ARG B 1 184 ? 2.629 -5.41 -4.355 1 98.44 184 ARG B N 1
ATOM 5125 C CA . ARG B 1 184 ? 3.973 -5.766 -3.912 1 98.44 184 ARG B CA 1
ATOM 5126 C C . ARG B 1 184 ? 4.098 -7.27 -3.686 1 98.44 184 ARG B C 1
ATOM 5128 O O . ARG B 1 184 ? 3.252 -7.871 -3.021 1 98.44 184 ARG B O 1
ATOM 5135 N N . ILE B 1 185 ? 5.047 -7.809 -4.254 1 98.62 185 ILE B N 1
ATOM 5136 C CA . ILE B 1 185 ? 5.391 -9.203 -4.004 1 98.62 185 ILE B CA 1
ATOM 5137 C C . ILE B 1 185 ? 6.797 -9.297 -3.414 1 98.62 185 ILE B C 1
ATOM 5139 O O . ILE B 1 185 ? 7.73 -8.664 -3.92 1 98.62 185 ILE B O 1
ATOM 5143 N N . THR B 1 186 ? 6.957 -10.055 -2.359 1 98.19 186 THR B N 1
ATOM 5144 C CA . THR B 1 186 ? 8.258 -10.289 -1.75 1 98.19 186 THR B CA 1
ATOM 5145 C C . THR B 1 186 ? 8.641 -11.766 -1.821 1 98.19 186 THR B C 1
ATOM 5147 O O . THR B 1 186 ? 7.848 -12.633 -1.442 1 98.19 186 THR B O 1
ATOM 5150 N N . PHE B 1 187 ? 9.812 -12.016 -2.34 1 98 187 PHE B N 1
ATOM 5151 C CA . PHE B 1 187 ? 10.375 -13.359 -2.391 1 98 187 PHE B CA 1
ATOM 5152 C C . PHE B 1 187 ? 11.539 -13.5 -1.413 1 98 187 PHE B C 1
ATOM 5154 O O . PHE B 1 187 ? 12.461 -12.68 -1.416 1 98 187 PHE B O 1
ATOM 5161 N N . ARG B 1 188 ? 11.508 -14.531 -0.652 1 97.19 188 ARG B N 1
ATOM 5162 C CA . ARG B 1 188 ? 12.594 -14.836 0.267 1 97.19 188 ARG B CA 1
ATOM 5163 C C . ARG B 1 188 ? 12.898 -16.328 0.28 1 97.19 188 ARG B C 1
ATOM 5165 O O . ARG B 1 188 ? 11.992 -17.156 0.431 1 97.19 188 ARG B O 1
ATOM 5172 N N . LEU B 1 189 ? 14.109 -16.688 0.065 1 96.94 189 LEU B N 1
ATOM 5173 C CA . LEU B 1 189 ? 14.57 -18.062 0.202 1 96.94 189 LEU B CA 1
ATOM 5174 C C . LEU B 1 189 ? 15.227 -18.281 1.558 1 96.94 189 LEU B C 1
ATOM 5176 O O . LEU B 1 189 ? 16.25 -17.672 1.863 1 96.94 189 LEU B O 1
ATOM 5180 N N . THR B 1 190 ? 14.68 -19.188 2.377 1 96 190 THR B N 1
ATOM 5181 C CA . THR B 1 190 ? 15.188 -19.391 3.73 1 96 190 THR B CA 1
ATOM 5182 C C . THR B 1 190 ? 16.234 -20.5 3.758 1 96 190 THR B C 1
ATOM 5184 O O . THR B 1 190 ? 16.406 -21.219 2.77 1 96 190 THR B O 1
ATOM 5187 N N . CYS B 1 191 ? 16.859 -20.656 4.91 1 93.94 191 CYS B N 1
ATOM 5188 C CA . CYS B 1 191 ? 17.859 -21.703 5.109 1 93.94 191 CYS B CA 1
ATOM 5189 C C . CYS B 1 191 ? 17.203 -23.062 5.262 1 93.94 191 CYS B C 1
ATOM 5191 O O . CYS B 1 191 ? 17.875 -24.094 5.23 1 93.94 191 CYS B O 1
ATOM 5193 N N . LYS B 1 192 ? 15.906 -23.125 5.359 1 95.19 192 LYS B N 1
ATOM 5194 C CA . LYS B 1 192 ? 15.164 -24.391 5.465 1 95.19 192 LYS B CA 1
ATOM 5195 C C . LYS B 1 192 ? 14.617 -24.812 4.109 1 95.19 192 LYS B C 1
ATOM 5197 O O . LYS B 1 192 ? 13.672 -25.594 4.035 1 95.19 192 LYS B O 1
ATOM 5202 N N . ASN B 1 193 ? 15.133 -24.172 3.027 1 96.5 193 ASN B N 1
ATOM 5203 C CA . ASN B 1 193 ? 14.727 -24.484 1.657 1 96.5 193 ASN B CA 1
ATOM 5204 C C . ASN B 1 193 ? 13.266 -24.125 1.411 1 96.5 193 ASN B C 1
ATOM 5206 O O . ASN B 1 193 ? 12.531 -24.906 0.799 1 96.5 193 ASN B O 1
ATOM 5210 N N . GLU B 1 194 ? 12.875 -22.984 1.983 1 97.44 194 GLU B N 1
ATOM 5211 C CA . GLU B 1 194 ? 11.539 -22.438 1.77 1 97.44 194 GLU B CA 1
ATOM 5212 C C . GLU B 1 194 ? 11.586 -21.172 0.901 1 97.44 194 GLU B C 1
ATOM 5214 O O . GLU B 1 194 ? 12.344 -20.25 1.189 1 97.44 194 GLU B O 1
ATOM 5219 N N . LEU B 1 195 ? 10.867 -21.25 -0.195 1 98.06 195 LEU B N 1
ATOM 5220 C CA . LEU B 1 195 ? 10.57 -20 -0.883 1 98.06 195 LEU B CA 1
ATOM 5221 C C . LEU B 1 195 ? 9.305 -19.359 -0.315 1 98.06 195 LEU B C 1
ATOM 5223 O O . LEU B 1 195 ? 8.195 -19.844 -0.547 1 98.06 195 LEU B O 1
ATOM 5227 N N . VAL B 1 196 ? 9.5 -18.312 0.448 1 98.12 196 VAL B N 1
ATOM 5228 C CA . VAL B 1 196 ? 8.391 -17.578 1.032 1 98.12 196 VAL B CA 1
ATOM 5229 C C . VAL B 1 196 ? 7.969 -16.453 0.088 1 98.12 196 VAL B C 1
ATOM 5231 O O . VAL B 1 196 ? 8.781 -15.594 -0.27 1 98.12 196 VAL B O 1
ATOM 5234 N N . VAL B 1 197 ? 6.738 -16.438 -0.34 1 98.38 197 VAL B N 1
ATOM 5235 C CA . VAL B 1 197 ? 6.18 -15.422 -1.226 1 98.38 197 VAL B CA 1
ATOM 5236 C C . VAL B 1 197 ? 5.055 -14.68 -0.513 1 98.38 197 VAL B C 1
ATOM 5238 O O . VAL B 1 197 ? 4.055 -15.281 -0.121 1 98.38 197 VAL B O 1
ATOM 5241 N N . ASN B 1 198 ? 5.219 -13.383 -0.316 1 98.06 198 ASN B N 1
ATOM 5242 C CA . ASN B 1 198 ? 4.215 -12.516 0.291 1 98.06 198 ASN B CA 1
ATOM 5243 C C . ASN B 1 198 ? 3.645 -11.523 -0.72 1 98.06 198 ASN B C 1
ATOM 5245 O O . ASN B 1 198 ? 4.398 -10.859 -1.434 1 98.06 198 ASN B O 1
ATOM 5249 N N . TYR B 1 199 ? 2.332 -11.5 -0.802 1 98 199 TYR B N 1
ATOM 5250 C CA . TYR B 1 199 ? 1.625 -10.531 -1.635 1 98 199 TYR B CA 1
ATOM 5251 C C . TYR B 1 199 ? 0.912 -9.492 -0.778 1 98 199 TYR B C 1
ATOM 5253 O O . TYR B 1 199 ? 0.194 -9.844 0.162 1 98 199 TYR B O 1
ATOM 5261 N N . VAL B 1 200 ? 1.142 -8.234 -1.098 1 97.69 200 VAL B N 1
ATOM 5262 C CA . VAL B 1 200 ? 0.458 -7.133 -0.432 1 97.69 200 VAL B CA 1
ATOM 5263 C C . VAL B 1 200 ? -0.027 -6.125 -1.471 1 97.69 200 VAL B C 1
ATOM 5265 O O . VAL B 1 200 ? 0.522 -6.043 -2.572 1 97.69 200 VAL B O 1
ATOM 5268 N N . GLY B 1 201 ? -1.109 -5.434 -1.154 1 97.56 201 GLY B N 1
ATOM 5269 C CA . GLY B 1 201 ? -1.563 -4.406 -2.076 1 97.56 201 GLY B CA 1
ATOM 5270 C C . GLY B 1 201 ? -2.58 -3.461 -1.462 1 97.56 201 GLY B C 1
ATOM 5271 O O . GLY B 1 201 ? -3.143 -3.75 -0.404 1 97.56 201 GLY B O 1
ATOM 5272 N N . MET B 1 202 ? -2.777 -2.316 -2.07 1 96.56 202 MET B N 1
ATOM 5273 C CA . MET B 1 202 ? -3.789 -1.318 -1.736 1 96.56 202 MET B CA 1
ATOM 5274 C C . MET B 1 202 ? -4.422 -0.741 -2.998 1 96.56 202 MET B C 1
ATOM 5276 O O . MET B 1 202 ? -3.814 -0.77 -4.07 1 96.56 202 MET B O 1
ATOM 5280 N N . THR B 1 203 ? -5.633 -0.238 -2.83 1 97.5 203 THR B N 1
ATOM 5281 C CA . THR B 1 203 ? -6.367 0.216 -4.008 1 97.5 203 THR B CA 1
ATOM 5282 C C . THR B 1 203 ? -7.008 1.578 -3.754 1 97.5 203 THR B C 1
ATOM 5284 O O . THR B 1 203 ? -7.254 1.948 -2.604 1 97.5 203 THR B O 1
ATOM 5287 N N . SER B 1 204 ? -7.262 2.305 -4.824 1 95.75 204 SER B N 1
ATOM 5288 C CA . SER B 1 204 ? -7.875 3.623 -4.723 1 95.75 204 SER B CA 1
ATOM 5289 C C . SER B 1 204 ? -9.398 3.531 -4.777 1 95.75 204 SER B C 1
ATOM 5291 O O . SER B 1 204 ? -10.094 4.434 -4.312 1 95.75 204 SER B O 1
ATOM 5293 N N . LYS B 1 205 ? -9.875 2.539 -5.461 1 95.12 205 LYS B N 1
ATOM 5294 C CA . LYS B 1 205 ? -11.297 2.225 -5.543 1 95.12 205 LYS B CA 1
ATOM 5295 C C . LYS B 1 205 ? -11.547 0.741 -5.281 1 95.12 205 LYS B C 1
ATOM 5297 O O . LYS B 1 205 ? -10.641 -0.081 -5.426 1 95.12 205 LYS B O 1
ATOM 5302 N N . SER B 1 206 ? -12.781 0.475 -4.898 1 96 206 SER B N 1
ATOM 5303 C CA . SER B 1 206 ? -13.133 -0.933 -4.75 1 96 206 SER B CA 1
ATOM 5304 C C . SER B 1 206 ? -12.875 -1.708 -6.039 1 96 206 SER B C 1
ATOM 5306 O O . SER B 1 206 ? -13.312 -1.3 -7.113 1 96 206 SER B O 1
ATOM 5308 N N . THR B 1 207 ? -12.133 -2.787 -5.941 1 97.75 207 THR B N 1
ATOM 5309 C CA . THR B 1 207 ? -11.758 -3.578 -7.109 1 97.75 207 THR B CA 1
ATOM 5310 C C . THR B 1 207 ? -11.508 -5.031 -6.715 1 97.75 207 THR B C 1
ATOM 5312 O O . THR B 1 207 ? -11.055 -5.312 -5.605 1 97.75 207 THR B O 1
ATOM 5315 N N . PRO B 1 208 ? -11.844 -5.996 -7.547 1 98 208 PRO B N 1
ATOM 5316 C CA . PRO B 1 208 ? -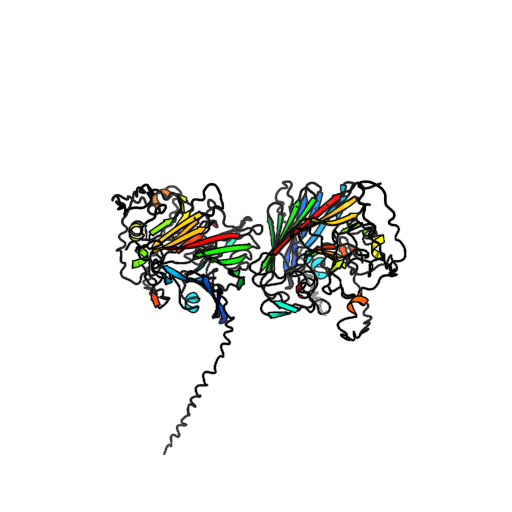11.484 -7.379 -7.223 1 98 208 PRO B CA 1
ATOM 5317 C C . PRO B 1 208 ? -9.984 -7.645 -7.34 1 98 208 PRO B C 1
ATOM 5319 O O . PRO B 1 208 ? -9.328 -7.105 -8.234 1 98 208 PRO B O 1
ATOM 5322 N N . VAL B 1 209 ? -9.453 -8.391 -6.402 1 98.56 209 VAL B N 1
ATOM 5323 C CA . VAL B 1 209 ? -8.039 -8.766 -6.422 1 98.56 209 VAL B CA 1
ATOM 5324 C C . VAL B 1 209 ? -7.895 -10.242 -6.055 1 98.56 209 VAL B C 1
ATOM 5326 O O . VAL B 1 209 ? -8.516 -10.711 -5.098 1 98.56 209 VAL B O 1
ATOM 5329 N N . ASN B 1 210 ? -7.164 -10.977 -6.762 1 98.69 210 ASN B N 1
ATOM 5330 C CA . ASN B 1 210 ? -6.812 -12.375 -6.582 1 98.69 210 ASN B CA 1
ATOM 5331 C C . ASN B 1 210 ? -5.508 -12.727 -7.297 1 98.69 210 ASN B C 1
ATOM 5333 O O . ASN B 1 210 ? -5.523 -13.148 -8.453 1 98.69 210 ASN B O 1
ATOM 5337 N N . MET B 1 211 ? -4.402 -12.602 -6.633 1 98.56 211 MET B N 1
ATOM 5338 C CA . MET B 1 211 ? -3.104 -12.797 -7.27 1 98.56 211 MET B CA 1
ATOM 5339 C C . MET B 1 211 ? -2.578 -14.211 -7.004 1 98.56 211 MET B C 1
ATOM 5341 O O . MET B 1 211 ? -2.883 -14.805 -5.969 1 98.56 211 MET B O 1
ATOM 5345 N N . ALA B 1 212 ? -1.78 -14.711 -7.883 1 98.19 212 ALA B N 1
ATOM 5346 C CA . ALA B 1 212 ? -1.175 -16.031 -7.715 1 98.19 212 ALA B CA 1
ATOM 5347 C C . ALA B 1 212 ? 0.02 -16.203 -8.648 1 98.19 212 ALA B C 1
ATOM 5349 O O . ALA B 1 212 ? 0.056 -15.633 -9.734 1 98.19 212 ALA B O 1
ATOM 5350 N N . SER B 1 213 ? 0.958 -16.969 -8.219 1 97.94 213 SER B N 1
ATOM 5351 C CA . SER B 1 213 ? 2.064 -17.359 -9.078 1 97.94 213 SER B CA 1
ATOM 5352 C C . SER B 1 213 ? 1.741 -18.656 -9.836 1 97.94 213 SER B C 1
ATOM 5354 O O . SER B 1 213 ? 1.261 -19.625 -9.25 1 97.94 213 SER B O 1
ATOM 5356 N N . ASN B 1 214 ? 1.979 -18.641 -11.086 1 98.31 214 ASN B N 1
ATOM 5357 C CA . ASN B 1 214 ? 1.612 -19.75 -11.961 1 98.31 214 ASN B CA 1
ATOM 5358 C C . ASN B 1 214 ? 2.809 -20.641 -12.25 1 98.31 214 ASN B C 1
ATOM 5360 O O . ASN B 1 214 ? 3.117 -20.922 -13.414 1 98.31 214 ASN B O 1
ATOM 5364 N N . MET B 1 215 ? 3.385 -21.266 -11.297 1 98.5 215 MET B N 1
ATOM 5365 C CA . MET B 1 215 ? 4.57 -22.109 -11.406 1 98.5 215 MET B CA 1
ATOM 5366 C C . MET B 1 215 ? 4.18 -23.547 -11.719 1 98.5 215 MET B C 1
ATOM 5368 O O . MET B 1 215 ? 3.402 -24.156 -10.992 1 98.5 215 MET B O 1
ATOM 5372 N N . PHE B 1 216 ? 4.711 -24.078 -12.805 1 98.56 216 PHE B N 1
ATOM 5373 C CA . PHE B 1 216 ? 4.539 -25.484 -13.164 1 98.56 216 PHE B CA 1
ATOM 5374 C C . PHE B 1 216 ? 5.758 -26.312 -12.75 1 98.56 216 PHE B C 1
ATOM 5376 O O . PHE B 1 216 ? 6.848 -26.125 -13.289 1 98.56 216 PHE B O 1
ATOM 5383 N N . PHE B 1 217 ? 5.547 -27.281 -11.883 1 98.81 217 PHE B N 1
ATOM 5384 C CA . PHE B 1 217 ? 6.641 -28.062 -11.328 1 98.81 217 PHE B CA 1
ATOM 5385 C C . PHE B 1 217 ? 6.691 -29.438 -11.969 1 98.81 217 PHE B C 1
ATOM 5387 O O . PHE B 1 217 ? 5.656 -30.016 -12.312 1 98.81 217 PHE B O 1
ATOM 5394 N N . ASN B 1 218 ? 7.797 -29.984 -12.18 1 98.69 218 ASN B N 1
ATOM 5395 C CA . ASN B 1 218 ? 8.148 -31.391 -12.352 1 98.69 218 ASN B CA 1
ATOM 5396 C C . ASN B 1 218 ? 9.375 -31.766 -11.531 1 98.69 218 ASN B C 1
ATOM 5398 O O . ASN B 1 218 ? 10.508 -31.453 -11.906 1 98.69 218 ASN B O 1
ATOM 5402 N N . LEU B 1 219 ? 9.141 -32.438 -10.391 1 98.56 219 LEU B N 1
ATOM 5403 C CA . LEU B 1 219 ? 10.203 -32.656 -9.414 1 98.56 219 LEU B CA 1
ATOM 5404 C C . LEU B 1 219 ? 11.258 -33.625 -9.961 1 98.56 219 LEU B C 1
ATOM 5406 O O . LEU B 1 219 ? 12.352 -33.719 -9.406 1 98.56 219 LEU B O 1
ATOM 5410 N N . ALA B 1 220 ? 10.961 -34.344 -11.047 1 97.69 220 ALA B N 1
ATOM 5411 C CA . ALA B 1 220 ? 11.953 -35.188 -11.711 1 97.69 220 ALA B CA 1
ATOM 5412 C C . ALA B 1 220 ? 12.891 -34.344 -12.57 1 97.69 220 ALA B C 1
ATOM 5414 O O . ALA B 1 220 ? 13.961 -34.812 -12.977 1 97.69 220 ALA B O 1
ATOM 5415 N N . GLY B 1 221 ? 12.539 -33.156 -12.859 1 97.81 221 GLY B N 1
ATOM 5416 C CA . GLY B 1 221 ? 13.227 -32.25 -13.781 1 97.81 221 GLY B CA 1
ATOM 5417 C C . GLY B 1 221 ? 12.312 -31.703 -14.859 1 97.81 221 GLY B C 1
ATOM 5418 O O . GLY B 1 221 ? 11.477 -32.438 -15.406 1 97.81 221 GLY B O 1
ATOM 5419 N N . GLN B 1 222 ? 12.484 -30.422 -15.195 1 95.56 222 GLN B N 1
ATOM 5420 C CA . GLN B 1 222 ? 11.602 -29.75 -16.125 1 95.56 222 GLN B CA 1
ATOM 5421 C C . GLN B 1 222 ? 11.648 -30.406 -17.5 1 95.56 222 GLN B C 1
ATOM 5423 O O . GLN B 1 222 ? 10.711 -30.25 -18.297 1 95.56 222 GLN B O 1
ATOM 5428 N N . ASN B 1 223 ? 12.648 -31.188 -17.812 1 94.44 223 ASN B N 1
ATOM 5429 C CA . ASN B 1 223 ? 12.836 -31.766 -19.141 1 94.44 223 ASN B CA 1
ATOM 5430 C C . ASN B 1 223 ? 12.359 -33.219 -19.203 1 94.44 223 ASN B C 1
ATOM 5432 O O . ASN B 1 223 ? 12.531 -33.906 -20.219 1 94.44 223 ASN B O 1
ATOM 5436 N N . THR B 1 224 ? 11.758 -33.719 -18.172 1 95.31 224 THR B N 1
ATOM 5437 C CA . THR B 1 224 ? 11.445 -35.156 -18.109 1 95.31 224 THR B CA 1
ATOM 5438 C C . THR B 1 224 ? 10.039 -35.438 -18.625 1 95.31 224 THR B C 1
ATOM 5440 O O . THR B 1 224 ? 9.703 -36.562 -18.969 1 95.31 224 THR B O 1
ATOM 5443 N N . GLY B 1 225 ? 9.195 -34.438 -18.625 1 93.31 225 GLY B N 1
ATOM 5444 C CA . GLY B 1 225 ? 7.918 -34.5 -19.312 1 93.31 225 GLY B CA 1
ATOM 5445 C C . GLY B 1 225 ? 6.895 -35.375 -18.609 1 93.31 225 GLY B C 1
ATOM 5446 O O . GLY B 1 225 ? 6.93 -35.5 -17.375 1 93.31 225 GLY B O 1
ATOM 5447 N N . GLU B 1 226 ? 5.949 -35.844 -19.422 1 92.06 226 GLU B N 1
ATOM 5448 C CA . GLU B 1 226 ? 4.789 -36.594 -18.922 1 92.06 226 GLU B CA 1
ATOM 5449 C C . GLU B 1 226 ? 5.211 -37.906 -18.281 1 92.06 226 GLU B C 1
ATOM 5451 O O . GLU B 1 226 ? 4.637 -38.312 -17.266 1 92.06 226 GLU B O 1
ATOM 5456 N N . SER B 1 227 ? 6.152 -38.562 -18.844 1 91.75 227 SER B N 1
ATOM 5457 C CA . SER B 1 227 ? 6.559 -39.875 -18.375 1 91.75 227 SER B CA 1
ATOM 5458 C C . SER B 1 227 ? 6.949 -39.875 -16.906 1 91.75 227 SER B C 1
ATOM 5460 O O . SER B 1 227 ? 6.574 -40.75 -16.141 1 91.75 227 SER B O 1
ATOM 5462 N N . GLU B 1 228 ? 7.613 -38.812 -16.5 1 94.31 228 GLU B N 1
ATOM 5463 C CA . GLU B 1 228 ? 8.031 -38.75 -15.109 1 94.31 228 GLU B CA 1
ATOM 5464 C C . GLU B 1 228 ? 6.984 -38.031 -14.258 1 94.31 228 GLU B C 1
ATOM 5466 O O . GLU B 1 228 ? 6.84 -38.344 -13.07 1 94.31 228 GLU B O 1
ATOM 5471 N N . LEU B 1 229 ? 6.25 -37.125 -14.883 1 96.56 229 LEU B N 1
ATOM 5472 C CA . LEU B 1 229 ? 5.195 -36.5 -14.102 1 96.56 229 LEU B CA 1
ATOM 5473 C C . LEU B 1 229 ? 4.234 -37.531 -13.531 1 96.56 229 LEU B C 1
ATOM 5475 O O . LEU B 1 229 ? 3.797 -37.406 -12.383 1 96.56 229 LEU B O 1
ATOM 5479 N N . MET B 1 230 ? 4.027 -38.562 -14.273 1 94.94 230 MET B N 1
ATOM 5480 C CA . MET B 1 230 ? 3.088 -39.594 -13.898 1 94.94 230 MET B CA 1
ATOM 5481 C C . MET B 1 230 ? 3.564 -40.344 -12.648 1 94.94 230 MET B C 1
ATOM 5483 O O . MET B 1 230 ? 2.773 -41 -11.969 1 94.94 230 MET B O 1
ATOM 5487 N N . ASN B 1 231 ? 4.809 -40.219 -12.359 1 96.69 231 ASN B N 1
ATOM 5488 C CA . ASN B 1 231 ? 5.387 -40.906 -11.219 1 96.69 231 ASN B CA 1
ATOM 5489 C C . ASN B 1 231 ? 5.34 -40.062 -9.953 1 96.69 231 ASN B C 1
ATOM 5491 O O . ASN B 1 231 ? 5.914 -40.406 -8.93 1 96.69 231 ASN B O 1
ATOM 5495 N N . HIS B 1 232 ? 4.629 -38.906 -10 1 97.94 232 HIS B N 1
ATOM 5496 C CA . HIS B 1 232 ? 4.438 -38.062 -8.82 1 97.94 232 HIS B CA 1
ATOM 5497 C C . HIS B 1 232 ? 3.209 -38.5 -8.031 1 97.94 232 HIS B C 1
ATOM 5499 O O . HIS B 1 232 ? 2.236 -39 -8.609 1 97.94 232 HIS B O 1
ATOM 5505 N N . SER B 1 233 ? 3.275 -38.344 -6.719 1 97.62 233 SER B N 1
ATOM 5506 C CA . SER B 1 233 ? 2.119 -38.406 -5.832 1 97.62 233 SER B CA 1
ATOM 5507 C C . SER B 1 233 ? 1.719 -37.031 -5.32 1 97.62 233 SER B C 1
ATOM 5509 O O . SER B 1 233 ? 2.578 -36.219 -4.988 1 97.62 233 SER B O 1
ATOM 5511 N N . ILE B 1 234 ? 0.41 -36.812 -5.293 1 98.06 234 ILE B N 1
ATOM 5512 C CA . ILE B 1 234 ? -0.064 -35.5 -4.84 1 98.06 234 ILE B CA 1
ATOM 5513 C C . ILE B 1 234 ? -1.07 -35.688 -3.705 1 98.06 234 ILE B C 1
ATOM 5515 O O . ILE B 1 234 ? -1.859 -36.625 -3.715 1 98.06 234 ILE B O 1
ATOM 5519 N N . MET B 1 235 ? -0.997 -34.875 -2.709 1 97.56 235 MET B N 1
ATOM 5520 C CA . MET B 1 235 ? -1.972 -34.75 -1.63 1 97.56 235 MET B CA 1
ATOM 5521 C C . MET B 1 235 ? -2.465 -33.312 -1.518 1 97.56 235 MET B C 1
ATOM 5523 O O . MET B 1 235 ? -1.674 -32.375 -1.603 1 97.56 235 MET B O 1
ATOM 5527 N N . VAL B 1 236 ? -3.758 -33.094 -1.453 1 97.25 236 VAL B N 1
ATOM 5528 C CA . VAL B 1 236 ? -4.367 -31.781 -1.24 1 97.25 236 VAL B CA 1
ATOM 5529 C C . VAL B 1 236 ? -5.23 -31.812 0.019 1 97.25 236 VAL B C 1
ATOM 5531 O O . VAL B 1 236 ? -6.117 -32.656 0.152 1 97.25 236 VAL B O 1
ATOM 5534 N N . ASN B 1 237 ? -4.957 -30.891 0.907 1 94.88 237 ASN B N 1
ATOM 5535 C CA . ASN B 1 237 ? -5.676 -30.828 2.174 1 94.88 237 ASN B CA 1
ATOM 5536 C C . ASN B 1 237 ? -7.008 -30.094 2.021 1 94.88 237 ASN B C 1
ATOM 5538 O O . ASN B 1 237 ? -7.191 -29 2.582 1 94.88 237 ASN B O 1
ATOM 5542 N N . ALA B 1 238 ? -7.922 -30.734 1.307 1 95.44 238 ALA B N 1
ATOM 5543 C CA . ALA B 1 238 ? -9.219 -30.125 1.037 1 95.44 238 ALA B CA 1
ATOM 5544 C C . ALA B 1 238 ? -10.336 -31.156 1.076 1 95.44 238 ALA B C 1
ATOM 5546 O O . ALA B 1 238 ? -10.211 -32.25 0.497 1 95.44 238 ALA B O 1
ATOM 5547 N N . GLU B 1 239 ? -11.469 -30.828 1.754 1 93.31 239 GLU B N 1
ATOM 5548 C CA . GLU B 1 239 ? -12.617 -31.734 1.819 1 93.31 239 GLU B CA 1
ATOM 5549 C C . GLU B 1 239 ? -13.68 -31.344 0.793 1 93.31 239 GLU B C 1
ATOM 5551 O O . GLU B 1 239 ? -14.664 -32.062 0.605 1 93.31 239 GLU B O 1
ATOM 5556 N N . GLU B 1 240 ? -13.453 -30.219 0.174 1 96.25 240 GLU B N 1
ATOM 5557 C CA . GLU B 1 240 ? -14.414 -29.703 -0.791 1 96.25 240 GLU B CA 1
ATOM 5558 C C . GLU B 1 240 ? -13.719 -29.156 -2.033 1 96.25 240 GLU B C 1
ATOM 5560 O O . GLU B 1 240 ? -12.5 -28.969 -2.035 1 96.25 240 GLU B O 1
ATOM 5565 N N . TYR B 1 241 ? -14.445 -29.078 -3.146 1 96.12 241 TYR B N 1
ATOM 5566 C CA . TYR B 1 241 ? -13.945 -28.484 -4.391 1 96.12 241 TYR B CA 1
ATOM 5567 C C . TYR B 1 241 ? -15.016 -27.641 -5.059 1 96.12 241 TYR B C 1
ATOM 5569 O O . TYR B 1 241 ? -16.203 -27.75 -4.734 1 96.12 241 TYR B O 1
ATOM 5577 N N . VAL B 1 242 ? -14.594 -26.734 -5.906 1 96.31 242 VAL B N 1
ATOM 5578 C CA . VAL B 1 242 ? -15.5 -25.875 -6.668 1 96.31 242 VAL B CA 1
ATOM 5579 C C . VAL B 1 242 ? -15.945 -26.594 -7.938 1 96.31 242 VAL B C 1
ATOM 5581 O O . VAL B 1 242 ? -15.117 -26.938 -8.789 1 96.31 242 VAL B O 1
ATOM 5584 N N . ALA B 1 243 ? -17.219 -26.766 -8.094 1 94.81 243 ALA B N 1
ATOM 5585 C CA . ALA B 1 243 ? -17.75 -27.453 -9.258 1 94.81 243 ALA B CA 1
ATOM 5586 C C . ALA B 1 243 ? -17.625 -26.594 -10.516 1 94.81 243 ALA B C 1
ATOM 5588 O O . ALA B 1 243 ? -17.781 -25.359 -10.453 1 94.81 243 ALA B O 1
ATOM 5589 N N . ILE B 1 244 ? -17.328 -27.203 -11.609 1 92.38 244 ILE B N 1
ATOM 5590 C CA . ILE B 1 244 ? -17.125 -26.484 -12.859 1 92.38 244 ILE B CA 1
ATOM 5591 C C . ILE B 1 244 ? -18.031 -27.078 -13.945 1 92.38 244 ILE B C 1
ATOM 5593 O O . ILE B 1 244 ? -18.484 -28.219 -13.836 1 92.38 244 ILE B O 1
ATOM 5597 N N . LYS B 1 245 ? -18.281 -26.188 -14.898 1 84.75 245 LYS B N 1
ATOM 5598 C CA . LYS B 1 245 ? -19.031 -26.609 -16.078 1 84.75 245 LYS B CA 1
ATOM 5599 C C . LYS B 1 245 ? -18.094 -27.047 -17.203 1 84.75 245 LYS B C 1
ATOM 5601 O O . LYS B 1 245 ? -17.141 -26.344 -17.531 1 84.75 245 LYS B O 1
ATOM 5606 N N . GLN B 1 246 ? -18.188 -28.234 -17.734 1 77.94 246 GLN B N 1
ATOM 5607 C CA . GLN B 1 246 ? -17.422 -28.688 -18.891 1 77.94 246 GLN B CA 1
ATOM 5608 C C . GLN B 1 246 ? -18.109 -28.297 -20.188 1 77.94 246 GLN B C 1
ATOM 5610 O O . GLN B 1 246 ? -19.328 -28.188 -20.25 1 77.94 246 GLN B O 1
ATOM 5615 N N . PRO B 1 247 ? -17.359 -27.859 -21.234 1 74.25 247 PRO B N 1
ATOM 5616 C CA . PRO B 1 247 ? -15.914 -28.016 -21.344 1 74.25 247 PRO B CA 1
ATOM 5617 C C . PRO B 1 247 ? -15.148 -26.75 -20.938 1 74.25 247 PRO B C 1
ATOM 5619 O O . PRO B 1 247 ? -13.93 -26.797 -20.781 1 74.25 247 PRO B O 1
ATOM 5622 N N . GLU B 1 248 ? -15.828 -25.641 -20.688 1 73.94 248 GLU B N 1
ATOM 5623 C CA . GLU B 1 248 ? -15.164 -24.359 -20.453 1 73.94 248 GLU B CA 1
ATOM 5624 C C . GLU B 1 248 ? -14.477 -24.359 -19.078 1 73.94 248 GLU B C 1
ATOM 5626 O O . GLU B 1 248 ? -13.57 -23.547 -18.844 1 73.94 248 GLU B O 1
ATOM 5631 N N . ARG B 1 249 ? -14.82 -25.172 -18.25 1 83.44 249 ARG B N 1
ATOM 5632 C CA . ARG B 1 249 ? -14.266 -25.344 -16.922 1 83.44 249 ARG B CA 1
ATOM 5633 C C . ARG B 1 249 ? -14.469 -24.094 -16.062 1 83.44 249 ARG B C 1
ATOM 5635 O O . ARG B 1 249 ? -13.586 -23.719 -15.289 1 83.44 249 ARG B O 1
ATOM 5642 N N . ARG B 1 250 ? -15.523 -23.391 -16.328 1 90.94 250 ARG B N 1
ATOM 5643 C CA . ARG B 1 250 ? -15.906 -22.234 -15.523 1 90.94 250 ARG B CA 1
ATOM 5644 C C . ARG B 1 250 ? -16.641 -22.672 -14.258 1 90.94 250 ARG B C 1
ATOM 5646 O O . ARG B 1 250 ? -17.484 -23.578 -14.305 1 90.94 250 ARG B O 1
ATOM 5653 N N . PRO B 1 251 ? -16.375 -22.016 -13.164 1 94.06 251 PRO B N 1
ATOM 5654 C CA . PRO B 1 251 ? -17.125 -22.344 -11.945 1 94.06 251 PRO B CA 1
ATOM 5655 C C . PRO B 1 251 ? -18.625 -22.109 -12.102 1 94.06 251 PRO B C 1
ATOM 5657 O O . PRO B 1 251 ? -19.047 -21.156 -12.766 1 94.06 251 PRO B O 1
ATOM 5660 N N . VAL B 1 252 ? -19.453 -22.953 -11.445 1 93.25 252 VAL B N 1
ATOM 5661 C CA . VAL B 1 252 ? -20.906 -22.828 -11.562 1 93.25 252 VAL B CA 1
ATOM 5662 C C . VAL B 1 252 ? -21.5 -22.328 -10.242 1 93.25 252 VAL B C 1
ATOM 5664 O O . VAL B 1 252 ? -22.719 -22.328 -10.062 1 93.25 252 VAL B O 1
ATOM 5667 N N . GLY B 1 253 ? -20.656 -22.031 -9.289 1 93.56 253 GLY B N 1
ATOM 5668 C CA . GLY B 1 253 ? -21.109 -21.453 -8.039 1 93.56 253 GLY B CA 1
ATOM 5669 C C . GLY B 1 253 ? -21.469 -22.484 -6.984 1 93.56 253 GLY B C 1
ATOM 5670 O O . GLY B 1 253 ? -22.141 -22.172 -6 1 93.56 253 GLY B O 1
ATOM 5671 N N . LEU B 1 254 ? -21.047 -23.703 -7.184 1 93.31 254 LEU B N 1
ATOM 5672 C CA . LEU B 1 254 ? -21.328 -24.781 -6.238 1 93.31 254 LEU B CA 1
ATOM 5673 C C . LEU B 1 254 ? -20.031 -25.344 -5.652 1 93.31 254 LEU B C 1
ATOM 5675 O O . LEU B 1 254 ? -19.031 -25.484 -6.359 1 93.31 254 LEU B O 1
ATOM 5679 N N . ILE B 1 255 ? -20.125 -25.625 -4.352 1 95 255 ILE B N 1
ATOM 5680 C CA . ILE B 1 255 ? -19.047 -26.297 -3.633 1 95 255 ILE B CA 1
ATOM 5681 C C . ILE B 1 255 ? -19.484 -27.719 -3.266 1 95 255 ILE B C 1
ATOM 5683 O O . ILE B 1 255 ? -20.562 -27.906 -2.691 1 95 255 ILE B O 1
ATOM 5687 N N . LYS B 1 256 ? -18.703 -28.703 -3.65 1 94.81 256 LYS B N 1
ATOM 5688 C CA . LYS B 1 256 ? -19.062 -30.094 -3.416 1 94.81 256 LYS B CA 1
ATOM 5689 C C . LYS B 1 256 ? -18 -30.797 -2.58 1 94.81 256 LYS B C 1
ATOM 5691 O O . LYS B 1 256 ? -16.844 -30.359 -2.527 1 94.81 256 LYS B O 1
ATOM 5696 N N . ASN B 1 257 ? -18.391 -31.828 -1.956 1 94.94 257 ASN B N 1
ATOM 5697 C CA . ASN B 1 257 ? -17.469 -32.656 -1.177 1 94.94 257 ASN B CA 1
ATOM 5698 C C . ASN B 1 257 ? -16.625 -33.562 -2.072 1 94.94 257 ASN B C 1
ATOM 5700 O O . ASN B 1 257 ? -17.125 -34.094 -3.062 1 94.94 257 ASN B O 1
ATOM 5704 N N . VAL B 1 258 ? -15.398 -33.75 -1.711 1 94.75 258 VAL B N 1
ATOM 5705 C CA . VAL B 1 258 ? -14.508 -34.562 -2.529 1 94.75 258 VAL B CA 1
ATOM 5706 C C . VAL B 1 258 ? -14.75 -36.031 -2.232 1 94.75 258 VAL B C 1
ATOM 5708 O O . VAL B 1 258 ? -14.312 -36.906 -2.988 1 94.75 258 VAL B O 1
ATOM 5711 N N . HIS B 1 259 ? -15.43 -36.312 -1.145 1 92 259 HIS B N 1
ATOM 5712 C CA . HIS B 1 259 ? -15.633 -37.688 -0.701 1 92 259 HIS B CA 1
ATOM 5713 C C . HIS B 1 259 ? -16.281 -38.531 -1.797 1 92 259 HIS B C 1
ATOM 5715 O O . HIS B 1 259 ? -17.281 -38.125 -2.395 1 92 259 HIS B O 1
ATOM 5721 N N . TYR B 1 260 ? -15.648 -39.656 -2.17 1 87.69 260 TYR B N 1
ATOM 5722 C CA . TYR B 1 260 ? -16.109 -40.625 -3.139 1 87.69 260 TYR B CA 1
ATOM 5723 C C . TYR B 1 260 ? -16.078 -40.062 -4.555 1 87.69 260 TYR B C 1
ATOM 5725 O O . TYR B 1 260 ? -16.969 -40.344 -5.363 1 87.69 260 TYR B O 1
ATOM 5733 N N . THR B 1 261 ? -15.172 -39.188 -4.719 1 90.44 261 THR B N 1
ATOM 5734 C CA . THR B 1 261 ? -14.953 -38.656 -6.059 1 90.44 261 THR B CA 1
ATOM 5735 C C . THR B 1 261 ? -13.5 -38.812 -6.48 1 90.44 261 THR B C 1
ATOM 5737 O O . THR B 1 261 ? -12.641 -39.125 -5.648 1 90.44 261 THR B O 1
ATOM 5740 N N . CYS B 1 262 ? -13.227 -38.656 -7.797 1 91.19 262 CYS B N 1
ATOM 5741 C CA . CYS B 1 262 ? -11.875 -38.719 -8.336 1 91.19 262 CYS B CA 1
ATOM 5742 C C . CYS B 1 262 ? -11.055 -37.531 -7.891 1 91.19 262 CYS B C 1
ATOM 5744 O O . CYS B 1 262 ? -9.852 -37.469 -8.141 1 91.19 262 CYS B O 1
ATOM 5746 N N . LEU B 1 263 ? -11.719 -36.594 -7.09 1 94.88 263 LEU B N 1
ATOM 5747 C CA . LEU B 1 263 ? -11.031 -35.406 -6.641 1 94.88 263 LEU B CA 1
ATOM 5748 C C . LEU B 1 263 ? -10.641 -35.5 -5.172 1 94.88 263 LEU B C 1
ATOM 5750 O O . LEU B 1 263 ? -10.164 -34.531 -4.574 1 94.88 263 LEU B O 1
ATOM 5754 N N . ASP B 1 264 ? -10.867 -36.719 -4.621 1 94.62 264 ASP B N 1
ATOM 5755 C CA . ASP B 1 264 ? -10.438 -36.938 -3.244 1 94.62 264 ASP B CA 1
ATOM 5756 C C . ASP B 1 264 ? -8.93 -37.125 -3.162 1 94.62 264 ASP B C 1
ATOM 5758 O O . ASP B 1 264 ? -8.422 -38.25 -3.369 1 94.62 264 ASP B O 1
ATOM 5762 N N . LEU B 1 265 ? -8.266 -36.094 -2.896 1 95.94 265 LEU B N 1
ATOM 5763 C CA . LEU B 1 265 ? -6.812 -36.094 -2.822 1 95.94 265 LEU B CA 1
ATOM 5764 C C . LEU B 1 265 ? -6.34 -35.906 -1.383 1 95.94 265 LEU B C 1
ATOM 5766 O O . LEU B 1 265 ? -5.207 -35.5 -1.146 1 95.94 265 LEU B O 1
ATOM 5770 N N . ARG B 1 266 ? -7.172 -36.188 -0.349 1 93.56 266 ARG B N 1
ATOM 5771 C CA . ARG B 1 266 ? -6.82 -36 1.057 1 93.56 266 ARG B CA 1
ATOM 5772 C C . ARG B 1 266 ? -5.738 -37 1.474 1 93.56 266 ARG B C 1
ATOM 5774 O O . ARG B 1 266 ? -5.012 -36.781 2.439 1 93.56 266 ARG B O 1
ATOM 5781 N N . VAL B 1 267 ? -5.648 -38.062 0.669 1 92.81 267 VAL B N 1
ATOM 5782 C CA . VAL B 1 267 ? -4.547 -39.031 0.778 1 92.81 267 VAL B CA 1
ATOM 5783 C C . VAL B 1 267 ? -3.684 -38.969 -0.48 1 92.81 267 VAL B C 1
ATOM 5785 O O . VAL B 1 267 ? -4.195 -38.75 -1.584 1 92.81 267 VAL B O 1
ATOM 5788 N N . PRO B 1 268 ? -2.404 -39.156 -0.279 1 95 268 PRO B N 1
ATOM 5789 C CA . PRO B 1 268 ? -1.541 -39.062 -1.461 1 95 268 PRO B CA 1
ATOM 5790 C C . PRO B 1 268 ? -1.959 -40.062 -2.557 1 95 268 PRO B C 1
ATOM 5792 O O . PRO B 1 268 ? -2.219 -41.219 -2.277 1 95 268 PRO B O 1
ATOM 5795 N N . ARG B 1 269 ? -2.055 -39.562 -3.777 1 95.19 269 ARG B N 1
ATOM 5796 C CA . ARG B 1 269 ? -2.412 -40.375 -4.941 1 95.19 269 ARG B CA 1
ATOM 5797 C C . ARG B 1 269 ? -1.347 -40.25 -6.027 1 95.19 269 ARG B C 1
ATOM 5799 O O . ARG B 1 269 ? -0.916 -39.156 -6.383 1 95.19 269 ARG B O 1
ATOM 5806 N N . LEU B 1 270 ? -0.936 -41.438 -6.5 1 95.62 270 LEU B N 1
ATOM 5807 C CA . LEU B 1 270 ? -0.056 -41.469 -7.66 1 95.62 270 LEU B CA 1
ATOM 5808 C C . LEU B 1 270 ? -0.784 -40.969 -8.906 1 95.62 270 LEU B C 1
ATOM 5810 O O . LEU B 1 270 ? -1.881 -41.438 -9.219 1 95.62 270 LEU B O 1
ATOM 5814 N N . LEU B 1 271 ? -0.203 -40.094 -9.648 1 95.94 271 LEU B N 1
ATOM 5815 C CA . LEU B 1 271 ? -0.881 -39.438 -10.766 1 95.94 271 LEU B CA 1
ATOM 5816 C C . LEU B 1 271 ? -1.221 -40.469 -11.852 1 95.94 271 LEU B C 1
ATOM 5818 O O . LEU B 1 271 ? -2.291 -40.375 -12.461 1 95.94 271 LEU B O 1
ATOM 5822 N N . LYS B 1 272 ? -0.327 -41.406 -12.086 1 93.94 272 LYS B N 1
ATOM 5823 C CA . LYS B 1 272 ? -0.556 -42.438 -13.109 1 93.94 272 LYS B CA 1
ATOM 5824 C C . LYS B 1 272 ? -1.83 -43.219 -12.828 1 93.94 272 LYS B C 1
ATOM 5826 O O . LYS B 1 272 ? -2.512 -43.656 -13.75 1 93.94 272 LYS B O 1
ATOM 5831 N N . LYS B 1 273 ? -2.146 -43.375 -11.617 1 91.38 273 LYS B N 1
ATOM 5832 C CA . LYS B 1 273 ? -3.34 -44.125 -11.227 1 91.38 273 LYS B CA 1
ATOM 5833 C C . LYS B 1 273 ? -4.562 -43.219 -11.18 1 91.38 273 LYS B C 1
ATOM 5835 O O . LYS B 1 273 ? -5.684 -43.656 -11.43 1 91.38 273 LYS B O 1
ATOM 5840 N N . ALA B 1 274 ? -4.359 -42 -10.883 1 92.12 274 ALA B N 1
ATOM 5841 C CA . ALA B 1 274 ? -5.457 -41.062 -10.688 1 92.12 274 ALA B CA 1
ATOM 5842 C C . ALA B 1 274 ? -5.965 -40.531 -12.023 1 92.12 274 ALA B C 1
ATOM 5844 O O . ALA B 1 274 ? -7.172 -40.375 -12.219 1 92.12 274 ALA B O 1
ATOM 5845 N N . PHE B 1 275 ? -5.086 -40.219 -12.969 1 89.94 275 PHE B N 1
ATOM 5846 C CA . PHE B 1 275 ? -5.398 -39.531 -14.203 1 89.94 275 PHE B CA 1
ATOM 5847 C C . PHE B 1 275 ? -6.5 -40.219 -14.977 1 89.94 275 PHE B C 1
ATOM 5849 O O . PHE B 1 275 ? -7.453 -39.594 -15.438 1 89.94 275 PHE B O 1
ATOM 5856 N N . PRO B 1 276 ? -6.422 -41.562 -15.047 1 85.12 276 PRO B N 1
ATOM 5857 C CA . PRO B 1 276 ? -7.449 -42.25 -15.836 1 85.12 276 PRO B CA 1
ATOM 5858 C C . PRO B 1 276 ? -8.844 -42.094 -15.242 1 85.12 276 PRO B C 1
ATOM 5860 O O . PRO B 1 276 ? -9.844 -42.281 -15.945 1 85.12 276 PRO B O 1
ATOM 5863 N N . LEU B 1 277 ? -8.914 -41.719 -14.016 1 86.38 277 LEU B N 1
ATOM 5864 C CA . LEU B 1 277 ? -10.195 -41.594 -13.336 1 86.38 277 LEU B CA 1
ATOM 5865 C C . LEU B 1 277 ? -10.766 -40.188 -13.461 1 86.38 277 LEU B C 1
ATOM 5867 O O . LEU B 1 277 ? -11.953 -39.969 -13.188 1 86.38 277 LEU B O 1
ATOM 5871 N N . VAL B 1 278 ? -10 -39.281 -13.828 1 87.88 278 VAL B N 1
ATOM 5872 C CA . VAL B 1 278 ? -10.406 -37.906 -13.883 1 87.88 278 VAL B CA 1
ATOM 5873 C C . VAL B 1 278 ? -10.852 -37.531 -15.297 1 87.88 278 VAL B C 1
ATOM 5875 O O . VAL B 1 278 ? -10.109 -37.75 -16.266 1 87.88 278 VAL B O 1
ATOM 5878 N N . PRO B 1 279 ? -12.078 -37 -15.414 1 81.31 279 PRO B N 1
ATOM 5879 C CA . PRO B 1 279 ? -12.484 -36.531 -16.734 1 81.31 279 PRO B CA 1
ATOM 5880 C C . PRO B 1 279 ? -11.477 -35.562 -17.344 1 81.31 279 PRO B C 1
ATOM 5882 O O . PRO B 1 279 ? -11.07 -34.594 -16.703 1 81.31 279 PRO B O 1
ATOM 5885 N N . GLY B 1 280 ? -10.969 -35.844 -18.594 1 78.06 280 GLY B N 1
ATOM 5886 C CA . GLY B 1 280 ? -9.969 -35 -19.25 1 78.06 280 GLY B CA 1
ATOM 5887 C C . GLY B 1 280 ? -8.547 -35.469 -18.984 1 78.06 280 GLY B C 1
ATOM 5888 O O . GLY B 1 280 ? -7.598 -34.875 -19.5 1 78.06 280 GLY B O 1
ATOM 5889 N N . PHE B 1 281 ? -8.422 -36.5 -18.141 1 84.81 281 PHE B N 1
ATOM 5890 C CA . PHE B 1 281 ? -7.152 -37.188 -17.875 1 84.81 281 PHE B CA 1
ATOM 5891 C C . PHE B 1 281 ? -6.188 -36.25 -17.156 1 84.81 281 PHE B C 1
ATOM 5893 O O . PHE B 1 281 ? -5.027 -36.094 -17.562 1 84.81 281 PHE B O 1
ATOM 5900 N N . GLY B 1 282 ? -6.59 -35.531 -16.25 1 91.44 282 GLY B N 1
ATOM 5901 C CA . GLY B 1 282 ? -5.777 -34.625 -15.453 1 91.44 282 GLY B CA 1
ATOM 5902 C C . GLY B 1 282 ? -6.594 -33.719 -14.57 1 91.44 282 GLY B C 1
ATOM 5903 O O . GLY B 1 282 ? -7.824 -33.719 -14.625 1 91.44 282 GLY B O 1
ATOM 5904 N N . TYR B 1 283 ? -5.918 -33 -13.742 1 94.38 283 TYR B N 1
ATOM 5905 C CA . TYR B 1 283 ? -6.59 -32.094 -12.82 1 94.38 283 TYR B CA 1
ATOM 5906 C C . TYR B 1 283 ? -6.551 -30.672 -13.328 1 94.38 283 TYR B C 1
ATOM 5908 O O . TYR B 1 283 ? -5.535 -30.234 -13.875 1 94.38 283 TYR B O 1
ATOM 5916 N N . ASN B 1 284 ? -7.516 -29.969 -13.312 1 94.62 284 ASN B N 1
ATOM 5917 C CA . ASN B 1 284 ? -7.719 -28.531 -13.5 1 94.62 284 ASN B CA 1
ATOM 5918 C C . ASN B 1 284 ? -8.875 -28.016 -12.656 1 94.62 284 ASN B C 1
ATOM 5920 O O . ASN B 1 284 ? -9.906 -27.578 -13.188 1 94.62 284 ASN B O 1
ATOM 5924 N N . HIS B 1 285 ? -8.625 -28.125 -11.367 1 95.88 285 HIS B N 1
ATOM 5925 C CA . HIS B 1 285 ? -9.703 -27.953 -10.398 1 95.88 285 HIS B CA 1
ATOM 5926 C C . HIS B 1 285 ? -9.242 -27.094 -9.227 1 95.88 285 HIS B C 1
ATOM 5928 O O . HIS B 1 285 ? -8.062 -27.109 -8.859 1 95.88 285 HIS B O 1
ATOM 5934 N N . THR B 1 286 ? -10.211 -26.359 -8.758 1 97.38 286 THR B N 1
ATOM 5935 C CA . THR B 1 286 ? -9.969 -25.578 -7.539 1 97.38 286 THR B CA 1
ATOM 5936 C C . THR B 1 286 ? -10.539 -26.312 -6.32 1 97.38 286 THR B C 1
ATOM 5938 O O . THR B 1 286 ? -11.703 -26.703 -6.316 1 97.38 286 THR B O 1
ATOM 5941 N N . PHE B 1 287 ? -9.68 -26.5 -5.355 1 97.31 287 PHE B N 1
ATOM 5942 C CA . PHE B 1 287 ? -10.062 -27.156 -4.105 1 97.31 287 PHE B CA 1
ATOM 5943 C C . PHE B 1 287 ? -10.188 -26.125 -2.984 1 97.31 287 PHE B C 1
ATOM 5945 O O . PHE B 1 287 ? -9.398 -25.188 -2.9 1 97.31 287 PHE B O 1
ATOM 5952 N N . LYS B 1 288 ? -11.195 -26.266 -2.152 1 95.88 288 LYS B N 1
ATOM 5953 C CA . LYS B 1 288 ? -11.344 -25.453 -0.956 1 95.88 288 LYS B CA 1
ATOM 5954 C C . LYS B 1 288 ? -10.609 -26.062 0.23 1 95.88 288 LYS B C 1
ATOM 5956 O O . LYS B 1 288 ? -10.961 -27.156 0.687 1 95.88 288 LYS B O 1
ATOM 5961 N N . LEU B 1 289 ? -9.688 -25.375 0.753 1 93.31 289 LEU B N 1
ATOM 5962 C CA . LEU B 1 289 ? -8.805 -25.906 1.785 1 93.31 289 LEU B CA 1
ATOM 5963 C C . LEU B 1 289 ? -9.523 -25.984 3.127 1 93.31 289 LEU B C 1
ATOM 5965 O O . LEU B 1 289 ? -10.406 -25.172 3.416 1 93.31 289 LEU B O 1
ATOM 5969 N N . PHE B 1 290 ? -9.172 -26.969 3.861 1 77.75 290 PHE B N 1
ATOM 5970 C CA . PHE B 1 290 ? -9.688 -27.156 5.215 1 77.75 290 PHE B CA 1
ATOM 5971 C C . PHE B 1 290 ? -9.039 -26.156 6.176 1 77.75 290 PHE B C 1
ATOM 5973 O O . PHE B 1 290 ? -7.816 -26.156 6.344 1 77.75 290 PHE B O 1
ATOM 5980 N N . LYS B 1 291 ? -9.805 -25.125 6.547 1 69.19 291 LYS B N 1
ATOM 5981 C CA . LYS B 1 291 ? -9.172 -24.188 7.477 1 69.19 291 LYS B CA 1
ATOM 5982 C C . LYS B 1 291 ? -9.781 -24.312 8.875 1 69.19 291 LYS B C 1
ATOM 5984 O O . LYS B 1 291 ? -11.008 -24.391 9.016 1 69.19 291 LYS B O 1
ATOM 5989 N N . GLY B 1 292 ? -9.305 -25.297 9.703 1 57.75 292 GLY B N 1
ATOM 5990 C CA . GLY B 1 292 ? -9.773 -25.391 11.078 1 57.75 292 GLY B CA 1
ATOM 5991 C C . GLY B 1 292 ? -10.609 -24.203 11.508 1 57.75 292 GLY B C 1
ATOM 5992 O O . GLY B 1 292 ? -11.164 -23.5 10.672 1 57.75 292 GLY B O 1
ATOM 5993 N N . LYS B 1 293 ? -10.883 -23.969 12.758 1 49.53 293 LYS B N 1
ATOM 5994 C CA . LYS B 1 293 ? -11.719 -22.922 13.344 1 49.53 293 LYS B CA 1
ATOM 5995 C C . LYS B 1 293 ? -11.172 -21.531 13.039 1 49.53 293 LYS B C 1
ATOM 5997 O O . LYS B 1 293 ? -11.898 -20.547 13.117 1 49.53 293 LYS B O 1
ATOM 6002 N N . ASP B 1 294 ? -9.906 -21.516 12.609 1 49.12 294 ASP B N 1
ATOM 6003 C CA . ASP B 1 294 ? -9.328 -20.172 12.508 1 49.12 294 ASP B CA 1
ATOM 6004 C C . ASP B 1 294 ? -9.211 -19.734 11.055 1 49.12 294 ASP B C 1
ATOM 6006 O O . ASP B 1 294 ? -8.703 -20.469 10.211 1 49.12 294 ASP B O 1
ATOM 6010 N N . ARG B 1 295 ? -9.867 -18.766 10.586 1 50.31 295 ARG B N 1
ATOM 6011 C CA . ARG B 1 295 ? -9.977 -18.172 9.266 1 50.31 295 ARG B CA 1
ATOM 6012 C C . ARG B 1 295 ? -8.602 -18.016 8.617 1 50.31 295 ARG B C 1
ATOM 6014 O O . ARG B 1 295 ? -8.469 -18.156 7.398 1 50.31 295 ARG B O 1
ATOM 6021 N N . LYS B 1 296 ? -7.652 -17.594 9.305 1 56.06 296 LYS B N 1
ATOM 6022 C CA . LYS B 1 296 ? -6.332 -17.297 8.75 1 56.06 296 LYS B CA 1
ATOM 6023 C C . LYS B 1 296 ? -5.32 -18.375 9.164 1 56.06 296 LYS B C 1
ATOM 6025 O O . LYS B 1 296 ? -4.137 -18.078 9.328 1 56.06 296 LYS B O 1
ATOM 6030 N N . ALA B 1 297 ? -5.75 -19.562 9.164 1 66.75 297 ALA B N 1
ATOM 6031 C CA . ALA B 1 297 ? -4.84 -20.625 9.562 1 66.75 297 ALA B CA 1
ATOM 6032 C C . ALA B 1 297 ? -3.826 -20.922 8.469 1 66.75 297 ALA B C 1
ATOM 6034 O O . ALA B 1 297 ? -4.172 -20.953 7.281 1 66.75 297 ALA B O 1
ATOM 6035 N N . PHE B 1 298 ? -2.648 -20.812 8.789 1 76.88 298 PHE B N 1
ATOM 6036 C CA . PHE B 1 298 ? -1.51 -21.156 7.953 1 76.88 298 PHE B CA 1
ATOM 6037 C C . PHE B 1 298 ? -1.164 -22.641 8.094 1 76.88 298 PHE B C 1
ATOM 6039 O O . PHE B 1 298 ? -0.545 -23.047 9.078 1 76.88 298 PHE B O 1
ATOM 6046 N N . ASN B 1 299 ? -1.759 -23.422 7.113 1 83.81 299 ASN B N 1
ATOM 6047 C CA . ASN B 1 299 ? -1.617 -24.875 7.18 1 83.81 299 ASN B CA 1
ATOM 6048 C C . ASN B 1 299 ? -1.048 -25.438 5.883 1 83.81 299 ASN B C 1
ATOM 6050 O O . ASN B 1 299 ? -0.893 -24.703 4.898 1 83.81 299 ASN B O 1
ATOM 6054 N N . LEU B 1 300 ? -0.684 -26.781 5.969 1 93 300 LEU B N 1
ATOM 6055 C CA . LEU B 1 300 ? -0.286 -27.5 4.762 1 93 300 LEU B CA 1
ATOM 6056 C C . LEU B 1 300 ? -1.443 -27.594 3.773 1 93 300 LEU B C 1
ATOM 6058 O O . LEU B 1 300 ? -2.514 -28.094 4.109 1 93 300 LEU B O 1
ATOM 6062 N N . ALA B 1 301 ? -1.245 -27.031 2.637 1 96.12 301 ALA B N 1
ATOM 6063 C CA . ALA B 1 301 ? -2.291 -27 1.617 1 96.12 301 ALA B CA 1
ATOM 6064 C C . ALA B 1 301 ? -2.172 -28.188 0.668 1 96.12 301 ALA B C 1
ATOM 6066 O O . ALA B 1 301 ? -3.178 -28.797 0.3 1 96.12 301 ALA B O 1
ATOM 6067 N N . ALA B 1 302 ? -0.942 -28.516 0.26 1 97.81 302 ALA B N 1
ATOM 6068 C CA . ALA B 1 302 ? -0.692 -29.594 -0.693 1 97.81 302 ALA B CA 1
ATOM 6069 C C . ALA B 1 302 ? 0.729 -30.125 -0.552 1 97.81 302 ALA B C 1
ATOM 6071 O O . ALA B 1 302 ? 1.614 -29.438 -0.046 1 97.81 302 ALA B O 1
ATOM 6072 N N . SER B 1 303 ? 0.89 -31.359 -0.947 1 98.12 303 SER B N 1
ATOM 6073 C CA . SER B 1 303 ? 2.195 -32.031 -0.985 1 98.12 303 SER B CA 1
ATOM 6074 C C . SER B 1 303 ? 2.402 -32.75 -2.301 1 98.12 303 SER B C 1
ATOM 6076 O O . SER B 1 303 ? 1.491 -33.438 -2.793 1 98.12 303 SER B O 1
ATOM 6078 N N . LEU B 1 304 ? 3.504 -32.562 -2.867 1 98.62 304 LEU B N 1
ATOM 6079 C CA . LEU B 1 304 ? 3.92 -33.25 -4.094 1 98.62 304 LEU B CA 1
ATOM 6080 C C . LEU B 1 304 ? 5.223 -34 -3.883 1 98.62 304 LEU B C 1
ATOM 6082 O O . LEU B 1 304 ? 6.191 -33.469 -3.355 1 98.62 304 LEU B O 1
ATOM 6086 N N . VAL B 1 305 ? 5.234 -35.312 -4.324 1 98.06 305 VAL B N 1
ATOM 6087 C CA . VAL B 1 305 ? 6.414 -36.156 -4.074 1 98.06 305 VAL B CA 1
ATOM 6088 C C . VAL B 1 305 ? 6.793 -36.906 -5.34 1 98.06 305 VAL B C 1
ATOM 6090 O O . VAL B 1 305 ? 5.922 -37.438 -6.039 1 98.06 305 VAL B O 1
ATOM 6093 N N . HIS B 1 306 ? 7.988 -36.875 -5.668 1 98.06 306 HIS B N 1
ATOM 6094 C CA . HIS B 1 306 ? 8.57 -37.781 -6.652 1 98.06 306 HIS B CA 1
ATOM 6095 C C . HIS B 1 306 ? 9.508 -38.812 -5.996 1 98.06 306 HIS B C 1
ATOM 6097 O O . HIS B 1 306 ? 10.672 -38.5 -5.73 1 98.06 306 HIS B O 1
ATOM 6103 N N . LYS B 1 307 ? 9.109 -39.969 -5.879 1 95.56 307 LYS B N 1
ATOM 6104 C CA . LYS B 1 307 ? 9.812 -40.969 -5.086 1 95.56 307 LYS B CA 1
ATOM 6105 C C . LYS B 1 307 ? 11.172 -41.281 -5.691 1 95.56 307 LYS B C 1
ATOM 6107 O O . LYS B 1 307 ? 12.156 -41.469 -4.965 1 95.56 307 LYS B O 1
ATOM 6112 N N . GLN B 1 308 ? 11.25 -41.406 -7.012 1 95.06 308 GLN B N 1
ATOM 6113 C CA . GLN B 1 308 ? 12.477 -41.844 -7.676 1 95.06 308 GLN B CA 1
ATOM 6114 C C . GLN B 1 308 ? 13.625 -40.875 -7.383 1 95.06 308 GLN B C 1
ATOM 6116 O O . GLN B 1 308 ? 14.75 -41.312 -7.129 1 95.06 308 GLN B O 1
ATOM 6121 N N . SER B 1 309 ? 13.359 -39.625 -7.438 1 96.12 309 SER B N 1
ATOM 6122 C CA . SER B 1 309 ? 14.406 -38.656 -7.137 1 96.12 309 SER B CA 1
ATOM 6123 C C . SER B 1 309 ? 14.492 -38.375 -5.637 1 96.12 309 SER B C 1
ATOM 6125 O O . SER B 1 309 ? 15.5 -37.844 -5.152 1 96.12 309 SER B O 1
ATOM 6127 N N . GLY B 1 310 ? 13.414 -38.625 -4.906 1 97 310 GLY B N 1
ATOM 6128 C CA . GLY B 1 310 ? 13.328 -38.312 -3.49 1 97 310 GLY B CA 1
ATOM 6129 C C . GLY B 1 310 ? 12.891 -36.875 -3.227 1 97 310 GLY B C 1
ATOM 6130 O O . GLY B 1 310 ? 12.734 -36.5 -2.072 1 97 310 GLY B O 1
ATOM 6131 N N . ARG B 1 311 ? 12.633 -36.094 -4.246 1 97.81 311 ARG B N 1
ATOM 6132 C CA . ARG B 1 311 ? 12.273 -34.688 -4.066 1 97.81 311 ARG B CA 1
ATOM 6133 C C . ARG B 1 311 ? 10.828 -34.531 -3.602 1 97.81 311 ARG B C 1
ATOM 6135 O O . ARG B 1 311 ? 9.953 -35.281 -4.059 1 97.81 311 ARG B O 1
ATOM 6142 N N . LEU B 1 312 ? 10.641 -33.625 -2.697 1 97.88 312 LEU B N 1
ATOM 6143 C CA . LEU B 1 312 ? 9.352 -33.312 -2.098 1 97.88 312 LEU B CA 1
ATOM 6144 C C . LEU B 1 312 ? 9.094 -31.797 -2.125 1 97.88 312 LEU B C 1
ATOM 6146 O O . LEU B 1 312 ? 10 -31 -1.896 1 97.88 312 LEU B O 1
ATOM 6150 N N . LEU B 1 313 ? 7.828 -31.391 -2.438 1 98.56 313 LEU B N 1
ATOM 6151 C CA . LEU B 1 313 ? 7.359 -30.016 -2.365 1 98.56 313 LEU B CA 1
ATOM 6152 C C . LEU B 1 313 ? 6.113 -29.906 -1.495 1 98.56 313 LEU B C 1
ATOM 6154 O O . LEU B 1 313 ? 5.066 -30.469 -1.831 1 98.56 313 LEU B O 1
ATOM 6158 N N . ASP B 1 314 ? 6.238 -29.25 -0.345 1 98.06 314 ASP B N 1
ATOM 6159 C CA . ASP B 1 314 ? 5.098 -28.906 0.497 1 98.06 314 ASP B CA 1
ATOM 6160 C C . ASP B 1 314 ? 4.723 -27.422 0.325 1 98.06 314 ASP B C 1
ATOM 6162 O O . ASP B 1 314 ? 5.594 -26.562 0.313 1 98.06 314 ASP B O 1
ATOM 6166 N N . ILE B 1 315 ? 3.467 -27.219 0.178 1 98.25 315 ILE B N 1
ATOM 6167 C CA . ILE B 1 315 ? 2.98 -25.844 0.016 1 98.25 315 ILE B CA 1
ATOM 6168 C C . ILE B 1 315 ? 2.104 -25.469 1.206 1 98.25 315 ILE B C 1
ATOM 6170 O O . ILE B 1 315 ? 1.16 -26.188 1.545 1 98.25 315 ILE B O 1
ATOM 6174 N N . TYR B 1 316 ? 2.443 -24.359 1.873 1 96.81 316 TYR B N 1
ATOM 6175 C CA . TYR B 1 316 ? 1.666 -23.766 2.955 1 96.81 316 TYR B CA 1
ATOM 6176 C C . TYR B 1 316 ? 1.104 -22.406 2.545 1 96.81 316 TYR B C 1
ATOM 6178 O O . TYR B 1 316 ? 1.757 -21.656 1.822 1 96.81 316 TYR B O 1
ATOM 6186 N N . THR B 1 317 ? -0.084 -22.094 3.004 1 96.31 317 THR B N 1
ATOM 6187 C CA . THR B 1 317 ? -0.662 -20.812 2.631 1 96.31 317 THR B CA 1
ATOM 6188 C C . THR B 1 317 ? -1.791 -20.438 3.584 1 96.31 317 THR B C 1
ATOM 6190 O O . THR B 1 317 ? -2.289 -21.266 4.332 1 96.31 317 THR B O 1
ATOM 6193 N N . ASP B 1 318 ? -2.125 -19.156 3.611 1 93.88 318 ASP B N 1
ATOM 6194 C CA . ASP B 1 318 ? -3.293 -18.672 4.34 1 93.88 318 ASP B CA 1
ATOM 6195 C C . ASP B 1 318 ? -4.484 -18.484 3.402 1 93.88 318 ASP B C 1
ATOM 6197 O O . ASP B 1 318 ? -5.547 -18.031 3.824 1 93.88 318 ASP B O 1
ATOM 6201 N N . MET B 1 319 ? -4.359 -18.875 2.145 1 95.06 319 MET B N 1
ATOM 6202 C CA . MET B 1 319 ? -5.434 -18.703 1.17 1 95.06 319 MET B CA 1
ATOM 6203 C C . MET B 1 319 ? -6.504 -19.781 1.357 1 95.06 319 MET B C 1
ATOM 6205 O O . MET B 1 319 ? -6.207 -20.891 1.813 1 95.06 319 MET B O 1
ATOM 6209 N N . PRO B 1 320 ? -7.68 -19.5 0.983 1 94.81 320 PRO B N 1
ATOM 6210 C CA . PRO B 1 320 ? -8.773 -20.438 1.216 1 94.81 320 PRO B CA 1
ATOM 6211 C C . PRO B 1 320 ? -8.82 -21.562 0.177 1 94.81 320 PRO B C 1
ATOM 6213 O O . PRO B 1 320 ? -9.43 -22.594 0.412 1 94.81 320 PRO B O 1
ATOM 6216 N N . CYS B 1 321 ? -8.172 -21.344 -0.978 1 96.38 321 CYS B N 1
ATOM 6217 C CA . CYS B 1 321 ? -8.258 -22.328 -2.047 1 96.38 321 CYS B CA 1
ATOM 6218 C C . CYS B 1 321 ? -6.879 -22.625 -2.629 1 96.38 321 CYS B C 1
ATOM 6220 O O . CYS B 1 321 ? -5.941 -21.844 -2.436 1 96.38 321 CYS B O 1
ATOM 6222 N N . ILE B 1 322 ? -6.863 -23.781 -3.293 1 97.19 322 ILE B N 1
ATOM 6223 C CA . ILE B 1 322 ? -5.719 -24.125 -4.137 1 97.19 322 ILE B CA 1
ATOM 6224 C C . ILE B 1 322 ? -6.211 -24.641 -5.484 1 97.19 322 ILE B C 1
ATOM 6226 O O . ILE B 1 322 ? -7.188 -25.391 -5.543 1 97.19 322 ILE B O 1
ATOM 6230 N N . HIS B 1 323 ? -5.652 -24.141 -6.473 1 97.94 323 HIS B N 1
ATOM 6231 C CA . HIS B 1 323 ? -5.93 -24.609 -7.824 1 97.94 323 HIS B CA 1
ATOM 6232 C C . HIS B 1 323 ? -4.848 -25.562 -8.312 1 97.94 323 HIS B C 1
ATOM 6234 O O . HIS B 1 323 ? -3.658 -25.25 -8.234 1 97.94 323 HIS B O 1
ATOM 6240 N N . VAL B 1 324 ? -5.262 -26.75 -8.742 1 98.06 324 VAL B N 1
ATOM 6241 C CA . VAL B 1 324 ? -4.332 -27.75 -9.266 1 98.06 324 VAL B CA 1
ATOM 6242 C C . VAL B 1 324 ? -4.531 -27.906 -10.766 1 98.06 324 VAL B C 1
ATOM 6244 O O . VAL B 1 324 ? -5.637 -28.219 -11.219 1 98.06 324 VAL B O 1
ATOM 6247 N N . ASN B 1 325 ? -3.516 -27.656 -11.484 1 97.5 325 ASN B N 1
ATOM 6248 C CA . ASN B 1 325 ? -3.492 -27.781 -12.938 1 97.5 325 ASN B CA 1
ATOM 6249 C C . ASN B 1 325 ? -2.338 -28.672 -13.398 1 97.5 325 ASN B C 1
ATOM 6251 O O . ASN B 1 325 ? -1.17 -28.312 -13.219 1 97.5 325 ASN B O 1
ATOM 6255 N N . THR B 1 326 ? -2.678 -29.781 -14.055 1 96.88 326 THR B N 1
ATOM 6256 C CA . THR B 1 326 ? -1.652 -30.734 -14.461 1 96.88 326 THR B CA 1
ATOM 6257 C C . THR B 1 326 ? -1.286 -30.547 -15.93 1 96.88 326 THR B C 1
ATOM 6259 O O . THR B 1 326 ? -0.966 -31.5 -16.625 1 96.88 326 THR B O 1
ATOM 6262 N N . ALA B 1 327 ? -1.455 -29.312 -16.453 1 95.25 327 ALA B N 1
ATOM 6263 C CA . ALA B 1 327 ? -1.065 -28.906 -17.797 1 95.25 327 ALA B CA 1
ATOM 6264 C C . ALA B 1 327 ? -1.765 -29.75 -18.859 1 95.25 327 ALA B C 1
ATOM 6266 O O . ALA B 1 327 ? -1.175 -30.062 -19.891 1 95.25 327 ALA B O 1
ATOM 6267 N N . GLN B 1 328 ? -2.93 -30.125 -18.656 1 87.38 328 GLN B N 1
ATOM 6268 C CA . GLN B 1 328 ? -3.678 -30.938 -19.609 1 87.38 328 GLN B CA 1
ATOM 6269 C C . GLN B 1 328 ? -4.02 -30.125 -20.859 1 87.38 328 GLN B C 1
ATOM 6271 O O . GLN B 1 328 ? -4.324 -30.703 -21.922 1 87.38 328 GLN B O 1
ATOM 6276 N N . ASP B 1 329 ? -3.955 -28.797 -20.734 1 85.94 329 ASP B N 1
ATOM 6277 C CA . ASP B 1 329 ? -4.316 -27.938 -21.859 1 85.94 329 ASP B CA 1
ATOM 6278 C C . ASP B 1 329 ? -3.084 -27.578 -22.688 1 85.94 329 ASP B C 1
ATOM 6280 O O . ASP B 1 329 ? -3.188 -26.844 -23.672 1 85.94 329 ASP B O 1
ATOM 6284 N N . PHE B 1 330 ? -1.894 -28.062 -22.234 1 90.94 330 PHE B N 1
ATOM 6285 C CA . PHE B 1 330 ? -0.722 -27.922 -23.094 1 90.94 330 PHE B CA 1
ATOM 6286 C C . PHE B 1 330 ? -0.899 -28.688 -24.391 1 90.94 330 PHE B C 1
ATOM 6288 O O . PHE B 1 330 ? -1.649 -29.672 -24.438 1 90.94 330 PHE B O 1
ATOM 6295 N N . PRO B 1 331 ? -0.214 -28.234 -25.5 1 86.69 331 PRO B N 1
ATOM 6296 C CA . PRO B 1 331 ? -0.339 -28.953 -26.781 1 86.69 331 PRO B CA 1
ATOM 6297 C C . PRO B 1 331 ? 0.155 -30.391 -26.703 1 86.69 331 PRO B C 1
ATOM 6299 O O . PRO B 1 331 ? 1.136 -30.672 -26 1 86.69 331 PRO B O 1
ATOM 6302 N N . ASN B 1 332 ? -0.561 -31.234 -27.312 1 79.31 332 ASN B N 1
ATOM 6303 C CA . ASN B 1 332 ? -0.188 -32.656 -27.375 1 79.31 332 ASN B CA 1
ATOM 6304 C C . ASN B 1 332 ? 0.592 -32.969 -28.656 1 79.31 332 ASN B C 1
ATOM 6306 O O . ASN B 1 332 ? 0.026 -32.969 -29.75 1 79.31 332 ASN B O 1
ATOM 6310 N N . TYR B 1 333 ? 1.875 -32.969 -28.766 1 64.38 333 TYR B N 1
ATOM 6311 C CA . TYR B 1 333 ? 2.66 -33.188 -29.969 1 64.38 333 TYR B CA 1
ATOM 6312 C C . TYR B 1 333 ? 3.158 -34.625 -30.016 1 64.38 333 TYR B C 1
ATOM 6314 O O . TYR B 1 333 ? 3.48 -35.156 -31.078 1 64.38 333 TYR B O 1
ATOM 6322 N N . GLY B 1 334 ? 2.852 -35.531 -29.156 1 56.47 334 GLY B N 1
ATOM 6323 C CA . GLY B 1 334 ? 3.348 -36.875 -29.203 1 56.47 334 GLY B CA 1
ATOM 6324 C C . GLY B 1 334 ? 2.246 -37.938 -29.094 1 56.47 334 GLY B C 1
ATOM 6325 O O . GLY B 1 334 ? 1.062 -37.594 -29.125 1 56.47 334 GLY B O 1
ATOM 6326 N N . LYS B 1 335 ? 2.492 -39.25 -29.453 1 46.88 335 LYS B N 1
ATOM 6327 C CA . LYS B 1 335 ? 1.569 -40.375 -29.281 1 46.88 335 LYS B CA 1
ATOM 6328 C C . LYS B 1 335 ? 1.02 -40.438 -27.859 1 46.88 335 LYS B C 1
ATOM 6330 O O . LYS B 1 335 ? 1.784 -40.438 -26.891 1 46.88 335 LYS B O 1
ATOM 6335 N N . PRO B 1 336 ? -0.215 -39.938 -27.719 1 47.53 336 PRO B N 1
ATOM 6336 C CA . PRO B 1 336 ? -0.743 -40.031 -26.359 1 47.53 336 PRO B CA 1
ATOM 6337 C C . PRO B 1 336 ? -0.437 -41.406 -25.703 1 47.53 336 PRO B C 1
ATOM 6339 O O . PRO B 1 336 ? -0.446 -42.438 -26.391 1 47.53 336 PRO B O 1
ATOM 6342 N N . LEU B 1 337 ? 0.403 -41.375 -24.625 1 43.88 337 LEU B N 1
ATOM 6343 C CA . LEU B 1 337 ? 0.684 -42.625 -23.922 1 43.88 337 LEU B CA 1
ATOM 6344 C C . LEU B 1 337 ? -0.607 -43.375 -23.609 1 43.88 337 LEU B C 1
ATOM 6346 O O . LEU B 1 337 ? -0.601 -44.594 -23.438 1 43.88 337 LEU B O 1
ATOM 6350 N N . PHE B 1 338 ? -1.697 -42.656 -23.078 1 42.69 338 PHE B N 1
ATOM 6351 C CA . PHE B 1 338 ? -2.928 -43.344 -22.703 1 42.69 338 PHE B CA 1
ATOM 6352 C C . PHE B 1 338 ? -4.02 -43.062 -23.734 1 42.69 338 PHE B C 1
ATOM 6354 O O . PHE B 1 338 ? -4.113 -41.969 -24.281 1 42.69 338 PHE B O 1
ATOM 6361 N N . LYS B 1 339 ? -4.355 -44.031 -24.453 1 37.25 339 LYS B N 1
ATOM 6362 C CA . LYS B 1 339 ? -5.605 -43.938 -25.203 1 37.25 339 LYS B CA 1
ATOM 6363 C C . LYS B 1 339 ? -6.738 -43.406 -24.344 1 37.25 339 LYS B C 1
ATOM 6365 O O . LYS B 1 339 ? -6.961 -43.906 -23.234 1 37.25 339 LYS B O 1
ATOM 6370 N N . GLU B 1 340 ? -7.117 -42.125 -24.359 1 41.12 340 GLU B N 1
ATOM 6371 C CA . GLU B 1 340 ? -8.195 -41.469 -23.625 1 41.12 340 GLU B CA 1
ATOM 6372 C C . GLU B 1 340 ? -9.414 -42.375 -23.5 1 41.12 340 GLU B C 1
ATOM 6374 O O . GLU B 1 340 ? -10.297 -42.375 -24.359 1 41.12 340 GLU B O 1
ATOM 6379 N N . GLU B 1 341 ? -9.297 -43.656 -23.281 1 30.62 341 GLU B N 1
ATOM 6380 C CA . GLU B 1 341 ? -10.57 -44.312 -22.969 1 30.62 341 GLU B CA 1
ATOM 6381 C C . GLU B 1 341 ? -11.117 -43.844 -21.625 1 30.62 341 GLU B C 1
ATOM 6383 O O . GLU B 1 341 ? -10.453 -44 -20.594 1 30.62 341 GLU B O 1
ATOM 6388 N N . VAL B 1 342 ? -11.812 -42.812 -21.625 1 32.44 342 VAL B N 1
ATOM 6389 C CA . VAL B 1 342 ? -12.547 -42.344 -20.453 1 32.44 342 VAL B CA 1
ATOM 6390 C C . VAL B 1 342 ? -13.07 -43.531 -19.641 1 32.44 342 VAL B C 1
ATOM 6392 O O . VAL B 1 342 ? -13.906 -44.281 -20.141 1 32.44 342 VAL B O 1
ATOM 6395 N N . LEU B 1 343 ? -12.273 -44.188 -18.906 1 29.39 343 LEU B N 1
ATOM 6396 C CA . LEU B 1 343 ? -12.891 -45.156 -18.016 1 29.39 343 LEU B CA 1
ATOM 6397 C C . LEU B 1 343 ? -13.93 -44.5 -17.109 1 29.39 343 LEU B C 1
ATOM 6399 O O . LEU B 1 343 ? -13.648 -43.469 -16.469 1 29.39 343 LEU B O 1
ATOM 6403 N N . LYS B 1 344 ? -15.148 -44.531 -17.406 1 28.62 344 LYS B N 1
ATOM 6404 C CA . LYS B 1 344 ? -16.312 -44.188 -16.578 1 28.62 344 LYS B CA 1
ATOM 6405 C C . LYS B 1 344 ? -16.172 -44.75 -15.172 1 28.62 344 LYS B C 1
ATOM 6407 O O . LYS B 1 344 ? -16.391 -45.938 -14.961 1 28.62 344 LYS B O 1
ATOM 6412 N N . VAL B 1 345 ? -15.18 -44.375 -14.352 1 29.17 345 VAL B N 1
ATOM 6413 C CA . VAL B 1 345 ? -15.109 -44.875 -12.984 1 29.17 345 VAL B CA 1
ATOM 6414 C C . VAL B 1 345 ? -16.172 -44.188 -12.125 1 29.17 345 VAL B C 1
ATOM 6416 O O . VAL B 1 345 ? -16.203 -42.969 -12.023 1 29.17 345 VAL B O 1
ATOM 6419 N N . THR B 1 346 ? -17.328 -44.812 -11.82 1 27.2 346 THR B N 1
ATOM 6420 C CA . THR B 1 346 ? -18.438 -44.312 -11.016 1 27.2 346 THR B CA 1
ATOM 6421 C C . THR B 1 346 ? -17.984 -44.062 -9.578 1 27.2 346 THR B C 1
ATOM 6423 O O . THR B 1 346 ? -18.203 -42.969 -9.039 1 27.2 346 THR B O 1
ATOM 6426 N N . ASN B 1 347 ? -18.234 -45.156 -8.547 1 26.09 347 ASN B N 1
ATOM 6427 C CA . ASN B 1 347 ? -18.328 -45.062 -7.09 1 26.09 347 ASN B CA 1
ATOM 6428 C C . ASN B 1 347 ? -16.969 -45.25 -6.43 1 26.09 347 ASN B C 1
ATOM 6430 O O . ASN B 1 347 ? -16.344 -46.312 -6.539 1 26.09 347 ASN B O 1
ATOM 6434 N N . ILE B 1 348 ? -16.125 -44.25 -6.418 1 30.91 348 ILE B N 1
ATOM 6435 C CA . ILE B 1 348 ? -14.852 -44.406 -5.719 1 30.91 348 ILE B CA 1
ATOM 6436 C C . ILE B 1 348 ? -15.086 -44.406 -4.211 1 30.91 348 ILE B C 1
ATOM 6438 O O . ILE B 1 348 ? -15.602 -43.438 -3.654 1 30.91 348 ILE B O 1
ATOM 6442 N N . GLU B 1 349 ? -15.367 -45.562 -3.607 1 27.3 349 GLU B N 1
ATOM 6443 C CA . GLU B 1 349 ? -15.25 -45.531 -2.152 1 27.3 349 GLU B CA 1
ATOM 6444 C C . GLU B 1 349 ? -13.859 -45.062 -1.721 1 27.3 349 GLU B C 1
ATOM 6446 O O . GLU B 1 349 ? -12.852 -45.562 -2.223 1 27.3 349 GLU B O 1
ATOM 6451 N N . ALA B 1 350 ? -13.766 -43.906 -1.304 1 29.05 350 ALA B N 1
ATOM 6452 C CA . ALA B 1 350 ? -12.555 -43.312 -0.734 1 29.05 350 ALA B CA 1
ATOM 6453 C C . ALA B 1 350 ? -11.859 -44.281 0.206 1 29.05 350 ALA B C 1
ATOM 6455 O O . ALA B 1 350 ? -12.5 -44.875 1.086 1 29.05 350 ALA B O 1
ATOM 6456 N N . PRO B 1 351 ? -10.766 -44.875 -0.145 1 29.27 351 PRO B N 1
ATOM 6457 C CA . PRO B 1 351 ? -10.125 -45.688 0.903 1 29.27 351 PRO B CA 1
ATOM 6458 C C . PRO B 1 351 ? -9.852 -44.875 2.174 1 29.27 351 PRO B C 1
ATOM 6460 O O . PRO B 1 351 ? -9.672 -43.656 2.109 1 29.27 351 PRO B O 1
ATOM 6463 N N . LEU B 1 352 ? -10.367 -45.25 3.314 1 26.36 352 LEU B N 1
ATOM 6464 C CA . LEU B 1 352 ? -10.031 -44.719 4.633 1 26.36 352 LEU B CA 1
ATOM 6465 C C . LEU B 1 352 ? -8.523 -44.594 4.805 1 26.36 352 LEU B C 1
ATOM 6467 O O . LEU B 1 352 ? -7.797 -45.594 4.629 1 26.36 352 LEU B O 1
ATOM 6471 N N . ALA B 1 353 ? -7.977 -43.406 4.609 1 28.41 353 ALA B N 1
ATOM 6472 C CA . ALA B 1 353 ? -6.562 -43.094 4.809 1 28.41 353 ALA B CA 1
ATOM 6473 C C . ALA B 1 353 ? -6.125 -43.438 6.23 1 28.41 353 ALA B C 1
ATOM 6475 O O . ALA B 1 353 ? -6.52 -42.75 7.18 1 28.41 353 ALA B O 1
ATOM 6476 N N . LYS B 1 354 ? -6.07 -44.719 6.691 1 26.81 354 LYS B N 1
ATOM 6477 C CA . LYS B 1 354 ? -5.316 -44.906 7.926 1 26.81 354 LYS B CA 1
ATOM 6478 C C . LYS B 1 354 ? -3.832 -44.625 7.719 1 26.81 354 LYS B C 1
ATOM 6480 O O . LYS B 1 354 ? -3.182 -45.281 6.902 1 26.81 354 LYS B O 1
ATOM 6485 N N . PHE B 1 355 ? -3.447 -43.344 7.953 1 26.84 355 PHE B N 1
ATOM 6486 C CA . PHE B 1 355 ? -2.047 -42.938 7.961 1 26.84 355 PHE B CA 1
ATOM 6487 C C . PHE B 1 355 ? -1.236 -43.812 8.922 1 26.84 355 PHE B C 1
ATOM 6489 O O . PHE B 1 355 ? -1.322 -43.656 10.141 1 26.84 355 PHE B O 1
ATOM 6496 N N . ASN B 1 356 ? -1.073 -45.156 8.766 1 26.41 356 ASN B N 1
ATOM 6497 C CA . ASN B 1 356 ? -0.021 -45.688 9.609 1 26.41 356 ASN B CA 1
ATOM 6498 C C . ASN B 1 356 ? 1.338 -45.062 9.289 1 26.41 356 ASN B C 1
ATOM 6500 O O . ASN B 1 356 ? 1.584 -44.656 8.156 1 26.41 356 ASN B O 1
ATOM 6504 N N . LYS B 1 357 ? 2.217 -44.875 10.242 1 28.03 357 LYS B N 1
ATOM 6505 C CA . LYS B 1 357 ? 3.555 -44.312 10.195 1 28.03 357 LYS B CA 1
ATOM 6506 C C . LYS B 1 357 ? 4.312 -44.75 8.953 1 28.03 357 LYS B C 1
ATOM 6508 O O . LYS B 1 357 ? 4.961 -43.969 8.281 1 28.03 357 LYS B O 1
ATOM 6513 N N . TYR B 1 358 ? 5.164 -45.875 9.086 1 24.58 358 TYR B N 1
ATOM 6514 C CA . TYR B 1 358 ? 6.301 -46.344 8.305 1 24.58 358 TYR B CA 1
ATOM 6515 C C . TYR B 1 358 ? 5.84 -46.938 6.973 1 24.58 358 TYR B C 1
ATOM 6517 O O . TYR B 1 358 ? 6.426 -46.656 5.926 1 24.58 358 TYR B O 1
ATOM 6525 N N . GLU B 1 359 ? 5.172 -48.188 6.945 1 25.06 359 GLU B N 1
ATOM 6526 C CA . GLU B 1 359 ? 5.547 -49.281 6.039 1 25.06 359 GLU B CA 1
ATOM 6527 C C . GLU B 1 359 ? 5.027 -49.031 4.629 1 25.06 359 GLU B C 1
ATOM 6529 O O . GLU B 1 359 ? 4.262 -48.094 4.406 1 25.06 359 GLU B O 1
ATOM 6534 N N . ASN B 1 360 ? 4.473 -50.281 3.807 1 24.09 360 ASN B N 1
ATOM 6535 C CA . ASN B 1 360 ? 4.383 -50.906 2.498 1 24.09 360 ASN B CA 1
ATOM 6536 C C . ASN B 1 360 ? 3.311 -50.25 1.631 1 24.09 360 ASN B C 1
ATOM 6538 O O . ASN B 1 360 ? 2.369 -49.656 2.148 1 24.09 360 ASN B O 1
ATOM 6542 N N . GLU B 1 361 ? 3.521 -50.219 0.229 1 27.22 361 GLU B N 1
ATOM 6543 C CA . GLU B 1 361 ? 2.727 -49.906 -0.959 1 27.22 361 GLU B CA 1
ATOM 6544 C C . GLU B 1 361 ? 1.307 -50.469 -0.823 1 27.22 361 GLU B C 1
ATOM 6546 O O . GLU B 1 361 ? 1.088 -51.688 -0.908 1 27.22 361 GLU B O 1
ATOM 6551 N N . GLN B 1 362 ? 0.563 -50.125 0.197 1 27.89 362 GLN B N 1
ATOM 6552 C CA . GLN B 1 362 ? -0.746 -50.781 0.114 1 27.89 362 GLN B CA 1
ATOM 6553 C C . GLN B 1 362 ? -1.365 -50.594 -1.268 1 27.89 362 GLN B C 1
ATOM 6555 O O . GLN B 1 362 ? -1.438 -49.469 -1.771 1 27.89 362 GLN B O 1
ATOM 6560 N N . GLU B 1 363 ? -1.411 -51.625 -2.098 1 25.86 363 GLU B N 1
ATOM 6561 C CA . GLU B 1 363 ? -2.158 -51.812 -3.336 1 25.86 363 GLU B CA 1
ATOM 6562 C C . GLU B 1 363 ? -3.586 -51.312 -3.207 1 25.86 363 GLU B C 1
ATOM 6564 O O . GLU B 1 363 ? -4.344 -51.75 -2.35 1 25.86 363 GLU B O 1
ATOM 6569 N N . SER B 1 364 ? -3.785 -50.031 -3.258 1 29.34 364 SER B N 1
ATOM 6570 C CA . SER B 1 364 ? -5.145 -49.531 -3.373 1 29.34 364 SER B CA 1
ATOM 6571 C C . SER B 1 364 ? -5.969 -50.375 -4.344 1 29.34 364 SER B C 1
ATOM 6573 O O . SER B 1 364 ? -5.602 -50.5 -5.512 1 29.34 364 SER B O 1
ATOM 6575 N N . PHE B 1 365 ? -6.504 -51.531 -3.854 1 25.55 365 PHE B N 1
ATOM 6576 C CA . PHE B 1 365 ? -7.473 -52.25 -4.66 1 25.55 365 PHE B CA 1
ATOM 6577 C C . PHE B 1 365 ? -8.578 -51.344 -5.152 1 25.55 365 PHE B C 1
ATOM 6579 O O . PHE B 1 365 ? -9.234 -50.656 -4.359 1 25.55 365 PHE B O 1
ATOM 6586 N N . ILE B 1 366 ? -8.406 -50.719 -6.305 1 28.86 366 ILE B N 1
ATOM 6587 C CA . ILE B 1 366 ? -9.438 -50.062 -7.109 1 28.86 366 ILE B CA 1
ATOM 6588 C C . ILE B 1 366 ? -10.648 -51 -7.227 1 28.86 366 ILE B C 1
ATOM 6590 O O . ILE B 1 366 ? -10.547 -52.094 -7.773 1 28.86 366 ILE B O 1
ATOM 6594 N N . SER B 1 367 ? -11.445 -51.062 -6.246 1 27.44 367 SER B N 1
ATOM 6595 C CA . SER B 1 367 ? -12.688 -51.781 -6.543 1 27.44 367 SER B CA 1
ATOM 6596 C C . SER B 1 367 ? -13.336 -51.25 -7.816 1 27.44 367 SER B C 1
ATOM 6598 O O . SER B 1 367 ? -13.242 -50.062 -8.125 1 27.44 367 SER B O 1
ATOM 6600 N N . GLU B 1 368 ? -13.75 -52 -8.875 1 26.5 368 GLU B N 1
ATOM 6601 C CA . GLU B 1 368 ? -14.195 -51.938 -10.266 1 26.5 368 GLU B CA 1
ATOM 6602 C C . GLU B 1 368 ? -15.328 -50.938 -10.438 1 26.5 368 GLU B C 1
ATOM 6604 O O . GLU B 1 368 ? -15.414 -50.281 -11.477 1 26.5 368 GLU B O 1
ATOM 6609 N N . GLU B 1 369 ? -16.469 -50.906 -9.711 1 24.86 369 GLU B N 1
ATOM 6610 C CA . GLU B 1 369 ? -17.703 -50.406 -10.312 1 24.86 369 GLU B CA 1
ATOM 6611 C C . GLU B 1 369 ? -17.922 -48.938 -10.031 1 24.86 369 GLU B C 1
ATOM 6613 O O . GLU B 1 369 ? -18.297 -48.562 -8.922 1 24.86 369 GLU B O 1
ATOM 6618 N N . TYR B 1 370 ? -17.156 -48.062 -10.547 1 26.58 370 TYR B N 1
ATOM 6619 C CA . TYR B 1 370 ? -17.266 -46.625 -10.312 1 26.58 370 TYR B CA 1
ATOM 6620 C C . TYR B 1 370 ? -18.406 -46.031 -11.117 1 26.58 370 TYR B C 1
ATOM 6622 O O . TYR B 1 370 ? -18.469 -46.188 -12.336 1 26.58 370 TYR B O 1
ATOM 6630 N N . LYS B 1 371 ? -19.75 -46.031 -10.711 1 26.22 371 LYS B N 1
ATOM 6631 C CA . LYS B 1 371 ? -20.828 -45.406 -11.477 1 26.22 371 LYS B CA 1
ATOM 6632 C C . LYS B 1 371 ? -20.734 -43.875 -11.414 1 26.22 371 LYS B C 1
ATOM 6634 O O . LYS B 1 371 ? -20.75 -43.312 -10.328 1 26.22 371 LYS B O 1
ATOM 6639 N N . PHE B 1 372 ? -20.156 -43.156 -12.375 1 27.23 372 PHE B N 1
ATOM 6640 C CA . PHE B 1 372 ? -20.047 -41.719 -12.562 1 27.23 372 PHE B CA 1
ATOM 6641 C C . PHE B 1 372 ? -21.422 -41.094 -12.758 1 27.23 372 PHE B C 1
ATOM 6643 O O . PHE B 1 372 ? -22.141 -41.469 -13.695 1 27.23 372 PHE B O 1
ATOM 6650 N N . ALA B 1 373 ? -22.25 -40.812 -11.797 1 27.45 373 ALA B N 1
ATOM 6651 C CA . ALA B 1 373 ? -23.375 -39.938 -12.156 1 27.45 373 ALA B CA 1
ATOM 6652 C C . ALA B 1 373 ? -22.875 -38.562 -12.57 1 27.45 373 ALA B C 1
ATOM 6654 O O . ALA B 1 373 ? -22.078 -37.938 -11.859 1 27.45 373 ALA B O 1
ATOM 6655 N N . SER B 1 374 ? -22.672 -38.188 -13.758 1 28.55 374 SER B N 1
ATOM 6656 C CA . SER B 1 374 ? -22.375 -36.875 -14.312 1 28.55 374 SER B CA 1
ATOM 6657 C C . SER B 1 374 ? -23.094 -35.781 -13.539 1 28.55 374 SER B C 1
ATOM 6659 O O . SER B 1 374 ? -24.234 -35.938 -13.125 1 28.55 374 SER B O 1
ATOM 6661 N N . ASP B 1 375 ? -22.344 -34.938 -12.867 1 31.72 375 ASP B N 1
ATOM 6662 C CA . ASP B 1 375 ? -22.875 -33.75 -12.211 1 31.72 375 ASP B CA 1
ATOM 6663 C C . ASP B 1 375 ? -23.938 -33.094 -13.078 1 31.72 375 ASP B C 1
ATOM 6665 O O . ASP B 1 375 ? -24.484 -32.062 -12.695 1 31.72 375 ASP B O 1
ATOM 6669 N N . ALA B 1 376 ? -24.062 -33.281 -14.43 1 31.7 376 ALA B N 1
ATOM 6670 C CA . ALA B 1 376 ? -25.109 -32.719 -15.266 1 31.7 376 ALA B CA 1
ATOM 6671 C C . ALA B 1 376 ? -26.5 -33.062 -14.734 1 31.7 376 ALA B C 1
ATOM 6673 O O . ALA B 1 376 ? -27.453 -32.344 -14.938 1 31.7 376 ALA B O 1
ATOM 6674 N N . GLU B 1 377 ? -26.688 -34.25 -14.172 1 32.47 377 GLU B N 1
ATOM 6675 C CA . GLU B 1 377 ? -28.062 -34.594 -13.828 1 32.47 377 GLU B CA 1
ATOM 6676 C C . GLU B 1 377 ? -28.578 -33.719 -12.688 1 32.47 377 GLU B C 1
ATOM 6678 O O . GLU B 1 377 ? -29.781 -33.562 -12.516 1 32.47 377 GLU B O 1
ATOM 6683 N N . LEU B 1 378 ? -27.719 -33.219 -11.852 1 31.84 378 LEU B N 1
ATOM 6684 C CA . LEU B 1 378 ? -28.312 -32.469 -10.758 1 31.84 378 LEU B CA 1
ATOM 6685 C C . LEU B 1 378 ? -28.75 -31.094 -11.234 1 31.84 378 LEU B C 1
ATOM 6687 O O . LEU B 1 378 ? -29.594 -30.453 -10.602 1 31.84 378 LEU B O 1
ATOM 6691 N N . VAL B 1 379 ? -28.016 -30.453 -12.219 1 32.78 379 VAL B N 1
ATOM 6692 C CA . VAL B 1 379 ? -28.469 -29.109 -12.586 1 32.78 379 VAL B CA 1
ATOM 6693 C C . VAL B 1 379 ? -29.672 -29.219 -13.531 1 32.78 379 VAL B C 1
ATOM 6695 O O . VAL B 1 379 ? -30.188 -28.203 -13.992 1 32.78 379 VAL B O 1
ATOM 6698 N N . GLU B 1 380 ? -30.109 -30.391 -14.047 1 30.78 380 GLU B N 1
ATOM 6699 C CA . GLU B 1 380 ? -31.25 -30.375 -14.961 1 30.78 380 GLU B CA 1
ATOM 6700 C C . GLU B 1 380 ? -32.469 -29.719 -14.32 1 30.78 380 GLU B C 1
ATOM 6702 O O . GLU B 1 380 ? -33.406 -29.328 -15.016 1 30.78 380 GLU B O 1
ATOM 6707 N N . GLU B 1 381 ? -32.75 -29.891 -13.031 1 30.44 381 GLU B N 1
ATOM 6708 C CA . GLU B 1 381 ? -34.094 -29.469 -12.742 1 30.44 381 GLU B CA 1
ATOM 6709 C C . GLU B 1 381 ? -34.281 -27.984 -13.031 1 30.44 381 GLU B C 1
ATOM 6711 O O . GLU B 1 381 ? -35.406 -27.531 -13.336 1 30.44 381 GLU B O 1
ATOM 6716 N N . GLU B 1 382 ? -33.406 -27.047 -12.508 1 30.14 382 GLU B N 1
ATOM 6717 C CA . GLU B 1 382 ? -34.062 -25.75 -12.586 1 30.14 382 GLU B CA 1
ATOM 6718 C C . GLU B 1 382 ? -34.156 -25.266 -14.031 1 30.14 382 GLU B C 1
ATOM 6720 O O . GLU B 1 382 ? -35.25 -24.891 -14.5 1 30.14 382 GLU B O 1
ATOM 6725 N N . HIS B 1 383 ? -33.281 -24.219 -14.508 1 28.98 383 HIS B N 1
ATOM 6726 C CA . HIS B 1 383 ? -33.656 -23.328 -15.602 1 28.98 383 HIS B CA 1
ATOM 6727 C C . HIS B 1 383 ? -33.438 -24 -16.953 1 28.98 383 HIS B C 1
ATOM 6729 O O . HIS B 1 383 ? -32.406 -24.641 -17.172 1 28.98 383 HIS B O 1
ATOM 6735 N N . ASN B 1 384 ? -34.5 -24.516 -17.719 1 27.28 384 ASN B N 1
ATOM 6736 C CA . ASN B 1 384 ? -34.781 -24.844 -19.109 1 27.28 384 ASN B CA 1
ATOM 6737 C C . ASN B 1 384 ? -34.062 -23.891 -20.062 1 27.28 384 ASN B C 1
ATOM 6739 O O . ASN B 1 384 ? -34.688 -23.109 -20.75 1 27.28 384 ASN B O 1
ATOM 6743 N N . LEU B 1 385 ? -33.094 -23.047 -19.672 1 25.02 385 LEU B N 1
ATOM 6744 C CA . LEU B 1 385 ? -32.656 -22.188 -20.766 1 25.02 385 LEU B CA 1
ATOM 6745 C C . LEU B 1 385 ? -32.094 -23.031 -21.922 1 25.02 385 LEU B C 1
ATOM 6747 O O . LEU B 1 385 ? -31.203 -23.875 -21.703 1 25.02 385 LEU B O 1
ATOM 6751 N N . ASP B 1 386 ? -32.875 -23.297 -23.016 1 24.47 386 ASP B N 1
ATOM 6752 C CA . ASP B 1 386 ? -32.688 -23.797 -24.391 1 24.47 386 ASP B CA 1
ATOM 6753 C C . ASP B 1 386 ? -31.453 -23.188 -25.016 1 24.47 386 ASP B C 1
ATOM 6755 O O . ASP B 1 386 ? -31.516 -22.109 -25.609 1 24.47 386 ASP B O 1
ATOM 6759 N N . TYR B 1 387 ? -30.438 -22.953 -24.281 1 24.8 387 TYR B N 1
ATOM 6760 C CA . TYR B 1 387 ? -29.391 -22.438 -25.156 1 24.8 387 TYR B CA 1
ATOM 6761 C C . TYR B 1 387 ? -29.016 -23.469 -26.219 1 24.8 387 TYR B C 1
ATOM 6763 O O . TYR B 1 387 ? -28.734 -24.625 -25.891 1 24.8 387 TYR B O 1
ATOM 6771 N N . ASP B 1 388 ? -29.734 -23.406 -27.406 1 23.98 388 ASP B N 1
ATOM 6772 C CA . ASP B 1 388 ? -29.234 -23.953 -28.672 1 23.98 388 ASP B CA 1
ATOM 6773 C C . ASP B 1 388 ? -27.734 -23.719 -28.828 1 23.98 388 ASP B C 1
ATOM 6775 O O . ASP B 1 388 ? -27.297 -22.562 -28.969 1 23.98 388 ASP B O 1
ATOM 6779 N N . ILE B 1 389 ? -27.078 -24.344 -28.031 1 23.97 389 ILE B N 1
ATOM 6780 C CA . ILE B 1 389 ? -25.672 -24.375 -28.422 1 23.97 389 ILE B CA 1
ATOM 6781 C C . ILE B 1 389 ? -25.547 -24.797 -29.891 1 23.97 389 ILE B C 1
ATOM 6783 O O . ILE B 1 389 ? -25.844 -25.938 -30.234 1 23.97 389 ILE B O 1
ATOM 6787 N N . LYS B 1 390 ? -25.875 -23.891 -30.797 1 25.94 390 LYS B N 1
ATOM 6788 C CA . LYS B 1 390 ? -25.344 -24.141 -32.125 1 25.94 390 LYS B CA 1
ATOM 6789 C C . LYS B 1 390 ? -23.906 -24.641 -32.062 1 25.94 390 LYS B C 1
ATOM 6791 O O . LYS B 1 390 ? -23.031 -23.969 -31.516 1 25.94 390 LYS B O 1
ATOM 6796 N N . HIS B 1 391 ? -23.766 -25.922 -31.875 1 23.11 391 HIS B N 1
ATOM 6797 C CA . HIS B 1 391 ? -22.5 -26.547 -32.219 1 23.11 391 HIS B CA 1
ATOM 6798 C C . HIS B 1 391 ? -21.984 -26.031 -33.562 1 23.11 391 HIS B C 1
ATOM 6800 O O . HIS B 1 391 ? -22.516 -26.391 -34.625 1 23.11 391 HIS B O 1
ATOM 6806 N N . SER B 1 392 ? -22 -24.781 -33.844 1 25.06 392 SER B N 1
ATOM 6807 C CA . SER B 1 392 ? -21.25 -24.531 -35.062 1 25.06 392 SER B CA 1
ATOM 6808 C C . SER B 1 392 ? -19.938 -25.312 -35.094 1 25.06 392 SER B C 1
ATOM 6810 O O . SER B 1 392 ? -19.109 -25.188 -34.188 1 25.06 392 SER B O 1
ATOM 6812 N N . SER B 1 393 ? -19.984 -26.5 -35.594 1 25.55 393 SER B N 1
ATOM 6813 C CA . SER B 1 393 ? -18.938 -27.328 -36.188 1 25.55 393 SER B CA 1
ATOM 6814 C C . SER B 1 393 ? -18 -26.516 -37.062 1 25.55 393 SER B C 1
ATOM 6816 O O . SER B 1 393 ? -18.016 -26.656 -38.281 1 25.55 393 SER B O 1
ATOM 6818 N N . THR B 1 394 ? -18.047 -25.203 -37.094 1 26.59 394 THR B N 1
ATOM 6819 C CA . THR B 1 394 ? -16.969 -24.781 -38 1 26.59 394 THR B CA 1
ATOM 6820 C C . THR B 1 394 ? -15.664 -25.484 -37.625 1 26.59 394 THR B C 1
ATOM 6822 O O . THR B 1 394 ? -15.078 -25.203 -36.562 1 26.59 394 THR B O 1
ATOM 6825 N N . HIS B 1 395 ? -15.594 -26.75 -37.906 1 26.3 395 HIS B N 1
ATOM 6826 C CA . HIS B 1 395 ? -14.352 -27.422 -38.281 1 26.3 395 HIS B CA 1
ATOM 6827 C C . HIS B 1 395 ? -13.445 -26.516 -39.094 1 26.3 395 HIS B C 1
ATOM 6829 O O . HIS B 1 395 ? -13.578 -26.422 -40.312 1 26.3 395 HIS B O 1
ATOM 6835 N N . VAL B 1 396 ? -13.32 -25.297 -38.906 1 28.91 396 VAL B N 1
ATOM 6836 C CA . VAL B 1 396 ? -12.18 -24.797 -39.688 1 28.91 396 VAL B CA 1
ATOM 6837 C C . VAL B 1 396 ? -10.992 -25.75 -39.5 1 28.91 396 VAL B C 1
ATOM 6839 O O . VAL B 1 396 ? -10.578 -26.016 -38.375 1 28.91 396 VAL B O 1
ATOM 6842 N N . ASN B 1 397 ? -10.812 -26.734 -40.281 1 30 397 ASN B N 1
ATOM 6843 C CA . ASN B 1 397 ? -9.617 -27.5 -40.625 1 30 397 ASN B CA 1
ATOM 6844 C C . ASN B 1 397 ? -8.359 -26.641 -40.531 1 30 397 ASN B C 1
ATOM 6846 O O . ASN B 1 397 ? -7.473 -26.734 -41.375 1 30 397 ASN B O 1
ATOM 6850 N N . HIS B 1 398 ? -8.453 -25.359 -40.25 1 30.48 398 HIS B N 1
ATOM 6851 C CA . HIS B 1 398 ? -7.094 -24.859 -40.062 1 30.48 398 HIS B CA 1
ATOM 6852 C C . HIS B 1 398 ? -6.359 -25.688 -39 1 30.48 398 HIS B C 1
ATOM 6854 O O . HIS B 1 398 ? -6.734 -25.688 -37.844 1 30.48 398 HIS B O 1
ATOM 6860 N N . VAL B 1 399 ? -6.062 -26.906 -39.312 1 32.94 399 VAL B N 1
ATOM 6861 C CA . VAL B 1 399 ? -4.941 -27.469 -38.594 1 32.94 399 VAL B CA 1
ATOM 6862 C C . VAL B 1 399 ? -4.094 -26.344 -38 1 32.94 399 VAL B C 1
ATOM 6864 O O . VAL B 1 399 ? -3.359 -25.672 -38.719 1 32.94 399 VAL B O 1
ATOM 6867 N N . GLN B 1 400 ? -4.637 -25.406 -37.375 1 38.56 400 GLN B N 1
ATOM 6868 C CA . GLN B 1 400 ? -3.703 -24.531 -36.688 1 38.56 400 GLN B CA 1
ATOM 6869 C C . GLN B 1 400 ? -2.523 -25.312 -36.125 1 38.56 4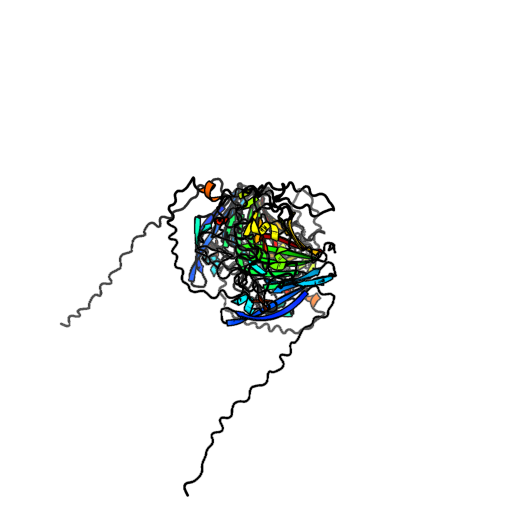00 GLN B C 1
ATOM 6871 O O . GLN B 1 400 ? -2.709 -26.328 -35.438 1 38.56 400 GLN B O 1
ATOM 6876 N N . GLU B 1 401 ? -1.551 -25.469 -36.906 1 47.56 401 GLU B N 1
ATOM 6877 C CA . GLU B 1 401 ? -0.266 -26 -36.469 1 47.56 401 GLU B CA 1
ATOM 6878 C C . GLU B 1 401 ? -0.057 -25.781 -34.969 1 47.56 401 GLU B C 1
ATOM 6880 O O . GLU B 1 401 ? 0.033 -24.641 -34.5 1 47.56 401 GLU B O 1
ATOM 6885 N N . ILE B 1 402 ? -0.631 -26.641 -34.156 1 59.78 402 ILE B N 1
ATOM 6886 C CA . ILE B 1 402 ? -0.31 -26.578 -32.75 1 59.78 402 ILE B CA 1
ATOM 6887 C C . ILE B 1 402 ? 1.202 -26.469 -32.562 1 59.78 402 ILE B C 1
ATOM 6889 O O . ILE B 1 402 ? 1.947 -27.375 -32.938 1 59.78 402 ILE B O 1
ATOM 6893 N N . LYS B 1 403 ? 1.646 -25.297 -32.375 1 71.31 403 LYS B N 1
ATOM 6894 C CA . LYS B 1 403 ? 3.07 -25.078 -32.156 1 71.31 403 LYS B CA 1
ATOM 6895 C C . LYS B 1 403 ? 3.473 -25.562 -30.766 1 71.31 403 LYS B C 1
ATOM 6897 O O . LYS B 1 403 ? 2.783 -25.297 -29.766 1 71.31 403 LYS B O 1
ATOM 6902 N N . PRO B 1 404 ? 4.441 -26.484 -30.828 1 79.88 404 PRO B N 1
ATOM 6903 C CA . PRO B 1 404 ? 4.941 -26.953 -29.531 1 79.88 404 PRO B CA 1
ATOM 6904 C C . PRO B 1 404 ? 5.457 -25.812 -28.656 1 79.88 404 PRO B C 1
ATOM 6906 O O . PRO B 1 404 ? 5.871 -24.781 -29.172 1 79.88 404 PRO B O 1
ATOM 6909 N N . ILE B 1 405 ? 5.234 -25.984 -27.359 1 91.12 405 ILE B N 1
ATOM 6910 C CA . ILE B 1 405 ? 5.879 -25.062 -26.422 1 91.12 405 ILE B CA 1
ATOM 6911 C C . ILE B 1 405 ? 7.344 -25.469 -26.25 1 91.12 405 ILE B C 1
ATOM 6913 O O . ILE B 1 405 ? 7.645 -26.484 -25.641 1 91.12 405 ILE B O 1
ATOM 6917 N N . LYS B 1 406 ? 8.18 -24.703 -26.875 1 91.19 406 LYS B N 1
ATOM 6918 C CA . LYS B 1 406 ? 9.609 -24.938 -26.703 1 91.19 406 LYS B CA 1
ATOM 6919 C C . LYS B 1 406 ? 10.133 -24.266 -25.438 1 91.19 406 LYS B C 1
ATOM 6921 O O . LYS B 1 406 ? 10.289 -23.031 -25.391 1 91.19 406 LYS B O 1
ATOM 6926 N N . GLY B 1 407 ? 10.383 -25.125 -24.453 1 93.38 407 GLY B N 1
ATOM 6927 C CA . GLY B 1 407 ? 10.82 -24.594 -23.172 1 93.38 407 GLY B CA 1
ATOM 6928 C C . GLY B 1 407 ? 12.328 -24.5 -23.047 1 93.38 407 GLY B C 1
ATOM 6929 O O . GLY B 1 407 ? 13.016 -24.172 -24.031 1 93.38 407 GLY B O 1
ATOM 6930 N N . LYS B 1 408 ? 12.836 -24.625 -21.891 1 92.5 408 LYS B N 1
ATOM 6931 C CA . LYS B 1 408 ? 14.266 -24.516 -21.594 1 92.5 408 LYS B CA 1
ATOM 6932 C C . LYS B 1 408 ? 15.047 -25.625 -22.281 1 92.5 408 LYS B C 1
ATOM 6934 O O . LYS B 1 408 ? 14.586 -26.781 -22.344 1 92.5 408 LYS B O 1
ATOM 6939 N N . CYS B 1 409 ? 16.25 -25.25 -22.781 1 89.94 409 CYS B N 1
ATOM 6940 C CA . CYS B 1 409 ? 17.156 -26.203 -23.422 1 89.94 409 CYS B CA 1
ATOM 6941 C C . CYS B 1 409 ? 16.469 -26.938 -24.562 1 89.94 409 CYS B C 1
ATOM 6943 O O . CYS B 1 409 ? 16.656 -28.156 -24.719 1 89.94 409 CYS B O 1
ATOM 6945 N N . ASN B 1 410 ? 15.539 -26.344 -25.188 1 87.38 410 ASN B N 1
ATOM 6946 C CA . ASN B 1 410 ? 14.812 -26.844 -26.359 1 87.38 410 ASN B CA 1
ATOM 6947 C C . ASN B 1 410 ? 13.906 -28.016 -26 1 87.38 410 ASN B C 1
ATOM 6949 O O . ASN B 1 410 ? 13.578 -28.828 -26.859 1 87.38 410 ASN B O 1
ATOM 6953 N N . THR B 1 411 ? 13.672 -28.094 -24.734 1 91.56 411 THR B N 1
ATOM 6954 C CA . THR B 1 411 ? 12.719 -29.109 -24.297 1 91.56 411 THR B CA 1
ATOM 6955 C C . THR B 1 411 ? 11.312 -28.766 -24.781 1 91.56 411 THR B C 1
ATOM 6957 O O . THR B 1 411 ? 10.875 -27.625 -24.703 1 91.56 411 THR B O 1
ATOM 6960 N N . ILE B 1 412 ? 10.625 -29.766 -25.312 1 91.06 412 ILE B N 1
ATOM 6961 C CA . ILE B 1 412 ? 9.234 -29.578 -25.734 1 91.06 412 ILE B CA 1
ATOM 6962 C C . ILE B 1 412 ? 8.297 -29.875 -24.562 1 91.06 412 ILE B C 1
ATOM 6964 O O . ILE B 1 412 ? 8.289 -30.984 -24.047 1 91.06 412 ILE B O 1
ATOM 6968 N N . TYR B 1 413 ? 7.609 -28.875 -24.125 1 93.56 413 TYR B N 1
ATOM 6969 C CA . TYR B 1 413 ? 6.602 -29.047 -23.094 1 93.56 413 TYR B CA 1
ATOM 6970 C C . TYR B 1 413 ? 5.262 -29.453 -23.688 1 93.56 413 TYR B C 1
ATOM 6972 O O . TYR B 1 413 ? 4.613 -28.641 -24.375 1 93.56 413 TYR B O 1
ATOM 6980 N N . ASN B 1 414 ? 4.844 -30.688 -23.438 1 90.75 414 ASN B N 1
ATOM 6981 C CA . ASN B 1 414 ? 3.582 -31.25 -23.891 1 90.75 414 ASN B CA 1
ATOM 6982 C C . ASN B 1 414 ? 2.594 -31.422 -22.734 1 90.75 414 ASN B C 1
ATOM 6984 O O . ASN B 1 414 ? 2.873 -31.016 -21.609 1 90.75 414 ASN B O 1
ATOM 6988 N N . LYS B 1 415 ? 1.465 -31.969 -23.141 1 91.44 415 LYS B N 1
ATOM 6989 C CA . LYS B 1 415 ? 0.471 -32.312 -22.125 1 91.44 415 LY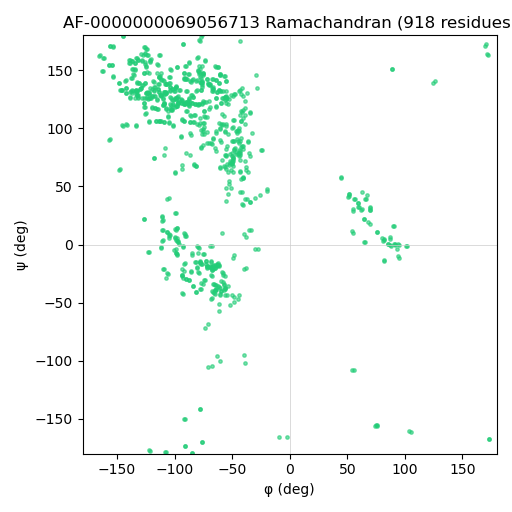S B CA 1
ATOM 6990 C C . LYS B 1 415 ? 1.109 -33.062 -20.969 1 91.44 415 LYS B C 1
ATOM 6992 O O . LYS B 1 415 ? 1.922 -33.969 -21.172 1 91.44 415 LYS B O 1
ATOM 6997 N N . HIS B 1 416 ? 0.833 -32.594 -19.766 1 94.44 416 HIS B N 1
ATOM 6998 C CA . HIS B 1 416 ? 1.267 -33.25 -18.531 1 94.44 416 HIS B CA 1
ATOM 6999 C C . HIS B 1 416 ? 2.777 -33.125 -18.359 1 94.44 416 HIS B C 1
ATOM 7001 O O . HIS B 1 416 ? 3.412 -34.062 -17.859 1 94.44 416 HIS B O 1
ATOM 7007 N N . SER B 1 417 ? 3.334 -32.031 -18.859 1 95.44 417 SER B N 1
ATOM 7008 C CA . SER B 1 417 ? 4.766 -31.828 -18.656 1 95.44 417 SER B CA 1
ATOM 7009 C C . SER B 1 417 ? 5.051 -31.312 -17.25 1 95.44 417 SER B C 1
ATOM 7011 O O . SER B 1 417 ? 6.191 -31.375 -16.781 1 95.44 417 SER B O 1
ATOM 7013 N N . GLY B 1 418 ? 4.113 -30.688 -16.625 1 97.69 418 GLY B N 1
ATOM 7014 C CA . GLY B 1 418 ? 4.258 -30.125 -15.289 1 97.69 418 GLY B CA 1
ATOM 7015 C C . GLY B 1 418 ? 2.945 -30.031 -14.539 1 97.69 418 GLY B C 1
ATOM 7016 O O . GLY B 1 418 ? 1.881 -30.297 -15.102 1 97.69 418 GLY B O 1
ATOM 7017 N N . ILE B 1 419 ? 3.008 -29.719 -13.281 1 98.38 419 ILE B N 1
ATOM 7018 C CA . ILE B 1 419 ? 1.838 -29.531 -12.43 1 98.38 419 ILE B CA 1
ATOM 7019 C C . ILE B 1 419 ? 1.927 -28.188 -11.711 1 98.38 419 ILE B C 1
ATOM 7021 O O . ILE B 1 419 ? 2.973 -27.828 -11.164 1 98.38 419 ILE B O 1
ATOM 7025 N N . CYS B 1 420 ? 0.892 -27.391 -11.844 1 98.44 420 CYS B N 1
ATOM 7026 C CA . CYS B 1 420 ? 0.778 -26.109 -11.156 1 98.44 420 CYS B CA 1
ATOM 7027 C C . CYS B 1 420 ? -0.144 -26.219 -9.953 1 98.44 420 CYS B C 1
ATOM 7029 O O . CYS B 1 420 ? -1.282 -26.672 -10.07 1 98.44 420 CYS B O 1
ATOM 7031 N N . ILE B 1 421 ? 0.349 -25.922 -8.812 1 98.25 421 ILE B N 1
ATOM 7032 C CA . ILE B 1 421 ? -0.406 -25.859 -7.562 1 98.25 421 ILE B CA 1
ATOM 7033 C C . ILE B 1 421 ? -0.436 -24.406 -7.062 1 98.25 421 ILE B C 1
ATOM 7035 O O . ILE B 1 421 ? 0.544 -23.922 -6.492 1 98.25 421 ILE B O 1
ATOM 7039 N N . ARG B 1 422 ? -1.542 -23.781 -7.18 1 97.81 422 ARG B N 1
ATOM 7040 C CA . ARG B 1 422 ? -1.617 -22.328 -7.043 1 97.81 422 ARG B CA 1
ATOM 7041 C C . ARG B 1 422 ? -2.588 -21.938 -5.934 1 97.81 422 ARG B C 1
ATOM 7043 O O . ARG B 1 422 ? -3.805 -22.047 -6.102 1 97.81 422 ARG B O 1
ATOM 7050 N N . PRO B 1 423 ? -2.062 -21.484 -4.762 1 97.5 423 PRO B N 1
ATOM 7051 C CA . PRO B 1 423 ? -2.959 -20.906 -3.76 1 97.5 423 PRO B CA 1
ATOM 7052 C C . PRO B 1 423 ? -3.66 -19.641 -4.258 1 97.5 423 PRO B C 1
ATOM 7054 O O . PRO B 1 423 ? -3.023 -18.781 -4.875 1 97.5 423 PRO B O 1
ATOM 7057 N N . GLN B 1 424 ? -4.895 -19.547 -4.102 1 97.56 424 GLN B N 1
ATOM 7058 C CA . GLN B 1 424 ? -5.672 -18.406 -4.582 1 97.56 424 GLN B CA 1
ATOM 7059 C C . GLN B 1 424 ? -6.965 -18.25 -3.783 1 97.56 424 GLN B C 1
ATOM 7061 O O . GLN B 1 424 ? -7.258 -19.062 -2.904 1 97.56 424 GLN B O 1
ATOM 7066 N N . LEU B 1 425 ? -7.664 -17.125 -4.02 1 97.31 425 LEU B N 1
ATOM 7067 C CA . LEU B 1 425 ? -9.039 -16.953 -3.555 1 97.31 425 LEU B CA 1
ATOM 7068 C C . LEU B 1 425 ? -10.016 -17.703 -4.461 1 97.31 425 LEU B C 1
ATOM 7070 O O . LEU B 1 425 ? -9.602 -18.344 -5.43 1 97.31 425 LEU B O 1
ATOM 7074 N N . PHE B 1 426 ? -11.305 -17.719 -4.113 1 96.81 426 PHE B N 1
ATOM 7075 C CA . PHE B 1 426 ? -12.312 -18.453 -4.867 1 96.81 426 PHE B CA 1
ATOM 7076 C C . PHE B 1 426 ? -12.383 -17.953 -6.305 1 96.81 426 PHE B C 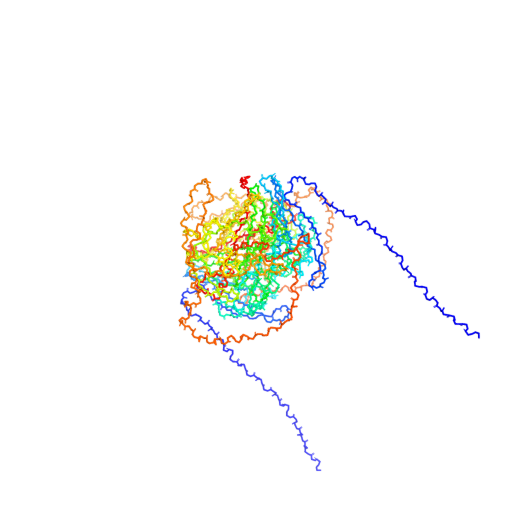1
ATOM 7078 O O . PHE B 1 426 ? -12.414 -16.734 -6.547 1 96.81 426 PHE B O 1
ATOM 7085 N N . PRO B 1 427 ? -12.383 -18.906 -7.277 1 96.88 427 PRO B N 1
ATOM 7086 C CA . PRO B 1 427 ? -12.484 -18.516 -8.688 1 96.88 427 PRO B CA 1
ATOM 7087 C C . PRO B 1 427 ? -13.859 -17.969 -9.055 1 96.88 427 PRO B C 1
ATOM 7089 O O . PRO B 1 427 ? -14.875 -18.438 -8.531 1 96.88 427 PRO B O 1
ATOM 7092 N N . ASP B 1 428 ? -13.914 -16.906 -9.852 1 96.81 428 ASP B N 1
ATOM 7093 C CA . ASP B 1 428 ? -15.141 -16.312 -10.367 1 96.81 428 ASP B CA 1
ATOM 7094 C C . ASP B 1 428 ? -16.047 -15.836 -9.227 1 96.81 428 ASP B C 1
ATOM 7096 O O . ASP B 1 428 ? -17.266 -15.859 -9.352 1 96.81 428 ASP B O 1
ATOM 7100 N N . ALA B 1 429 ? -15.406 -15.43 -8.18 1 95.88 429 ALA B N 1
ATOM 7101 C CA . ALA B 1 429 ? -16.141 -15.062 -6.977 1 95.88 429 ALA B CA 1
ATOM 7102 C C . ALA B 1 429 ? -16.969 -13.805 -7.207 1 95.88 429 ALA B C 1
ATOM 7104 O O . ALA B 1 429 ? -17.953 -13.547 -6.488 1 95.88 429 ALA B O 1
ATOM 7105 N N . VAL B 1 430 ? -16.656 -12.992 -8.164 1 94.06 430 VAL B N 1
ATOM 7106 C CA . VAL B 1 430 ? -17.406 -11.789 -8.492 1 94.06 430 VAL B CA 1
ATOM 7107 C C . VAL B 1 430 ? -18.781 -12.172 -9.023 1 94.06 430 VAL B C 1
ATOM 7109 O O . VAL B 1 430 ? -19.766 -11.453 -8.805 1 94.06 430 VAL B O 1
ATOM 7112 N N . THR B 1 431 ? -18.859 -13.234 -9.703 1 92.56 431 THR B N 1
ATOM 7113 C CA . THR B 1 431 ? -20.094 -13.703 -10.336 1 92.56 431 THR B CA 1
ATOM 7114 C C . THR B 1 431 ? -20.953 -14.484 -9.344 1 92.56 431 THR B C 1
ATOM 7116 O O . THR B 1 431 ? -22.172 -14.375 -9.359 1 92.56 431 THR B O 1
ATOM 7119 N N . HIS B 1 432 ? -20.266 -15.219 -8.477 1 93.81 432 HIS B N 1
ATOM 7120 C CA . HIS B 1 432 ? -20.984 -16.109 -7.559 1 93.81 432 HIS B CA 1
ATOM 7121 C C . HIS B 1 432 ? -21 -15.523 -6.145 1 93.81 432 HIS B C 1
ATOM 7123 O O . HIS B 1 432 ? -20.047 -15.711 -5.379 1 93.81 432 HIS B O 1
ATOM 7129 N N . LYS B 1 433 ? -22.062 -15.016 -5.715 1 88.62 433 LYS B N 1
ATOM 7130 C CA . LYS B 1 433 ? -22.188 -14.227 -4.492 1 88.62 433 LYS B CA 1
ATOM 7131 C C . LYS B 1 433 ? -22.062 -15.109 -3.254 1 88.62 433 LYS B C 1
ATOM 7133 O O . LYS B 1 433 ? -21.812 -14.609 -2.154 1 88.62 433 LYS B O 1
ATOM 7138 N N . ASN B 1 434 ? -22.266 -16.406 -3.434 1 91.12 434 ASN B N 1
ATOM 7139 C CA . ASN B 1 434 ? -22.125 -17.312 -2.295 1 91.12 434 ASN B CA 1
ATOM 7140 C C . ASN B 1 434 ? -20.656 -17.578 -1.969 1 91.12 434 ASN B C 1
ATOM 7142 O O . ASN B 1 434 ? -20.328 -18.109 -0.907 1 91.12 434 ASN B O 1
ATOM 7146 N N . PHE B 1 435 ? -19.797 -17.281 -2.898 1 93.38 435 PHE B N 1
ATOM 7147 C CA . PHE B 1 435 ? -18.375 -17.328 -2.602 1 93.38 435 PHE B CA 1
ATOM 7148 C C . PHE B 1 435 ? -17.938 -16.094 -1.82 1 93.38 435 PHE B C 1
ATOM 7150 O O . PHE B 1 435 ? -18.531 -15.031 -1.943 1 93.38 435 PHE B O 1
ATOM 7157 N N . ASN B 1 436 ? -16.969 -16.25 -0.959 1 91.5 436 ASN B N 1
ATOM 7158 C CA . ASN B 1 436 ? -16.422 -15.086 -0.276 1 91.5 436 ASN B CA 1
ATOM 7159 C C . ASN B 1 436 ? -15.953 -14.031 -1.267 1 91.5 436 ASN B C 1
ATOM 7161 O O . ASN B 1 436 ? -15.336 -14.359 -2.283 1 91.5 436 ASN B O 1
ATOM 7165 N N . SER B 1 437 ? -16.203 -12.797 -0.922 1 93.5 437 SER B N 1
ATOM 7166 C CA . SER B 1 437 ? -15.875 -11.695 -1.811 1 93.5 437 SER B CA 1
ATOM 7167 C C . SER B 1 437 ? -14.367 -11.547 -1.969 1 93.5 437 SER B C 1
ATOM 7169 O O . SER B 1 437 ? -13.617 -11.695 -1.001 1 93.5 437 SER B O 1
ATOM 7171 N N . ILE B 1 438 ? -14 -11.219 -3.188 1 96.38 438 ILE B N 1
ATOM 7172 C CA . ILE B 1 438 ? -12.586 -10.938 -3.445 1 96.38 438 ILE B CA 1
ATOM 7173 C C . ILE B 1 438 ? -12.398 -9.453 -3.736 1 96.38 438 ILE B C 1
ATOM 7175 O O . ILE B 1 438 ? -11.375 -9.047 -4.281 1 96.38 438 ILE B O 1
ATOM 7179 N N . THR B 1 439 ? -13.406 -8.633 -3.465 1 96.44 439 THR B N 1
ATOM 7180 C CA . THR B 1 439 ? -13.32 -7.191 -3.668 1 96.44 439 THR B CA 1
ATOM 7181 C C . THR B 1 439 ? -12.492 -6.539 -2.562 1 96.44 439 THR B C 1
ATOM 7183 O O . THR B 1 439 ? -12.797 -6.695 -1.379 1 96.44 439 THR B O 1
ATOM 7186 N N . LEU B 1 440 ? -11.461 -5.898 -2.975 1 97.44 440 LEU B N 1
ATOM 7187 C CA . LEU B 1 440 ? -10.656 -5.098 -2.061 1 97.44 440 LEU B CA 1
ATOM 7188 C C . LEU B 1 440 ? -11.172 -3.664 -1.989 1 97.44 440 LEU B C 1
ATOM 7190 O O . LEU B 1 440 ? -11.305 -2.998 -3.018 1 97.44 440 LEU B O 1
ATOM 7194 N N . LYS B 1 441 ? -11.508 -3.223 -0.8 1 96.12 441 LYS B N 1
ATOM 7195 C CA . LYS B 1 441 ? -11.914 -1.841 -0.575 1 96.12 441 LYS B CA 1
ATOM 7196 C C . LYS B 1 441 ? -10.719 -0.96 -0.226 1 96.12 441 LYS B C 1
ATOM 7198 O O . LYS B 1 441 ? -9.719 -1.447 0.303 1 96.12 441 LYS B O 1
ATOM 7203 N N . PRO B 1 442 ? -10.82 0.311 -0.513 1 95.88 442 PRO B N 1
ATOM 7204 C CA . PRO B 1 442 ? -9.703 1.213 -0.228 1 95.88 442 PRO B CA 1
ATOM 7205 C C . PRO B 1 442 ? -9.312 1.222 1.248 1 95.88 442 PRO B C 1
ATOM 7207 O O . PRO B 1 442 ? -8.164 1.517 1.586 1 95.88 442 PRO B O 1
ATOM 7210 N N . SER B 1 443 ? -10.211 0.882 2.113 1 94.44 443 SER B N 1
ATOM 7211 C CA . SER B 1 443 ? -9.953 0.91 3.549 1 94.44 443 SER B CA 1
ATOM 7212 C C . SER B 1 443 ? -9.133 -0.3 3.986 1 94.44 443 SER B C 1
ATOM 7214 O O . SER B 1 443 ? -8.602 -0.328 5.098 1 94.44 443 SER B O 1
ATOM 7216 N N . ASN B 1 444 ? -9.047 -1.267 3.15 1 94.88 444 ASN B N 1
ATOM 7217 C CA . ASN B 1 444 ? -8.406 -2.521 3.525 1 94.88 444 ASN B CA 1
ATOM 7218 C C . ASN B 1 444 ? -7.117 -2.748 2.736 1 94.88 444 ASN B C 1
ATOM 7220 O O . ASN B 1 444 ? -6.855 -2.053 1.752 1 94.88 444 ASN B O 1
ATOM 7224 N N . MET B 1 445 ? -6.293 -3.68 3.273 1 95.94 445 MET B N 1
ATOM 7225 C CA . MET B 1 445 ? -5.094 -4.133 2.58 1 95.94 445 MET B CA 1
ATOM 7226 C C . MET B 1 445 ? -5.27 -5.559 2.064 1 95.94 445 MET B C 1
ATOM 7228 O O . MET B 1 445 ? -5.906 -6.387 2.719 1 95.94 445 MET B O 1
ATOM 7232 N N . TYR B 1 446 ? -4.797 -5.781 0.853 1 97.44 446 TYR B N 1
ATOM 7233 C CA . TYR B 1 446 ? -4.664 -7.148 0.362 1 97.44 446 TYR B CA 1
ATOM 7234 C C . TYR B 1 446 ? -3.443 -7.828 0.965 1 97.44 446 TYR B C 1
ATOM 7236 O O . TYR B 1 446 ? -2.359 -7.242 1.017 1 97.44 446 TYR B O 1
ATOM 7244 N N . SER B 1 447 ? -3.574 -9.031 1.444 1 97 447 SER B N 1
ATOM 7245 C CA . SER B 1 447 ? -2.445 -9.766 2.006 1 97 447 SER B CA 1
ATOM 7246 C C . SER B 1 447 ? -2.582 -11.266 1.754 1 97 447 SER B C 1
ATOM 7248 O O . SER B 1 447 ? -3.662 -11.828 1.928 1 97 447 SER B O 1
ATOM 7250 N N . GLN B 1 448 ? -1.506 -11.867 1.305 1 96.06 448 GLN B N 1
ATOM 7251 C CA . GLN B 1 448 ? -1.399 -13.289 1.009 1 96.06 448 GLN B CA 1
ATOM 7252 C C . GLN B 1 448 ? 0.015 -13.805 1.271 1 96.06 448 GLN B C 1
ATOM 7254 O O . GLN B 1 448 ? 0.994 -13.117 0.963 1 96.06 448 GLN B O 1
ATOM 7259 N N . GLN B 1 449 ? 0.077 -15.023 1.867 1 97.44 449 GLN B N 1
ATOM 7260 C CA . GLN B 1 449 ? 1.381 -15.656 2.035 1 97.44 449 GLN B CA 1
ATOM 7261 C C . GLN B 1 449 ? 1.369 -17.094 1.508 1 97.44 449 GLN B C 1
ATOM 7263 O O . GLN B 1 449 ? 0.418 -17.844 1.747 1 97.44 449 GLN B O 1
ATOM 7268 N N . VAL B 1 450 ? 2.34 -17.438 0.799 1 97.94 450 VAL B N 1
ATOM 7269 C CA . VAL B 1 450 ? 2.559 -18.781 0.296 1 97.94 450 VAL B CA 1
ATOM 7270 C C . VAL B 1 450 ? 3.988 -19.219 0.599 1 97.94 450 VAL B C 1
ATOM 7272 O O . VAL B 1 450 ? 4.938 -18.469 0.392 1 97.94 450 VAL B O 1
ATOM 7275 N N . ILE B 1 451 ? 4.129 -20.422 1.093 1 98.25 451 ILE B N 1
ATOM 7276 C CA . ILE B 1 451 ? 5.445 -21 1.324 1 98.25 451 ILE B CA 1
ATOM 7277 C C . ILE B 1 451 ? 5.602 -22.266 0.498 1 98.25 451 ILE B C 1
ATOM 7279 O O . ILE B 1 451 ? 4.812 -23.219 0.642 1 98.25 451 ILE B O 1
ATOM 7283 N N . TYR B 1 452 ? 6.523 -22.297 -0.38 1 98.62 452 TYR B N 1
ATOM 7284 C CA . TYR B 1 452 ? 6.965 -23.5 -1.072 1 98.62 452 TYR B CA 1
ATOM 7285 C C . TYR B 1 452 ? 8.156 -24.125 -0.365 1 98.62 452 TYR B C 1
ATOM 7287 O O . TYR B 1 452 ? 9.273 -23.594 -0.432 1 98.62 452 TYR B O 1
ATOM 7295 N N . LYS B 1 453 ? 7.945 -25.219 0.291 1 98.25 453 LYS B N 1
ATOM 7296 C CA . LYS B 1 453 ? 9.008 -25.875 1.042 1 98.25 453 LYS B CA 1
ATOM 7297 C C . LYS B 1 453 ? 9.531 -27.094 0.291 1 98.25 453 LYS B C 1
ATOM 7299 O O . LYS B 1 453 ? 8.797 -28.062 0.06 1 98.25 453 LYS B O 1
ATOM 7304 N N . PHE B 1 454 ? 10.805 -27.078 -0.028 1 97.94 454 PHE B N 1
ATOM 7305 C CA . PHE B 1 454 ? 11.438 -28.172 -0.74 1 97.94 454 PHE B CA 1
ATOM 7306 C C . PHE B 1 454 ? 12.172 -29.094 0.23 1 97.94 454 PHE B C 1
ATOM 7308 O O . PHE B 1 454 ? 12.797 -28.625 1.185 1 97.94 454 PHE B O 1
ATOM 7315 N N . GLY B 1 455 ? 11.977 -30.375 -0.003 1 96.5 455 GLY B N 1
ATOM 7316 C CA . GLY B 1 455 ? 12.625 -31.359 0.837 1 96.5 455 GLY B CA 1
ATOM 7317 C C . GLY B 1 455 ? 13.047 -32.625 0.077 1 96.5 455 GLY B C 1
ATOM 7318 O O . GLY B 1 455 ? 12.914 -32.656 -1.147 1 96.5 455 GLY B O 1
ATOM 7319 N N . VAL B 1 456 ? 13.672 -33.531 0.879 1 95.12 456 VAL B N 1
ATOM 7320 C CA . VAL B 1 456 ? 14.141 -34.812 0.319 1 95.12 456 VAL B CA 1
ATOM 7321 C C . VAL B 1 456 ? 13.719 -35.969 1.229 1 95.12 456 VAL B C 1
ATOM 7323 O O . VAL B 1 456 ? 13.844 -35.875 2.453 1 95.12 456 VAL B O 1
ATOM 7326 N N . ILE B 1 457 ? 13.133 -36.906 0.645 1 91.25 457 ILE B N 1
ATOM 7327 C CA . ILE B 1 457 ? 12.828 -38.156 1.379 1 91.25 457 ILE B CA 1
ATOM 7328 C C . ILE B 1 457 ? 13.812 -39.25 0.977 1 91.25 457 ILE B C 1
ATOM 7330 O O . ILE B 1 457 ? 14.422 -39.188 -0.091 1 91.25 457 ILE B O 1
ATOM 7334 N N . ALA B 1 458 ? 14.086 -40.188 1.976 1 79.44 458 ALA B N 1
ATOM 7335 C CA . ALA B 1 458 ? 14.992 -41.312 1.679 1 79.44 458 ALA B CA 1
ATOM 7336 C C . ALA B 1 458 ? 14.484 -42.125 0.492 1 79.44 458 ALA B C 1
ATOM 7338 O O . ALA B 1 458 ? 13.289 -42.375 0.37 1 79.44 458 ALA B O 1
ATOM 7339 N N . SER B 1 459 ? 15.188 -42.062 -0.649 1 65.06 459 SER B N 1
ATOM 7340 C CA . SER B 1 459 ? 14.844 -42.844 -1.839 1 65.06 459 SER B CA 1
ATOM 7341 C C . SER B 1 459 ? 14.875 -44.344 -1.556 1 65.06 459 SER B C 1
ATOM 7343 O O . SER B 1 459 ? 15.727 -44.812 -0.793 1 65.06 459 SER B O 1
ATOM 7345 N N . THR B 1 460 ? 13.812 -45.094 -1.395 1 49.28 460 THR B N 1
ATOM 7346 C CA . THR B 1 460 ? 13.977 -46.531 -1.344 1 49.28 460 THR B CA 1
ATOM 7347 C C . THR B 1 460 ? 14.641 -47.062 -2.619 1 49.28 460 THR B C 1
ATOM 7349 O O . THR B 1 460 ? 14.195 -46.75 -3.725 1 49.28 460 THR B O 1
ATOM 7352 N N . ALA B 1 461 ? 15.93 -47.406 -2.564 1 40.94 461 ALA B N 1
ATOM 7353 C CA . ALA B 1 461 ? 16.562 -48.219 -3.613 1 40.94 461 ALA B CA 1
ATOM 7354 C C . ALA B 1 461 ? 15.664 -49.344 -4.066 1 40.94 461 ALA B C 1
ATOM 7356 O O . ALA B 1 461 ? 14.961 -49.938 -3.256 1 40.94 461 ALA B O 1
#

pLDDT: mean 77.75, std 28.01, range [18.88, 98.81]